Protein AF-0000000086665544 (afdb_homodimer)

InterPro domains:
  IPR039535 Arylsulfotransferase-like [PF14269] (119-391)
  IPR053143 Arylsulfate Sulfotransferase [PTHR35340] (20-478)

Radius of gyration: 30.98 Å; Cα contacts (8 Å, |Δi|>4): 2988; chains: 2; bounding box: 83×92×81 Å

Structure (mmCIF, N/CA/C/O backbone):
data_AF-0000000086665544-model_v1
#
loop_
_entity.id
_entity.type
_entity.pdbx_description
1 polymer Arylsulfotransferase
#
loop_
_atom_site.group_PDB
_atom_site.id
_atom_site.type_symbol
_atom_site.label_atom_id
_atom_site.label_alt_id
_atom_site.label_comp_id
_atom_site.label_asym_id
_atom_site.label_entity_id
_atom_site.label_seq_id
_atom_site.pdbx_PDB_ins_code
_atom_site.Cartn_x
_atom_site.Cartn_y
_atom_site.Cartn_z
_atom_site.occupancy
_atom_site.B_iso_or_equiv
_atom_site.auth_seq_id
_atom_site.auth_comp_id
_atom_site.auth_asym_id
_atom_site.auth_atom_id
_atom_site.pdbx_PDB_model_num
ATOM 1 N N . MET A 1 1 ? -32.938 -29.781 50.812 1 25.48 1 MET A N 1
ATOM 2 C CA . MET A 1 1 ? -32.125 -30.25 49.688 1 25.48 1 MET A CA 1
ATOM 3 C C . MET A 1 1 ? -32.5 -29.547 48.406 1 25.48 1 MET A C 1
ATOM 5 O O . MET A 1 1 ? -33.5 -29.906 47.781 1 25.48 1 MET A O 1
ATOM 9 N N . LYS A 1 2 ? -32.406 -28.172 48.375 1 32.16 2 LYS A N 1
ATOM 10 C CA . LYS A 1 2 ? -32.844 -27.25 47.344 1 32.16 2 LYS A CA 1
ATOM 11 C C . LYS A 1 2 ? -32.156 -27.516 46.031 1 32.16 2 LYS A C 1
ATOM 13 O O . LYS A 1 2 ? -30.938 -27.484 45.938 1 32.16 2 LYS A O 1
ATOM 18 N N . LEU A 1 3 ? -32.781 -28.375 45.125 1 28.08 3 LEU A N 1
ATOM 19 C CA . LEU A 1 3 ? -32.312 -28.828 43.812 1 28.08 3 LEU A CA 1
ATOM 20 C C . LEU A 1 3 ? -32.094 -27.641 42.875 1 28.08 3 LEU A C 1
ATOM 22 O O . LEU A 1 3 ? -33.031 -26.922 42.562 1 28.08 3 LEU A O 1
ATOM 26 N N . THR A 1 4 ? -31.062 -26.891 43.031 1 28.59 4 THR A N 1
ATOM 27 C CA . THR A 1 4 ? -30.75 -25.828 42.094 1 28.59 4 THR A CA 1
ATOM 28 C C . THR A 1 4 ? -30.547 -26.391 40.688 1 28.59 4 THR A C 1
ATOM 30 O O . THR A 1 4 ? -29.703 -27.25 40.469 1 28.59 4 THR A O 1
ATOM 33 N N . ALA A 1 5 ? -31.625 -26.297 39.844 1 33.19 5 ALA A N 1
ATOM 34 C CA . ALA A 1 5 ? -31.625 -26.719 38.469 1 33.19 5 ALA A CA 1
ATOM 35 C C . ALA A 1 5 ? -30.547 -26 37.656 1 33.19 5 ALA A C 1
ATOM 37 O O . ALA A 1 5 ? -30.469 -24.781 37.656 1 33.19 5 ALA A O 1
ATOM 38 N N . GLY A 1 6 ? -29.406 -26.703 37.406 1 28.08 6 GLY A N 1
ATOM 39 C CA . GLY A 1 6 ? -28.297 -26.25 36.594 1 28.08 6 GLY A CA 1
ATOM 40 C C . GLY A 1 6 ? -28.703 -25.891 35.156 1 28.08 6 GLY A C 1
ATOM 41 O O . GLY A 1 6 ? -29.344 -26.703 34.469 1 28.08 6 GLY A O 1
ATOM 42 N N . VAL A 1 7 ? -29 -24.656 34.844 1 32.38 7 VAL A N 1
ATOM 43 C CA . VAL A 1 7 ? -29.266 -24.188 33.469 1 32.38 7 VAL A CA 1
ATOM 44 C C . VAL A 1 7 ? -28.125 -24.594 32.562 1 32.38 7 VAL A C 1
ATOM 46 O O . VAL A 1 7 ? -26.984 -24.203 32.781 1 32.38 7 VAL A O 1
ATOM 49 N N . ALA A 1 8 ? -28.297 -25.734 31.797 1 29.84 8 ALA A N 1
ATOM 50 C CA . ALA A 1 8 ? -27.406 -26.156 30.719 1 29.84 8 ALA A CA 1
ATOM 51 C C . ALA A 1 8 ? -27.281 -25.047 29.656 1 29.84 8 ALA A C 1
ATOM 53 O O . ALA A 1 8 ? -28.266 -24.656 29.047 1 29.84 8 ALA A O 1
ATOM 54 N N . CYS A 1 9 ? -26.312 -24.188 29.781 1 27.97 9 CYS A N 1
ATOM 55 C CA . CYS A 1 9 ? -25.938 -23.312 28.688 1 27.97 9 CYS A CA 1
ATOM 56 C C . CYS A 1 9 ? -25.719 -24.094 27.406 1 27.97 9 CYS A C 1
ATOM 58 O O . CYS A 1 9 ? -24.766 -24.875 27.312 1 27.97 9 CYS A O 1
ATOM 60 N N . LEU A 1 10 ? -26.781 -24.422 26.734 1 27.52 10 LEU A N 1
ATOM 61 C CA . LEU A 1 10 ? -26.625 -24.953 25.391 1 27.52 10 LEU A CA 1
ATOM 62 C C . LEU A 1 10 ? -25.672 -24.094 24.562 1 27.52 10 LEU A C 1
ATOM 64 O O . LEU A 1 10 ? -25.938 -22.922 24.328 1 27.52 10 LEU A O 1
ATOM 68 N N . SER A 1 11 ? -24.438 -24.359 24.656 1 27.33 11 SER A N 1
ATOM 69 C CA . SER A 1 11 ? -23.484 -23.828 23.688 1 27.33 11 SER A CA 1
ATOM 70 C C . SER A 1 11 ? -23.953 -24.078 22.266 1 27.33 11 SER A C 1
ATOM 72 O O . SER A 1 11 ? -24.047 -25.219 21.828 1 27.33 11 SER A O 1
ATOM 74 N N . LEU A 1 12 ? -24.875 -23.328 21.781 1 29.78 12 LEU A N 1
ATOM 75 C CA . LEU A 1 12 ? -25.125 -23.422 20.344 1 29.78 12 LEU A CA 1
ATOM 76 C C . LEU A 1 12 ? -23.812 -23.375 19.562 1 29.78 12 LEU A C 1
ATOM 78 O O . LEU A 1 12 ? -23.094 -22.375 19.609 1 29.78 12 LEU A O 1
ATOM 82 N N . ALA A 1 13 ? -23.25 -24.516 19.344 1 28.38 13 ALA A N 1
ATOM 83 C CA . ALA A 1 13 ? -22.234 -24.656 18.312 1 28.38 13 ALA A CA 1
ATOM 84 C C . ALA A 1 13 ? -22.656 -23.922 17.031 1 28.38 13 ALA A C 1
ATOM 86 O O . ALA A 1 13 ? -23.625 -24.344 16.375 1 28.38 13 ALA A O 1
ATOM 87 N N . SER A 1 14 ? -22.484 -22.672 17.078 1 31.03 14 SER A N 1
ATOM 88 C CA . SER A 1 14 ? -22.578 -22.016 15.781 1 31.03 14 SER A CA 1
ATOM 89 C C . SER A 1 14 ? -21.859 -22.812 14.703 1 31.03 14 SER A C 1
ATOM 91 O O . SER A 1 14 ? -20.641 -23.031 14.805 1 31.03 14 SER A O 1
ATOM 93 N N . LEU A 1 15 ? -22.422 -23.75 14.133 1 30.53 15 LEU A N 1
ATOM 94 C CA . LEU A 1 15 ? -21.922 -24.312 12.891 1 30.53 15 LEU A CA 1
ATOM 95 C C . LEU A 1 15 ? -21.344 -23.219 11.992 1 30.53 15 LEU A C 1
ATOM 97 O O . LEU A 1 15 ? -22.062 -22.312 11.562 1 30.53 15 LEU A O 1
ATOM 101 N N . ALA A 1 16 ? -20.156 -22.984 12.211 1 33.19 16 ALA A N 1
ATOM 102 C CA . ALA A 1 16 ? -19.422 -22.141 11.273 1 33.19 16 ALA A CA 1
ATOM 103 C C . ALA A 1 16 ? -19.641 -22.594 9.836 1 33.19 16 ALA A C 1
ATOM 105 O O . ALA A 1 16 ? -19.031 -23.562 9.375 1 33.19 16 ALA A O 1
ATOM 106 N N . ALA A 1 17 ? -20.859 -22.531 9.32 1 37 17 ALA A N 1
ATOM 107 C CA . ALA A 1 17 ? -21.078 -22.656 7.883 1 37 17 ALA A CA 1
ATOM 108 C C . ALA A 1 17 ? -20.094 -21.781 7.105 1 37 17 ALA A C 1
ATOM 110 O O . ALA A 1 17 ? -19.672 -20.734 7.594 1 37 17 ALA A O 1
ATOM 111 N N . ALA A 1 18 ? -19.375 -22.25 6.191 1 42.38 18 ALA A N 1
ATOM 112 C CA . ALA A 1 18 ? -18.562 -21.547 5.195 1 42.38 18 ALA A CA 1
ATOM 113 C C . ALA A 1 18 ? -19.172 -20.188 4.875 1 42.38 18 ALA A C 1
ATOM 115 O O . ALA A 1 18 ? -20.375 -20.062 4.641 1 42.38 18 ALA A O 1
ATOM 116 N N . ASP A 1 19 ? -18.734 -19.109 5.406 1 54.22 19 ASP A N 1
ATOM 117 C CA . ASP A 1 19 ? -19.266 -17.781 5.066 1 54.22 19 ASP A CA 1
ATOM 118 C C . ASP A 1 19 ? -19.344 -17.594 3.555 1 54.22 19 ASP A C 1
ATOM 120 O O . ASP A 1 19 ? -18.359 -17.219 2.914 1 54.22 19 ASP A O 1
ATOM 124 N N . TRP A 1 20 ? -20.094 -18.391 2.891 1 66.25 20 TRP A N 1
ATOM 125 C CA . TRP A 1 20 ? -20.578 -18.328 1.517 1 66.25 20 TRP A CA 1
ATOM 126 C C . TRP A 1 20 ? -21.312 -17 1.256 1 66.25 20 TRP A C 1
ATOM 128 O O . TRP A 1 20 ? -22.406 -16.984 0.68 1 66.25 20 TRP A O 1
ATOM 138 N N . ARG A 1 21 ? -20.594 -15.984 1.589 1 78.25 21 ARG A N 1
ATOM 139 C CA . ARG A 1 21 ? -21.406 -14.766 1.526 1 78.25 21 ARG A CA 1
ATOM 140 C C . ARG A 1 21 ? -21.75 -14.414 0.085 1 78.25 21 ARG A C 1
ATOM 142 O O . ARG A 1 21 ? -22.922 -14.156 -0.227 1 78.25 21 ARG A O 1
ATOM 149 N N . PHE A 1 22 ? -20.719 -14.539 -0.818 1 90.56 22 PHE A N 1
ATOM 150 C CA . PHE A 1 22 ? -20.969 -14.258 -2.229 1 90.56 22 PHE A CA 1
ATOM 151 C C . PHE A 1 22 ? -20.531 -15.43 -3.098 1 90.56 22 PHE A C 1
ATOM 153 O O . PHE A 1 22 ? -19.344 -15.773 -3.148 1 90.56 22 PHE A O 1
ATOM 160 N N . ARG A 1 23 ? -21.422 -15.977 -3.826 1 89.69 23 ARG A N 1
ATOM 161 C CA . ARG A 1 23 ? -21.141 -17.125 -4.676 1 89.69 23 ARG A CA 1
ATOM 162 C C . ARG A 1 23 ? -20.438 -16.703 -5.965 1 89.69 23 ARG A C 1
ATOM 164 O O . ARG A 1 23 ? -19.594 -17.422 -6.492 1 89.69 23 ARG A O 1
ATOM 171 N N . SER A 1 24 ? -20.828 -15.547 -6.496 1 93 24 SER A N 1
ATOM 172 C CA . SER A 1 24 ? -20.234 -15.039 -7.73 1 93 24 SER A CA 1
ATOM 173 C C . SER A 1 24 ? -18.844 -14.477 -7.484 1 93 24 SER A C 1
ATOM 175 O O . SER A 1 24 ? -18.062 -14.328 -8.422 1 93 24 SER A O 1
ATOM 177 N N . ARG A 1 25 ? -18.578 -14.125 -6.25 1 92.56 25 ARG A N 1
ATOM 178 C CA . ARG A 1 25 ? -17.297 -13.562 -5.859 1 92.56 25 ARG A CA 1
ATOM 179 C C . ARG A 1 25 ? -16.781 -14.211 -4.578 1 92.56 25 ARG A C 1
ATOM 181 O O . ARG A 1 25 ? -16.656 -13.547 -3.547 1 92.56 25 ARG A O 1
ATOM 188 N N . PRO A 1 26 ? -16.359 -15.398 -4.656 1 87.44 26 PRO A N 1
ATOM 189 C CA . PRO A 1 26 ? -16 -16.125 -3.438 1 87.44 26 PRO A CA 1
ATOM 190 C C . PRO A 1 26 ? -14.727 -15.609 -2.789 1 87.44 26 PRO A C 1
ATOM 192 O O . PRO A 1 26 ? -14.438 -15.93 -1.633 1 87.44 26 PRO A O 1
ATOM 195 N N . GLU A 1 27 ? -13.961 -14.836 -3.496 1 86.88 27 GLU A N 1
ATOM 196 C CA . GLU A 1 27 ? -12.695 -14.32 -2.971 1 86.88 27 GLU A CA 1
ATOM 197 C C . GLU A 1 27 ? -12.93 -13.117 -2.059 1 86.88 27 GLU A C 1
ATOM 199 O O . GLU A 1 27 ? -12.023 -12.703 -1.335 1 86.88 27 GLU A O 1
ATOM 204 N N . LEU A 1 28 ? -14.133 -12.586 -2.008 1 90.44 28 LEU A N 1
ATOM 205 C CA . LEU A 1 28 ? -14.406 -11.383 -1.223 1 90.44 28 LEU A CA 1
ATOM 206 C C . LEU A 1 28 ? -14.875 -11.75 0.182 1 90.44 28 LEU A C 1
ATOM 208 O O . LEU A 1 28 ? -15.797 -12.555 0.344 1 90.44 28 LEU A O 1
ATOM 212 N N . ALA A 1 29 ? -14.25 -11.195 1.102 1 88.88 29 ALA A N 1
ATOM 213 C CA . ALA A 1 29 ? -14.633 -11.281 2.51 1 88.88 29 ALA A CA 1
ATOM 214 C C . ALA A 1 29 ? -14.758 -9.891 3.127 1 88.88 29 ALA A C 1
ATOM 216 O O . ALA A 1 29 ? -14.023 -9.539 4.051 1 88.88 29 ALA A O 1
ATOM 217 N N . ALA A 1 30 ? -15.727 -9.133 2.686 1 92.75 30 ALA A N 1
ATOM 218 C CA . ALA A 1 30 ? -15.93 -7.754 3.125 1 92.75 30 ALA A CA 1
ATOM 219 C C . ALA A 1 30 ? -16.406 -7.707 4.574 1 92.75 30 ALA A C 1
ATOM 221 O O . ALA A 1 30 ? -17.125 -8.594 5.031 1 92.75 30 ALA A O 1
ATOM 222 N N . PRO A 1 31 ? -16.062 -6.621 5.277 1 95.19 31 PRO A N 1
ATOM 223 C CA . PRO A 1 31 ? -16.609 -6.445 6.617 1 95.19 31 PRO A CA 1
ATOM 224 C C . PRO A 1 31 ? -18.141 -6.391 6.621 1 95.19 31 PRO A C 1
ATOM 226 O O . PRO A 1 31 ? -18.75 -6.02 5.613 1 95.19 31 PRO A O 1
ATOM 229 N N . ARG A 1 32 ? -18.672 -6.855 7.773 1 96.12 32 ARG A N 1
ATOM 230 C CA . ARG A 1 32 ? -20.109 -6.742 7.996 1 96.12 32 ARG A CA 1
ATOM 231 C C . ARG A 1 32 ? -20.422 -5.688 9.047 1 96.12 32 ARG A C 1
ATOM 233 O O . ARG A 1 32 ? -20.078 -5.855 10.227 1 96.12 32 ARG A O 1
ATOM 240 N N . LEU A 1 33 ? -21.094 -4.652 8.594 1 97.69 33 LEU A N 1
ATOM 241 C CA . LEU A 1 33 ? -21.453 -3.625 9.562 1 97.69 33 LEU A CA 1
ATOM 242 C C . LEU A 1 33 ? -22.312 -4.207 10.672 1 97.69 33 LEU A C 1
ATOM 244 O O . LEU A 1 33 ? -23.25 -4.961 10.406 1 97.69 33 LEU A O 1
ATOM 248 N N . ASN A 1 34 ? -21.938 -3.955 11.875 1 98.06 34 ASN A N 1
ATOM 249 C CA . ASN A 1 34 ? -22.797 -4.262 13.016 1 98.06 34 ASN A CA 1
ATOM 250 C C . ASN A 1 34 ? -23.719 -3.098 13.352 1 98.06 34 ASN A C 1
ATOM 252 O O . ASN A 1 34 ? -23.391 -2.256 14.188 1 98.06 34 ASN A O 1
ATOM 256 N N . ILE A 1 35 ? -24.891 -3.131 12.773 1 98.25 35 ILE A N 1
ATOM 257 C CA . ILE A 1 35 ? -25.844 -2.031 12.898 1 98.25 35 ILE A CA 1
ATOM 258 C C . ILE A 1 35 ? -26.641 -2.189 14.188 1 98.25 35 ILE A C 1
ATOM 260 O O . ILE A 1 35 ? -27.422 -3.139 14.328 1 98.25 35 ILE A O 1
ATOM 264 N N . THR A 1 36 ? -26.484 -1.255 15.07 1 98.19 36 THR A N 1
ATOM 265 C CA . THR A 1 36 ? -27.188 -1.326 16.344 1 98.19 36 THR A CA 1
ATOM 266 C C . THR A 1 36 ? -28.344 -0.335 16.391 1 98.19 36 THR A C 1
ATOM 268 O O . THR A 1 36 ? -29.266 -0.489 17.188 1 98.19 36 THR A O 1
ATOM 271 N N . VAL A 1 37 ? -28.281 0.735 15.625 1 98.38 37 VAL A N 1
ATOM 272 C CA . VAL A 1 37 ? -29.406 1.625 15.367 1 98.38 37 VAL A CA 1
ATOM 273 C C . VAL A 1 37 ? -29.688 1.677 13.867 1 98.38 37 VAL A C 1
ATOM 275 O O . VAL A 1 37 ? -29 2.377 13.117 1 98.38 37 VAL A O 1
ATOM 278 N N . PRO A 1 38 ? -30.703 0.982 13.438 1 98.12 38 PRO A N 1
ATOM 279 C CA . PRO A 1 38 ? -31 0.979 12 1 98.12 38 PRO A CA 1
ATOM 280 C C . PRO A 1 38 ? -31.391 2.361 11.477 1 98.12 38 PRO A C 1
ATOM 282 O O . PRO A 1 38 ? -32 3.15 12.195 1 98.12 38 PRO A O 1
ATOM 285 N N . ALA A 1 39 ? -31.047 2.557 10.258 1 97.81 39 ALA A N 1
ATOM 286 C CA . ALA A 1 39 ? -31.281 3.863 9.648 1 97.81 39 ALA A CA 1
ATOM 287 C C . ALA A 1 39 ? -32.781 4.176 9.586 1 97.81 39 ALA A C 1
ATOM 289 O O . ALA A 1 39 ? -33.562 3.352 9.125 1 97.81 39 ALA A O 1
ATOM 290 N N . ASP A 1 40 ? -33.094 5.332 10.008 1 93.44 40 ASP A N 1
ATOM 291 C CA . ASP A 1 40 ? -34.438 5.883 9.734 1 93.44 40 ASP A CA 1
ATOM 292 C C . ASP A 1 40 ? -34.5 6.445 8.32 1 93.44 40 ASP A C 1
ATOM 294 O O . ASP A 1 40 ? -34.125 7.594 8.078 1 93.44 40 ASP A O 1
ATOM 298 N N . ARG A 1 41 ? -35.062 5.785 7.457 1 90.44 41 ARG A N 1
ATOM 299 C CA . ARG A 1 41 ? -35 6.078 6.031 1 90.44 41 ARG A CA 1
ATOM 300 C C . ARG A 1 41 ? -35.594 7.453 5.723 1 90.44 41 ARG A C 1
ATOM 302 O O . ARG A 1 41 ? -35.188 8.094 4.746 1 90.44 41 ARG A O 1
ATOM 309 N N . ASN A 1 42 ? -36.406 7.922 6.527 1 93.81 42 ASN A N 1
ATOM 310 C CA . ASN A 1 42 ? -37.031 9.211 6.285 1 93.81 42 ASN A CA 1
ATOM 311 C C . ASN A 1 42 ? -36.219 10.359 6.879 1 93.81 42 ASN A C 1
ATOM 313 O O . ASN A 1 42 ? -36.469 11.523 6.574 1 93.81 42 ASN A O 1
ATOM 317 N N . ALA A 1 43 ? -35.219 9.977 7.629 1 97.12 43 ALA A N 1
ATOM 318 C CA . ALA A 1 43 ? -34.531 11.031 8.359 1 97.12 43 ALA A CA 1
ATOM 319 C C . ALA A 1 43 ? -33.031 11.086 7.965 1 97.12 43 ALA A C 1
ATOM 321 O O . ALA A 1 43 ? -32.438 12.148 8.008 1 97.12 43 ALA A O 1
ATOM 322 N N . VAL A 1 44 ? -32.5 9.977 7.621 1 98.19 44 VAL A N 1
ATOM 323 C CA . VAL A 1 44 ? -31.078 9.961 7.254 1 98.19 44 VAL A CA 1
ATOM 324 C C . VAL A 1 44 ? -30.906 10.578 5.867 1 98.19 44 VAL A C 1
ATOM 326 O O . VAL A 1 44 ? -31.859 10.633 5.082 1 98.19 44 VAL A O 1
ATOM 329 N N . GLU A 1 45 ? -29.734 11.109 5.66 1 98.12 45 GLU A N 1
ATOM 330 C CA . GLU A 1 45 ? -29.391 11.656 4.352 1 98.12 45 GLU A CA 1
ATOM 331 C C . GLU A 1 45 ? -29.266 10.547 3.307 1 98.12 45 GLU A C 1
ATOM 333 O O . GLU A 1 45 ? -28.938 9.406 3.643 1 98.12 45 GLU A O 1
ATOM 338 N N . LYS A 1 46 ? -29.547 10.883 2.006 1 96.69 46 LYS A N 1
ATOM 339 C CA . LYS A 1 46 ? -29.344 9.938 0.911 1 96.69 46 LYS A CA 1
ATOM 340 C C . LYS A 1 46 ? -27.859 9.688 0.66 1 96.69 46 LYS A C 1
ATOM 342 O O . LYS A 1 46 ? -27.016 10.5 1.047 1 96.69 46 LYS A O 1
ATOM 347 N N . GLY A 1 47 ? -27.609 8.5 0.01 1 97.69 47 GLY A N 1
ATOM 348 C CA . GLY A 1 47 ? -26.25 8.172 -0.39 1 97.69 47 GLY A CA 1
ATOM 349 C C . GLY A 1 47 ? -25.703 6.957 0.319 1 97.69 47 GLY A C 1
ATOM 350 O O . GLY A 1 47 ? -26.453 6.117 0.814 1 97.69 47 GLY A O 1
ATOM 351 N N . PHE A 1 48 ? -24.328 6.855 0.219 1 98.75 48 PHE A N 1
ATOM 352 C CA . PHE A 1 48 ? -23.625 5.672 0.682 1 98.75 48 PHE A CA 1
ATOM 353 C C . PHE A 1 48 ? -22.641 6.023 1.791 1 98.75 48 PHE A C 1
ATOM 355 O O . PHE A 1 48 ? -22.375 7.203 2.039 1 98.75 48 PHE A O 1
ATOM 362 N N . ILE A 1 49 ? -22.203 5.008 2.496 1 98.88 49 ILE A N 1
ATOM 363 C CA . ILE A 1 49 ? -21.203 5.137 3.545 1 98.88 49 ILE A CA 1
ATOM 364 C C . ILE A 1 49 ? -19.828 4.773 2.99 1 98.88 49 ILE A C 1
ATOM 366 O O . ILE A 1 49 ? -19.656 3.713 2.389 1 98.88 49 ILE A O 1
ATOM 370 N N . PHE A 1 50 ? -18.891 5.668 3.145 1 98.94 50 PHE A N 1
ATOM 371 C CA . PHE A 1 50 ? -17.516 5.488 2.697 1 98.94 50 PHE A CA 1
ATOM 372 C C . PHE A 1 50 ? -16.562 5.324 3.885 1 98.94 50 PHE A C 1
ATOM 374 O O . PHE A 1 50 ? -16.391 6.254 4.68 1 98.94 50 PHE A O 1
ATOM 381 N N . VAL A 1 51 ? -15.977 4.109 4.039 1 98.88 51 VAL A N 1
ATOM 382 C CA . VAL A 1 51 ? -15.062 3.812 5.137 1 98.88 51 VAL A CA 1
ATOM 383 C C . VAL A 1 51 ? -13.891 2.973 4.621 1 98.88 51 VAL A C 1
ATOM 385 O O . VAL A 1 51 ? -13.969 2.387 3.541 1 98.88 51 VAL A O 1
ATOM 388 N N . ALA A 1 52 ? -12.852 2.969 5.344 1 98.5 52 ALA A N 1
ATOM 389 C CA . ALA A 1 52 ? -11.68 2.145 5.059 1 98.5 52 ALA A CA 1
ATOM 390 C C . ALA A 1 52 ? -11.266 1.337 6.289 1 98.5 52 ALA A C 1
ATOM 392 O O . ALA A 1 52 ? -10.219 1.598 6.891 1 98.5 52 ALA A O 1
ATOM 393 N N . PRO A 1 53 ? -12.031 0.327 6.613 1 97.81 53 PRO A N 1
ATOM 394 C CA . PRO A 1 53 ? -11.781 -0.468 7.82 1 97.81 53 PRO A CA 1
ATOM 395 C C . PRO A 1 53 ? -10.422 -1.161 7.801 1 97.81 53 PRO A C 1
ATOM 397 O O . PRO A 1 53 ? -9.984 -1.639 6.75 1 97.81 53 PRO A O 1
ATOM 400 N N . TYR A 1 54 ? -9.75 -1.202 8.945 1 95 54 TYR A N 1
ATOM 401 C CA . TYR A 1 54 ? -8.484 -1.913 9.133 1 95 54 TYR A CA 1
ATOM 402 C C . TYR A 1 54 ? -8.328 -2.367 10.578 1 95 54 TYR A C 1
ATOM 404 O O . TYR A 1 54 ? -9.219 -2.168 11.406 1 95 54 TYR A O 1
ATOM 412 N N . GLU A 1 55 ? -7.289 -3.018 10.906 1 92.44 55 GLU A N 1
ATOM 413 C CA . GLU A 1 55 ? -7.07 -3.693 12.18 1 92.44 55 GLU A CA 1
ATOM 414 C C . GLU A 1 55 ? -6.941 -2.688 13.32 1 92.44 55 GLU A C 1
ATOM 416 O O . GLU A 1 55 ? -6.324 -1.631 13.156 1 92.44 55 GLU A O 1
ATOM 421 N N . GLY A 1 56 ? -7.453 -3.072 14.461 1 91.94 56 GLY A N 1
ATOM 422 C CA . GLY A 1 56 ? -7.367 -2.234 15.641 1 91.94 56 GLY A CA 1
ATOM 423 C C . GLY A 1 56 ? -6.008 -2.285 16.312 1 91.94 56 GLY A C 1
ATOM 424 O O . GLY A 1 56 ? -5.176 -3.135 15.977 1 91.94 56 GLY A O 1
ATOM 425 N N . PHE A 1 57 ? -5.824 -1.354 17.219 1 87.25 57 PHE A N 1
ATOM 426 C CA . PHE A 1 57 ? -4.559 -1.276 17.938 1 87.25 57 PHE A CA 1
ATOM 427 C C . PHE A 1 57 ? -4.652 -1.994 19.281 1 87.25 57 PHE A C 1
ATOM 429 O O . PHE A 1 57 ? -3.631 -2.277 19.922 1 87.25 57 PHE A O 1
ATOM 436 N N . GLU A 1 58 ? -5.84 -2.279 19.672 1 87 58 GLU A N 1
ATOM 437 C CA . GLU A 1 58 ? -6.059 -2.816 21.016 1 87 58 GLU A CA 1
ATOM 438 C C . GLU A 1 58 ? -5.73 -4.305 21.078 1 87 58 GLU A C 1
ATOM 440 O O . GLU A 1 58 ? -5.824 -5.008 20.062 1 87 58 GLU A O 1
ATOM 445 N N . GLU A 1 59 ? -5.371 -4.68 22.281 1 88.44 59 GLU A N 1
ATOM 446 C CA . GLU A 1 59 ? -5.184 -6.113 22.484 1 88.44 59 GLU A CA 1
ATOM 447 C C . GLU A 1 59 ? -6.48 -6.879 22.234 1 88.44 59 GLU A C 1
ATOM 449 O O . GLU A 1 59 ? -7.559 -6.434 22.641 1 88.44 59 GLU A O 1
ATOM 454 N N . GLY A 1 60 ? -6.375 -7.914 21.625 1 90.12 60 GLY A N 1
ATOM 455 C CA . GLY A 1 60 ? -7.535 -8.75 21.359 1 90.12 60 GLY A CA 1
ATOM 456 C C . GLY A 1 60 ? -8.227 -8.406 20.047 1 90.12 60 GLY A C 1
ATOM 457 O O . GLY A 1 60 ? -9.211 -9.047 19.688 1 90.12 60 GLY A O 1
ATOM 458 N N . HIS A 1 61 ? -7.703 -7.422 19.391 1 92.06 61 HIS A N 1
ATOM 459 C CA . HIS A 1 61 ? -8.289 -7.078 18.109 1 92.06 61 HIS A CA 1
ATOM 460 C C . HIS A 1 61 ? -8.211 -8.25 17.125 1 92.06 61 HIS A C 1
ATOM 462 O O . HIS A 1 61 ? -7.336 -9.109 17.25 1 92.06 61 HIS A O 1
ATOM 468 N N . ARG A 1 62 ? -9.242 -8.281 16.25 1 90.06 62 ARG A N 1
ATOM 469 C CA . ARG A 1 62 ? -9.312 -9.273 15.172 1 90.06 62 ARG A CA 1
ATOM 470 C C . ARG A 1 62 ? -9.891 -8.664 13.898 1 90.06 62 ARG A C 1
ATOM 472 O O . ARG A 1 62 ? -10.859 -7.902 13.953 1 90.06 62 ARG A O 1
ATOM 479 N N . GLY A 1 63 ? -9.312 -9.164 12.773 1 86.56 63 GLY A N 1
ATOM 480 C CA . GLY A 1 63 ? -9.836 -8.703 11.492 1 86.56 63 GLY A CA 1
ATOM 481 C C . GLY A 1 63 ? -9.625 -7.219 11.258 1 86.56 63 GLY A C 1
ATOM 482 O O . GLY A 1 63 ? -8.852 -6.578 11.977 1 86.56 63 GLY A O 1
ATOM 483 N N . PRO A 1 64 ? -10.367 -6.664 10.344 1 91.44 64 PRO A N 1
ATOM 484 C CA . PRO A 1 64 ? -11.195 -7.371 9.359 1 91.44 64 PRO A CA 1
ATOM 485 C C . PRO A 1 64 ? -10.398 -8.352 8.508 1 91.44 64 PRO A C 1
ATOM 487 O O . PRO A 1 64 ? -9.18 -8.203 8.367 1 91.44 64 PRO A O 1
ATOM 490 N N . ILE A 1 65 ? -11.023 -9.258 7.941 1 87.69 65 ILE A N 1
ATOM 491 C CA . ILE A 1 65 ? -10.391 -10.273 7.113 1 87.69 65 ILE A CA 1
ATOM 492 C C . ILE A 1 65 ? -9.758 -9.625 5.887 1 87.69 65 ILE A C 1
ATOM 494 O O . ILE A 1 65 ? -8.641 -9.984 5.496 1 87.69 65 ILE A O 1
ATOM 498 N N . GLN A 1 66 ? -10.406 -8.703 5.316 1 90.81 66 GLN A N 1
ATOM 499 C CA . GLN A 1 66 ? -9.914 -7.941 4.176 1 90.81 66 GLN A CA 1
ATOM 500 C C . GLN A 1 66 ? -9.992 -6.441 4.445 1 90.81 66 GLN A C 1
ATOM 502 O O . GLN A 1 66 ? -11.008 -5.805 4.152 1 90.81 66 GLN A O 1
ATOM 507 N N . PRO A 1 67 ? -8.922 -5.871 5.031 1 93.5 67 PRO A N 1
ATOM 508 C CA . PRO A 1 67 ? -8.898 -4.418 5.207 1 93.5 67 PRO A CA 1
ATOM 509 C C . PRO A 1 67 ? -8.867 -3.662 3.881 1 93.5 67 PRO A C 1
ATOM 511 O O . PRO A 1 67 ? -8.375 -4.188 2.881 1 93.5 67 PRO A O 1
ATOM 514 N N . GLY A 1 68 ? -9.406 -2.471 3.844 1 95.62 68 GLY A N 1
ATOM 515 C CA . GLY A 1 68 ? -9.406 -1.66 2.637 1 95.62 68 GLY A CA 1
ATOM 516 C C . GLY A 1 68 ? -10.57 -0.686 2.574 1 95.62 68 GLY A C 1
ATOM 517 O O . GLY A 1 68 ? -11.273 -0.491 3.564 1 95.62 68 GLY A O 1
ATOM 518 N N . ALA A 1 69 ? -10.719 -0.055 1.425 1 98.38 69 ALA A N 1
ATOM 519 C CA . ALA A 1 69 ? -11.805 0.896 1.209 1 98.38 69 ALA A CA 1
ATOM 520 C C . ALA A 1 69 ? -13.086 0.178 0.81 1 98.38 69 ALA A C 1
ATOM 522 O O . ALA A 1 69 ? -13.062 -0.763 0.013 1 98.38 69 ALA A O 1
ATOM 523 N N . TYR A 1 70 ? -14.203 0.651 1.396 1 98.75 70 TYR A N 1
ATOM 524 C CA . TYR A 1 70 ? -15.5 0.051 1.097 1 98.75 70 TYR A CA 1
ATOM 525 C C . TYR A 1 70 ? -16.578 1.118 0.984 1 98.75 70 TYR A C 1
ATOM 527 O O . TYR A 1 70 ? -16.5 2.16 1.642 1 98.75 70 TYR A O 1
ATOM 535 N N . ILE A 1 71 ? -17.5 0.854 0.15 1 98.94 71 ILE A N 1
ATOM 536 C CA . ILE A 1 71 ? -18.766 1.593 0.082 1 98.94 71 ILE A CA 1
ATOM 537 C C . ILE A 1 71 ? -19.906 0.695 0.527 1 98.94 71 ILE A C 1
ATOM 539 O O . ILE A 1 71 ? -20.062 -0.419 0.023 1 98.94 71 ILE A O 1
ATOM 543 N N . PHE A 1 72 ? -20.688 1.189 1.49 1 98.81 72 PHE A N 1
ATOM 544 C CA . PHE A 1 72 ? -21.828 0.447 2.002 1 98.81 72 PHE A CA 1
ATOM 545 C C . PHE A 1 72 ? -23.109 1.277 1.896 1 98.81 72 PHE A C 1
ATOM 547 O O . PHE A 1 72 ? -23.062 2.508 1.924 1 98.81 72 PHE A O 1
ATOM 554 N N . ARG A 1 73 ? -24.203 0.571 1.781 1 98.19 73 ARG A N 1
ATOM 555 C CA . ARG A 1 73 ? -25.484 1.174 2.131 1 98.19 73 ARG A CA 1
ATOM 556 C C . ARG A 1 73 ? -25.688 1.186 3.641 1 98.19 73 ARG A C 1
ATOM 558 O O . ARG A 1 73 ? -25.031 0.438 4.367 1 98.19 73 ARG A O 1
ATOM 565 N N . ASP A 1 74 ? -26.594 1.998 4.082 1 97.44 74 ASP A N 1
ATOM 566 C CA . ASP A 1 74 ? -26.812 2.119 5.52 1 97.44 74 ASP A CA 1
ATOM 567 C C . ASP A 1 74 ? -27.625 0.939 6.051 1 97.44 74 ASP A C 1
ATOM 569 O O . ASP A 1 74 ? -27.938 0.875 7.246 1 97.44 74 ASP A O 1
ATOM 573 N N . ASP A 1 75 ? -28.016 -0.041 5.238 1 96.81 75 ASP A N 1
ATOM 574 C CA . ASP A 1 75 ? -28.578 -1.292 5.727 1 96.81 75 ASP A CA 1
ATOM 575 C C . ASP A 1 75 ? -27.516 -2.387 5.809 1 96.81 75 ASP A C 1
ATOM 577 O O . ASP A 1 75 ? -27.828 -3.543 6.098 1 96.81 75 ASP A O 1
ATOM 581 N N . GLY A 1 76 ? -26.328 -2.021 5.477 1 96.44 76 GLY A N 1
ATOM 582 C CA . GLY A 1 76 ? -25.219 -2.945 5.641 1 96.44 76 GLY A CA 1
ATOM 583 C C . GLY A 1 76 ? -24.828 -3.639 4.348 1 96.44 76 GLY A C 1
ATOM 584 O O . GLY A 1 76 ? -23.812 -4.352 4.305 1 96.44 76 GLY A O 1
ATOM 585 N N . GLU A 1 77 ? -25.531 -3.408 3.295 1 96.88 77 GLU A N 1
ATOM 586 C CA . GLU A 1 77 ? -25.219 -4.043 2.016 1 96.88 77 GLU A CA 1
ATOM 587 C C . GLU A 1 77 ? -23.953 -3.463 1.396 1 96.88 77 GLU A C 1
ATOM 589 O O . GLU A 1 77 ? -23.75 -2.248 1.404 1 96.88 77 GLU A O 1
ATOM 594 N N . LEU A 1 78 ? -23.125 -4.391 0.893 1 98.06 78 LEU A N 1
ATOM 595 C CA . LEU A 1 78 ? -21.922 -3.988 0.183 1 98.06 78 LEU A CA 1
ATOM 596 C C . LEU A 1 78 ? -22.266 -3.375 -1.17 1 98.06 78 LEU A C 1
ATOM 598 O O . LEU A 1 78 ? -23.125 -3.889 -1.89 1 98.06 78 LEU A O 1
ATOM 602 N N . VAL A 1 79 ? -21.641 -2.281 -1.46 1 98.56 79 VAL A N 1
ATOM 603 C CA . VAL A 1 79 ? -21.734 -1.685 -2.787 1 98.56 79 VAL A CA 1
ATOM 604 C C . VAL A 1 79 ? -20.438 -1.891 -3.553 1 98.56 79 VAL A C 1
ATOM 606 O O . VAL A 1 79 ? -20.453 -2.23 -4.738 1 98.56 79 VAL A O 1
ATOM 609 N N . TRP A 1 80 ? -19.312 -1.69 -2.895 1 98.69 80 TRP A N 1
ATOM 610 C CA . TRP A 1 80 ? -18.016 -1.788 -3.549 1 98.69 80 TRP A CA 1
ATOM 611 C C . TRP A 1 80 ? -16.938 -2.219 -2.559 1 98.69 80 TRP A C 1
ATOM 613 O O . TRP A 1 80 ? -16.859 -1.688 -1.448 1 98.69 80 TRP A O 1
ATOM 623 N N . SER A 1 81 ? -16.203 -3.207 -2.947 1 97.56 81 SER A N 1
ATOM 624 C CA . SER A 1 81 ? -14.961 -3.57 -2.271 1 97.56 81 SER A CA 1
ATOM 625 C C . SER A 1 81 ? -13.742 -3.006 -3 1 97.56 81 SER A C 1
ATOM 627 O O . SER A 1 81 ? -13.547 -3.271 -4.188 1 97.56 81 SER A O 1
ATOM 629 N N . GLY A 1 82 ? -12.93 -2.307 -2.24 1 96.75 82 GLY A N 1
ATOM 630 C CA . GLY A 1 82 ? -11.727 -1.726 -2.828 1 96.75 82 GLY A CA 1
ATOM 631 C C . GLY A 1 82 ? -10.547 -2.676 -2.834 1 96.75 82 GLY A C 1
ATOM 632 O O . GLY A 1 82 ? -9.438 -2.293 -3.221 1 96.75 82 GLY A O 1
ATOM 633 N N . VAL A 1 83 ? -10.75 -3.898 -2.451 1 93.25 83 VAL A N 1
ATOM 634 C CA . VAL A 1 83 ? -9.672 -4.887 -2.459 1 93.25 83 VAL A CA 1
ATOM 635 C C . VAL A 1 83 ? -9.164 -5.086 -3.885 1 93.25 83 VAL A C 1
ATOM 637 O O . VAL A 1 83 ? -9.953 -5.355 -4.797 1 93.25 83 VAL A O 1
ATOM 640 N N . GLY A 1 84 ? -7.898 -4.859 -4.047 1 91.62 84 GLY A N 1
ATOM 641 C CA . GLY A 1 84 ? -7.312 -4.98 -5.375 1 91.62 84 GLY A CA 1
ATOM 642 C C . GLY A 1 84 ? -7.285 -3.666 -6.133 1 91.62 84 GLY A C 1
ATOM 643 O O . GLY A 1 84 ? -6.668 -3.57 -7.195 1 91.62 84 GLY A O 1
ATOM 644 N N . TYR A 1 85 ? -7.965 -2.635 -5.602 1 94.62 85 TYR A N 1
ATOM 645 C CA . TYR A 1 85 ? -8.023 -1.338 -6.27 1 94.62 85 TYR A CA 1
ATOM 646 C C . TYR A 1 85 ? -7.133 -0.323 -5.559 1 94.62 85 TYR A C 1
ATOM 648 O O . TYR A 1 85 ? -6.707 0.665 -6.16 1 94.62 85 TYR A O 1
ATOM 656 N N . HIS A 1 86 ? -6.906 -0.507 -4.32 1 95.12 86 HIS A N 1
ATOM 657 C CA . HIS A 1 86 ? -5.918 0.22 -3.529 1 95.12 86 HIS A CA 1
ATOM 658 C C . HIS A 1 86 ? -4.84 -0.718 -3 1 95.12 86 HIS A C 1
ATOM 660 O O . HIS A 1 86 ? -5.039 -1.933 -2.939 1 95.12 86 HIS A O 1
ATOM 666 N N . SER A 1 87 ? -3.746 -0.057 -2.664 1 92.44 87 SER A N 1
ATOM 667 C CA . SER A 1 87 ? -2.609 -0.84 -2.191 1 92.44 87 SER A CA 1
ATOM 668 C C . SER A 1 87 ? -2.236 -0.467 -0.761 1 92.44 87 SER A C 1
ATOM 670 O O . SER A 1 87 ? -1.959 0.699 -0.47 1 92.44 87 SER A O 1
ATOM 672 N N . GLY A 1 88 ? -2.281 -1.514 0.06 1 92.75 88 GLY A N 1
ATOM 673 C CA . GLY A 1 88 ? -1.852 -1.284 1.43 1 92.75 88 GLY A CA 1
ATOM 674 C C . GLY A 1 88 ? -2.943 -0.704 2.309 1 92.75 88 GLY A C 1
ATOM 675 O O . GLY A 1 88 ? -4.117 -1.048 2.156 1 92.75 88 GLY A O 1
ATOM 676 N N . TRP A 1 89 ? -2.484 0.076 3.287 1 94.56 89 TRP A N 1
ATOM 677 C CA . TRP A 1 89 ? -3.373 0.76 4.223 1 94.56 89 TRP A CA 1
ATOM 678 C C . TRP A 1 89 ? -4.039 1.963 3.561 1 94.56 89 TRP A C 1
ATOM 680 O O . TRP A 1 89 ? -3.371 2.76 2.895 1 94.56 89 TRP A O 1
ATOM 690 N N . VAL A 1 90 ? -5.383 2.031 3.713 1 97.25 90 VAL A N 1
ATOM 691 C CA . VAL A 1 90 ? -6.148 3.072 3.037 1 97.25 90 VAL A CA 1
ATOM 692 C C . VAL A 1 90 ? -6.762 4.016 4.07 1 97.25 90 VAL A C 1
ATOM 694 O O . VAL A 1 90 ? -7.246 3.572 5.113 1 97.25 90 VAL A O 1
ATOM 697 N N . ALA A 1 91 ? -6.711 5.348 3.764 1 97.19 91 ALA A N 1
ATOM 698 C CA . ALA A 1 91 ? -7.316 6.363 4.625 1 97.19 91 ALA A CA 1
ATOM 699 C C . ALA A 1 91 ? -7.941 7.48 3.801 1 97.19 91 ALA A C 1
ATOM 701 O O . ALA A 1 91 ? -7.637 7.633 2.615 1 97.19 91 ALA A O 1
ATOM 702 N N . ASN A 1 92 ? -8.867 8.203 4.395 1 97.31 92 ASN A N 1
ATOM 703 C CA . ASN A 1 92 ? -9.484 9.391 3.803 1 97.31 92 ASN A CA 1
ATOM 704 C C . ASN A 1 92 ? -10.211 9.055 2.506 1 97.31 92 ASN A C 1
ATOM 706 O O . ASN A 1 92 ? -10.039 9.742 1.495 1 97.31 92 ASN A O 1
ATOM 710 N N . PHE A 1 93 ? -10.977 8.031 2.641 1 98.69 93 PHE A N 1
ATOM 711 C CA . PHE A 1 93 ? -11.672 7.527 1.467 1 98.69 93 PHE A CA 1
ATOM 712 C C . PHE A 1 93 ? -13.047 8.172 1.331 1 98.69 93 PHE A C 1
ATOM 714 O O . PHE A 1 93 ? -13.898 8.023 2.209 1 98.69 93 PHE A O 1
ATOM 721 N N . ARG A 1 94 ? -13.266 8.844 0.212 1 98.5 94 ARG A N 1
ATOM 722 C CA . ARG A 1 94 ? -14.547 9.477 -0.085 1 98.5 94 ARG A CA 1
ATOM 723 C C . ARG A 1 94 ? -14.562 10.047 -1.498 1 98.5 94 ARG A C 1
ATOM 725 O O . ARG A 1 94 ? -13.516 10.18 -2.133 1 98.5 94 ARG A O 1
ATOM 732 N N . PRO A 1 95 ? -15.789 10.352 -2.049 1 98.56 95 PRO A N 1
ATOM 733 C CA . PRO A 1 95 ? -15.836 11.102 -3.305 1 98.56 95 PRO A CA 1
ATOM 734 C C . PRO A 1 95 ? -15.375 12.547 -3.145 1 98.56 95 PRO A C 1
ATOM 736 O O . PRO A 1 95 ? -15.523 13.133 -2.064 1 98.56 95 PRO A O 1
ATOM 739 N N . ASP A 1 96 ? -14.797 13.031 -4.148 1 98.19 96 ASP A N 1
ATOM 740 C CA . ASP A 1 96 ? -14.43 14.438 -4.285 1 98.19 96 ASP A CA 1
ATOM 741 C C . ASP A 1 96 ? -14.406 14.859 -5.754 1 98.19 96 ASP A C 1
ATOM 743 O O . ASP A 1 96 ? -14.703 14.055 -6.641 1 98.19 96 ASP A O 1
ATOM 747 N N . THR A 1 97 ? -14.242 16.125 -6.023 1 98.06 97 THR A N 1
ATOM 748 C CA . THR A 1 97 ? -14.344 16.641 -7.383 1 98.06 97 THR A CA 1
ATOM 749 C C . THR A 1 97 ? -12.977 17.109 -7.891 1 98.06 97 THR A C 1
ATOM 751 O O . THR A 1 97 ? -12.289 17.875 -7.219 1 98.06 97 THR A O 1
ATOM 754 N N . TRP A 1 98 ? -12.531 1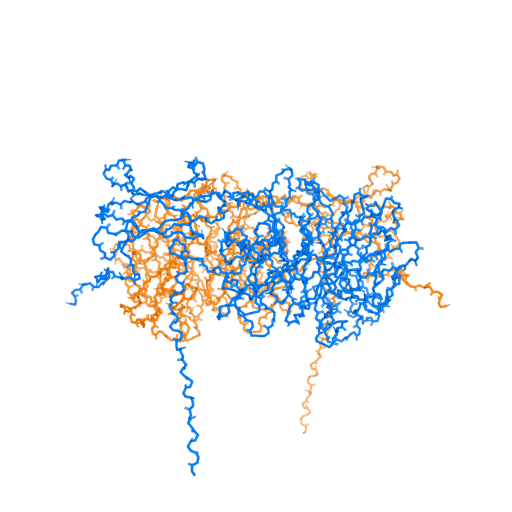6.594 -8.992 1 98.31 98 TRP A N 1
ATOM 755 C CA . TRP A 1 98 ? -11.352 17.031 -9.734 1 98.31 98 TRP A CA 1
ATOM 756 C C . TRP A 1 98 ? -11.688 17.312 -11.188 1 98.31 98 TRP A C 1
ATOM 758 O O . TRP A 1 98 ? -12.289 16.469 -11.867 1 98.31 98 TRP A O 1
ATOM 768 N N . ASP A 1 99 ? -11.438 18.578 -11.648 1 97.31 99 ASP A N 1
ATOM 769 C CA . ASP A 1 99 ? -11.703 19.031 -13.016 1 97.31 99 ASP A CA 1
ATOM 770 C C . ASP A 1 99 ? -13.172 18.859 -13.375 1 97.31 99 ASP A C 1
ATOM 772 O O . ASP A 1 99 ? -13.508 18.312 -14.43 1 97.31 99 ASP A O 1
ATOM 776 N N . GLY A 1 100 ? -14.023 19.125 -12.445 1 97.44 100 GLY A N 1
ATOM 777 C CA . GLY A 1 100 ? -15.461 19.172 -12.656 1 97.44 100 GLY A CA 1
ATOM 778 C C . GLY A 1 100 ? -16.125 17.812 -12.617 1 97.44 100 GLY A C 1
ATOM 779 O O . GLY A 1 100 ? -17.328 17.703 -12.805 1 97.44 100 GLY A O 1
ATOM 780 N N . LYS A 1 101 ? -15.391 16.781 -12.344 1 97.81 101 LYS A N 1
ATOM 781 C CA . LYS A 1 101 ? -15.938 15.422 -12.336 1 97.81 101 LYS A CA 1
ATOM 782 C C . LYS A 1 101 ? -15.695 14.734 -11 1 97.81 101 LYS A C 1
ATOM 784 O O . LYS A 1 101 ? -14.711 15.031 -10.32 1 97.81 101 LYS A O 1
ATOM 789 N N . PRO A 1 102 ? -16.562 13.812 -10.641 1 98 102 PRO A N 1
ATOM 790 C CA . PRO A 1 102 ? -16.391 13.102 -9.367 1 98 102 PRO A CA 1
ATOM 791 C C . PRO A 1 102 ? -15.352 11.992 -9.445 1 98 102 PRO A C 1
ATOM 793 O O . PRO A 1 102 ? -15.289 11.266 -10.438 1 98 102 PRO A O 1
ATOM 796 N N . TYR A 1 103 ? -14.523 11.898 -8.477 1 98.62 103 TYR A N 1
ATOM 797 C CA . TYR A 1 103 ? -13.547 10.828 -8.281 1 98.62 103 TYR A CA 1
ATOM 798 C C . TYR A 1 103 ? -13.57 10.328 -6.844 1 98.62 103 TYR A C 1
ATOM 800 O O . TYR A 1 103 ? -14.062 11.016 -5.945 1 98.62 103 TYR A O 1
ATOM 808 N N . LEU A 1 104 ? -13.141 9.102 -6.637 1 98.75 104 LEU A N 1
ATOM 809 C CA . LEU A 1 104 ? -12.891 8.609 -5.285 1 98.75 104 LEU A CA 1
ATOM 810 C C . LEU A 1 104 ? -11.453 8.898 -4.863 1 98.75 104 LEU A C 1
ATOM 812 O O . LEU A 1 104 ? -10.508 8.484 -5.539 1 98.75 104 LEU A O 1
ATOM 816 N N . ARG A 1 105 ? -11.266 9.648 -3.836 1 98.5 105 ARG A N 1
ATOM 817 C CA . ARG A 1 105 ? -9.922 9.945 -3.367 1 98.5 105 ARG A CA 1
ATOM 818 C C . ARG A 1 105 ? -9.578 9.133 -2.125 1 98.5 105 ARG A C 1
ATOM 820 O O . ARG A 1 105 ? -10.445 8.875 -1.284 1 98.5 105 ARG A O 1
ATOM 827 N N . ALA A 1 106 ? -8.312 8.727 -2.016 1 98.44 106 ALA A N 1
ATOM 828 C CA . ALA A 1 106 ? -7.812 8.039 -0.83 1 98.44 106 ALA A CA 1
ATOM 829 C C . ALA A 1 106 ? -6.293 8.125 -0.744 1 98.44 106 ALA A C 1
ATOM 831 O O . ALA A 1 106 ? -5.621 8.383 -1.747 1 98.44 106 ALA A O 1
ATOM 832 N N . PHE A 1 107 ? -5.859 8.039 0.465 1 97.69 107 PHE A N 1
ATOM 833 C CA . PHE A 1 107 ? -4.465 7.672 0.674 1 97.69 107 PHE A CA 1
ATOM 834 C C . PHE A 1 107 ? -4.289 6.16 0.61 1 97.69 107 PHE A C 1
ATOM 836 O O . PHE A 1 107 ? -5.125 5.41 1.121 1 97.69 107 PHE A O 1
ATOM 843 N N . GLN A 1 108 ? -3.186 5.66 0.039 1 96.94 108 GLN A N 1
ATOM 844 C CA . GLN A 1 108 ? -2.77 4.262 0.106 1 96.94 108 GLN A CA 1
ATOM 845 C C . GLN A 1 108 ? -1.291 4.148 0.467 1 96.94 108 GLN A C 1
ATOM 847 O O . GLN A 1 108 ? -0.464 4.918 -0.022 1 96.94 108 GLN A O 1
ATOM 852 N N . GLY A 1 109 ? -1.016 3.229 1.375 1 95.06 109 GLY A N 1
ATOM 853 C CA . GLY A 1 109 ? 0.37 3.037 1.775 1 95.06 109 GLY A CA 1
ATOM 854 C C . GLY A 1 109 ? 0.52 2.18 3.018 1 95.06 109 GLY A C 1
ATOM 855 O O . GLY A 1 109 ? -0.109 1.126 3.129 1 95.06 109 GLY A O 1
ATOM 856 N N . SER A 1 110 ? 1.474 2.58 3.848 1 92.06 110 SER A N 1
ATOM 857 C CA . SER A 1 110 ? 1.737 1.874 5.098 1 92.06 110 SER A CA 1
ATOM 858 C C . SER A 1 110 ? 1.646 2.816 6.293 1 92.06 110 SER A C 1
ATOM 860 O O . SER A 1 110 ? 1.843 4.023 6.152 1 92.06 110 SER A O 1
ATOM 862 N N . LEU A 1 111 ? 1.296 2.174 7.391 1 89.25 111 LEU A N 1
ATOM 863 C CA . LEU A 1 111 ? 1.204 2.891 8.656 1 89.25 111 LEU A CA 1
ATOM 864 C C . LEU A 1 111 ? 2.236 2.373 9.656 1 89.25 111 LEU A C 1
ATOM 866 O O . LEU A 1 111 ? 2.275 1.175 9.945 1 89.25 111 LEU A O 1
ATOM 870 N N . ASP A 1 112 ? 3.107 3.24 10.039 1 82.75 112 ASP A N 1
ATOM 871 C CA . ASP A 1 112 ? 3.893 3.012 11.25 1 82.75 112 ASP A CA 1
ATOM 872 C C . ASP A 1 112 ? 3.162 3.529 12.484 1 82.75 112 ASP A C 1
ATOM 874 O O . ASP A 1 112 ? 3.338 4.684 12.883 1 82.75 112 ASP A O 1
ATOM 878 N N . GLY A 1 113 ? 2.43 2.656 13.039 1 73.19 113 GLY A N 1
ATOM 879 C CA . GLY A 1 113 ? 1.537 3.049 14.117 1 73.19 113 GLY A CA 1
ATOM 880 C C . GLY A 1 113 ? 2.273 3.531 15.352 1 73.19 113 GLY A C 1
ATOM 881 O O . GLY A 1 113 ? 1.818 4.453 16.031 1 73.19 113 GLY A O 1
ATOM 882 N N . LYS A 1 114 ? 3.363 3.006 15.586 1 72.94 114 LYS A N 1
ATOM 883 C CA . LYS A 1 114 ? 4.129 3.359 16.781 1 72.94 114 LYS A CA 1
ATOM 884 C C . LYS A 1 114 ? 4.602 4.809 16.719 1 72.94 114 LYS A C 1
ATOM 886 O O . LYS A 1 114 ? 4.59 5.512 17.734 1 72.94 114 LYS A O 1
ATOM 891 N N . HIS A 1 115 ? 4.906 5.27 15.539 1 77.44 115 HIS A N 1
ATOM 892 C CA . HIS A 1 115 ? 5.508 6.598 15.438 1 77.44 115 HIS A CA 1
ATOM 893 C C . HIS A 1 115 ? 4.559 7.574 14.75 1 77.44 115 HIS A C 1
ATOM 895 O O . HIS A 1 115 ? 4.867 8.766 14.633 1 77.44 115 HIS A O 1
ATOM 901 N N . GLY A 1 116 ? 3.469 7.043 14.32 1 76.62 116 GLY A N 1
ATOM 902 C CA . GLY A 1 116 ? 2.502 7.898 13.648 1 76.62 116 GLY A CA 1
ATOM 903 C C . GLY A 1 116 ? 2.955 8.352 12.273 1 76.62 116 GLY A C 1
ATOM 904 O O . GLY A 1 116 ? 2.562 9.422 11.805 1 76.62 116 GLY A O 1
ATOM 905 N N . ARG A 1 117 ? 3.871 7.578 11.609 1 84.62 117 ARG A N 1
ATOM 906 C CA . ARG A 1 117 ? 4.375 7.883 10.273 1 84.62 117 ARG A CA 1
ATOM 907 C C . ARG A 1 117 ? 3.643 7.066 9.211 1 84.62 117 ARG A C 1
ATOM 909 O O . ARG A 1 117 ? 3.096 6.004 9.508 1 84.62 117 ARG A O 1
ATOM 916 N N . MET A 1 118 ? 3.57 7.629 8.094 1 90.62 118 MET A N 1
ATOM 917 C CA . MET A 1 118 ? 2.914 6.973 6.969 1 90.62 118 MET A CA 1
ATOM 918 C C . MET A 1 118 ? 3.746 7.109 5.699 1 90.62 118 MET A C 1
ATOM 920 O O . MET A 1 118 ? 4.414 8.125 5.496 1 90.62 118 MET A O 1
ATOM 924 N N . PHE A 1 119 ? 3.713 6.098 4.918 1 90.44 119 PHE A N 1
ATOM 925 C CA . PHE A 1 119 ? 4.445 6.086 3.658 1 90.44 119 PHE A CA 1
ATOM 926 C C . PHE A 1 119 ? 3.541 5.641 2.512 1 90.44 119 PHE A C 1
ATOM 928 O O . PHE A 1 119 ? 2.789 4.676 2.646 1 90.44 119 PHE A O 1
ATOM 935 N N . GLY A 1 120 ? 3.578 6.355 1.444 1 94.12 120 GLY A N 1
ATOM 936 C CA . GLY A 1 120 ? 2.721 6.094 0.3 1 94.12 120 GLY A CA 1
ATOM 937 C C . GLY A 1 120 ? 2.404 7.34 -0.505 1 94.12 120 GLY A C 1
ATOM 938 O O . GLY A 1 120 ? 3.25 8.227 -0.648 1 94.12 120 GLY A O 1
ATOM 939 N N . TYR A 1 121 ? 1.214 7.344 -1.121 1 95.62 121 TYR A N 1
ATOM 940 C CA . TYR A 1 121 ? 0.753 8.5 -1.875 1 95.62 121 TYR A CA 1
ATOM 941 C C . TYR A 1 121 ? -0.766 8.5 -2.008 1 95.62 121 TYR A C 1
ATOM 943 O O . TYR A 1 121 ? -1.425 7.527 -1.632 1 95.62 121 TYR A O 1
ATOM 951 N N . HIS A 1 122 ? -1.302 9.555 -2.504 1 97.44 122 HIS A N 1
ATOM 952 C CA . HIS A 1 122 ? -2.74 9.719 -2.684 1 97.44 122 HIS A CA 1
ATOM 953 C C . HIS A 1 122 ? -3.16 9.344 -4.102 1 97.44 122 HIS A C 1
ATOM 955 O O . HIS A 1 122 ? -2.389 9.523 -5.051 1 97.44 122 HIS A O 1
ATOM 961 N N . THR A 1 123 ? -4.402 8.812 -4.23 1 97.19 123 THR A N 1
ATOM 962 C CA . THR A 1 123 ? -4.906 8.445 -5.551 1 97.19 123 THR A CA 1
ATOM 963 C C . THR A 1 123 ? -6.324 8.961 -5.75 1 97.19 123 THR A C 1
ATOM 965 O O . THR A 1 123 ? -7.055 9.18 -4.781 1 97.19 123 THR A O 1
ATOM 968 N N . LEU A 1 124 ? -6.641 9.172 -6.992 1 98.12 124 LEU A N 1
ATOM 969 C CA . LEU A 1 124 ? -7.996 9.414 -7.469 1 98.12 124 LEU A CA 1
ATOM 970 C C . LEU A 1 124 ? -8.453 8.289 -8.391 1 98.12 124 LEU A C 1
ATOM 972 O O . LEU A 1 124 ? -7.82 8.016 -9.414 1 98.12 124 LEU A O 1
ATOM 976 N N . LEU A 1 125 ? -9.547 7.629 -7.992 1 98.25 125 LEU A N 1
ATOM 977 C CA . LEU A 1 125 ? -10.164 6.625 -8.852 1 98.25 125 LEU A CA 1
ATOM 978 C C . LEU A 1 125 ? -11.375 7.199 -9.578 1 98.25 125 LEU A C 1
ATOM 980 O O . LEU A 1 125 ? -12.172 7.93 -8.984 1 98.25 125 LEU A O 1
ATOM 984 N N . GLY A 1 126 ? -11.523 6.875 -10.805 1 98.19 126 GLY A N 1
ATOM 985 C CA . GLY A 1 126 ? -12.695 7.293 -11.562 1 98.19 126 GLY A CA 1
ATOM 986 C C . GLY A 1 126 ? -13.938 6.492 -11.227 1 98.19 126 GLY A C 1
ATOM 987 O O . GLY A 1 126 ? -13.891 5.59 -10.383 1 98.19 126 GLY A O 1
ATOM 988 N N . PRO A 1 127 ? -15.039 6.922 -11.914 1 97.88 127 PRO A N 1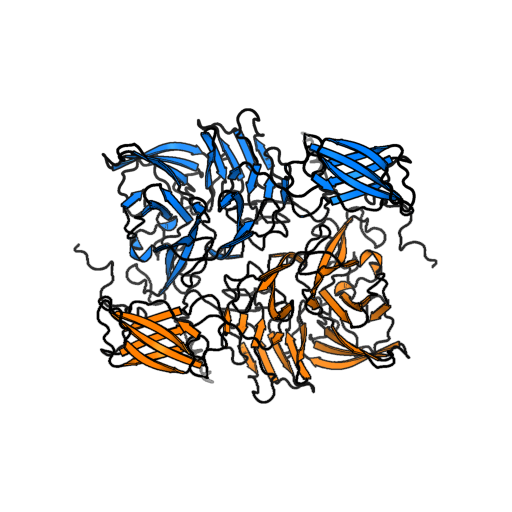
ATOM 989 C CA . PRO A 1 127 ? -16.266 6.152 -11.703 1 97.88 127 PRO A CA 1
ATOM 990 C C . PRO A 1 127 ? -16.125 4.695 -12.141 1 97.88 127 PRO A C 1
ATOM 992 O O . PRO A 1 127 ? -16.938 3.852 -11.75 1 97.88 127 PRO A O 1
ATOM 995 N N . ASP A 1 128 ? -15.172 4.391 -12.977 1 96.94 128 ASP A N 1
ATOM 996 C CA . ASP A 1 128 ? -14.875 3.021 -13.391 1 96.94 128 ASP A CA 1
ATOM 997 C C . ASP A 1 128 ? -13.961 2.328 -12.375 1 96.94 128 ASP A C 1
ATOM 999 O O . ASP A 1 128 ? -13.594 1.167 -12.562 1 96.94 128 ASP A O 1
ATOM 1003 N N . TYR A 1 129 ? -13.508 3.047 -11.312 1 97.12 129 TYR A N 1
ATOM 1004 C CA . TYR A 1 129 ? -12.711 2.588 -10.18 1 97.12 129 TYR A CA 1
ATOM 1005 C C . TYR A 1 129 ? -11.266 2.318 -10.602 1 97.12 129 TYR A C 1
ATOM 1007 O O . TYR A 1 129 ? -10.531 1.614 -9.914 1 97.12 129 TYR A O 1
ATOM 1015 N N . GLU A 1 130 ? -10.883 2.838 -11.734 1 94.19 130 GLU A N 1
ATOM 1016 C CA . GLU A 1 130 ? -9.484 2.77 -12.148 1 94.19 130 GLU A CA 1
ATOM 1017 C C . GLU A 1 130 ? -8.703 3.994 -11.664 1 94.19 130 GLU A C 1
ATOM 1019 O O . GLU A 1 130 ? -9.273 5.078 -11.516 1 94.19 130 GLU A O 1
ATOM 1024 N N . VAL A 1 131 ? -7.445 3.844 -11.5 1 94.38 131 VAL A N 1
ATOM 1025 C CA . VAL A 1 131 ? -6.617 4.965 -11.078 1 94.38 131 VAL A CA 1
ATOM 1026 C C . VAL A 1 131 ? -6.578 6.027 -12.172 1 94.38 131 VAL A C 1
ATOM 1028 O O . VAL A 1 131 ? -6.113 5.766 -13.281 1 94.38 131 VAL A O 1
ATOM 1031 N N . ALA A 1 132 ? -7.047 7.148 -11.852 1 96.06 132 ALA A N 1
ATOM 1032 C CA . ALA A 1 132 ? -7.059 8.258 -12.797 1 96.06 132 ALA A CA 1
ATOM 1033 C C . ALA A 1 132 ? -5.883 9.203 -12.555 1 96.06 132 ALA A C 1
ATOM 1035 O O . ALA A 1 132 ? -5.383 9.828 -13.492 1 96.06 132 ALA A O 1
ATOM 1036 N N . LYS A 1 133 ? -5.496 9.312 -11.289 1 96.25 133 LYS A N 1
ATOM 1037 C CA . LYS A 1 133 ? -4.422 10.234 -10.945 1 96.25 133 LYS A CA 1
ATOM 1038 C C . LYS A 1 133 ? -3.734 9.82 -9.648 1 96.25 133 LYS A C 1
ATOM 1040 O O . LYS A 1 133 ? -4.391 9.367 -8.703 1 96.25 133 LYS A O 1
ATOM 1045 N N . VAL A 1 134 ? -2.434 9.883 -9.672 1 94.94 134 VAL A N 1
ATOM 1046 C CA . VAL A 1 134 ? -1.624 9.805 -8.461 1 94.94 134 VAL A CA 1
ATOM 1047 C C . VAL A 1 134 ? -1.188 11.203 -8.039 1 94.94 134 VAL A C 1
ATOM 1049 O O . VAL A 1 134 ? -0.727 11.992 -8.867 1 94.94 134 VAL A O 1
ATOM 1052 N N . VAL A 1 135 ? -1.398 11.523 -6.734 1 95.81 135 VAL A N 1
ATOM 1053 C CA . VAL A 1 135 ? -1.007 12.828 -6.211 1 95.81 135 VAL A CA 1
ATOM 1054 C C . VAL A 1 135 ? 0.062 12.656 -5.137 1 95.81 135 VAL A C 1
ATOM 1056 O O . VAL A 1 135 ? -0.196 12.062 -4.086 1 95.81 135 VAL A O 1
ATOM 1059 N N . LYS A 1 136 ? 1.203 13.188 -5.395 1 93.44 136 LYS A N 1
ATOM 1060 C CA . LYS A 1 136 ? 2.328 13.109 -4.469 1 93.44 136 LYS A CA 1
ATOM 1061 C C . LYS A 1 136 ? 2.658 14.477 -3.879 1 93.44 136 LYS A C 1
ATOM 1063 O O . LYS A 1 136 ? 2.238 15.5 -4.414 1 93.44 136 LYS A O 1
ATOM 1068 N N . VAL A 1 137 ? 3.387 14.414 -2.779 1 94.69 137 VAL A N 1
ATOM 1069 C CA . VAL A 1 137 ? 3.861 15.656 -2.18 1 94.69 137 VAL A CA 1
ATOM 1070 C C . VAL A 1 137 ? 5.121 16.125 -2.9 1 94.69 137 VAL A C 1
ATOM 1072 O O . VAL A 1 137 ? 5.762 15.359 -3.619 1 94.69 137 VAL A O 1
ATOM 1075 N N . GLY A 1 138 ? 5.371 17.438 -2.723 1 92.69 138 GLY A N 1
ATOM 1076 C CA . GLY A 1 138 ? 6.57 18.016 -3.299 1 92.69 138 GLY A CA 1
ATOM 1077 C C . GLY A 1 138 ? 7.605 18.406 -2.262 1 92.69 138 GLY A C 1
ATOM 1078 O O . GLY A 1 138 ? 7.488 18.031 -1.092 1 92.69 138 GLY A O 1
ATOM 1079 N N . SER A 1 139 ? 8.68 18.938 -2.725 1 91.19 139 SER A N 1
ATOM 1080 C CA . SER A 1 139 ? 9.719 19.547 -1.894 1 91.19 139 SER A CA 1
ATOM 1081 C C . SER A 1 139 ? 10.469 18.484 -1.095 1 91.19 139 SER A C 1
ATOM 1083 O O . SER A 1 139 ? 10.859 18.719 0.049 1 91.19 139 SER A O 1
ATOM 1085 N N . HIS A 1 140 ? 10.523 17.344 -1.646 1 91.62 140 HIS A N 1
ATOM 1086 C CA . HIS A 1 140 ? 11.305 16.266 -1.048 1 91.62 140 HIS A CA 1
ATOM 1087 C C . HIS A 1 140 ? 10.75 15.875 0.321 1 91.62 140 HIS A C 1
ATOM 1089 O O . HIS A 1 140 ? 11.516 15.633 1.259 1 91.62 140 HIS A O 1
ATOM 1095 N N . ARG A 1 141 ? 9.438 15.977 0.451 1 92.81 141 ARG A N 1
ATOM 1096 C CA . ARG A 1 141 ? 8.797 15.594 1.705 1 92.81 141 ARG A CA 1
ATOM 1097 C C . ARG A 1 141 ? 8.156 14.211 1.591 1 92.81 141 ARG A C 1
ATOM 1099 O O . ARG A 1 141 ? 8.023 13.672 0.491 1 92.81 141 ARG A O 1
ATOM 1106 N N . LEU A 1 142 ? 7.926 13.656 2.74 1 91.69 142 LEU A N 1
ATOM 1107 C CA . LEU A 1 142 ? 7.086 12.461 2.805 1 91.69 142 LEU A CA 1
ATOM 1108 C C . LEU A 1 142 ? 5.648 12.828 3.154 1 91.69 142 LEU A C 1
ATOM 1110 O O . LEU A 1 142 ? 5.406 13.812 3.863 1 91.69 142 LEU A O 1
ATOM 1114 N N . VAL A 1 143 ? 4.793 12.016 2.67 1 93.69 143 VAL A N 1
ATOM 1115 C CA . VAL A 1 143 ? 3.367 12.312 2.777 1 93.69 143 VAL A CA 1
ATOM 1116 C C . VAL A 1 143 ? 2.832 11.805 4.113 1 93.69 143 VAL A C 1
ATOM 1118 O O . VAL A 1 143 ? 3.428 10.922 4.734 1 93.69 143 VAL A O 1
ATOM 1121 N N . SER A 1 144 ? 1.779 12.469 4.531 1 93.75 144 SER A N 1
ATOM 1122 C CA . SER A 1 144 ? 0.917 11.953 5.59 1 93.75 144 SER A CA 1
ATOM 1123 C C . SER A 1 144 ? -0.49 11.672 5.07 1 93.75 144 SER A C 1
ATOM 1125 O O . SER A 1 144 ? -0.985 12.391 4.191 1 93.75 144 SER A O 1
ATOM 1127 N N . ALA A 1 145 ? -1.126 10.68 5.637 1 94.62 145 ALA A N 1
ATOM 1128 C CA . ALA A 1 145 ? -2.475 10.297 5.23 1 94.62 145 ALA A CA 1
ATOM 1129 C C . ALA A 1 145 ? -3.521 11.203 5.875 1 94.62 145 ALA A C 1
ATOM 1131 O O . ALA A 1 145 ? -4.695 11.164 5.508 1 94.62 145 ALA A O 1
ATOM 1132 N N . HIS A 1 146 ? -3.125 12.039 6.723 1 95.94 146 HIS A N 1
ATOM 1133 C CA . HIS A 1 146 ? -4.062 12.695 7.625 1 95.94 146 HIS A CA 1
ATOM 1134 C C . HIS A 1 146 ? -5.035 13.586 6.855 1 95.94 146 HIS A C 1
ATOM 1136 O O . HIS A 1 146 ? -6.164 13.805 7.301 1 95.94 146 HIS A O 1
ATOM 1142 N N . GLU A 1 147 ? -4.527 14.062 5.719 1 97.25 147 GLU A N 1
ATOM 1143 C CA . GLU A 1 147 ? -5.438 14.891 4.938 1 97.25 147 GLU A CA 1
ATOM 1144 C C . GLU A 1 147 ? -5.23 14.68 3.439 1 97.25 147 GLU A C 1
ATOM 1146 O O . GLU A 1 147 ? -4.098 14.523 2.977 1 97.25 147 GLU A O 1
ATOM 1151 N N . PHE A 1 148 ? -6.266 14.68 2.766 1 98.06 148 PHE A N 1
ATOM 1152 C CA . PHE A 1 148 ? -6.324 14.758 1.311 1 98.06 148 PHE A CA 1
ATOM 1153 C C . PHE A 1 148 ? -7.598 15.453 0.855 1 98.06 148 PHE A C 1
ATOM 1155 O O . PHE A 1 148 ? -8.562 14.797 0.459 1 98.06 148 PHE A O 1
ATOM 1162 N N . ARG A 1 149 ? -7.559 16.734 0.913 1 97.75 149 ARG A N 1
ATOM 1163 C CA . ARG A 1 149 ? -8.727 17.547 0.585 1 97.75 149 ARG A CA 1
ATOM 1164 C C . ARG A 1 149 ? -8.531 18.281 -0.739 1 97.75 149 ARG A C 1
ATOM 1166 O O . ARG A 1 149 ? -7.543 18.984 -0.919 1 97.75 149 ARG A O 1
ATOM 1173 N N . LEU A 1 150 ? -9.5 18.078 -1.639 1 98.25 150 LEU A N 1
ATOM 1174 C CA . LEU A 1 150 ? -9.438 18.781 -2.908 1 98.25 150 LEU A CA 1
ATOM 1175 C C . LEU A 1 150 ? -10.117 20.141 -2.799 1 98.25 150 LEU A C 1
ATOM 1177 O O . LEU A 1 150 ? -11.172 20.266 -2.168 1 98.25 150 LEU A O 1
ATOM 1181 N N . VAL A 1 151 ? -9.5 21.094 -3.379 1 98.12 151 VAL A N 1
ATOM 1182 C CA . VAL A 1 151 ? -10.008 22.469 -3.332 1 98.12 151 VAL A CA 1
ATOM 1183 C C . VAL A 1 151 ? -10.328 22.938 -4.742 1 98.12 151 VAL A C 1
ATOM 1185 O O . VAL A 1 151 ? -9.469 22.922 -5.625 1 98.12 151 VAL A O 1
ATOM 1188 N N . ASP A 1 152 ? -11.578 23.328 -4.996 1 96.5 152 ASP A N 1
ATOM 1189 C CA . ASP A 1 152 ? -12.094 23.938 -6.219 1 96.5 152 ASP A CA 1
ATOM 1190 C C . ASP A 1 152 ? -11.852 23.031 -7.426 1 96.5 152 ASP A C 1
ATOM 1192 O O . ASP A 1 152 ? -11.766 23.5 -8.562 1 96.5 152 ASP A O 1
ATOM 1196 N N . GLY A 1 153 ? -11.586 21.812 -7.164 1 97.12 153 GLY A N 1
ATOM 1197 C CA . GLY A 1 153 ? -11.367 20.859 -8.234 1 97.12 153 GLY A CA 1
ATOM 1198 C C . GLY A 1 153 ? -10.031 21.016 -8.922 1 97.12 153 GLY A C 1
ATOM 1199 O O . GLY A 1 153 ? -9.828 20.531 -10.031 1 97.12 153 GLY A O 1
ATOM 1200 N N . LYS A 1 154 ? -9.078 21.688 -8.289 1 97.88 154 LYS A N 1
ATOM 1201 C CA . LYS A 1 154 ? -7.828 22.031 -8.969 1 97.88 154 LYS A CA 1
ATOM 1202 C C . LYS A 1 154 ? -6.621 21.656 -8.109 1 97.88 154 LYS A C 1
ATOM 1204 O O . LYS A 1 154 ? -5.59 21.234 -8.633 1 97.88 154 LYS A O 1
ATOM 1209 N N . THR A 1 155 ? -6.723 21.922 -6.824 1 98.44 155 THR A N 1
ATOM 1210 C CA . THR A 1 155 ? -5.578 21.688 -5.953 1 98.44 155 THR A CA 1
ATOM 1211 C C . THR A 1 155 ? -5.949 20.719 -4.836 1 98.44 155 THR A C 1
ATOM 1213 O O . THR A 1 155 ? -7.121 20.391 -4.652 1 98.44 155 THR A O 1
ATOM 1216 N N . ALA A 1 156 ? -4.922 20.203 -4.199 1 98.56 156 ALA A N 1
ATOM 1217 C CA . ALA A 1 156 ? -5.102 19.297 -3.064 1 98.56 156 ALA A CA 1
ATOM 1218 C C . ALA A 1 156 ? -4.344 19.797 -1.839 1 98.56 156 ALA A C 1
ATOM 1220 O O . ALA A 1 156 ? -3.223 20.297 -1.956 1 98.56 156 ALA A O 1
ATOM 1221 N N . LEU A 1 157 ? -4.992 19.75 -0.69 1 98.75 157 LEU A N 1
ATOM 1222 C CA . LEU A 1 157 ? -4.344 19.969 0.598 1 98.75 157 LEU A CA 1
ATOM 1223 C C . LEU A 1 157 ? -3.852 18.656 1.189 1 98.75 157 LEU A C 1
ATOM 1225 O O . LEU A 1 157 ? -4.645 17.734 1.416 1 98.75 157 LEU A O 1
ATOM 1229 N N . VAL A 1 158 ? -2.547 18.578 1.38 1 98.12 158 VAL A N 1
ATOM 1230 C CA . VAL A 1 158 ? -1.915 17.375 1.921 1 98.12 158 VAL A CA 1
ATOM 1231 C C . VAL A 1 158 ? -0.979 17.75 3.066 1 98.12 158 VAL A C 1
ATOM 1233 O O . VAL A 1 158 ? -0.516 18.891 3.143 1 98.12 158 VAL A O 1
ATOM 1236 N N . GLU A 1 159 ? -0.788 16.781 3.977 1 97.69 159 GLU A N 1
ATOM 1237 C CA . GLU A 1 159 ? 0.081 17.062 5.117 1 97.69 159 GLU A CA 1
ATOM 1238 C C . GLU A 1 159 ? 1.425 16.359 4.973 1 97.69 159 GLU A C 1
ATOM 1240 O O . GLU A 1 159 ? 1.505 15.281 4.383 1 97.69 159 GLU A O 1
ATOM 1245 N N . THR A 1 160 ? 2.441 17 5.504 1 96.25 160 THR A N 1
ATOM 1246 C CA . THR A 1 160 ? 3.811 16.5 5.422 1 96.25 160 THR A CA 1
ATOM 1247 C C . THR A 1 160 ? 4.488 16.578 6.789 1 96.25 160 THR A C 1
ATOM 1249 O O . THR A 1 160 ? 4.73 17.656 7.316 1 96.25 160 THR A O 1
ATOM 1252 N N . PRO A 1 161 ? 4.785 15.484 7.41 1 93.75 161 PRO A N 1
ATOM 1253 C CA . PRO A 1 161 ? 5.664 15.531 8.578 1 93.75 161 PRO A CA 1
ATOM 1254 C C . PRO A 1 161 ? 7.113 15.836 8.219 1 93.75 161 PRO A C 1
ATOM 1256 O O . PRO A 1 161 ? 7.668 15.227 7.301 1 93.75 161 PRO A O 1
ATOM 1259 N N . ILE A 1 162 ? 7.719 16.781 8.922 1 92.5 162 ILE A N 1
ATOM 1260 C CA . ILE A 1 162 ? 9.062 17.25 8.57 1 92.5 162 ILE A CA 1
ATOM 1261 C C . ILE A 1 162 ? 10 17.047 9.758 1 92.5 162 ILE A C 1
ATOM 1263 O O . ILE A 1 162 ? 10.039 17.875 10.664 1 92.5 162 ILE A O 1
ATOM 1267 N N . PRO A 1 163 ? 10.766 16.016 9.695 1 90.31 163 PRO A N 1
ATOM 1268 C CA . PRO A 1 163 ? 11.781 15.891 10.75 1 90.31 163 PRO A CA 1
ATOM 1269 C C . PRO A 1 163 ? 12.867 16.953 10.641 1 90.31 163 PRO A C 1
ATOM 1271 O O . PRO A 1 163 ? 13.375 17.219 9.547 1 90.31 163 PRO A O 1
ATOM 1274 N N . ARG A 1 164 ? 13.102 17.562 11.758 1 87.69 164 ARG A N 1
ATOM 1275 C CA . ARG A 1 164 ? 14.156 18.578 11.859 1 87.69 164 ARG A CA 1
ATOM 1276 C C . ARG A 1 164 ? 15.195 18.172 12.898 1 87.69 164 ARG A C 1
ATOM 1278 O O . ARG A 1 164 ? 14.852 17.641 13.961 1 87.69 164 ARG A O 1
ATOM 1285 N N . THR A 1 165 ? 16.406 18.453 12.5 1 83.94 165 THR A N 1
ATOM 1286 C CA . THR A 1 165 ? 17.484 18.266 13.461 1 83.94 165 THR A CA 1
ATOM 1287 C C . THR A 1 165 ? 17.75 19.547 14.25 1 83.94 165 THR A C 1
ATOM 1289 O O . THR A 1 165 ? 18.297 20.516 13.703 1 83.94 165 THR A O 1
ATOM 1292 N N . VAL A 1 166 ? 17.375 19.453 15.492 1 85.5 166 VAL A N 1
ATOM 1293 C CA . VAL A 1 166 ? 17.547 20.578 16.406 1 85.5 166 VAL A CA 1
ATOM 1294 C C . VAL A 1 166 ? 17.75 20.062 17.828 1 85.5 166 VAL A C 1
ATOM 1296 O O . VAL A 1 166 ? 17.109 19.094 18.234 1 85.5 166 VAL A O 1
ATOM 1299 N N . SER A 1 167 ? 18.734 20.75 18.516 1 89.19 167 SER A N 1
ATOM 1300 C CA . SER A 1 167 ? 18.844 20.406 19.922 1 89.19 167 SER A CA 1
ATOM 1301 C C . SER A 1 167 ? 17.547 20.672 20.672 1 89.19 167 SER A C 1
ATOM 1303 O O . SER A 1 167 ? 16.969 21.75 20.531 1 89.19 167 SER A O 1
ATOM 1305 N N . LEU A 1 168 ? 17.188 19.75 21.516 1 93.94 168 LEU A N 1
ATOM 1306 C CA . LEU A 1 168 ? 15.93 19.922 22.25 1 93.94 168 LEU A CA 1
ATOM 1307 C C . LEU A 1 168 ? 16.203 20.469 23.656 1 93.94 168 LEU A C 1
ATOM 1309 O O . LEU A 1 168 ? 15.266 20.625 24.453 1 93.94 168 LEU A O 1
ATOM 1313 N N . LYS A 1 169 ? 17.406 20.859 23.953 1 93.12 169 LYS A N 1
ATOM 1314 C CA . LYS A 1 169 ? 17.797 21.344 25.281 1 93.12 169 LYS A CA 1
ATOM 1315 C C . LYS A 1 169 ? 16.953 22.547 25.703 1 93.12 169 LYS A C 1
ATOM 1317 O O . LYS A 1 169 ? 16.547 22.656 26.859 1 93.12 169 LYS A O 1
ATOM 1322 N N . PRO A 1 170 ? 16.656 23.438 24.781 1 92.75 170 PRO A N 1
ATOM 1323 C CA . PRO A 1 170 ? 15.859 24.594 25.203 1 92.75 170 PRO A CA 1
ATOM 1324 C C . PRO A 1 170 ? 14.492 24.203 25.75 1 92.75 170 PRO A C 1
ATOM 1326 O O . PRO A 1 170 ? 13.859 24.984 26.469 1 92.75 170 PRO A O 1
ATOM 1329 N N . TRP A 1 171 ? 14.062 23.078 25.453 1 95.06 171 TRP A N 1
ATOM 1330 C CA . TRP A 1 171 ? 12.75 22.641 25.922 1 95.06 171 TRP A CA 1
ATOM 1331 C C . TRP A 1 171 ? 12.891 21.516 26.953 1 95.06 171 TRP A C 1
ATOM 1333 O O . TRP A 1 171 ? 11.945 20.781 27.203 1 95.06 171 TRP A O 1
ATOM 1343 N N . GLY A 1 172 ? 14.117 21.375 27.438 1 94.06 172 GLY A N 1
ATOM 1344 C CA . GLY A 1 172 ? 14.344 20.422 28.516 1 94.06 172 GLY A CA 1
ATOM 1345 C C . GLY A 1 172 ? 14.906 19.109 28.047 1 94.06 172 GLY A C 1
ATOM 1346 O O . GLY A 1 172 ? 14.969 18.141 28.797 1 94.06 172 GLY A O 1
ATOM 1347 N N . GLY A 1 173 ? 15.328 19.016 26.875 1 94 173 GLY A N 1
ATOM 1348 C CA . GLY A 1 173 ? 15.852 17.781 26.328 1 94 173 GLY A CA 1
ATOM 1349 C C . GLY A 1 173 ? 17.281 17.5 26.75 1 94 173 GLY A C 1
ATOM 1350 O O . GLY A 1 173 ? 17.969 18.375 27.281 1 94 173 GLY A O 1
ATOM 1351 N N . THR A 1 174 ? 17.688 16.25 26.594 1 93.19 174 THR A N 1
ATOM 1352 C CA . THR A 1 174 ? 19.062 15.828 26.844 1 93.19 174 THR A CA 1
ATOM 1353 C C . THR A 1 174 ? 19.938 16.078 25.625 1 93.19 174 THR A C 1
ATOM 1355 O O . THR A 1 174 ? 19.438 16.484 24.562 1 93.19 174 THR A O 1
ATOM 1358 N N . ALA A 1 175 ? 21.203 15.766 25.734 1 90 175 ALA A N 1
ATOM 1359 C CA . ALA A 1 175 ? 22.156 15.961 24.656 1 90 175 ALA A CA 1
ATOM 1360 C C . ALA A 1 175 ? 21.906 15 23.516 1 90 175 ALA A C 1
ATOM 1362 O O . ALA A 1 175 ? 22.234 15.289 22.359 1 90 175 ALA A O 1
ATOM 1363 N N . GLU A 1 176 ? 21.219 13.914 23.844 1 89.44 176 GLU A N 1
ATOM 1364 C CA . GLU A 1 176 ? 20.984 12.891 22.828 1 89.44 176 GLU A CA 1
ATOM 1365 C C . GLU A 1 176 ? 19.703 13.172 22.047 1 89.44 176 GLU A C 1
ATOM 1367 O O . GLU A 1 176 ? 19.453 12.562 21.016 1 89.44 176 GLU A O 1
ATOM 1372 N N . GLN A 1 177 ? 18.953 14.094 22.484 1 92.25 177 GLN A N 1
ATOM 1373 C CA . GLN A 1 177 ? 17.688 14.43 21.844 1 92.25 177 GLN A CA 1
ATOM 1374 C C . GLN A 1 177 ? 17.844 15.617 20.891 1 92.25 177 GLN A C 1
ATOM 1376 O O . GLN A 1 177 ? 17.953 16.766 21.344 1 92.25 177 GLN A O 1
ATOM 1381 N N . ASN A 1 178 ? 17.844 15.305 19.625 1 89.94 178 ASN A N 1
ATOM 1382 C CA . ASN A 1 178 ? 18.141 16.359 18.656 1 89.94 178 ASN A CA 1
ATOM 1383 C C . ASN A 1 178 ? 17.188 16.312 17.469 1 89.94 178 ASN A C 1
ATOM 1385 O O . ASN A 1 178 ? 17.5 16.828 16.391 1 89.94 178 ASN A O 1
ATOM 1389 N N . TRP A 1 179 ? 16.047 15.586 17.625 1 91.06 179 TRP A N 1
ATOM 1390 C CA . TRP A 1 179 ? 15.094 15.453 16.516 1 91.06 179 TRP A CA 1
ATOM 1391 C C . TRP A 1 179 ? 13.703 15.93 16.938 1 91.06 179 TRP A C 1
ATOM 1393 O O . TRP A 1 179 ? 13.172 15.477 17.953 1 91.06 179 TRP A O 1
ATOM 1403 N N . ILE A 1 180 ? 13.18 16.844 16.188 1 93.75 180 ILE A N 1
ATOM 1404 C CA . ILE A 1 180 ? 11.812 17.297 16.391 1 93.75 180 ILE A CA 1
ATOM 1405 C C . ILE A 1 180 ? 11.016 17.109 15.102 1 93.75 180 ILE A C 1
ATOM 1407 O O . ILE A 1 180 ? 11.562 17.234 14 1 93.75 180 ILE A O 1
ATOM 1411 N N . LEU A 1 181 ? 9.789 16.719 15.242 1 95 181 LEU A N 1
ATOM 1412 C CA . LEU A 1 181 ? 8.914 16.562 14.086 1 95 181 LEU A CA 1
ATOM 1413 C C . LEU A 1 181 ? 8.047 17.812 13.898 1 95 181 LEU A C 1
ATOM 1415 O O . LEU A 1 181 ? 7.113 18.031 14.672 1 95 181 LEU A O 1
ATOM 1419 N N . SER A 1 182 ? 8.383 18.547 12.867 1 95.06 182 SER A N 1
ATOM 1420 C CA . SER A 1 182 ? 7.555 19.688 12.5 1 95.06 182 SER A CA 1
ATOM 1421 C C . SER A 1 182 ? 6.32 19.25 11.711 1 95.06 182 SER A C 1
ATOM 1423 O O . SER A 1 182 ? 6.414 18.391 10.828 1 95.06 182 SER A O 1
ATOM 1425 N N . GLY A 1 183 ? 5.121 19.703 12.133 1 95 183 GLY A N 1
ATOM 1426 C CA . GLY A 1 183 ? 3.928 19.484 11.336 1 95 183 GLY A CA 1
ATOM 1427 C C . GLY A 1 183 ? 3.836 20.422 10.141 1 95 183 GLY A C 1
ATOM 1428 O O . GLY A 1 183 ? 3.963 21.641 10.289 1 95 183 GLY A O 1
ATOM 1429 N N . GLY A 1 184 ? 3.729 19.844 8.969 1 96.56 184 GLY A N 1
ATOM 1430 C CA . GLY A 1 184 ? 3.656 20.656 7.762 1 96.56 184 GLY A CA 1
ATOM 1431 C C . GLY A 1 184 ? 2.5 20.281 6.855 1 96.56 184 GLY A C 1
ATOM 1432 O O . GLY A 1 184 ? 1.89 19.234 7.027 1 96.56 184 GLY A O 1
ATOM 1433 N N . PHE A 1 185 ? 2.133 21.203 5.934 1 98.38 185 PHE A N 1
ATOM 1434 C CA . PHE A 1 185 ? 1.176 20.891 4.875 1 98.38 185 PHE A CA 1
ATOM 1435 C C . PHE A 1 185 ? 1.52 21.641 3.596 1 98.38 185 PHE A C 1
ATOM 1437 O O . PHE A 1 185 ? 2.314 22.578 3.615 1 98.38 185 PHE A O 1
ATOM 1444 N N . GLN A 1 186 ? 1.002 21.125 2.523 1 98.38 186 GLN A N 1
ATOM 1445 C CA . GLN A 1 186 ? 1.152 21.719 1.202 1 98.38 186 GLN A CA 1
ATOM 1446 C C . GLN A 1 186 ? -0.193 21.828 0.491 1 98.38 186 GLN A C 1
ATOM 1448 O O . GLN A 1 186 ? -1.09 21.016 0.72 1 98.38 186 GLN A O 1
ATOM 1453 N N . GLU A 1 187 ? -0.378 22.875 -0.203 1 98.69 187 GLU A N 1
ATOM 1454 C CA . GLU A 1 187 ? -1.35 22.891 -1.293 1 98.69 187 GLU A CA 1
ATOM 1455 C C . GLU A 1 187 ? -0.677 22.625 -2.637 1 98.69 187 GLU A C 1
ATOM 1457 O O . GLU A 1 187 ? 0.235 23.359 -3.033 1 98.69 187 GLU A O 1
ATOM 1462 N N . ILE A 1 188 ? -1.185 21.594 -3.316 1 98.06 188 ILE A N 1
ATOM 1463 C CA . ILE A 1 188 ? -0.518 21.109 -4.523 1 98.06 188 ILE A CA 1
ATOM 1464 C C . ILE A 1 188 ? -1.477 21.188 -5.707 1 98.06 188 ILE A C 1
ATOM 1466 O O . ILE A 1 188 ? -2.658 20.859 -5.582 1 98.06 188 ILE A O 1
ATOM 1470 N N . ASP A 1 189 ? -0.939 21.688 -6.809 1 98.19 189 ASP A N 1
ATOM 1471 C CA . ASP A 1 189 ? -1.707 21.578 -8.047 1 98.19 189 ASP A CA 1
ATOM 1472 C C . ASP A 1 189 ? -1.803 20.125 -8.508 1 98.19 189 ASP A C 1
ATOM 1474 O O . ASP A 1 189 ? -0.782 19.484 -8.758 1 98.19 189 ASP A O 1
ATOM 1478 N N . ILE A 1 190 ? -2.982 19.609 -8.711 1 97.88 190 ILE A N 1
ATOM 1479 C CA . ILE A 1 190 ? -3.176 18.188 -8.953 1 97.88 190 ILE A CA 1
ATOM 1480 C C . ILE A 1 190 ? -2.629 17.812 -10.328 1 97.88 190 ILE A C 1
ATOM 1482 O O . ILE A 1 190 ? -2.035 16.75 -10.5 1 97.88 190 ILE A O 1
ATOM 1486 N N . ASP A 1 191 ? -2.76 18.656 -11.305 1 96.19 191 ASP A N 1
ATOM 1487 C CA . ASP A 1 191 ? -2.367 18.344 -12.68 1 96.19 191 ASP A CA 1
ATOM 1488 C C . ASP A 1 191 ? -0.849 18.375 -12.836 1 96.19 191 ASP A C 1
ATOM 1490 O O . ASP A 1 191 ? -0.259 17.469 -13.414 1 96.19 191 ASP A O 1
ATOM 1494 N N . THR A 1 192 ? -0.197 19.391 -12.203 1 93.88 192 THR A N 1
ATOM 1495 C CA . THR A 1 192 ? 1.22 19.609 -12.477 1 93.88 192 THR A CA 1
ATOM 1496 C C . THR A 1 192 ? 2.078 19 -11.367 1 93.88 192 THR A C 1
ATOM 1498 O O . THR A 1 192 ? 3.262 18.719 -11.57 1 93.88 192 THR A O 1
ATOM 1501 N N . GLY A 1 193 ? 1.479 18.969 -10.203 1 93.56 193 GLY A N 1
ATOM 1502 C CA . GLY A 1 193 ? 2.26 18.531 -9.055 1 93.56 193 GLY A CA 1
ATOM 1503 C C . GLY A 1 193 ? 3.006 19.656 -8.375 1 93.56 193 GLY A C 1
ATOM 1504 O O . GLY A 1 193 ? 3.719 19.438 -7.395 1 93.56 193 GLY A O 1
ATOM 1505 N N . ASP A 1 194 ? 2.764 20.875 -8.797 1 95.12 194 ASP A N 1
ATOM 1506 C CA . ASP A 1 194 ? 3.473 22.016 -8.234 1 95.12 194 ASP A CA 1
ATOM 1507 C C . ASP A 1 194 ? 2.957 22.359 -6.836 1 95.12 194 ASP A C 1
ATOM 1509 O O . ASP A 1 194 ? 1.75 22.312 -6.586 1 95.12 194 ASP A O 1
ATOM 1513 N N . VAL A 1 195 ? 3.889 22.688 -5.996 1 96.25 195 VAL A N 1
ATOM 1514 C CA . VAL A 1 195 ? 3.531 23.188 -4.668 1 96.25 195 VAL A CA 1
ATOM 1515 C C . VAL A 1 195 ? 3.189 24.672 -4.742 1 96.25 195 VAL A C 1
ATOM 1517 O O . VAL A 1 195 ? 4.047 25.5 -5.059 1 96.25 195 VAL A O 1
ATOM 1520 N N . ILE A 1 196 ? 1.953 24.984 -4.367 1 96.5 196 ILE A N 1
ATOM 1521 C CA . ILE A 1 196 ? 1.494 26.359 -4.465 1 96.5 196 ILE A CA 1
ATOM 1522 C C . ILE A 1 196 ? 1.691 27.062 -3.125 1 96.5 196 ILE A C 1
ATOM 1524 O O . ILE A 1 196 ? 1.823 28.297 -3.076 1 96.5 196 ILE A O 1
ATOM 1528 N N . PHE A 1 197 ? 1.63 26.375 -2.094 1 97.75 197 PHE A N 1
ATOM 1529 C CA . PHE A 1 197 ? 1.805 26.875 -0.735 1 97.75 197 PHE A CA 1
ATOM 1530 C C . PHE A 1 197 ? 2.354 25.781 0.175 1 97.75 197 PHE A C 1
ATOM 1532 O O . PHE A 1 197 ? 1.99 24.609 0.037 1 97.75 197 PHE A O 1
ATOM 1539 N N . GLU A 1 198 ? 3.219 26.156 0.99 1 97.06 198 GLU A N 1
ATOM 1540 C CA . GLU A 1 198 ? 3.785 25.234 1.978 1 97.06 198 GLU A CA 1
ATOM 1541 C C . GLU A 1 198 ? 3.941 25.922 3.334 1 97.06 198 GLU A C 1
ATOM 1543 O O . GLU A 1 198 ? 4.277 27.094 3.406 1 97.06 198 GLU A O 1
ATOM 1548 N N . TRP A 1 199 ? 3.652 25.219 4.402 1 97.56 199 TRP A N 1
ATOM 1549 C CA . TRP A 1 199 ? 3.701 25.703 5.777 1 97.56 199 TRP A CA 1
ATOM 1550 C C . TRP A 1 199 ? 4.254 24.641 6.719 1 97.56 199 TRP A C 1
ATOM 1552 O O . TRP A 1 199 ? 4.051 23.453 6.496 1 97.56 199 TRP A O 1
ATOM 1562 N N . GLU A 1 200 ? 4.992 25.016 7.754 1 95.88 200 GLU A N 1
ATOM 1563 C CA . GLU A 1 200 ? 5.387 24.078 8.805 1 95.88 200 GLU A CA 1
ATOM 1564 C C . GLU A 1 200 ? 5.289 24.719 10.18 1 95.88 200 GLU A C 1
ATOM 1566 O O . GLU A 1 200 ? 5.539 25.922 10.328 1 95.88 200 GLU A O 1
ATOM 1571 N N . SER A 1 201 ? 5.047 23.969 11.117 1 97.56 201 SER A N 1
ATOM 1572 C CA . SER A 1 201 ? 4.684 24.438 12.453 1 97.56 201 SER A CA 1
ATOM 1573 C C . SER A 1 201 ? 5.895 25 13.188 1 97.56 201 SER A C 1
ATOM 1575 O O . SER A 1 201 ? 5.777 25.984 13.922 1 97.56 201 SER A O 1
ATOM 1577 N N . PHE A 1 202 ? 7.035 24.438 12.992 1 95.5 202 PHE A N 1
ATOM 1578 C CA . PHE A 1 202 ? 8.188 24.781 13.82 1 95.5 202 PHE A CA 1
ATOM 1579 C C . PHE A 1 202 ? 8.633 26.219 13.562 1 95.5 202 PHE A C 1
ATOM 1581 O O . PHE A 1 202 ? 9.273 26.828 14.414 1 95.5 202 PHE A O 1
ATOM 1588 N N . ASP A 1 203 ? 8.273 26.781 12.477 1 92.31 203 ASP A N 1
ATOM 1589 C CA . ASP A 1 203 ? 8.594 28.172 12.156 1 92.31 203 ASP A CA 1
ATOM 1590 C C . ASP A 1 203 ? 7.648 29.141 12.875 1 92.31 203 ASP A C 1
ATOM 1592 O O . ASP A 1 203 ? 7.918 30.328 12.945 1 92.31 203 ASP A O 1
ATOM 1596 N N . HIS A 1 204 ? 6.559 28.641 13.438 1 95.69 204 HIS A N 1
ATOM 1597 C CA . HIS A 1 204 ? 5.512 29.562 13.859 1 95.69 204 HIS A CA 1
ATOM 1598 C C . HIS A 1 204 ? 5.062 29.281 15.289 1 95.69 204 HIS A C 1
ATOM 1600 O O . HIS A 1 204 ? 4.535 30.156 15.977 1 95.69 204 HIS A O 1
ATOM 1606 N N . VAL A 1 205 ? 5.227 28.062 15.727 1 97.06 205 VAL A N 1
ATOM 1607 C CA . VAL A 1 205 ? 4.668 27.656 17.016 1 97.06 205 VAL A CA 1
ATOM 1608 C C . VAL A 1 205 ? 5.773 27.109 17.906 1 97.06 205 VAL A C 1
ATOM 1610 O O . VAL A 1 205 ? 6.414 26.109 17.562 1 97.06 205 VAL A O 1
ATOM 1613 N N . ASP A 1 206 ? 5.945 27.703 19.062 1 96.12 206 ASP A N 1
ATOM 1614 C CA . ASP A 1 206 ? 6.926 27.266 20.047 1 96.12 206 ASP A CA 1
ATOM 1615 C C . ASP A 1 206 ? 6.555 25.891 20.609 1 96.12 206 ASP A C 1
ATOM 1617 O O . ASP A 1 206 ? 5.434 25.688 21.078 1 96.12 206 ASP A O 1
ATOM 1621 N N . PRO A 1 207 ? 7.496 24.938 20.625 1 96.56 207 PRO A N 1
ATOM 1622 C CA . PRO A 1 207 ? 7.215 23.594 21.125 1 96.56 207 PRO A CA 1
ATOM 1623 C C . PRO A 1 207 ? 6.832 23.594 22.609 1 96.56 207 PRO A C 1
ATOM 1625 O O . PRO A 1 207 ? 6.316 22.594 23.109 1 96.56 207 PRO A O 1
ATOM 1628 N N . LYS A 1 208 ? 7.066 24.641 23.328 1 95.75 208 LYS A N 1
ATOM 1629 C CA . LYS A 1 208 ? 6.699 24.719 24.734 1 95.75 208 LYS A CA 1
ATOM 1630 C C . LYS A 1 208 ? 5.191 24.594 24.922 1 95.75 208 LYS A C 1
ATOM 1632 O O . LYS A 1 208 ? 4.715 24.281 26.016 1 95.75 208 LYS A O 1
ATOM 1637 N N . TYR A 1 209 ? 4.457 24.844 23.859 1 96.5 209 TYR A N 1
ATOM 1638 C CA . TYR A 1 209 ? 3.002 24.828 23.938 1 96.5 209 TYR A CA 1
ATOM 1639 C C . TYR A 1 209 ? 2.467 23.406 23.766 1 96.5 209 TYR A C 1
ATOM 1641 O O . TYR A 1 209 ? 1.263 23.172 23.891 1 96.5 209 TYR A O 1
ATOM 1649 N N . SER A 1 210 ? 3.314 22.438 23.516 1 96.56 210 SER A N 1
ATOM 1650 C CA . SER A 1 210 ? 2.869 21.078 23.312 1 96.56 210 SER A CA 1
ATOM 1651 C C . SER A 1 210 ? 2.213 20.5 24.562 1 96.56 210 SER A C 1
ATOM 1653 O O . SER A 1 210 ? 2.678 20.75 25.672 1 96.56 210 SER A O 1
ATOM 1655 N N . ALA A 1 211 ? 1.18 19.781 24.359 1 95.12 211 ALA A N 1
ATOM 1656 C CA . ALA A 1 211 ? 0.528 19.047 25.438 1 95.12 211 ALA A CA 1
ATOM 1657 C C . ALA A 1 211 ? 1.399 17.891 25.922 1 95.12 211 ALA A C 1
ATOM 1659 O O . ALA A 1 211 ? 1.118 17.281 26.969 1 95.12 211 ALA A O 1
ATOM 1660 N N . PHE A 1 212 ? 2.486 17.641 25.203 1 94.62 212 PHE A N 1
ATOM 1661 C CA . PHE A 1 212 ? 3.396 16.547 25.5 1 94.62 212 PHE A CA 1
ATOM 1662 C C . PHE A 1 212 ? 4.828 17.047 25.656 1 94.62 212 PHE A C 1
ATOM 1664 O O . PHE A 1 212 ? 5.676 16.781 24.797 1 94.62 212 PHE A O 1
ATOM 1671 N N . PRO A 1 213 ? 5.062 17.672 26.766 1 94.12 213 PRO A N 1
ATOM 1672 C CA . PRO A 1 213 ? 6.445 18.094 27 1 94.12 213 PRO A CA 1
ATOM 1673 C C . PRO A 1 213 ? 7.418 16.922 27.062 1 94.12 213 PRO A C 1
ATOM 1675 O O . PRO A 1 213 ? 6.996 15.781 27.281 1 94.12 213 PRO A O 1
ATOM 1678 N N . LEU A 1 214 ? 8.648 17.219 26.891 1 93.88 214 LEU A N 1
ATOM 1679 C CA . LEU A 1 214 ? 9.664 16.172 26.75 1 93.88 214 LEU A CA 1
ATOM 1680 C C . LEU A 1 214 ? 9.734 15.32 28 1 93.88 214 LEU A C 1
ATOM 1682 O O . LEU A 1 214 ? 10.141 14.156 27.938 1 93.88 214 LEU A O 1
ATOM 1686 N N . ASP A 1 215 ? 9.43 15.797 29.125 1 91.06 215 ASP A N 1
ATOM 1687 C CA . ASP A 1 215 ? 9.461 15.047 30.391 1 91.06 215 ASP A CA 1
ATOM 1688 C C . ASP A 1 215 ? 8.109 14.391 30.672 1 91.06 215 ASP A C 1
ATOM 1690 O O . ASP A 1 215 ? 7.832 13.992 31.797 1 91.06 215 ASP A O 1
ATOM 1694 N N . PHE A 1 216 ? 7.273 14.266 29.719 1 91.12 216 PHE A N 1
ATOM 1695 C CA . PHE A 1 216 ? 5.926 13.719 29.859 1 91.12 216 PHE A CA 1
ATOM 1696 C C . PHE A 1 216 ? 5.973 12.289 30.391 1 91.12 216 PHE A C 1
ATOM 1698 O O . PHE A 1 216 ? 5.055 11.852 31.078 1 91.12 216 PHE A O 1
ATOM 1705 N N . GLY A 1 217 ? 7.031 11.57 30.062 1 88.19 217 GLY A N 1
ATOM 1706 C CA . GLY A 1 217 ? 7.137 10.188 30.5 1 88.19 217 GLY A CA 1
ATOM 1707 C C . GLY A 1 217 ? 6.488 9.211 29.547 1 88.19 217 GLY A C 1
ATOM 1708 O O . GLY A 1 217 ? 6.645 9.32 28.328 1 88.19 217 GLY A O 1
ATOM 1709 N N . ALA A 1 218 ? 5.855 8.148 30.125 1 84.88 218 ALA A N 1
ATOM 1710 C CA . ALA A 1 218 ? 5.25 7.102 29.312 1 84.88 218 ALA A CA 1
ATOM 1711 C C . ALA A 1 218 ? 4.176 7.68 28.391 1 84.88 218 ALA A C 1
ATOM 1713 O O . ALA A 1 218 ? 3.27 8.375 28.844 1 84.88 218 ALA A O 1
ATOM 1714 N N . GLY A 1 219 ? 4.371 7.414 27.047 1 84.56 219 GLY A N 1
ATOM 1715 C CA . GLY A 1 219 ? 3.389 7.879 26.078 1 84.56 219 GLY A CA 1
ATOM 1716 C C . GLY A 1 219 ? 3.842 9.102 25.312 1 84.56 219 GLY A C 1
ATOM 1717 O O . GLY A 1 219 ? 3.115 9.609 24.453 1 84.56 219 GLY A O 1
ATOM 1718 N N . LEU A 1 220 ? 5.039 9.688 25.641 1 88.62 220 LEU A N 1
ATOM 1719 C CA . LEU A 1 220 ? 5.602 10.781 24.859 1 88.62 220 LEU A CA 1
ATOM 1720 C C . LEU A 1 220 ? 5.648 10.422 23.375 1 88.62 220 LEU A C 1
ATOM 1722 O O . LEU A 1 220 ? 6.18 9.375 23.016 1 88.62 220 LEU A O 1
ATOM 1726 N N . PRO A 1 221 ? 5.012 11.273 22.578 1 92.19 221 PRO A N 1
ATOM 1727 C CA . PRO A 1 221 ? 5.066 10.969 21.141 1 92.19 221 PRO A CA 1
ATOM 1728 C C . PRO A 1 221 ? 6.43 11.281 20.531 1 92.19 221 PRO A C 1
ATOM 1730 O O . PRO A 1 221 ? 6.652 12.391 20.047 1 92.19 221 PRO A O 1
ATOM 1733 N N . GLY A 1 222 ? 7.301 10.273 20.516 1 92.94 222 GLY A N 1
ATOM 1734 C CA . GLY A 1 222 ? 8.641 10.43 19.969 1 92.94 222 GLY A CA 1
ATOM 1735 C C . GLY A 1 222 ? 9.656 10.883 21 1 92.94 222 GLY A C 1
ATOM 1736 O O . GLY A 1 222 ? 9.484 11.922 21.641 1 92.94 222 GLY A O 1
ATOM 1737 N N . SER A 1 223 ? 10.734 10.266 21.094 1 92.25 223 SER A N 1
ATOM 1738 C CA . SER A 1 223 ? 11.742 10.539 22.109 1 92.25 223 SER A CA 1
ATOM 1739 C C . SER A 1 223 ? 12.656 11.688 21.672 1 92.25 223 SER A C 1
ATOM 1741 O O . SER A 1 223 ? 13.359 12.273 22.516 1 92.25 223 SER A O 1
ATOM 1743 N N . GLY A 1 224 ? 12.742 11.922 20.375 1 92.88 224 GLY A N 1
ATOM 1744 C CA . GLY A 1 224 ? 13.602 12.961 19.844 1 92.88 224 GLY A CA 1
ATOM 1745 C C . GLY A 1 224 ? 15.023 12.484 19.594 1 92.88 224 GLY A C 1
ATOM 1746 O O . GLY A 1 224 ? 15.906 13.289 19.297 1 92.88 224 GLY A O 1
ATOM 1747 N N . THR A 1 225 ? 15.234 11.188 19.594 1 89.81 225 THR A N 1
ATOM 1748 C CA . THR A 1 225 ? 16.609 10.703 19.531 1 89.81 225 THR A CA 1
ATOM 1749 C C . THR A 1 225 ? 16.969 10.281 18.094 1 89.81 225 THR A C 1
ATOM 1751 O O . THR A 1 225 ? 18.141 10.133 17.766 1 89.81 225 THR A O 1
ATOM 1754 N N . THR A 1 226 ? 15.961 9.992 17.281 1 84.31 226 THR A N 1
ATOM 1755 C CA . THR A 1 226 ? 16.188 9.617 15.898 1 84.31 226 THR A CA 1
ATOM 1756 C C . THR A 1 226 ? 15.18 10.32 14.984 1 84.31 226 THR A C 1
ATOM 1758 O O . THR A 1 226 ? 14.219 10.93 15.461 1 84.31 226 THR A O 1
ATOM 1761 N N . GLU A 1 227 ? 15.461 10.234 13.703 1 83.81 227 GLU A N 1
ATOM 1762 C CA . GLU A 1 227 ? 14.555 10.812 12.719 1 83.81 227 GLU A CA 1
ATOM 1763 C C . GLU A 1 227 ? 13.148 10.219 12.852 1 83.81 227 GLU A C 1
ATOM 1765 O O . GLU A 1 227 ? 12.156 10.953 12.836 1 83.81 227 GLU A O 1
ATOM 1770 N N . THR A 1 228 ? 13.062 8.938 12.992 1 84.12 228 THR A N 1
ATOM 1771 C CA . THR A 1 228 ? 11.781 8.227 13.016 1 84.12 228 THR A CA 1
ATOM 1772 C C . THR A 1 228 ? 11.07 8.438 14.344 1 84.12 228 THR A C 1
ATOM 1774 O O . THR A 1 228 ? 9.836 8.422 14.406 1 84.12 228 THR A O 1
ATOM 1777 N N . ASP A 1 229 ? 11.867 8.609 15.352 1 90.62 229 ASP A N 1
ATOM 1778 C CA . ASP A 1 229 ? 11.32 8.82 16.688 1 90.62 229 ASP A CA 1
ATOM 1779 C C . ASP A 1 229 ? 11.477 10.273 17.125 1 90.62 229 ASP A C 1
ATOM 1781 O O . ASP A 1 229 ? 11.789 10.555 18.281 1 90.62 229 ASP A O 1
ATOM 1785 N N . ALA A 1 230 ? 11.344 11.156 16.188 1 92.75 230 ALA A N 1
ATOM 1786 C CA . ALA A 1 230 ? 11.43 12.586 16.469 1 92.75 230 ALA A CA 1
ATOM 1787 C C . ALA A 1 230 ? 10.297 13.031 17.391 1 92.75 230 ALA A C 1
ATOM 1789 O O . ALA A 1 230 ? 9.195 12.477 17.344 1 92.75 230 ALA A O 1
ATOM 1790 N N . TRP A 1 231 ? 10.609 14.039 18.234 1 96 231 TRP A N 1
ATOM 1791 C CA . TRP A 1 231 ? 9.602 14.57 19.141 1 96 231 TRP A CA 1
ATOM 1792 C C . TRP A 1 231 ? 8.445 15.188 18.375 1 96 231 TRP A C 1
ATOM 1794 O O . TRP A 1 231 ? 8.594 16.25 17.75 1 96 231 TRP A O 1
ATOM 1804 N N . ASN A 1 232 ? 7.305 14.516 18.438 1 95.69 232 ASN A N 1
ATOM 1805 C CA . ASN A 1 232 ? 6.105 14.938 17.719 1 95.69 232 ASN A CA 1
ATOM 1806 C C . ASN A 1 232 ? 5.281 15.938 18.531 1 95.69 232 ASN A C 1
ATOM 1808 O O . ASN A 1 232 ? 4.199 15.602 19.016 1 95.69 232 ASN A O 1
ATOM 1812 N N . TYR A 1 233 ? 5.684 17.203 18.578 1 96.38 233 TYR A N 1
ATOM 1813 C CA . TYR A 1 233 ? 5.148 18.188 19.516 1 96.38 233 TYR A CA 1
ATOM 1814 C C . TYR A 1 233 ? 3.84 18.781 19 1 96.38 233 TYR A C 1
ATOM 1816 O O . TYR A 1 233 ? 3.049 19.312 19.781 1 96.38 233 TYR A O 1
ATOM 1824 N N . PHE A 1 234 ? 3.553 18.719 17.75 1 96.62 234 PHE A N 1
ATOM 1825 C CA . PHE A 1 234 ? 2.467 19.453 17.109 1 96.62 234 PHE A CA 1
ATOM 1826 C C . PHE A 1 234 ? 1.416 18.484 16.562 1 96.62 234 PHE A C 1
ATOM 1828 O O . PHE A 1 234 ? 0.242 18.578 16.938 1 96.62 234 PHE A O 1
ATOM 1835 N N . HIS A 1 235 ? 1.747 17.547 15.68 1 96.06 235 HIS A N 1
ATOM 1836 C CA . HIS A 1 235 ? 0.928 16.5 15.078 1 96.06 235 HIS A CA 1
ATOM 1837 C C . HIS A 1 235 ? -0.271 17.094 14.344 1 96.06 235 HIS A C 1
ATOM 1839 O O . HIS A 1 235 ? -1.415 16.922 14.773 1 96.06 235 HIS A O 1
ATOM 1845 N N . ILE A 1 236 ? -0.049 17.625 13.203 1 97.38 236 ILE A N 1
ATOM 1846 C CA . ILE A 1 236 ? -1.102 18.172 12.359 1 97.38 236 ILE A CA 1
ATOM 1847 C C . ILE A 1 236 ? -1.955 17.031 11.797 1 97.38 236 ILE A C 1
ATOM 1849 O O . ILE A 1 236 ? -1.433 15.977 11.43 1 97.38 236 ILE A O 1
ATOM 1853 N N . ASN A 1 237 ? -3.326 17.234 11.711 1 97.06 237 ASN A N 1
ATOM 1854 C CA . ASN A 1 237 ? -4.098 16.094 11.219 1 97.06 237 ASN A CA 1
ATOM 1855 C C . ASN A 1 237 ? -5.277 16.547 10.359 1 97.06 237 ASN A C 1
ATOM 1857 O O . ASN A 1 237 ? -6.094 15.727 9.945 1 97.06 237 ASN A O 1
ATOM 1861 N N . SER A 1 238 ? -5.457 17.766 10.117 1 98.5 238 SER A N 1
ATOM 1862 C CA . SER A 1 238 ? -6.402 18.25 9.117 1 98.5 238 SER A CA 1
ATOM 1863 C C . SER A 1 238 ? -6.004 19.625 8.594 1 98.5 238 SER A C 1
ATOM 1865 O O . SER A 1 238 ? -5.348 20.391 9.297 1 98.5 238 SER A O 1
ATOM 1867 N N . VAL A 1 239 ? -6.309 19.922 7.391 1 98.75 239 VAL A N 1
ATOM 1868 C CA . VAL A 1 239 ? -6.152 21.219 6.734 1 98.75 239 VAL A CA 1
ATOM 1869 C C . VAL A 1 239 ? -7.383 21.516 5.879 1 98.75 239 VAL A C 1
ATOM 1871 O O . VAL A 1 239 ? -7.836 20.656 5.113 1 98.75 239 VAL A O 1
ATOM 1874 N N . ASP A 1 240 ? -7.941 22.609 6.098 1 98.75 240 ASP A N 1
ATOM 1875 C CA . ASP A 1 240 ? -9.047 23.156 5.309 1 98.75 240 ASP A CA 1
ATOM 1876 C C . ASP A 1 240 ? -8.703 24.531 4.762 1 98.75 240 ASP A C 1
ATOM 1878 O O . ASP A 1 240 ? -7.676 25.109 5.121 1 98.75 240 ASP A O 1
ATOM 1882 N N . LYS A 1 241 ? -9.484 24.969 3.822 1 98.75 241 LYS A N 1
ATOM 1883 C CA . LYS A 1 241 ? -9.25 26.266 3.195 1 98.75 241 LYS A CA 1
ATOM 1884 C C . LYS A 1 241 ? -10.555 27.047 3.045 1 98.75 241 LYS A C 1
ATOM 1886 O O . LYS A 1 241 ? -11.594 26.469 2.703 1 98.75 241 LYS A O 1
ATOM 1891 N N . ASP A 1 242 ? -10.516 28.359 3.32 1 97.75 242 ASP A N 1
ATOM 1892 C CA . ASP A 1 242 ? -11.727 29.172 3.166 1 97.75 242 ASP A CA 1
ATOM 1893 C C . ASP A 1 242 ? -11.688 29.969 1.866 1 97.75 242 ASP A C 1
ATOM 1895 O O . ASP A 1 242 ? -10.773 29.797 1.053 1 97.75 242 ASP A O 1
ATOM 1899 N N . ASP A 1 243 ? -12.727 30.766 1.663 1 96.19 243 ASP A N 1
ATOM 1900 C CA . ASP A 1 243 ? -12.891 31.484 0.405 1 96.19 243 ASP A CA 1
ATOM 1901 C C . ASP A 1 243 ? -11.992 32.719 0.356 1 96.19 243 ASP A C 1
ATOM 1903 O O . ASP A 1 243 ? -11.883 33.375 -0.684 1 96.19 243 ASP A O 1
ATOM 1907 N N . GLU A 1 244 ? -11.305 33.031 1.479 1 96.56 244 GLU A N 1
ATOM 1908 C CA . GLU A 1 244 ? -10.375 34.156 1.516 1 96.56 244 GLU A CA 1
ATOM 1909 C C . GLU A 1 244 ? -8.938 33.719 1.281 1 96.56 244 GLU A C 1
ATOM 1911 O O . GLU A 1 244 ? -8.016 34.531 1.255 1 96.56 244 GLU A O 1
ATOM 1916 N N . GLY A 1 245 ? -8.781 32.469 1.157 1 97.69 245 GLY A N 1
ATOM 1917 C CA . GLY A 1 245 ? -7.473 31.906 0.854 1 97.69 245 GLY A CA 1
ATOM 1918 C C . GLY A 1 245 ? -6.691 31.5 2.092 1 97.69 245 GLY A C 1
ATOM 1919 O O . GLY A 1 245 ? -5.512 31.156 2.004 1 97.69 245 GLY A O 1
ATOM 1920 N N . ASN A 1 246 ? -7.367 31.516 3.268 1 98.56 246 ASN A N 1
ATOM 1921 C CA . ASN A 1 246 ? -6.715 31.125 4.508 1 98.56 246 ASN A CA 1
ATOM 1922 C C . ASN A 1 246 ? -6.945 29.641 4.816 1 98.56 246 ASN A C 1
ATOM 1924 O O . ASN A 1 246 ? -7.852 29.016 4.254 1 98.56 246 ASN A O 1
ATOM 1928 N N . TYR A 1 247 ? -6.082 29.141 5.676 1 98.88 247 TYR A N 1
ATOM 1929 C CA . TYR A 1 247 ? -6.145 27.734 5.996 1 98.88 247 TYR A CA 1
ATOM 1930 C C . TYR A 1 247 ? -6.543 27.516 7.453 1 98.88 247 TYR A C 1
ATOM 1932 O O . TYR A 1 247 ? -6.27 28.359 8.312 1 98.88 247 TYR A O 1
ATOM 1940 N N . LEU A 1 248 ? -7.258 26.453 7.75 1 98.94 248 LEU A N 1
ATOM 1941 C CA . LEU A 1 248 ? -7.566 25.969 9.094 1 98.94 248 LEU A CA 1
ATOM 1942 C C . LEU A 1 248 ? -6.867 24.641 9.375 1 98.94 248 LEU A C 1
ATOM 1944 O O . LEU A 1 248 ? -7.062 23.672 8.648 1 98.94 248 LEU A O 1
ATOM 1948 N N . ILE A 1 249 ? -6.012 24.594 10.438 1 98.75 249 ILE A N 1
ATOM 1949 C CA . ILE A 1 249 ? -5.301 23.344 10.719 1 98.75 249 ILE A CA 1
ATOM 1950 C C . ILE A 1 249 ? -5.57 22.906 12.156 1 98.75 249 ILE A C 1
ATOM 1952 O O . ILE A 1 249 ? -5.789 23.734 13.039 1 98.75 249 ILE A O 1
ATOM 1956 N N . SER A 1 250 ? -5.598 21.625 12.32 1 98.69 250 SER A N 1
ATOM 1957 C CA . SER A 1 250 ? -5.758 21.016 13.641 1 98.69 250 SER A CA 1
ATOM 1958 C C . SER A 1 250 ? -4.438 20.438 14.141 1 98.69 250 SER A C 1
ATOM 1960 O O . SER A 1 250 ? -3.82 19.609 13.469 1 98.69 250 SER A O 1
ATOM 1962 N N . ALA A 1 251 ? -4 20.875 15.32 1 98.25 251 ALA A N 1
ATOM 1963 C CA . ALA A 1 251 ? -2.793 20.375 15.977 1 98.25 251 ALA A CA 1
ATOM 1964 C C . ALA A 1 251 ? -3.143 19.547 17.203 1 98.25 251 ALA A C 1
ATOM 1966 O O . ALA A 1 251 ? -3.32 20.094 18.297 1 98.25 251 ALA A O 1
ATOM 1967 N N . ARG A 1 252 ? -3.123 18.312 17.016 1 97 252 ARG A N 1
ATOM 1968 C CA . ARG A 1 252 ? -3.561 17.406 18.078 1 97 252 ARG A CA 1
ATOM 1969 C C . ARG A 1 252 ? -2.721 17.578 19.328 1 97 252 ARG A C 1
ATOM 1971 O O . ARG A 1 252 ? -3.26 17.672 20.438 1 97 252 ARG A O 1
ATOM 1978 N N . ASN A 1 253 ? -1.399 17.656 19.172 1 96.5 253 ASN A N 1
ATOM 1979 C CA . ASN A 1 253 ? -0.51 17.594 20.328 1 96.5 253 ASN A CA 1
ATOM 1980 C C . ASN A 1 253 ? -0.323 18.969 20.969 1 96.5 253 ASN A C 1
ATOM 1982 O O . ASN A 1 253 ? 0.371 19.094 21.984 1 96.5 253 ASN A O 1
ATOM 1986 N N . VAL A 1 254 ? -0.994 19.953 20.438 1 97.31 254 VAL A N 1
ATOM 1987 C CA . VAL A 1 254 ? -1.107 21.25 21.094 1 97.31 254 VAL A CA 1
ATOM 1988 C C . VAL A 1 254 ? -2.514 21.422 21.672 1 97.31 254 VAL A C 1
ATOM 1990 O O . VAL A 1 254 ? -2.779 22.375 22.406 1 97.31 254 VAL A O 1
ATOM 1993 N N . ALA A 1 255 ? -3.402 20.547 21.266 1 97.38 255 ALA A N 1
ATOM 1994 C CA . ALA A 1 255 ? -4.824 20.625 21.578 1 97.38 255 ALA A CA 1
ATOM 1995 C C . ALA A 1 255 ? -5.41 21.969 21.125 1 97.38 255 ALA A C 1
ATOM 1997 O O . ALA A 1 255 ? -6.074 22.656 21.906 1 97.38 255 ALA A O 1
ATOM 1998 N N . ALA A 1 256 ? -5.113 22.281 19.891 1 98.5 256 ALA A N 1
ATOM 1999 C CA . ALA A 1 256 ? -5.516 23.578 19.391 1 98.5 256 ALA A CA 1
ATOM 2000 C C . ALA A 1 256 ? -5.828 23.516 17.891 1 98.5 256 ALA A C 1
ATOM 2002 O O . ALA A 1 256 ? -5.426 22.578 17.203 1 98.5 256 ALA A O 1
ATOM 2003 N N . VAL A 1 257 ? -6.547 24.484 17.422 1 98.81 257 VAL A N 1
ATOM 2004 C CA . VAL A 1 257 ? -6.82 24.75 16.016 1 98.81 257 VAL A CA 1
ATOM 2005 C C . VAL A 1 257 ? -6.262 26.109 15.625 1 98.81 257 VAL A C 1
ATOM 2007 O O . VAL A 1 257 ? -6.344 27.062 16.406 1 98.81 257 VAL A O 1
ATOM 2010 N N . PHE A 1 258 ? -5.656 26.203 14.477 1 98.88 258 PHE A N 1
ATOM 2011 C CA . PHE A 1 258 ? -5.039 27.438 14.016 1 98.88 258 PHE A CA 1
ATOM 2012 C C . PHE A 1 258 ? -5.625 27.875 12.672 1 98.88 258 PHE A C 1
ATOM 2014 O O . PHE A 1 258 ? -5.855 27.031 11.797 1 98.88 258 PHE A O 1
ATOM 2021 N N . LYS A 1 259 ? -5.891 29.141 12.562 1 98.88 259 LYS A N 1
ATOM 2022 C CA . LYS A 1 259 ? -6.094 29.75 11.25 1 98.88 259 LYS A CA 1
ATOM 2023 C C . LYS A 1 259 ? -4.809 30.375 10.719 1 98.88 259 LYS A C 1
ATOM 2025 O O . LYS A 1 259 ? -4.172 31.172 11.414 1 98.88 259 LYS A O 1
ATOM 2030 N N . ILE A 1 260 ? -4.441 29.969 9.539 1 98.81 260 ILE A N 1
ATOM 2031 C CA . ILE A 1 260 ? -3.17 30.359 8.945 1 98.81 260 ILE A CA 1
ATOM 2032 C C . ILE A 1 260 ? -3.418 31.281 7.746 1 98.81 260 ILE A C 1
ATOM 2034 O O . ILE A 1 260 ? -4.262 30.984 6.895 1 98.81 260 ILE A O 1
ATOM 2038 N N . ASN A 1 261 ? -2.65 32.375 7.688 1 98.62 261 ASN A N 1
ATOM 2039 C CA . ASN A 1 261 ? -2.695 33.25 6.527 1 98.62 261 ASN A CA 1
ATOM 2040 C C . ASN A 1 261 ? -2.152 32.562 5.277 1 98.62 261 ASN A C 1
ATOM 2042 O O . ASN A 1 261 ? -1.016 32.062 5.273 1 98.62 261 ASN A O 1
ATOM 2046 N N . GLY A 1 262 ? -2.887 32.531 4.246 1 98.19 262 GLY A N 1
ATOM 2047 C CA . GLY A 1 262 ? -2.551 31.781 3.053 1 98.19 262 GLY A CA 1
ATOM 2048 C C . GLY A 1 262 ? -1.535 32.469 2.168 1 98.19 262 GLY A C 1
ATOM 2049 O O . GLY A 1 262 ? -1.085 31.906 1.167 1 98.19 262 GLY A O 1
ATOM 2050 N N . THR A 1 263 ? -1.146 33.656 2.508 1 96.94 263 THR A N 1
ATOM 2051 C CA . THR A 1 263 ? -0.183 34.406 1.707 1 96.94 263 THR A CA 1
ATOM 2052 C C . THR A 1 263 ? 1.209 34.312 2.33 1 96.94 263 THR A C 1
ATOM 2054 O O . THR A 1 263 ? 2.182 34 1.649 1 96.94 263 THR A O 1
ATOM 2057 N N . ASN A 1 264 ? 1.271 34.531 3.656 1 96.06 264 ASN A N 1
ATOM 2058 C CA . ASN A 1 264 ? 2.6 34.625 4.254 1 96.06 264 ASN A CA 1
ATOM 2059 C C . ASN A 1 264 ? 2.795 33.562 5.324 1 96.06 264 ASN A C 1
ATOM 2061 O O . ASN A 1 264 ? 3.881 33.438 5.895 1 96.06 264 ASN A O 1
ATOM 2065 N N . GLY A 1 265 ? 1.753 32.844 5.676 1 97.94 265 GLY A N 1
ATOM 2066 C CA . GLY A 1 265 ? 1.884 31.703 6.578 1 97.94 265 GLY A CA 1
ATOM 2067 C C . GLY A 1 265 ? 1.75 32.094 8.039 1 97.94 265 GLY A C 1
ATOM 2068 O O . GLY A 1 265 ? 1.802 31.234 8.922 1 97.94 265 GLY A O 1
ATOM 2069 N N . GLU A 1 266 ? 1.534 33.312 8.297 1 98.12 266 GLU A N 1
ATOM 2070 C CA . GLU A 1 266 ? 1.413 33.75 9.688 1 98.12 266 GLU A CA 1
ATOM 2071 C C . GLU A 1 266 ? 0.13 33.219 10.32 1 98.12 266 GLU A C 1
ATOM 2073 O O . GLU A 1 266 ? -0.879 33.062 9.633 1 98.12 266 GLU A O 1
ATOM 2078 N N . ILE A 1 267 ? 0.18 33.062 11.602 1 98.38 267 ILE A N 1
ATOM 2079 C CA . ILE A 1 267 ? -1.001 32.625 12.344 1 98.38 267 ILE A CA 1
ATOM 2080 C C . ILE A 1 267 ? -1.944 33.812 12.547 1 98.38 267 ILE A C 1
ATOM 2082 O O . ILE A 1 267 ? -1.553 34.844 13.102 1 98.38 267 ILE A O 1
ATOM 2086 N N . ILE A 1 268 ? -3.152 33.656 12.078 1 98.44 268 ILE A N 1
ATOM 2087 C CA . ILE A 1 268 ? -4.168 34.688 12.266 1 98.44 268 ILE A CA 1
ATOM 2088 C C . ILE A 1 268 ? -4.789 34.531 13.656 1 98.44 268 ILE A C 1
ATOM 2090 O O . ILE A 1 268 ? -4.93 35.531 14.375 1 98.44 268 ILE A O 1
ATOM 2094 N N . TRP A 1 269 ? -5.16 33.375 14.055 1 98.44 269 TRP A N 1
ATOM 2095 C CA . TRP A 1 269 ? -5.629 33.094 15.414 1 98.44 269 TRP A CA 1
ATOM 2096 C C . TRP A 1 269 ? -5.43 31.641 15.781 1 98.44 269 TRP A C 1
ATOM 2098 O O . TRP A 1 269 ? -5.223 30.797 14.906 1 98.44 269 TRP A O 1
ATOM 2108 N N . GLN A 1 270 ? -5.391 31.422 17.062 1 98.69 270 GLN A N 1
ATOM 2109 C CA . GLN A 1 270 ? -5.379 30.094 17.688 1 98.69 270 GLN A CA 1
ATOM 2110 C C . GLN A 1 270 ? -6.609 29.906 18.578 1 98.69 270 GLN A C 1
ATOM 2112 O O . GLN A 1 270 ? -7.008 30.812 19.312 1 98.69 270 GLN A O 1
ATOM 2117 N N . LEU A 1 271 ? -7.281 28.766 18.391 1 98.81 271 LEU A N 1
ATOM 2118 C CA . LEU A 1 271 ? -8.352 28.328 19.281 1 98.81 271 LEU A CA 1
ATOM 2119 C C . LEU A 1 271 ? -7.891 27.156 20.141 1 98.81 271 LEU A C 1
ATOM 2121 O O . LEU A 1 271 ? -7.473 26.125 19.625 1 98.81 271 LEU A O 1
ATOM 2125 N N . GLY A 1 272 ? -8.039 27.344 21.469 1 98.06 272 GLY A N 1
ATOM 2126 C CA . GLY A 1 272 ? -7.641 26.297 22.391 1 98.06 272 GLY A CA 1
ATOM 2127 C C . GLY A 1 272 ? -6.145 26.266 22.641 1 98.06 272 GLY A C 1
ATOM 2128 O O . GLY A 1 272 ? -5.43 27.203 22.297 1 98.06 272 GLY A O 1
ATOM 2129 N N . GLY A 1 273 ? -5.664 25.109 23.297 1 97.12 273 GLY A N 1
ATOM 2130 C CA . GLY A 1 273 ? -4.289 24.922 23.719 1 97.12 273 GLY A CA 1
ATOM 2131 C C . GLY A 1 273 ? -4.156 24.656 25.203 1 97.12 273 GLY A C 1
ATOM 2132 O O . GLY A 1 273 ? -4.625 25.438 26.031 1 97.12 273 GLY A O 1
ATOM 2133 N N . PHE A 1 274 ? -3.49 23.625 25.547 1 95 274 PHE A N 1
ATOM 2134 C CA . PHE A 1 274 ? -3.383 23.25 26.953 1 95 274 PHE A CA 1
ATOM 2135 C C . PHE A 1 274 ? -2.387 24.141 27.672 1 95 274 PHE A C 1
ATOM 2137 O O . PHE A 1 274 ? -2.514 24.375 28.891 1 95 274 PHE A O 1
ATOM 2144 N N . HIS A 1 275 ? -1.455 24.641 26.953 1 95.25 275 HIS A N 1
ATOM 2145 C CA . HIS A 1 275 ? -0.413 25.438 27.594 1 95.25 275 HIS A CA 1
ATOM 2146 C C . HIS A 1 275 ? -0.437 26.891 27.094 1 95.25 275 HIS A C 1
ATOM 2148 O O . HIS A 1 275 ? 0.612 27.516 26.984 1 95.25 275 HIS A O 1
ATOM 2154 N N . GLY A 1 276 ? -1.6 27.328 26.625 1 94.19 276 GLY A N 1
ATOM 2155 C CA . GLY A 1 276 ? -1.804 28.734 26.297 1 94.19 276 GLY A CA 1
ATOM 2156 C C . GLY A 1 276 ? -1.815 29 24.797 1 94.19 276 GLY A C 1
ATOM 2157 O O . GLY A 1 276 ? -1.875 28.062 24 1 94.19 276 GLY A O 1
ATOM 2158 N N . GLY A 1 277 ? -1.984 30.297 24.438 1 95.06 277 GLY A N 1
ATOM 2159 C CA . GLY A 1 277 ? -1.876 30.75 23.062 1 95.06 277 GLY A CA 1
ATOM 2160 C C . GLY A 1 277 ? -3.221 31.047 22.422 1 95.06 277 GLY A C 1
ATOM 2161 O O . GLY A 1 277 ? -3.283 31.672 21.359 1 95.06 277 GLY A O 1
ATOM 2162 N N . SER A 1 278 ? -4.277 30.703 23.109 1 97.75 278 SER A N 1
ATOM 2163 C CA . SER A 1 278 ? -5.594 30.891 22.5 1 97.75 278 SER A CA 1
ATOM 2164 C C . SER A 1 278 ? -5.957 32.375 22.438 1 97.75 278 SER A C 1
ATOM 2166 O O . SER A 1 278 ? -5.711 33.125 23.375 1 97.75 278 SER A O 1
ATOM 2168 N N . LEU A 1 279 ? -6.496 32.75 21.375 1 97.94 279 LEU A N 1
ATOM 2169 C CA . LEU A 1 279 ? -7.016 34.094 21.219 1 97.94 279 LEU A CA 1
ATOM 2170 C C . LEU A 1 279 ? -8.43 34.219 21.797 1 97.94 279 LEU A C 1
ATOM 2172 O O . LEU A 1 279 ? -8.938 35.312 21.984 1 97.94 279 LEU A O 1
ATOM 2176 N N . PHE A 1 280 ? -9.047 33.062 22.094 1 98.62 280 PHE A N 1
ATOM 2177 C CA . PHE A 1 280 ? -10.43 33 22.562 1 98.62 280 PHE A CA 1
ATOM 2178 C C . PHE A 1 280 ? -10.516 32.438 23.969 1 98.62 280 PHE A C 1
ATOM 2180 O O . PHE A 1 280 ? -9.805 31.469 24.297 1 98.62 280 PHE A O 1
ATOM 2187 N N . THR A 1 281 ? -11.398 33 24.719 1 98.12 281 THR A N 1
ATOM 2188 C CA . THR A 1 281 ? -11.734 32.406 26 1 98.12 281 THR A CA 1
ATOM 2189 C C . THR A 1 281 ? -12.789 31.312 25.844 1 98.12 281 THR A C 1
ATOM 2191 O O . THR A 1 281 ? -13.797 31.516 25.156 1 98.12 281 THR A O 1
ATOM 2194 N N . LEU A 1 282 ? -12.516 30.188 26.469 1 97.25 282 LEU A N 1
ATOM 2195 C CA . LEU A 1 282 ? -13.445 29.062 26.453 1 97.25 282 LEU A CA 1
ATOM 2196 C C . LEU A 1 282 ? -13.867 28.688 27.875 1 97.25 282 LEU A C 1
ATOM 2198 O O . LEU A 1 282 ? -13.023 28.609 28.766 1 97.25 282 LEU A O 1
ATOM 2202 N N . ALA A 1 283 ? -15.148 28.5 28.062 1 96.31 283 ALA A N 1
ATOM 2203 C CA . ALA A 1 283 ? -15.586 27.906 29.312 1 96.31 283 ALA A CA 1
ATOM 2204 C C . ALA A 1 283 ? -15.07 26.484 29.469 1 96.31 283 ALA A C 1
ATOM 2206 O O . ALA A 1 283 ? -14.711 25.844 28.469 1 96.31 283 ALA A O 1
ATOM 2207 N N . SER A 1 284 ? -15.047 26 30.641 1 94.38 284 SER A N 1
ATOM 2208 C CA . SER A 1 284 ? -14.5 24.688 30.938 1 94.38 284 SER A CA 1
ATOM 2209 C C . SER A 1 284 ? -15.211 23.594 30.125 1 94.38 284 SER A C 1
ATOM 2211 O O . SER A 1 284 ? -14.57 22.641 29.672 1 94.38 284 SER A O 1
ATOM 2213 N N . GLU A 1 285 ? -16.453 23.75 29.953 1 94.31 285 GLU A N 1
ATOM 2214 C CA . GLU A 1 285 ? -17.25 22.734 29.25 1 94.31 285 GLU A CA 1
ATOM 2215 C C . GLU A 1 285 ? -17.016 22.797 27.75 1 94.31 285 GLU A C 1
ATOM 2217 O O . GLU A 1 285 ? -17.375 21.859 27.016 1 94.31 285 GLU A O 1
ATOM 2222 N N . ASP A 1 286 ? -16.391 23.859 27.312 1 96.75 286 ASP A N 1
ATOM 2223 C CA . ASP A 1 286 ? -16.203 24.062 25.891 1 96.75 286 ASP A CA 1
ATOM 2224 C C . ASP A 1 286 ? -14.789 23.688 25.469 1 96.75 286 ASP A C 1
ATOM 2226 O O . ASP A 1 286 ? -14.461 23.734 24.281 1 96.75 286 ASP A O 1
ATOM 2230 N N . VAL A 1 287 ? -14 23.25 26.438 1 96.56 287 VAL A N 1
ATOM 2231 C CA . VAL A 1 287 ? -12.617 22.875 26.156 1 96.56 287 VAL A CA 1
ATOM 2232 C C . VAL A 1 287 ? -12.594 21.547 25.391 1 96.56 287 VAL A C 1
ATOM 2234 O O . VAL A 1 287 ? -13.391 20.656 25.672 1 96.56 287 VAL A O 1
ATOM 2237 N N . PHE A 1 288 ? -11.758 21.469 24.422 1 97.31 288 PHE A N 1
ATOM 2238 C CA . PHE A 1 288 ? -11.531 20.234 23.672 1 97.31 288 PHE A CA 1
ATOM 2239 C C . PHE A 1 288 ? -10.078 19.781 23.797 1 97.31 288 PHE A C 1
ATOM 2241 O O . PHE A 1 288 ? -9.234 20.516 24.312 1 97.31 288 PHE A O 1
ATOM 2248 N N . GLY A 1 289 ? -9.828 18.547 23.406 1 96.88 289 GLY A N 1
ATOM 2249 C CA . GLY A 1 289 ? -8.469 18.031 23.438 1 96.88 289 GLY A CA 1
ATOM 2250 C C . GLY A 1 289 ? -8.234 16.906 22.453 1 96.88 289 GLY A C 1
ATOM 2251 O O . GLY A 1 289 ? -9.141 16.125 22.172 1 96.88 289 GLY A O 1
ATOM 2252 N N . TYR A 1 290 ? -7.023 16.891 21.875 1 96.56 290 TYR A N 1
ATOM 2253 C CA . TYR A 1 290 ? -6.547 15.828 21 1 96.56 290 TYR A CA 1
ATOM 2254 C C . TYR A 1 290 ? -7.445 15.68 19.781 1 96.56 290 TYR A C 1
ATOM 2256 O O . TYR A 1 290 ? -7.68 14.562 19.312 1 96.56 290 TYR A O 1
ATOM 2264 N N . GLN A 1 291 ? -7.945 16.781 19.375 1 98.06 291 GLN A N 1
ATOM 2265 C CA . GLN A 1 291 ? -9.016 16.859 18.391 1 98.06 291 GLN A CA 1
ATOM 2266 C C . GLN A 1 291 ? -8.508 16.469 17 1 98.06 291 GLN A C 1
ATOM 2268 O O . GLN A 1 291 ? -7.297 16.453 16.766 1 98.06 291 GLN A O 1
ATOM 2273 N N . HIS A 1 292 ? -9.445 16.125 16.125 1 98.56 292 HIS A N 1
ATOM 2274 C CA . HIS A 1 292 ? -9.211 15.82 14.719 1 98.56 292 HIS A CA 1
ATOM 2275 C C . HIS A 1 292 ? -10.219 16.547 13.82 1 98.56 292 HIS A C 1
ATOM 2277 O O . HIS A 1 292 ? -11.258 17 14.297 1 98.56 292 HIS A O 1
ATOM 2283 N N . HIS A 1 293 ? -9.922 16.734 12.562 1 98.75 293 HIS A N 1
ATOM 2284 C CA . HIS A 1 293 ? -10.836 17.047 11.469 1 98.75 293 HIS A CA 1
ATOM 2285 C C . HIS A 1 293 ? -11.484 18.406 11.672 1 98.75 293 HIS A C 1
ATOM 2287 O O . HIS A 1 293 ? -12.711 18.531 11.641 1 98.75 293 HIS A O 1
ATOM 2293 N N . ALA A 1 294 ? -10.75 19.422 11.852 1 98.88 294 ALA A N 1
ATOM 2294 C CA . ALA A 1 294 ? -11.258 20.797 11.922 1 98.88 294 ALA A CA 1
ATOM 2295 C C . ALA A 1 294 ? -11.648 21.312 10.539 1 98.88 294 ALA A C 1
ATOM 2297 O O . ALA A 1 294 ? -10.891 21.156 9.578 1 98.88 294 ALA A O 1
ATOM 2298 N N . ARG A 1 295 ? -12.898 21.906 10.438 1 98.81 295 ARG A N 1
ATOM 2299 C CA . ARG A 1 295 ? -13.406 22.391 9.164 1 98.81 295 ARG A CA 1
ATOM 2300 C C . ARG A 1 295 ? -14.062 23.766 9.336 1 98.81 295 ARG A C 1
ATOM 2302 O O . ARG A 1 295 ? -14.766 24 10.312 1 98.81 295 ARG A O 1
ATOM 2309 N N . PHE A 1 296 ? -13.836 24.625 8.328 1 98.62 296 PHE A N 1
ATOM 2310 C CA . PHE A 1 296 ? -14.625 25.844 8.242 1 98.62 296 PHE A CA 1
ATOM 2311 C C . PHE A 1 296 ? -16.078 25.516 7.902 1 98.62 296 PHE A C 1
ATOM 2313 O O . PHE A 1 296 ? -16.344 24.609 7.129 1 98.62 296 PHE A O 1
ATOM 2320 N N . ARG A 1 297 ? -16.969 26.328 8.445 1 97.94 297 ARG A N 1
ATOM 2321 C CA . ARG A 1 297 ? -18.375 26.125 8.102 1 97.94 297 ARG A CA 1
ATOM 2322 C C . ARG A 1 297 ? -18.984 27.422 7.578 1 97.94 297 ARG A C 1
ATOM 2324 O O . ARG A 1 297 ? -19.625 27.422 6.52 1 97.94 297 ARG A O 1
ATOM 2331 N N . SER A 1 298 ? -18.875 28.484 8.43 1 97.31 298 SER A N 1
ATOM 2332 C CA . SER A 1 298 ? -19.484 29.734 7.996 1 97.31 298 SER A CA 1
ATOM 2333 C C . SER A 1 298 ? -18.812 30.938 8.672 1 97.31 298 SER A C 1
ATOM 2335 O O . SER A 1 298 ? -18.047 30.766 9.617 1 97.31 298 SER A O 1
ATOM 2337 N N . ARG A 1 299 ? -19.062 32.031 8.102 1 97.44 299 ARG A N 1
ATOM 2338 C CA . ARG A 1 299 ? -18.609 33.344 8.602 1 97.44 299 ARG A CA 1
ATOM 2339 C C . ARG A 1 299 ? -19.656 34.406 8.367 1 97.44 299 ARG A C 1
ATOM 2341 O O . ARG A 1 299 ? -20.281 34.469 7.301 1 97.44 299 ARG A O 1
ATOM 2348 N N . SER A 1 300 ? -19.797 35.25 9.367 1 97.31 300 SER A N 1
ATOM 2349 C CA . SER A 1 300 ? -20.734 36.344 9.203 1 97.31 300 SER A CA 1
ATOM 2350 C C . SER A 1 300 ? -20.234 37.344 8.164 1 97.31 300 SER A C 1
ATOM 2352 O O . SER A 1 300 ? -19.031 37.438 7.902 1 97.31 300 SER A O 1
ATOM 2354 N N . ALA A 1 301 ? -21.156 38.094 7.672 1 95.94 301 ALA A N 1
ATOM 2355 C CA . ALA A 1 301 ? -20.844 39.031 6.605 1 95.94 301 ALA A CA 1
ATOM 2356 C C . ALA A 1 301 ? -19.781 40.031 7.066 1 95.94 301 ALA A C 1
ATOM 2358 O O . ALA A 1 301 ? -18.922 40.469 6.281 1 95.94 301 ALA A O 1
ATOM 2359 N N . ASP A 1 302 ? -19.844 40.375 8.344 1 95.62 302 ASP A N 1
ATOM 2360 C CA . ASP A 1 302 ? -18.906 41.375 8.859 1 95.62 302 ASP A CA 1
ATOM 2361 C C . ASP A 1 302 ? -17.641 40.719 9.367 1 95.62 302 ASP A C 1
ATOM 2363 O O . ASP A 1 302 ? -16.734 41.375 9.867 1 95.62 302 ASP A O 1
ATOM 2367 N N . GLY A 1 303 ? -17.594 39.438 9.344 1 94.56 303 GLY A N 1
ATOM 2368 C CA . GLY A 1 303 ? -16.391 38.688 9.688 1 94.56 303 GLY A CA 1
ATOM 2369 C C . GLY A 1 303 ? -16.203 38.531 11.18 1 94.56 303 GLY A C 1
ATOM 2370 O O . GLY A 1 303 ? -15.203 37.938 11.625 1 94.56 303 GLY A O 1
ATOM 2371 N N . LYS A 1 304 ? -17.172 38.906 11.961 1 97.38 304 LYS A N 1
ATOM 2372 C CA . LYS A 1 304 ? -17 38.906 13.414 1 97.38 304 LYS A CA 1
ATOM 2373 C C . LYS A 1 304 ? -17.297 37.562 14.031 1 97.38 304 LYS A C 1
ATOM 2375 O O . LYS A 1 304 ? -16.828 37.25 15.125 1 97.38 304 LYS A O 1
ATOM 2380 N N . ILE A 1 305 ? -18.172 36.844 13.352 1 98.25 305 ILE A N 1
ATOM 2381 C CA . ILE A 1 305 ? -18.531 35.5 13.844 1 98.25 305 ILE A CA 1
ATOM 2382 C C . ILE A 1 305 ? -18.078 34.438 12.836 1 98.25 305 ILE A C 1
ATOM 2384 O O . ILE A 1 305 ? -18.375 34.562 11.641 1 98.25 305 ILE A O 1
ATOM 2388 N N . GLU A 1 306 ? -17.359 33.5 13.312 1 98.5 306 GLU A N 1
ATOM 2389 C CA . GLU A 1 306 ? -16.969 32.344 12.508 1 98.5 306 GLU A CA 1
ATOM 2390 C C . GLU A 1 306 ? -17.438 31.047 13.156 1 98.5 306 GLU A C 1
ATOM 2392 O O . GLU A 1 306 ? -17.469 30.922 14.383 1 98.5 306 GLU A O 1
ATOM 2397 N N . VAL A 1 307 ? -17.828 30.094 12.336 1 98.69 307 VAL A N 1
ATOM 2398 C CA . VAL A 1 307 ? -18.281 28.797 12.812 1 98.69 307 VAL A CA 1
ATOM 2399 C C . VAL A 1 307 ? -17.375 27.703 12.227 1 98.69 307 VAL A C 1
ATOM 2401 O O . VAL A 1 307 ? -17.094 27.703 11.031 1 98.69 307 VAL A O 1
ATOM 2404 N N . ILE A 1 308 ? -16.891 26.828 13.078 1 98.81 308 ILE A N 1
ATOM 2405 C CA . ILE A 1 308 ? -16.094 25.688 12.641 1 98.81 308 ILE A CA 1
ATOM 2406 C C . ILE A 1 308 ? -16.609 24.406 13.297 1 98.81 308 ILE A C 1
ATOM 2408 O O . ILE A 1 308 ? -17.375 24.469 14.266 1 98.81 308 ILE A O 1
ATOM 2412 N N . THR A 1 309 ? -16.297 23.266 12.711 1 98.81 309 THR A N 1
ATOM 2413 C CA . THR A 1 309 ? -16.547 21.969 13.328 1 98.81 309 THR A CA 1
ATOM 2414 C C . THR A 1 309 ? -15.242 21.25 13.625 1 98.81 309 THR A C 1
ATOM 2416 O O . THR A 1 309 ? -14.219 21.516 12.992 1 98.81 309 THR A O 1
ATOM 2419 N N . LEU A 1 310 ? -15.242 20.375 14.586 1 98.5 310 LEU A N 1
ATOM 2420 C CA . LEU A 1 310 ? -14.125 19.469 14.82 1 98.5 310 LEU A CA 1
ATOM 2421 C C . LEU A 1 310 ? -14.594 18.219 15.562 1 98.5 310 LEU A C 1
ATOM 2423 O O . LEU A 1 310 ? -15.695 18.188 16.109 1 98.5 310 LEU A O 1
ATOM 2427 N N . PHE A 1 311 ? -13.875 17.188 15.406 1 98.81 311 PHE A N 1
ATOM 2428 C CA . PHE A 1 311 ? -14.016 15.977 16.203 1 98.81 311 PHE A CA 1
ATOM 2429 C C . PHE A 1 311 ? -13.172 16.047 17.469 1 98.81 311 PHE A C 1
ATOM 2431 O O . PHE A 1 311 ? -11.945 16.094 17.406 1 98.81 311 PHE A O 1
ATOM 2438 N N . ASP A 1 312 ? -13.797 16.078 18.609 1 98.62 312 ASP A N 1
ATOM 2439 C CA . ASP A 1 312 ? -13.117 16.141 19.891 1 98.62 312 ASP A CA 1
ATOM 2440 C C . ASP A 1 312 ? -12.883 14.742 20.453 1 98.62 312 ASP A C 1
ATOM 2442 O O . ASP A 1 312 ? -13.797 14.141 21.047 1 98.62 312 ASP A O 1
ATOM 2446 N N . ASN A 1 313 ? -11.656 14.281 20.344 1 98 313 ASN A N 1
ATOM 2447 C CA . ASN A 1 313 ? -11.344 12.961 20.891 1 98 313 ASN A CA 1
ATOM 2448 C C . ASN A 1 313 ? -11.516 12.938 22.406 1 98 313 ASN A C 1
ATOM 2450 O O . ASN A 1 313 ? -11.969 11.945 22.969 1 98 313 ASN A O 1
ATOM 2454 N N . GLY A 1 314 ? -11.102 13.984 22.984 1 95.25 314 GLY A N 1
ATOM 2455 C CA . GLY A 1 314 ? -11.266 14.141 24.422 1 95.25 314 GLY A CA 1
ATOM 2456 C C . GLY A 1 314 ? -10.359 13.227 25.234 1 95.25 314 GLY A C 1
ATOM 2457 O O . GLY A 1 314 ? -10.477 13.156 26.453 1 95.25 314 GLY A O 1
ATOM 2458 N N . ALA A 1 315 ? -9.477 12.484 24.5 1 87.62 315 ALA A N 1
ATOM 2459 C CA . ALA A 1 315 ? -8.617 11.547 25.219 1 87.62 315 ALA A CA 1
ATOM 2460 C C . ALA A 1 315 ? -7.355 11.234 24.422 1 87.62 315 ALA A C 1
ATOM 2462 O O . ALA A 1 315 ? -7.406 11.078 23.203 1 87.62 315 ALA A O 1
ATOM 2463 N N . HIS A 1 316 ? -6.258 11.195 25.109 1 82.88 316 HIS A N 1
ATOM 2464 C CA . HIS A 1 316 ? -5.012 10.625 24.609 1 82.88 316 HIS A CA 1
ATOM 2465 C C . HIS A 1 316 ? -4.824 9.195 25.094 1 82.88 316 HIS A C 1
ATOM 2467 O O . HIS A 1 316 ? -4.492 8.305 24.297 1 82.88 316 HIS A O 1
ATOM 2473 N N . SER A 1 317 ? -4.961 9.047 26.266 1 74.06 317 SER A N 1
ATOM 2474 C CA . SER A 1 317 ? -4.938 7.777 26.984 1 74.06 317 SER A CA 1
ATOM 2475 C C . SER A 1 317 ? -5.984 7.754 28.094 1 74.06 317 SER A C 1
ATOM 2477 O O . SER A 1 317 ? -6.672 8.75 28.328 1 74.06 317 SER A O 1
ATOM 2479 N N . ALA A 1 318 ? -5.996 6.543 28.688 1 61.62 318 ALA A N 1
ATOM 2480 C CA . ALA A 1 318 ? -6.996 6.395 29.734 1 61.62 318 ALA A CA 1
ATOM 2481 C C . ALA A 1 318 ? -6.777 7.414 30.844 1 61.62 318 ALA A C 1
ATOM 2483 O O . ALA A 1 318 ? -7.723 8.062 31.297 1 61.62 318 ALA A O 1
ATOM 2484 N N . PRO A 1 319 ? -5.656 7.621 31.203 1 68.81 319 PRO A N 1
ATOM 2485 C CA . PRO A 1 319 ? -5.477 8.562 32.312 1 68.81 319 PRO A CA 1
ATOM 2486 C C . PRO A 1 319 ? -5.441 10.016 31.859 1 68.81 319 PRO A C 1
ATOM 2488 O O . PRO A 1 319 ? -5.598 10.93 32.656 1 68.81 319 PRO A O 1
ATOM 2491 N N . LYS A 1 320 ? -5.324 10.32 30.672 1 78.69 320 LYS A N 1
ATOM 2492 C CA . LYS A 1 320 ? -5.227 11.672 30.141 1 78.69 320 LYS A CA 1
ATOM 2493 C C . LYS A 1 320 ? -6.402 11.992 29.219 1 78.69 320 LYS A C 1
ATOM 2495 O O . LYS A 1 320 ? -6.324 11.781 28.016 1 78.69 320 LYS A O 1
ATOM 2500 N N . LYS A 1 321 ? -7.453 12.586 29.891 1 86.69 321 LYS A N 1
ATOM 2501 C CA . LYS A 1 321 ? -8.695 12.891 29.188 1 86.69 321 LYS A CA 1
ATOM 2502 C C . LYS A 1 321 ? -9.195 14.289 29.531 1 86.69 321 LYS A C 1
ATOM 2504 O O . LYS A 1 321 ? -8.984 14.773 30.641 1 86.69 321 LYS A O 1
ATOM 2509 N N . THR A 1 322 ? -9.773 14.891 28.547 1 88.38 322 THR A N 1
ATOM 2510 C CA . THR A 1 322 ? -10.5 16.125 28.797 1 88.38 322 THR A CA 1
ATOM 2511 C C . THR A 1 322 ? -12 15.859 28.922 1 88.38 322 THR A C 1
ATOM 2513 O O . THR A 1 322 ? -12.75 16.703 29.406 1 88.38 322 THR A O 1
ATOM 2516 N N . ASN A 1 323 ? -12.414 14.727 28.422 1 91.88 323 ASN A N 1
ATOM 2517 C CA . ASN A 1 323 ? -13.805 14.289 28.5 1 91.88 323 ASN A CA 1
ATOM 2518 C C . ASN A 1 323 ? -13.914 12.773 28.531 1 91.88 323 ASN A C 1
ATOM 2520 O O . ASN A 1 323 ? -13.055 12.07 27.984 1 91.88 323 ASN A O 1
ATOM 2524 N N . ALA A 1 324 ? -14.984 12.266 29.109 1 91.69 324 ALA A N 1
ATOM 2525 C CA . ALA A 1 324 ? -15.141 10.828 29.328 1 91.69 324 ALA A CA 1
ATOM 2526 C C . ALA A 1 324 ? -15.359 10.094 28.016 1 91.69 324 ALA A C 1
ATOM 2528 O O . ALA A 1 324 ? -14.977 8.93 27.875 1 91.69 324 ALA A O 1
ATOM 2529 N N . PHE A 1 325 ? -15.992 10.703 27.094 1 94.94 325 PHE A N 1
ATOM 2530 C CA . PHE A 1 325 ? -16.25 10.109 25.781 1 94.94 325 PHE A CA 1
ATOM 2531 C C . PHE A 1 325 ? -15.977 11.109 24.672 1 94.94 325 PHE A C 1
ATOM 2533 O O . PHE A 1 325 ? -15.859 12.312 24.922 1 94.94 325 PHE A O 1
ATOM 2540 N N . SER A 1 326 ? -15.719 10.648 23.484 1 97.94 326 SER A N 1
ATOM 2541 C CA . SER A 1 326 ? -15.484 11.508 22.328 1 97.94 326 SER A CA 1
ATOM 2542 C C . SER A 1 326 ? -16.766 12.18 21.859 1 97.94 326 SER A C 1
ATOM 2544 O O . SER A 1 326 ? -17.859 11.719 22.172 1 97.94 326 SER A O 1
ATOM 2546 N N . ARG A 1 327 ? -16.609 13.297 21.141 1 98 327 ARG A N 1
ATOM 2547 C CA . ARG A 1 327 ? -17.781 14.07 20.719 1 98 327 ARG A CA 1
ATOM 2548 C C . ARG A 1 327 ? -17.5 14.812 19.422 1 98 327 ARG A C 1
ATOM 2550 O O . ARG A 1 327 ? -16.344 15.141 19.125 1 98 327 ARG A O 1
ATOM 2557 N N . GLY A 1 328 ? -18.547 14.961 18.594 1 98.56 328 GLY A N 1
ATOM 2558 C CA . GLY A 1 328 ? -18.531 15.945 17.531 1 98.56 328 GLY A CA 1
ATOM 2559 C C . GLY A 1 328 ? -19.031 17.312 17.969 1 98.56 328 GLY A C 1
ATOM 2560 O O . GLY A 1 328 ? -20.031 17.406 18.688 1 98.56 328 GLY A O 1
ATOM 2561 N N . ARG A 1 329 ? -18.312 18.406 17.531 1 98.38 329 ARG A N 1
ATOM 2562 C CA . ARG A 1 329 ? -18.672 19.703 18.078 1 98.38 329 ARG A CA 1
ATOM 2563 C C . ARG A 1 329 ? -18.688 20.766 16.984 1 98.38 329 ARG A C 1
ATOM 2565 O O . ARG A 1 329 ? -17.859 20.734 16.062 1 98.38 329 ARG A O 1
ATOM 2572 N N . ILE A 1 330 ? -19.625 21.719 17.141 1 98.69 330 ILE A N 1
ATOM 2573 C CA . ILE A 1 330 ? -19.688 22.938 16.344 1 98.69 330 ILE A CA 1
ATOM 2574 C C . ILE A 1 330 ? -19.359 24.141 17.234 1 98.69 330 ILE A C 1
ATOM 2576 O O . ILE A 1 330 ? -20.031 24.359 18.234 1 98.69 330 ILE A O 1
ATOM 2580 N N . TYR A 1 331 ? -18.359 24.906 16.859 1 98.81 331 TYR A N 1
ATOM 2581 C CA . TYR A 1 331 ? -17.922 26.062 17.641 1 98.81 331 TYR A CA 1
ATOM 2582 C C . TYR A 1 331 ? -18.297 27.359 16.938 1 98.81 331 TYR A C 1
ATOM 2584 O O . TYR A 1 331 ? -18.172 27.469 15.719 1 98.81 331 TYR A O 1
ATOM 2592 N N . GLN A 1 332 ? -18.703 28.25 17.703 1 98.75 332 GLN A N 1
ATOM 2593 C CA . GLN A 1 332 ? -18.828 29.641 17.281 1 98.75 332 GLN A CA 1
ATOM 2594 C C . GLN A 1 332 ? -17.719 30.5 17.891 1 98.75 332 GLN A C 1
ATOM 2596 O O . GLN A 1 332 ? -17.531 30.516 19.109 1 98.75 332 GLN A O 1
ATOM 2601 N N . LEU A 1 333 ? -17.031 31.141 17.062 1 98.81 333 LEU A N 1
ATOM 2602 C CA . LEU A 1 333 ? -15.969 32.062 17.469 1 98.81 333 LEU A CA 1
ATOM 2603 C C . LEU A 1 333 ? -16.422 33.5 17.312 1 98.81 333 LEU A C 1
ATOM 2605 O O . LEU A 1 333 ? -16.812 33.938 16.219 1 98.81 333 LEU A O 1
ATOM 2609 N N . ASN A 1 334 ? -16.375 34.219 18.375 1 98.69 334 ASN A N 1
ATOM 2610 C CA . ASN A 1 334 ? -16.703 35.625 18.375 1 98.69 334 ASN A CA 1
ATOM 2611 C C . ASN A 1 334 ? -15.461 36.5 18.453 1 98.69 334 ASN A C 1
ATOM 2613 O O . ASN A 1 334 ? -14.859 36.625 19.516 1 98.69 334 ASN A O 1
ATOM 2617 N N . HIS A 1 335 ? -15.18 37.156 17.453 1 97.69 335 HIS A N 1
ATOM 2618 C CA . HIS A 1 335 ? -13.953 37.938 17.359 1 97.69 335 HIS A CA 1
ATOM 2619 C C . HIS A 1 335 ? -14.109 39.312 18 1 97.69 335 HIS A C 1
ATOM 2621 O O . HIS A 1 335 ? -13.117 40 18.234 1 97.69 335 HIS A O 1
ATOM 2627 N N . THR A 1 336 ? -15.242 39.688 18.281 1 97.75 336 THR A N 1
ATOM 2628 C CA . THR A 1 336 ? -15.492 40.969 18.922 1 97.75 336 THR A CA 1
ATOM 2629 C C . THR A 1 336 ? -15.125 40.906 20.406 1 97.75 336 THR A C 1
ATOM 2631 O O . THR A 1 336 ? -14.438 41.781 20.922 1 97.75 336 THR A O 1
ATOM 2634 N N . ASP A 1 337 ? -15.484 39.812 21.047 1 97 337 ASP A N 1
ATOM 2635 C CA . ASP A 1 337 ? -15.234 39.75 22.484 1 97 337 ASP A CA 1
ATOM 2636 C C . ASP A 1 337 ? -14.195 38.688 22.828 1 97 337 ASP A C 1
ATOM 2638 O O . ASP A 1 337 ? -13.883 38.469 24 1 97 337 ASP A O 1
ATOM 2642 N N . GLY A 1 338 ? -13.766 38 21.844 1 97.94 338 GLY A N 1
ATOM 2643 C CA . GLY A 1 338 ? -12.688 37.062 22.031 1 97.94 338 GLY A CA 1
ATOM 2644 C C . GLY A 1 338 ? -13.141 35.781 22.734 1 97.94 338 GLY A C 1
ATOM 2645 O O . GLY A 1 338 ? -12.391 35.188 23.531 1 97.94 338 GLY A O 1
ATOM 2646 N N . THR A 1 339 ? -14.391 35.344 22.5 1 98.38 339 THR A N 1
ATOM 2647 C CA . THR A 1 339 ? -14.898 34.125 23.141 1 98.38 339 THR A CA 1
ATOM 2648 C C . THR A 1 339 ? -15.227 33.062 22.094 1 98.38 339 THR A C 1
ATOM 2650 O O . THR A 1 339 ? -15.438 33.406 20.922 1 98.38 339 THR A O 1
ATOM 2653 N N . ALA A 1 340 ? -15.156 31.891 22.469 1 98.62 340 ALA A N 1
ATOM 2654 C CA . ALA A 1 340 ? -15.602 30.766 21.656 1 98.62 340 ALA A CA 1
ATOM 2655 C C . ALA A 1 340 ? -16.469 29.797 22.469 1 98.62 340 ALA A C 1
ATOM 2657 O O . ALA A 1 340 ? -16.188 29.562 23.656 1 98.62 340 ALA A O 1
ATOM 2658 N N . LYS A 1 341 ? -17.469 29.297 21.859 1 98.25 341 LYS A N 1
ATOM 2659 C CA . LYS A 1 341 ? -18.375 28.359 22.531 1 98.25 341 LYS A CA 1
ATOM 2660 C C . LYS A 1 341 ? -18.812 27.234 21.609 1 98.25 341 LYS A C 1
ATOM 2662 O O . LYS A 1 341 ? -19 27.453 20.406 1 98.25 341 LYS A O 1
ATOM 2667 N N . ALA A 1 342 ? -18.984 26.078 22.188 1 98.06 342 ALA A N 1
ATOM 2668 C CA . ALA A 1 342 ? -19.609 24.984 21.453 1 98.06 342 ALA A CA 1
ATOM 2669 C C . ALA A 1 342 ? -21.125 25.188 21.391 1 98.06 342 ALA A C 1
ATOM 2671 O O . ALA A 1 342 ? -21.828 25.062 22.391 1 98.06 342 ALA A O 1
ATOM 2672 N N . ILE A 1 343 ? -21.641 25.438 20.25 1 97.88 343 ILE A N 1
ATOM 2673 C CA . ILE A 1 343 ? -23.062 25.734 20.141 1 97.88 343 ILE A CA 1
ATOM 2674 C C . ILE A 1 343 ? -23.844 24.453 19.875 1 97.88 343 ILE A C 1
ATOM 2676 O O . ILE A 1 343 ? -25.062 24.422 20.016 1 97.88 343 ILE A O 1
ATOM 2680 N N . GLN A 1 344 ? -23.188 23.438 19.453 1 97.94 344 GLN A N 1
ATOM 2681 C CA . GLN A 1 344 ? -23.766 22.094 19.312 1 97.94 344 GLN A CA 1
ATOM 2682 C C . GLN A 1 344 ? -22.734 21.016 19.656 1 97.94 344 GLN A C 1
ATOM 2684 O O . GLN A 1 344 ? -21.562 21.156 19.312 1 97.94 344 GLN A O 1
ATOM 2689 N N . THR A 1 345 ? -23.172 20 20.328 1 98 345 THR A N 1
ATOM 2690 C CA . THR A 1 345 ? -22.344 18.859 20.703 1 98 345 THR A CA 1
ATOM 2691 C C . THR A 1 345 ? -23.078 17.547 20.406 1 98 345 THR A C 1
ATOM 2693 O O . THR A 1 345 ? -24.266 17.422 20.672 1 98 345 THR A O 1
ATOM 2696 N N . TYR A 1 346 ? -22.406 16.625 19.812 1 98.62 346 TYR A N 1
ATOM 2697 C CA . TYR A 1 346 ? -22.891 15.281 19.547 1 98.62 346 TYR A CA 1
ATOM 2698 C C . TYR A 1 346 ? -22.062 14.242 20.281 1 98.62 346 TYR A C 1
ATOM 2700 O O . TYR A 1 346 ? -20.938 13.93 19.875 1 98.62 346 TYR A O 1
ATOM 2708 N N . ASP A 1 347 ? -22.625 13.68 21.297 1 97.75 347 ASP A N 1
ATOM 2709 C CA . ASP A 1 347 ? -21.906 12.734 22.141 1 97.75 347 ASP A CA 1
ATOM 2710 C C . ASP A 1 347 ? -21.859 11.352 21.484 1 97.75 347 ASP A C 1
ATOM 2712 O O . ASP A 1 347 ? -22.812 10.93 20.844 1 97.75 347 ASP A O 1
ATOM 2716 N N . ALA A 1 348 ? -20.781 10.711 21.734 1 97.94 348 ALA A N 1
ATOM 2717 C CA . ALA A 1 348 ? -20.641 9.375 21.172 1 97.94 348 ALA A CA 1
ATOM 2718 C C . ALA A 1 348 ? -21.656 8.406 21.766 1 97.94 348 ALA A C 1
ATOM 2720 O O . ALA A 1 348 ? -21.812 8.344 22.984 1 97.94 348 ALA A O 1
ATOM 2721 N N . PRO A 1 349 ? -22.266 7.645 20.906 1 97.44 349 PRO A N 1
ATOM 2722 C CA . PRO A 1 349 ? -23.094 6.562 21.453 1 97.44 349 PRO A CA 1
ATOM 2723 C C . PRO A 1 349 ? -22.266 5.547 22.234 1 97.44 349 PRO A C 1
ATOM 2725 O O . PRO A 1 349 ? -21.078 5.355 21.969 1 97.44 349 PRO A O 1
ATOM 2728 N N . ASP A 1 350 ? -22.906 4.918 23.266 1 96.44 350 ASP A N 1
ATOM 2729 C CA . ASP A 1 350 ? -22.328 3.836 24.047 1 96.44 350 ASP A CA 1
ATOM 2730 C C . ASP A 1 350 ? -21.109 4.328 24.844 1 96.44 350 ASP A C 1
ATOM 2732 O O . ASP A 1 350 ? -20.297 3.525 25.312 1 96.44 350 ASP A O 1
ATOM 2736 N N . GLY A 1 351 ? -20.922 5.629 24.859 1 95.62 351 GLY A N 1
ATOM 2737 C CA . GLY A 1 351 ? -19.797 6.195 25.594 1 95.62 351 GLY A CA 1
ATOM 2738 C C . GLY A 1 351 ? -18.469 5.93 24.922 1 95.62 351 GLY A C 1
ATOM 2739 O O . GLY A 1 351 ? -17.438 5.809 25.594 1 95.62 351 GLY A O 1
ATOM 2740 N N . LEU A 1 352 ? -18.453 5.844 23.641 1 96.19 352 LEU A N 1
ATOM 2741 C CA . LEU A 1 352 ? -17.234 5.566 22.906 1 96.19 352 LEU A CA 1
ATOM 2742 C C . LEU A 1 352 ? -16.188 6.656 23.141 1 96.19 352 LEU A C 1
ATOM 2744 O O . LEU A 1 352 ? -16.516 7.844 23.156 1 96.19 352 LEU A O 1
ATOM 2748 N N . SER A 1 353 ? -14.977 6.254 23.375 1 96.06 353 SER A N 1
ATOM 2749 C CA . SER A 1 353 ? -13.828 7.141 23.516 1 96.06 353 SER A CA 1
ATOM 2750 C C . SER A 1 353 ? -12.711 6.766 22.547 1 96.06 353 SER A C 1
ATOM 2752 O O . SER A 1 353 ? -11.938 5.848 22.812 1 96.06 353 SER A O 1
ATOM 2754 N N . ALA A 1 354 ? -12.688 7.414 21.469 1 95.56 354 ALA A N 1
ATOM 2755 C CA . ALA A 1 354 ? -11.641 7.207 20.469 1 95.56 354 ALA A CA 1
ATOM 2756 C C . ALA A 1 354 ? -10.383 8 20.812 1 95.56 354 ALA A C 1
ATOM 2758 O O . ALA A 1 354 ? -10.383 9.234 20.734 1 95.56 354 ALA A O 1
ATOM 2759 N N . ARG A 1 355 ? -9.32 7.383 21.047 1 93.31 355 ARG A N 1
ATOM 2760 C CA . ARG A 1 355 ? -8.086 8.055 21.422 1 93.31 355 ARG A CA 1
ATOM 2761 C C . ARG A 1 355 ? -7.473 8.781 20.234 1 93.31 355 ARG A C 1
ATOM 2763 O O . ARG A 1 355 ? -6.762 9.773 20.391 1 93.31 355 ARG A O 1
ATOM 2770 N N . THR A 1 356 ? -7.652 8.227 19.062 1 94.19 356 THR A N 1
ATOM 2771 C CA . THR A 1 356 ? -7.074 8.797 17.859 1 94.19 356 THR A CA 1
ATOM 2772 C C . THR A 1 356 ? -8.078 8.766 16.703 1 94.19 356 THR A C 1
ATOM 2774 O O . THR A 1 356 ? -9.094 8.078 16.781 1 94.19 356 THR A O 1
ATOM 2777 N N . GLN A 1 357 ? -7.793 9.578 15.672 1 96.38 357 GLN A N 1
ATOM 2778 C CA . GLN A 1 357 ? -8.555 9.555 14.422 1 96.38 357 GLN A CA 1
ATOM 2779 C C . GLN A 1 357 ? -9.938 10.164 14.617 1 96.38 357 GLN A C 1
ATOM 2781 O O . GLN A 1 357 ? -10.188 10.859 15.609 1 96.38 357 GLN A O 1
ATOM 2786 N N . GLY A 1 358 ? -10.781 10.078 13.602 1 98.38 358 GLY A N 1
ATOM 2787 C CA . GLY A 1 358 ? -12.156 10.539 13.656 1 98.38 358 GLY A CA 1
ATOM 2788 C C . GLY A 1 358 ? -12.438 11.688 12.711 1 98.38 358 GLY A C 1
ATOM 2789 O O . GLY A 1 358 ? -11.516 12.359 12.242 1 98.38 358 GLY A O 1
ATOM 2790 N N . SER A 1 359 ? -13.75 11.852 12.484 1 98.88 359 SER A N 1
ATOM 2791 C CA . SER A 1 359 ? -14.195 12.922 11.602 1 98.88 359 SER A CA 1
ATOM 2792 C C . SER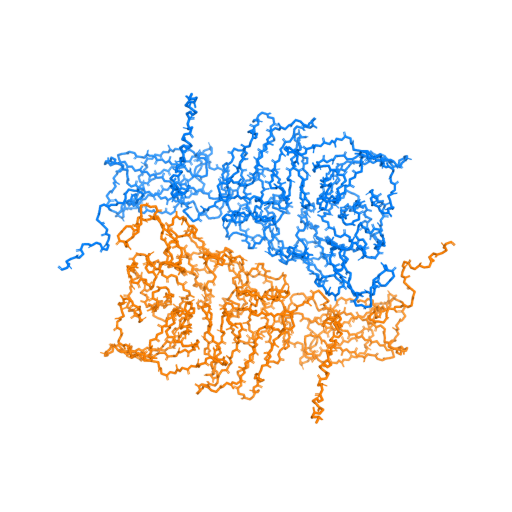 A 1 359 ? -15.641 13.305 11.883 1 98.88 359 SER A C 1
ATOM 2794 O O . SER A 1 359 ? -16.422 12.5 12.398 1 98.88 359 SER A O 1
ATOM 2796 N N . LEU A 1 360 ? -15.938 14.516 11.594 1 98.81 360 LEU A N 1
ATOM 2797 C CA . LEU A 1 360 ? -17.297 15.062 11.625 1 98.81 360 LEU A CA 1
ATOM 2798 C C . LEU A 1 360 ? -17.656 15.719 10.297 1 98.81 360 LEU A C 1
ATOM 2800 O O . LEU A 1 360 ? -16.922 16.594 9.812 1 98.81 360 LEU A O 1
ATOM 2804 N N . GLN A 1 361 ? -18.766 15.289 9.75 1 98.75 361 GLN A N 1
ATOM 2805 C CA . GLN A 1 361 ? -19.266 15.805 8.484 1 98.75 361 GLN A CA 1
ATOM 2806 C C . GLN A 1 361 ? -20.688 16.344 8.625 1 98.75 361 GLN A C 1
ATOM 2808 O O . GLN A 1 361 ? -21.578 15.648 9.117 1 98.75 361 GLN A O 1
ATOM 2813 N N . ILE A 1 362 ? -20.859 17.578 8.227 1 98.56 362 ILE A N 1
ATOM 2814 C CA . ILE A 1 362 ? -22.219 18.094 8.094 1 98.56 362 ILE A CA 1
ATOM 2815 C C . ILE A 1 362 ? -22.797 17.703 6.73 1 98.56 362 ILE A C 1
ATOM 2817 O O . ILE A 1 362 ? -22.172 17.953 5.695 1 98.56 362 ILE A O 1
ATOM 2821 N N . LEU A 1 363 ? -23.938 17.125 6.766 1 98.56 363 LEU A N 1
ATOM 2822 C CA . LEU A 1 363 ? -24.562 16.625 5.539 1 98.56 363 LEU A CA 1
ATOM 2823 C C . LEU A 1 363 ? -25.469 17.672 4.922 1 98.56 363 LEU A C 1
ATOM 2825 O O . LEU A 1 363 ? -25.859 18.641 5.59 1 98.56 363 LEU A O 1
ATOM 2829 N N . PRO A 1 364 ? -25.859 17.547 3.645 1 97.31 364 PRO A N 1
ATOM 2830 C CA . PRO A 1 364 ? -26.703 18.531 2.953 1 97.31 364 PRO A CA 1
ATOM 2831 C C . PRO A 1 364 ? -28.047 18.75 3.65 1 97.31 364 PRO A C 1
ATOM 2833 O O . PRO A 1 364 ? -28.594 19.859 3.598 1 97.31 364 PRO A O 1
ATOM 2836 N N . ASN A 1 365 ? -28.594 17.797 4.27 1 97.88 365 ASN A N 1
ATOM 2837 C CA . ASN A 1 365 ? -29.875 17.953 4.969 1 97.88 365 ASN A CA 1
ATOM 2838 C C . ASN A 1 365 ? -29.672 18.438 6.398 1 97.88 365 ASN A C 1
ATOM 2840 O O . ASN A 1 365 ? -30.578 18.328 7.227 1 97.88 365 ASN A O 1
ATOM 2844 N N . ASN A 1 366 ? -28.453 18.766 6.773 1 97.12 366 ASN A N 1
ATOM 2845 C CA . ASN A 1 366 ? -28.047 19.359 8.047 1 97.12 366 ASN A CA 1
ATOM 2846 C C . ASN A 1 366 ? -27.859 18.281 9.117 1 97.12 366 ASN A C 1
ATOM 2848 O O . ASN A 1 366 ? -27.562 18.609 10.273 1 97.12 366 ASN A O 1
ATOM 2852 N N . ASN A 1 367 ? -28.062 17 8.711 1 98.62 367 ASN A N 1
ATOM 2853 C CA . ASN A 1 367 ? -27.609 15.945 9.609 1 98.62 367 ASN A CA 1
ATOM 2854 C C . ASN A 1 367 ? -26.094 15.992 9.805 1 98.62 367 ASN A C 1
ATOM 2856 O O . ASN A 1 367 ? -25.391 16.734 9.109 1 98.62 367 ASN A O 1
ATOM 2860 N N . VAL A 1 368 ? -25.688 15.281 10.828 1 98.81 368 VAL A N 1
ATOM 2861 C CA . VAL A 1 368 ? -24.266 15.195 11.125 1 98.81 368 VAL A CA 1
ATOM 2862 C C . VAL A 1 368 ? -23.812 13.742 11.086 1 98.81 368 VAL A C 1
ATOM 2864 O O . VAL A 1 368 ? -24.406 12.883 11.742 1 98.81 368 VAL A O 1
ATOM 2867 N N . PHE A 1 369 ? -22.828 13.461 10.258 1 98.88 369 PHE A N 1
ATOM 2868 C CA . PHE A 1 369 ? -22.234 12.133 10.164 1 98.88 369 PHE A CA 1
ATOM 2869 C C . PHE A 1 369 ? -20.875 12.086 10.844 1 98.88 369 PHE A C 1
ATOM 2871 O O . PHE A 1 369 ? -19.984 12.859 10.492 1 98.88 369 PHE A O 1
ATOM 2878 N N . ILE A 1 370 ? -20.688 11.18 11.836 1 98.94 370 ILE A N 1
ATOM 2879 C CA . ILE A 1 370 ? -19.453 11.125 12.609 1 98.94 370 ILE A CA 1
ATOM 2880 C C . ILE A 1 370 ? -18.828 9.734 12.492 1 98.94 370 ILE A C 1
ATOM 2882 O O . ILE A 1 370 ? -19.516 8.727 12.648 1 98.94 370 ILE A O 1
ATOM 2886 N N . ASN A 1 371 ? -17.609 9.656 12.117 1 98.88 371 ASN A N 1
ATOM 2887 C CA . ASN A 1 371 ? -16.75 8.484 12.266 1 98.88 371 ASN A CA 1
ATOM 2888 C C . ASN A 1 371 ? -15.953 8.547 13.562 1 98.88 371 ASN A C 1
ATOM 2890 O O . ASN A 1 371 ? -15.242 9.523 13.812 1 98.88 371 ASN A O 1
ATOM 2894 N N . TRP A 1 372 ? -15.992 7.508 14.305 1 98.62 372 TRP A N 1
ATOM 2895 C CA . TRP A 1 372 ? -15.453 7.555 15.664 1 98.62 372 TRP A CA 1
ATOM 2896 C C . TRP A 1 372 ? -14.031 7.012 15.703 1 98.62 372 TRP A C 1
ATOM 2898 O O . TRP A 1 372 ? -13.602 6.449 16.719 1 98.62 372 TRP A O 1
ATOM 2908 N N . GLY A 1 373 ? -13.297 7.023 14.594 1 97.31 373 GLY A N 1
ATOM 2909 C CA . GLY A 1 373 ? -11.875 6.734 14.523 1 97.31 373 GLY A CA 1
ATOM 2910 C C . GLY A 1 373 ? -11.516 5.371 15.086 1 97.31 373 GLY A C 1
ATOM 2911 O O . GLY A 1 373 ? -12.078 4.355 14.672 1 97.31 373 GLY A O 1
ATOM 2912 N N . GLN A 1 374 ? -10.672 5.418 16.094 1 96 374 GLN A N 1
ATOM 2913 C CA . GLN A 1 374 ? -10.125 4.203 16.688 1 96 374 GLN A CA 1
ATOM 2914 C C . GLN A 1 374 ? -11.219 3.357 17.328 1 96 374 GLN A C 1
ATOM 2916 O O . GLN A 1 374 ? -11.047 2.152 17.516 1 96 374 GLN A O 1
ATOM 2921 N N . SER A 1 375 ? -12.336 3.992 17.625 1 96.44 375 SER A N 1
ATOM 2922 C CA . SER A 1 375 ? -13.406 3.252 18.281 1 96.44 375 SER A CA 1
ATOM 2923 C C . SER A 1 375 ? -14.211 2.428 17.281 1 96.44 375 SER A C 1
ATOM 2925 O O . SER A 1 375 ? -15.016 1.58 17.672 1 96.44 375 SER A O 1
ATOM 2927 N N . GLY A 1 376 ? -14.086 2.709 16.016 1 97.62 376 GLY A N 1
ATOM 2928 C CA . GLY A 1 376 ? -14.508 1.781 14.977 1 97.62 376 GLY A CA 1
ATOM 2929 C C . GLY A 1 376 ? -16 1.798 14.734 1 97.62 376 GLY A C 1
ATOM 2930 O O . GLY A 1 376 ? -16.625 0.744 14.594 1 97.62 376 GLY A O 1
ATOM 2931 N N . ALA A 1 377 ? -16.594 2.994 14.68 1 98.62 377 ALA A N 1
ATOM 2932 C CA . ALA A 1 377 ? -18.031 3.115 14.43 1 98.62 377 ALA A CA 1
ATOM 2933 C C . ALA A 1 377 ? -18.344 4.371 13.617 1 98.62 377 ALA A C 1
ATOM 2935 O O . ALA A 1 377 ? -17.484 5.246 13.469 1 98.62 377 ALA A O 1
ATOM 2936 N N . VAL A 1 378 ? -19.547 4.383 13.094 1 98.81 378 VAL A N 1
ATOM 2937 C CA . VAL A 1 378 ? -20.078 5.574 12.445 1 98.81 378 VAL A CA 1
ATOM 2938 C C . VAL A 1 378 ? -21.484 5.848 12.945 1 98.81 378 VAL A C 1
ATOM 2940 O O . VAL A 1 378 ? -22.234 4.914 13.266 1 98.81 378 VAL A O 1
ATOM 2943 N N . THR A 1 379 ? -21.844 7.129 13.008 1 98.88 379 THR A N 1
ATOM 2944 C CA . THR A 1 379 ? -23.156 7.566 13.461 1 98.88 379 THR A CA 1
ATOM 2945 C C . THR A 1 379 ? -23.672 8.727 12.609 1 98.88 379 THR A C 1
ATOM 2947 O O . THR A 1 379 ? -22.906 9.625 12.266 1 98.88 379 THR A O 1
ATOM 2950 N N . GLU A 1 380 ? -24.906 8.672 12.273 1 98.94 380 GLU A N 1
ATOM 2951 C CA . GLU A 1 380 ? -25.594 9.852 11.742 1 98.94 380 GLU A CA 1
ATOM 2952 C C . GLU A 1 380 ? -26.578 10.422 12.766 1 98.94 380 GLU A C 1
ATOM 2954 O O . GLU A 1 380 ? -27.391 9.695 13.328 1 98.94 380 GLU A O 1
ATOM 2959 N N . TYR A 1 381 ? -26.438 11.695 12.953 1 98.75 381 TYR A N 1
ATOM 2960 C CA . TYR A 1 381 ? -27.312 12.438 13.852 1 98.75 381 TYR A CA 1
ATOM 2961 C C . TYR A 1 381 ? -28.219 13.375 13.07 1 98.75 381 TYR A C 1
ATOM 2963 O O . TYR A 1 381 ? -27.828 13.914 12.031 1 98.75 381 TYR A O 1
ATOM 2971 N N . SER A 1 382 ? -29.406 13.547 13.695 1 98.38 382 SER A N 1
ATOM 2972 C CA . SER A 1 382 ? -30.109 14.758 13.297 1 98.38 382 SER A CA 1
ATOM 2973 C C . SER A 1 382 ? -29.359 16.016 13.719 1 98.38 382 SER A C 1
ATOM 2975 O O . SER A 1 382 ? -28.422 15.938 14.523 1 98.38 382 SER A O 1
ATOM 2977 N N . HIS A 1 383 ? -29.797 17.094 13.164 1 96.88 383 HIS A N 1
ATOM 2978 C CA . HIS A 1 383 ? -29.156 18.359 13.555 1 96.88 383 HIS A CA 1
ATOM 2979 C C . HIS A 1 383 ? -29.281 18.594 15.055 1 96.88 383 HIS A C 1
ATOM 2981 O O . HIS A 1 383 ? -28.375 19.141 15.68 1 96.88 383 HIS A O 1
ATOM 2987 N N . GLU A 1 384 ? -30.359 18.141 15.688 1 96.56 384 GLU A N 1
ATOM 2988 C CA . GLU A 1 384 ? -30.656 18.375 17.094 1 96.56 384 GLU A CA 1
ATOM 2989 C C . GLU A 1 384 ? -29.938 17.375 17.984 1 96.56 384 GLU A C 1
ATOM 2991 O O . GLU A 1 384 ? -29.922 17.516 19.219 1 96.56 384 GLU A O 1
ATOM 2996 N N . GLY A 1 385 ? -29.406 16.328 17.344 1 97.31 385 GLY A N 1
ATOM 2997 C CA . GLY A 1 385 ? -28.562 15.445 18.156 1 97.31 385 GLY A CA 1
ATOM 2998 C C . GLY A 1 385 ? -29.172 14.07 18.359 1 97.31 385 GLY A C 1
ATOM 2999 O O . GLY A 1 385 ? -28.609 13.242 19.094 1 97.31 385 GLY A O 1
ATOM 3000 N N . LYS A 1 386 ? -30.266 13.812 17.688 1 97.69 386 LYS A N 1
ATOM 3001 C CA . LYS A 1 386 ? -30.859 12.477 17.766 1 97.69 386 LYS A CA 1
ATOM 3002 C C . LYS A 1 386 ? -30.078 11.484 16.891 1 97.69 386 LYS A C 1
ATOM 3004 O O . LYS A 1 386 ? -29.766 11.773 15.742 1 97.69 386 LYS A O 1
ATOM 3009 N N . VAL A 1 387 ? -29.797 10.32 17.484 1 98.25 387 VAL A N 1
ATOM 3010 C CA . VAL A 1 387 ? -29.125 9.281 16.703 1 98.25 387 VAL A CA 1
ATOM 3011 C C . VAL A 1 387 ? -30.109 8.688 15.695 1 98.25 387 VAL A C 1
ATOM 3013 O O . VAL A 1 387 ? -31.141 8.141 16.078 1 98.25 387 VAL A O 1
ATOM 3016 N N . LEU A 1 388 ? -29.719 8.781 14.453 1 98.75 388 LEU A N 1
ATOM 3017 C CA . LEU A 1 388 ? -30.578 8.297 13.375 1 98.75 388 LEU A CA 1
ATOM 3018 C C . LEU A 1 388 ? -30.047 6.988 12.805 1 98.75 388 LEU A C 1
ATOM 3020 O O . LEU A 1 388 ? -30.781 6.234 12.172 1 98.75 388 LEU A O 1
ATOM 3024 N N . PHE A 1 389 ? -28.812 6.695 12.961 1 98.69 389 PHE A N 1
ATOM 3025 C CA . PHE A 1 389 ? -28.094 5.52 12.484 1 98.69 389 PHE A CA 1
ATOM 3026 C C . PHE A 1 389 ? -26.812 5.316 13.266 1 98.69 389 PHE A C 1
ATOM 3028 O O . PHE A 1 389 ? -26.109 6.281 13.594 1 98.69 389 PHE A O 1
ATOM 3035 N N . HIS A 1 390 ? -26.5 4.074 13.648 1 98.75 390 HIS A N 1
ATOM 3036 C CA . HIS A 1 390 ? -25.234 3.742 14.312 1 98.75 390 HIS A CA 1
ATOM 3037 C C . HIS A 1 390 ? -24.781 2.334 13.953 1 98.75 390 HIS A C 1
ATOM 3039 O O . HIS A 1 390 ? -25.562 1.387 14.008 1 98.75 390 HIS A O 1
ATOM 3045 N N . ALA A 1 391 ? -23.516 2.221 13.555 1 98.69 391 ALA A N 1
ATOM 3046 C CA . ALA A 1 391 ? -22.984 0.911 13.188 1 98.69 391 ALA A CA 1
ATOM 3047 C C . ALA A 1 391 ? -21.5 0.803 13.539 1 98.69 391 ALA A C 1
ATOM 3049 O O . ALA A 1 391 ? -20.734 1.751 13.336 1 98.69 391 ALA A O 1
ATOM 3050 N N . TYR A 1 392 ? -21.125 -0.325 14.062 1 98.38 392 TYR A N 1
ATOM 3051 C CA . TYR A 1 392 ? -19.719 -0.687 14.141 1 98.38 392 TYR A CA 1
ATOM 3052 C C . TYR A 1 392 ? -19.219 -1.242 12.812 1 98.38 392 TYR A C 1
ATOM 3054 O O . TYR A 1 392 ? -20 -1.824 12.047 1 98.38 392 TYR A O 1
ATOM 3062 N N . LEU A 1 393 ? -17.984 -1.14 12.547 1 98.31 393 LEU A N 1
ATOM 3063 C CA . LEU A 1 393 ? -17.453 -1.26 11.188 1 98.31 393 LEU A CA 1
ATOM 3064 C C . LEU A 1 393 ? -17.188 -2.719 10.836 1 98.31 393 LEU A C 1
ATOM 3066 O O . LEU A 1 393 ? -16.781 -3.025 9.719 1 98.31 393 LEU A O 1
ATOM 3070 N N . ASP A 1 394 ? -17.328 -3.613 11.711 1 96.38 394 ASP A N 1
ATOM 3071 C CA . ASP A 1 394 ? -17.297 -5.051 11.461 1 96.38 394 ASP A CA 1
ATOM 3072 C C . ASP A 1 394 ? -18.047 -5.812 12.562 1 96.38 394 ASP A C 1
ATOM 3074 O O . ASP A 1 394 ? -18.625 -5.203 13.461 1 96.38 394 ASP A O 1
ATOM 3078 N N . SER A 1 395 ? -18.172 -7.125 12.398 1 93 395 SER A N 1
ATOM 3079 C CA . SER A 1 395 ? -18.922 -7.953 13.336 1 93 395 SER A CA 1
ATOM 3080 C C . SER A 1 395 ? -18.078 -9.141 13.805 1 93 395 SER A C 1
ATOM 3082 O O . SER A 1 395 ? -17.344 -9.742 13.023 1 93 395 SER A O 1
ATOM 3084 N N . ALA A 1 396 ? -18.203 -9.43 15.109 1 85.69 396 ALA A N 1
ATOM 3085 C CA . ALA A 1 396 ? -17.594 -10.633 15.664 1 85.69 396 ALA A CA 1
ATOM 3086 C C . ALA A 1 396 ? -18.219 -11.891 15.055 1 85.69 396 ALA A C 1
ATOM 3088 O O . ALA A 1 396 ? -19.391 -11.883 14.672 1 85.69 396 ALA A O 1
ATOM 3089 N N . PRO A 1 397 ? -17.516 -12.883 14.922 1 87.31 397 PRO A N 1
ATOM 3090 C CA . PRO A 1 397 ? -16.156 -13.023 15.453 1 87.31 397 PRO A CA 1
ATOM 3091 C C . PRO A 1 397 ? -15.086 -12.57 14.461 1 87.31 397 PRO A C 1
ATOM 3093 O O . PRO A 1 397 ? -13.914 -12.453 14.82 1 87.31 397 PRO A O 1
ATOM 3096 N N . GLU A 1 398 ? -15.445 -12.25 13.281 1 82.5 398 GLU A N 1
ATOM 3097 C CA . GLU A 1 398 ? -14.477 -11.969 12.234 1 82.5 398 GLU A CA 1
ATOM 3098 C C . GLU A 1 398 ? -13.805 -10.617 12.461 1 82.5 398 GLU A C 1
ATOM 3100 O O . GLU A 1 398 ? -12.641 -10.422 12.086 1 82.5 398 GLU A O 1
ATOM 3105 N N . GLY A 1 399 ? -14.547 -9.766 13.031 1 89.44 399 GLY A N 1
ATOM 3106 C CA . GLY A 1 399 ? -14.016 -8.43 13.266 1 89.44 399 GLY A CA 1
ATOM 3107 C C . GLY A 1 399 ? -14.266 -7.934 14.68 1 89.44 399 GLY A C 1
ATOM 3108 O O . GLY A 1 399 ? -15.406 -7.883 15.133 1 89.44 399 GLY A O 1
ATOM 3109 N N . ILE A 1 400 ? -13.188 -7.625 15.344 1 93.12 400 ILE A N 1
ATOM 3110 C CA . ILE A 1 400 ? -13.203 -7.043 16.688 1 93.12 400 ILE A CA 1
ATOM 3111 C C . ILE A 1 400 ? -12.281 -5.824 16.734 1 93.12 400 ILE A C 1
ATOM 3113 O O . ILE A 1 400 ? -11.117 -5.906 16.344 1 93.12 400 ILE A O 1
ATOM 3117 N N . PHE A 1 401 ? -12.844 -4.664 17.062 1 94.62 401 PHE A N 1
ATOM 3118 C CA . PHE A 1 401 ? -12.133 -3.4 17.219 1 94.62 401 PHE A CA 1
ATOM 3119 C C . PHE A 1 401 ? -11.656 -2.885 15.867 1 94.62 401 PHE A C 1
ATOM 3121 O O . PHE A 1 401 ? -10.586 -2.27 15.773 1 94.62 401 PHE A O 1
ATOM 3128 N N . THR A 1 402 ? -12.383 -3.322 14.836 1 96.44 402 THR A N 1
ATOM 3129 C CA . THR A 1 402 ? -12.109 -2.752 13.516 1 96.44 402 THR A CA 1
ATOM 3130 C C . THR A 1 402 ? -12.312 -1.24 13.531 1 96.44 402 THR A C 1
ATOM 3132 O O . THR A 1 402 ? -13.281 -0.742 14.117 1 96.44 402 THR A O 1
ATOM 3135 N N . GLN A 1 403 ? -11.375 -0.526 12.914 1 97.44 403 GLN A N 1
ATOM 3136 C CA . GLN A 1 403 ? -11.422 0.932 12.953 1 97.44 403 GLN A CA 1
ATOM 3137 C C . GLN A 1 403 ? -11.281 1.519 11.547 1 97.44 403 GLN A C 1
ATOM 3139 O O . GLN A 1 403 ? -11.062 0.784 10.586 1 97.44 403 GLN A O 1
ATOM 3144 N N . SER A 1 404 ? -11.562 2.729 11.375 1 98.31 404 SER A N 1
ATOM 3145 C CA . SER A 1 404 ? -11.352 3.527 10.172 1 98.31 404 SER A CA 1
ATOM 3146 C C . SER A 1 404 ? -10.852 4.926 10.523 1 98.31 404 SER A C 1
ATOM 3148 O O . SER A 1 404 ? -11.391 5.578 11.422 1 98.31 404 SER A O 1
ATOM 3150 N N . TYR A 1 405 ? -9.852 5.434 9.82 1 97.62 405 TYR A N 1
ATOM 3151 C CA . TYR A 1 405 ? -9.273 6.738 10.125 1 97.62 405 TYR A CA 1
ATOM 3152 C C . TYR A 1 405 ? -10.336 7.828 10.07 1 97.62 405 TYR A C 1
ATOM 3154 O O . TYR A 1 405 ? -10.461 8.625 11 1 97.62 405 TYR A O 1
ATOM 3162 N N . ARG A 1 406 ? -11.023 7.941 8.992 1 98.75 406 ARG A N 1
ATOM 3163 C CA . ARG A 1 406 ? -12.211 8.766 8.812 1 98.75 406 ARG A CA 1
ATOM 3164 C C . ARG A 1 406 ? -13.32 7.984 8.117 1 98.75 406 ARG A C 1
ATOM 3166 O O . ARG A 1 406 ? -13.109 6.855 7.676 1 98.75 406 ARG A O 1
ATOM 3173 N N . GLY A 1 407 ? -14.508 8.469 8.055 1 98.81 407 GLY A N 1
ATOM 3174 C CA . GLY A 1 407 ? -15.68 7.953 7.363 1 98.81 407 GLY A CA 1
ATOM 3175 C C . GLY A 1 407 ? -16.656 9.031 6.965 1 98.81 407 GLY A C 1
ATOM 3176 O O . GLY A 1 407 ? -16.75 10.07 7.621 1 98.81 407 GLY A O 1
ATOM 3177 N N . PHE A 1 408 ? -17.422 8.742 5.898 1 98.88 408 PHE A N 1
ATOM 3178 C CA . PHE A 1 408 ? -18.25 9.797 5.32 1 98.88 408 PHE A CA 1
ATOM 3179 C C . PHE A 1 408 ? -19.516 9.203 4.699 1 98.88 408 PHE A C 1
ATOM 3181 O O . PHE A 1 408 ? -19.609 7.996 4.488 1 98.88 408 PHE A O 1
ATOM 3188 N N . ARG A 1 409 ? -20.438 10.07 4.484 1 98.81 409 ARG A N 1
ATOM 3189 C CA . ARG A 1 409 ? -21.625 9.766 3.688 1 98.81 409 ARG A CA 1
ATOM 3190 C C . ARG A 1 409 ? -21.719 10.68 2.471 1 98.81 409 ARG A C 1
ATOM 3192 O O . ARG A 1 409 ? -21.641 11.906 2.6 1 98.81 409 ARG A O 1
ATOM 3199 N N . TYR A 1 410 ? -21.812 10.086 1.288 1 98.69 410 TYR A N 1
ATOM 3200 C CA . TYR A 1 410 ? -21.922 10.812 0.028 1 98.69 410 TYR A CA 1
ATOM 3201 C C . TYR A 1 410 ? -22.75 10.031 -0.982 1 98.69 410 TYR A C 1
ATOM 3203 O O . TYR A 1 410 ? -22.969 8.828 -0.824 1 98.69 410 TYR A O 1
ATOM 3211 N N . ASN A 1 411 ? -23.203 10.789 -1.969 1 98.12 411 ASN A N 1
ATOM 3212 C CA . ASN A 1 411 ? -23.688 10.133 -3.178 1 98.12 411 ASN A CA 1
ATOM 3213 C C . ASN A 1 411 ? -22.531 9.703 -4.086 1 98.12 411 ASN A C 1
ATOM 3215 O O . ASN A 1 411 ? -21.453 10.297 -4.043 1 98.12 411 ASN A O 1
ATOM 3219 N N . TRP A 1 412 ? -22.812 8.625 -4.863 1 98.56 412 TRP A N 1
ATOM 3220 C CA . TRP A 1 412 ? -21.812 8.125 -5.789 1 98.56 412 TRP A CA 1
ATOM 3221 C C . TRP A 1 412 ? -22.453 7.355 -6.938 1 98.56 412 TRP A C 1
ATOM 3223 O O . TRP A 1 412 ? -23.359 6.543 -6.719 1 98.56 412 TRP A O 1
ATOM 3233 N N . THR A 1 413 ? -22.031 7.664 -8.125 1 98.31 413 THR A N 1
ATOM 3234 C CA . THR A 1 413 ? -22.391 6.879 -9.297 1 98.31 413 THR A CA 1
ATOM 3235 C C . THR A 1 413 ? -21.203 6.07 -9.797 1 98.31 413 THR A C 1
ATOM 3237 O O . THR A 1 413 ? -20.234 6.637 -10.305 1 98.31 413 THR A O 1
ATOM 3240 N N . GLY A 1 414 ? -21.328 4.777 -9.633 1 98.12 414 GLY A N 1
ATOM 3241 C CA . GLY A 1 414 ? -20.266 3.877 -10.055 1 98.12 414 GLY A CA 1
ATOM 3242 C C . GLY A 1 414 ? -20.609 3.092 -11.305 1 98.12 414 GLY A C 1
ATOM 3243 O O . GLY A 1 414 ? -21.672 2.471 -11.383 1 98.12 414 GLY A O 1
ATOM 3244 N N . THR A 1 415 ? -19.688 3.148 -12.25 1 96.56 415 THR A N 1
ATOM 3245 C CA . THR A 1 415 ? -19.766 2.352 -13.469 1 96.56 415 THR A CA 1
ATOM 3246 C C . THR A 1 415 ? -18.469 1.559 -13.672 1 96.56 415 THR A C 1
ATOM 3248 O O . THR A 1 415 ? -17.641 1.914 -14.508 1 96.56 415 THR A O 1
ATOM 3251 N N . PRO A 1 416 ? -18.375 0.468 -12.992 1 97 416 PRO A N 1
ATOM 3252 C CA . PRO A 1 416 ? -17.109 -0.246 -12.93 1 97 416 PRO A CA 1
ATOM 3253 C C . PRO A 1 416 ? -16.609 -0.691 -14.305 1 97 416 PRO A C 1
ATOM 3255 O O . PRO A 1 416 ? -17.406 -1.102 -15.148 1 97 416 PRO A O 1
ATOM 3258 N N . GLY A 1 417 ? -15.312 -0.558 -14.477 1 92.56 417 GLY A N 1
ATOM 3259 C CA . GLY A 1 417 ? -14.695 -1.098 -15.68 1 92.56 417 GLY A CA 1
ATOM 3260 C C . GLY A 1 417 ? -14.695 -2.615 -15.719 1 92.56 417 GLY A C 1
ATOM 3261 O O . GLY A 1 417 ? -14.781 -3.211 -16.797 1 92.56 417 GLY A O 1
ATOM 3262 N N . GLU A 1 418 ? -14.609 -3.178 -14.617 1 92.5 418 GLU A N 1
ATOM 3263 C CA . GLU A 1 418 ? -14.688 -4.633 -14.516 1 92.5 418 GLU A CA 1
ATOM 3264 C C . GLU A 1 418 ? -16.094 -5.133 -14.82 1 92.5 418 GLU A C 1
ATOM 3266 O O . GLU A 1 418 ? -17.078 -4.574 -14.336 1 92.5 418 GLU A O 1
ATOM 3271 N N . GLU A 1 419 ? -16.172 -6.195 -15.586 1 95.38 419 GLU A N 1
ATOM 3272 C CA . GLU A 1 419 ? -17.484 -6.738 -15.914 1 95.38 419 GLU A CA 1
ATOM 3273 C C . GLU A 1 419 ? -18.125 -7.43 -14.711 1 95.38 419 GLU A C 1
ATOM 3275 O O . GLU A 1 419 ? -17.422 -7.816 -13.773 1 95.38 419 GLU A O 1
ATOM 3280 N N . PRO A 1 420 ? -19.438 -7.566 -14.734 1 98.06 420 PRO A N 1
ATOM 3281 C CA . PRO A 1 420 ? -20.078 -8.312 -13.648 1 98.06 420 PRO A CA 1
ATOM 3282 C C . PRO A 1 420 ? -19.641 -9.766 -13.594 1 98.06 420 PRO A C 1
ATOM 3284 O O . PRO A 1 420 ? -19.219 -10.328 -14.609 1 98.06 420 PRO A O 1
ATOM 3287 N N . ALA A 1 421 ? -19.719 -10.289 -12.391 1 97.19 421 ALA A N 1
ATOM 3288 C CA . ALA A 1 421 ? -19.406 -11.695 -12.164 1 97.19 421 ALA A CA 1
ATOM 3289 C C . ALA A 1 421 ? -20.688 -12.531 -12.102 1 97.19 421 ALA A C 1
ATOM 3291 O O . ALA A 1 421 ? -21.703 -12.086 -11.547 1 97.19 421 ALA A O 1
ATOM 3292 N N . VAL A 1 422 ? -20.641 -13.727 -12.672 1 96.5 422 VAL A N 1
ATOM 3293 C CA . VAL A 1 422 ? -21.797 -14.602 -12.664 1 96.5 422 VAL A CA 1
ATOM 3294 C C . VAL A 1 422 ? -21.359 -16.047 -12.477 1 96.5 422 VAL A C 1
ATOM 3296 O O . VAL A 1 422 ? -20.281 -16.438 -12.93 1 96.5 422 VAL A O 1
ATOM 3299 N N . VAL A 1 423 ? -22.125 -16.781 -11.703 1 93.06 423 VAL A N 1
ATOM 3300 C CA . VAL A 1 423 ? -21.953 -18.234 -11.594 1 93.06 423 VAL A CA 1
ATOM 3301 C C . VAL A 1 423 ? -23.328 -18.906 -11.672 1 93.06 423 VAL A C 1
ATOM 3303 O O . VAL A 1 423 ? -24.328 -18.344 -11.258 1 93.06 423 VAL A O 1
ATOM 3306 N N . ALA A 1 424 ? -23.312 -20.016 -12.289 1 93.25 424 ALA A N 1
ATOM 3307 C CA . ALA A 1 424 ? -24.547 -20.781 -12.469 1 93.25 424 ALA A CA 1
ATOM 3308 C C . ALA A 1 424 ? -24.391 -22.203 -11.953 1 93.25 424 ALA A C 1
ATOM 3310 O O . ALA A 1 424 ? -23.375 -22.859 -12.203 1 93.25 424 ALA A O 1
ATOM 3311 N N . PHE A 1 425 ? -25.438 -22.594 -11.234 1 88.94 425 PHE A N 1
ATOM 3312 C CA . PHE A 1 425 ? -25.469 -23.938 -10.672 1 88.94 425 PHE A CA 1
ATOM 3313 C C . PHE A 1 425 ? -26.75 -24.656 -11.055 1 88.94 425 PHE A C 1
ATOM 3315 O O . PHE A 1 425 ? -27.828 -24.062 -11.078 1 88.94 425 PHE A O 1
ATOM 3322 N N . LYS A 1 426 ? -26.578 -25.938 -11.258 1 88.19 426 LYS A N 1
ATOM 3323 C CA . LYS A 1 426 ? -27.781 -26.75 -11.422 1 88.19 426 LYS A CA 1
ATOM 3324 C C . LYS A 1 426 ? -28.594 -26.781 -10.133 1 88.19 426 LYS A C 1
ATOM 3326 O O . LYS A 1 426 ? -28.031 -26.875 -9.039 1 88.19 426 LYS A O 1
ATOM 3331 N N . GLY A 1 427 ? -29.891 -26.594 -10.312 1 82.75 427 GLY A N 1
ATOM 3332 C CA . GLY A 1 427 ? -30.766 -26.641 -9.156 1 82.75 427 GLY A CA 1
ATOM 3333 C C . GLY A 1 427 ? -31.094 -28.047 -8.711 1 82.75 427 GLY A C 1
ATOM 3334 O O . GLY A 1 427 ? -30.578 -29.016 -9.258 1 82.75 427 GLY A O 1
ATOM 3335 N N . ALA A 1 428 ? -31.875 -28.094 -7.645 1 78.06 428 ALA A N 1
ATOM 3336 C CA . ALA A 1 428 ? -32.281 -29.359 -7.051 1 78.06 428 ALA A CA 1
ATOM 3337 C C . ALA A 1 428 ? -33.188 -30.156 -8 1 78.06 428 ALA A C 1
ATOM 3339 O O . ALA A 1 428 ? -33.094 -31.375 -8.062 1 78.06 428 ALA A O 1
ATOM 3340 N N . ARG A 1 429 ? -34.062 -29.469 -8.711 1 80.88 429 ARG A N 1
ATOM 3341 C CA . ARG A 1 429 ? -34.969 -30.094 -9.656 1 80.88 429 ARG A CA 1
ATOM 3342 C C . ARG A 1 429 ? -34.438 -29.984 -11.086 1 80.88 429 ARG A C 1
ATOM 3344 O O . ARG A 1 429 ? -33.75 -29.016 -11.422 1 80.88 429 ARG A O 1
ATOM 3351 N N . ASP A 1 430 ? -34.688 -31.016 -11.82 1 79.12 430 ASP A N 1
ATOM 3352 C CA . ASP A 1 430 ? -34.312 -30.984 -13.227 1 79.12 430 ASP A CA 1
ATOM 3353 C C . ASP A 1 430 ? -34.844 -29.734 -13.922 1 79.12 430 ASP A C 1
ATOM 3355 O O . ASP A 1 430 ? -36.031 -29.406 -13.781 1 79.12 430 ASP A O 1
ATOM 3359 N N . GLY A 1 431 ? -33.969 -29 -14.469 1 82.06 431 GLY A N 1
ATOM 3360 C CA . GLY A 1 431 ? -34.375 -27.812 -15.203 1 82.06 431 GLY A CA 1
ATOM 3361 C C . GLY A 1 431 ? -34.25 -26.547 -14.391 1 82.06 431 GLY A C 1
ATOM 3362 O O . GLY A 1 431 ? -34.375 -25.438 -14.922 1 82.06 431 GLY A O 1
ATOM 3363 N N . ASP A 1 432 ? -34.031 -26.766 -13.133 1 88.25 432 ASP A N 1
ATOM 3364 C CA . ASP A 1 432 ? -33.844 -25.594 -12.297 1 88.25 432 ASP A CA 1
ATOM 3365 C C . ASP A 1 432 ? -32.375 -25.109 -12.344 1 88.25 432 ASP A C 1
ATOM 3367 O O . ASP A 1 432 ? -31.453 -25.922 -12.305 1 88.25 432 ASP A O 1
ATOM 3371 N N . LEU A 1 433 ? -32.281 -23.812 -12.555 1 92 433 LEU A N 1
ATOM 3372 C CA . LEU A 1 433 ? -30.953 -23.188 -12.602 1 92 433 LEU A CA 1
ATOM 3373 C C . LEU A 1 433 ? -30.859 -22.062 -11.578 1 92 433 LEU A C 1
ATOM 3375 O O . LEU A 1 433 ? -31.719 -21.188 -11.531 1 92 433 LEU A O 1
ATOM 3379 N N . ASN A 1 434 ? -29.875 -22.203 -10.672 1 92.88 434 ASN A N 1
ATOM 3380 C CA . ASN A 1 434 ? -29.547 -21.125 -9.742 1 92.88 434 ASN A CA 1
ATOM 3381 C C . ASN A 1 434 ? -28.391 -20.266 -10.273 1 92.88 434 ASN A C 1
ATOM 3383 O O . ASN A 1 434 ? -27.297 -20.766 -10.523 1 92.88 434 ASN A O 1
ATOM 3387 N N . VAL A 1 435 ? -28.703 -19.016 -10.438 1 95.12 435 VAL A N 1
ATOM 3388 C CA . VAL A 1 435 ? -27.688 -18.109 -10.961 1 95.12 435 VAL A CA 1
ATOM 3389 C C . VAL A 1 435 ? -27.406 -17 -9.953 1 95.12 435 VAL A C 1
ATOM 3391 O O . VAL A 1 435 ? -28.344 -16.453 -9.359 1 95.12 435 VAL A O 1
ATOM 3394 N N . TYR A 1 436 ? -26.172 -16.781 -9.617 1 95.75 436 TYR A N 1
ATOM 3395 C CA . TYR A 1 436 ? -25.719 -15.68 -8.773 1 95.75 436 TYR A CA 1
ATOM 3396 C C . TYR A 1 436 ? -24.906 -14.664 -9.578 1 95.75 436 TYR A C 1
ATOM 3398 O O . TYR A 1 436 ? -24 -15.047 -10.32 1 95.75 436 TYR A O 1
ATOM 3406 N N . VAL A 1 437 ? -25.297 -13.391 -9.453 1 97.94 437 VAL A N 1
ATOM 3407 C CA . VAL A 1 437 ? -24.625 -12.352 -10.234 1 97.94 437 VAL A CA 1
ATOM 3408 C C . VAL A 1 437 ? -24.328 -11.148 -9.336 1 97.94 437 VAL A C 1
ATOM 3410 O O . VAL A 1 437 ? -25.109 -10.82 -8.445 1 97.94 437 VAL A O 1
ATOM 3413 N N . SER A 1 438 ? -23.172 -10.555 -9.508 1 97.88 438 SER A N 1
ATOM 3414 C CA . SER A 1 438 ? -22.766 -9.352 -8.781 1 97.88 438 SER A CA 1
ATOM 3415 C C . SER A 1 438 ? -21.906 -8.445 -9.656 1 97.88 438 SER A C 1
ATOM 3417 O O . SER A 1 438 ? -21.281 -8.906 -10.617 1 97.88 438 SER A O 1
ATOM 3419 N N . TRP A 1 439 ? -21.922 -7.215 -9.422 1 98.25 439 TRP A N 1
ATOM 3420 C CA . TRP A 1 439 ? -21.125 -6.211 -10.117 1 98.25 439 TRP A CA 1
ATOM 3421 C C . TRP A 1 439 ? -20.531 -5.219 -9.125 1 98.25 439 TRP A C 1
ATOM 3423 O O . TRP A 1 439 ? -21.172 -4.238 -8.742 1 98.25 439 TRP A O 1
ATOM 3433 N N . ASN A 1 440 ? -19.281 -5.418 -8.766 1 98.06 440 ASN A N 1
ATOM 3434 C CA . ASN A 1 440 ? -18.609 -4.672 -7.711 1 98.06 440 ASN A CA 1
ATOM 3435 C C . ASN A 1 440 ? -18.547 -3.18 -8.031 1 98.06 440 ASN A C 1
ATOM 3437 O O . ASN A 1 440 ? -17.797 -2.762 -8.914 1 98.06 440 ASN A O 1
ATOM 3441 N N . GLY A 1 441 ? -19.344 -2.359 -7.348 1 98.38 441 GLY A N 1
ATOM 3442 C CA . GLY A 1 441 ? -19.266 -0.911 -7.441 1 98.38 441 GLY A CA 1
ATOM 3443 C C . GLY A 1 441 ? -20.375 -0.302 -8.273 1 98.38 4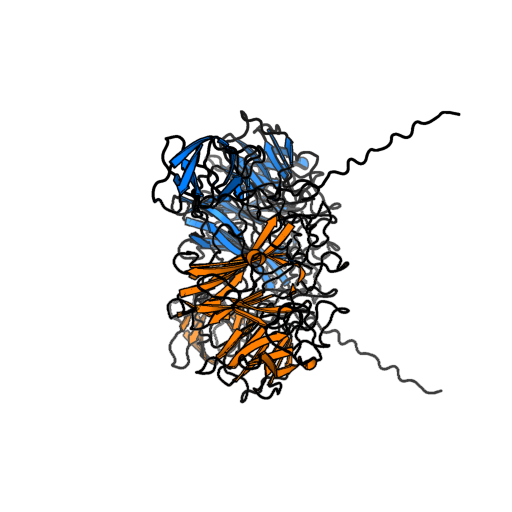41 GLY A C 1
ATOM 3444 O O . GLY A 1 441 ? -20.516 0.922 -8.328 1 98.38 441 GLY A O 1
ATOM 3445 N N . ASP A 1 442 ? -21.156 -1.131 -8.883 1 98.31 442 ASP A N 1
ATOM 3446 C CA . ASP A 1 442 ? -22.25 -0.605 -9.703 1 98.31 442 ASP A CA 1
ATOM 3447 C C . ASP A 1 442 ? -23.344 0.024 -8.836 1 98.31 442 ASP A C 1
ATOM 3449 O O . ASP A 1 442 ? -23.703 -0.522 -7.793 1 98.31 442 ASP A O 1
ATOM 3453 N N . THR A 1 443 ? -23.797 1.135 -9.273 1 98.31 443 THR A N 1
ATOM 3454 C CA . THR A 1 443 ? -24.875 1.773 -8.539 1 98.31 443 THR A CA 1
ATOM 3455 C C . THR A 1 443 ? -26.062 2.047 -9.461 1 98.31 443 THR A C 1
ATOM 3457 O O . THR A 1 443 ? -27.031 2.711 -9.062 1 98.31 443 THR A O 1
ATOM 3460 N N . GLU A 1 444 ? -26.031 1.496 -10.719 1 98.06 444 GLU A N 1
ATOM 3461 C CA . GLU A 1 444 ? -27.016 1.929 -11.711 1 98.06 444 GLU A CA 1
ATOM 3462 C C . GLU A 1 444 ? -27.906 0.773 -12.133 1 98.06 444 GLU A C 1
ATOM 3464 O O . GLU A 1 444 ? -29 0.992 -12.672 1 98.06 444 GLU A O 1
ATOM 3469 N N . ALA A 1 445 ? -27.516 -0.416 -11.984 1 98.5 445 ALA A N 1
ATOM 3470 C CA . ALA A 1 445 ? -28.328 -1.562 -12.391 1 98.5 445 ALA A CA 1
ATOM 3471 C C . ALA A 1 445 ? -29.594 -1.667 -11.555 1 98.5 445 ALA A C 1
ATOM 3473 O O . ALA A 1 445 ? -29.547 -1.56 -10.328 1 98.5 445 ALA A O 1
ATOM 3474 N N . ALA A 1 446 ? -30.703 -1.889 -12.203 1 98.44 446 ALA A N 1
ATOM 3475 C CA . ALA A 1 446 ? -32 -2.059 -11.531 1 98.44 446 ALA A CA 1
ATOM 3476 C C . ALA A 1 446 ? -32.438 -3.514 -11.586 1 98.44 446 ALA A C 1
ATOM 3478 O O . ALA A 1 446 ? -33.188 -3.971 -10.711 1 98.44 446 ALA A O 1
ATOM 3479 N N . SER A 1 447 ? -31.984 -4.156 -12.625 1 98.62 447 SER A N 1
ATOM 3480 C CA . SER A 1 447 ? -32.375 -5.559 -12.789 1 98.62 447 SER A CA 1
ATOM 3481 C C . SER A 1 447 ? -31.297 -6.332 -13.562 1 98.62 447 SER A C 1
ATOM 3483 O O . SER A 1 447 ? -30.344 -5.742 -14.078 1 98.62 447 SER A O 1
ATOM 3485 N N . TRP A 1 448 ? -31.469 -7.68 -13.555 1 98.75 448 TRP A N 1
ATOM 3486 C CA . TRP A 1 448 ? -30.594 -8.594 -14.281 1 98.75 448 TRP A CA 1
ATOM 3487 C C . TRP A 1 448 ? -31.391 -9.445 -15.266 1 98.75 448 TRP A C 1
ATOM 3489 O O . TRP A 1 448 ? -32.438 -10.016 -14.906 1 98.75 448 TRP A O 1
ATOM 3499 N N . ARG A 1 449 ? -30.906 -9.492 -16.5 1 98.5 449 ARG A N 1
ATOM 3500 C CA . ARG A 1 449 ? -31.422 -10.43 -17.484 1 98.5 449 ARG A CA 1
ATOM 3501 C C . ARG A 1 449 ? -30.453 -11.594 -17.703 1 98.5 449 ARG A C 1
ATOM 3503 O O . ARG A 1 449 ? -29.234 -11.406 -17.719 1 98.5 449 ARG A O 1
ATOM 3510 N N . PHE A 1 450 ? -31.094 -12.758 -17.859 1 97.88 450 PHE A N 1
ATOM 3511 C CA . PHE A 1 450 ? -30.281 -13.961 -18 1 97.88 450 PHE A CA 1
ATOM 3512 C C . PHE A 1 450 ? -30.547 -14.641 -19.344 1 97.88 450 PHE A C 1
ATOM 3514 O O . PHE A 1 450 ? -31.688 -14.68 -19.812 1 97.88 450 PHE A O 1
ATOM 3521 N N . TYR A 1 451 ? -29.484 -15.156 -19.906 1 96.19 451 TYR A N 1
ATOM 3522 C CA . TYR A 1 451 ? -29.531 -15.836 -21.188 1 96.19 451 TYR A CA 1
ATOM 3523 C C . TYR A 1 451 ? -28.75 -17.156 -21.141 1 96.19 451 TYR A C 1
ATOM 3525 O O . TYR A 1 451 ? -27.828 -17.297 -20.344 1 96.19 451 TYR A O 1
ATOM 3533 N N . ALA A 1 452 ? -29.172 -18.031 -21.922 1 93.38 452 ALA A N 1
ATOM 3534 C CA . ALA A 1 452 ? -28.438 -19.266 -22.172 1 93.38 452 ALA A CA 1
ATOM 3535 C C . ALA A 1 452 ? -27.906 -19.312 -23.594 1 93.38 452 ALA A C 1
ATOM 3537 O O . ALA A 1 452 ? -28.578 -18.859 -24.531 1 93.38 452 ALA A O 1
ATOM 3538 N N . ARG A 1 453 ? -26.688 -19.734 -23.703 1 91 453 ARG A N 1
ATOM 3539 C CA . ARG A 1 453 ? -26.078 -19.891 -25.016 1 91 453 ARG A CA 1
ATOM 3540 C C . ARG A 1 453 ? -25.5 -21.297 -25.203 1 91 453 ARG A C 1
ATOM 3542 O O . ARG A 1 453 ? -24.828 -21.812 -24.312 1 91 453 ARG A O 1
ATOM 3549 N N . SER A 1 454 ? -25.875 -21.906 -26.297 1 84.69 454 SER A N 1
ATOM 3550 C CA . SER A 1 454 ? -25.312 -23.219 -26.609 1 84.69 454 SER A CA 1
ATOM 3551 C C . SER A 1 454 ? -23.953 -23.094 -27.297 1 84.69 454 SER A C 1
ATOM 3553 O O . SER A 1 454 ? -23.703 -22.125 -28.016 1 84.69 454 SER A O 1
ATOM 3555 N N . ALA A 1 455 ? -23.062 -24.062 -27.016 1 73.25 455 ALA A N 1
ATOM 3556 C CA . ALA A 1 455 ? -21.734 -24.078 -27.625 1 73.25 455 ALA A CA 1
ATOM 3557 C C . ALA A 1 455 ? -21.828 -24.062 -29.141 1 73.25 455 ALA A C 1
ATOM 3559 O O . ALA A 1 455 ? -20.969 -23.484 -29.828 1 73.25 455 ALA A O 1
ATOM 3560 N N . ALA A 1 456 ? -22.797 -24.797 -29.719 1 67.44 456 ALA A N 1
ATOM 3561 C CA . ALA A 1 456 ? -22.938 -24.984 -31.156 1 67.44 456 ALA A CA 1
ATOM 3562 C C . ALA A 1 456 ? -23.609 -23.766 -31.797 1 67.44 456 ALA A C 1
ATOM 3564 O O . ALA A 1 456 ? -23.5 -23.547 -33 1 67.44 456 ALA A O 1
ATOM 3565 N N . GLY A 1 457 ? -24.156 -22.953 -30.984 1 66.19 457 GLY A N 1
ATOM 3566 C CA . GLY A 1 457 ? -24.906 -21.875 -31.594 1 66.19 457 GLY A CA 1
ATOM 3567 C C . GLY A 1 457 ? -24.484 -20.5 -31.094 1 66.19 457 GLY A C 1
ATOM 3568 O O . GLY A 1 457 ? -23.797 -20.391 -30.094 1 66.19 457 GLY A O 1
ATOM 3569 N N . SER A 1 458 ? -24.609 -19.469 -31.953 1 72.38 458 SER A N 1
ATOM 3570 C CA . SER A 1 458 ? -24.312 -18.078 -31.625 1 72.38 458 SER A CA 1
ATOM 3571 C C . SER A 1 458 ? -25.531 -17.391 -31.016 1 72.38 458 SER A C 1
ATOM 3573 O O . SER A 1 458 ? -25.406 -16.281 -30.484 1 72.38 458 SER A O 1
ATOM 3575 N N . ARG A 1 459 ? -26.609 -18.156 -30.938 1 83.81 459 ARG A N 1
ATOM 3576 C CA . ARG A 1 459 ? -27.828 -17.5 -30.484 1 83.81 459 ARG A CA 1
ATOM 3577 C C . ARG A 1 459 ? -27.938 -17.547 -28.969 1 83.81 459 ARG A C 1
ATOM 3579 O O . ARG A 1 459 ? -27.641 -18.578 -28.359 1 83.81 459 ARG A O 1
ATOM 3586 N N . GLU A 1 460 ? -28.344 -16.469 -28.281 1 90.56 460 GLU A N 1
ATOM 3587 C CA . GLU A 1 460 ? -28.625 -16.359 -26.844 1 90.56 460 GLU A CA 1
ATOM 3588 C C . GLU A 1 460 ? -30.125 -16.453 -26.578 1 90.56 460 GLU A C 1
ATOM 3590 O O . GLU A 1 460 ? -30.906 -15.656 -27.094 1 90.56 460 GLU A O 1
ATOM 3595 N N . ASP A 1 461 ? -30.547 -17.406 -25.812 1 92.5 461 ASP A N 1
ATOM 3596 C CA . ASP A 1 461 ? -31.953 -17.578 -25.422 1 92.5 461 ASP A CA 1
ATOM 3597 C C . ASP A 1 461 ? -32.25 -16.859 -24.109 1 92.5 461 ASP A C 1
ATOM 3599 O O . ASP A 1 461 ? -31.578 -17.094 -23.109 1 92.5 461 ASP A O 1
ATOM 3603 N N . PHE A 1 462 ? -33.281 -16.062 -24.156 1 95.19 462 PHE A N 1
ATOM 3604 C CA . PHE A 1 462 ? -33.688 -15.328 -22.953 1 95.19 462 PHE A CA 1
ATOM 3605 C C . PHE A 1 462 ? -34.281 -16.266 -21.922 1 95.19 462 PHE A C 1
ATOM 3607 O O . PHE A 1 462 ? -35.188 -17.031 -22.219 1 95.19 462 PHE A O 1
ATOM 3614 N N . LEU A 1 463 ? -33.75 -16.219 -20.703 1 95.38 463 LEU A N 1
ATOM 3615 C CA . LEU A 1 463 ? -34.188 -17.109 -19.641 1 95.38 463 LEU A CA 1
ATOM 3616 C C . LEU A 1 463 ? -35.125 -16.391 -18.672 1 95.38 463 LEU A C 1
ATOM 3618 O O . LEU A 1 463 ? -36 -17.016 -18.062 1 95.38 463 LEU A O 1
ATOM 3622 N N . GLY A 1 464 ? -34.844 -15.062 -18.422 1 96.19 464 GLY A N 1
ATOM 3623 C CA . GLY A 1 464 ? -35.656 -14.297 -17.484 1 96.19 464 GLY A CA 1
ATOM 3624 C C . GLY A 1 464 ? -35 -13.039 -17 1 96.19 464 GLY A C 1
ATOM 3625 O O . GLY A 1 464 ? -33.812 -12.789 -17.297 1 96.19 464 GLY A O 1
ATOM 3626 N N . GLU A 1 465 ? -35.75 -12.266 -16.281 1 97.25 465 GLU A N 1
ATOM 3627 C CA . GLU A 1 465 ? -35.312 -11.016 -15.672 1 97.25 465 GLU A CA 1
ATOM 3628 C C . GLU A 1 465 ? -35.719 -10.938 -14.211 1 97.25 465 GLU A C 1
ATOM 3630 O O . GLU A 1 465 ? -36.844 -11.305 -13.859 1 97.25 465 GLU A O 1
ATOM 3635 N N . VAL A 1 466 ? -34.781 -10.578 -13.375 1 98.12 466 VAL A N 1
ATOM 3636 C CA . VAL A 1 466 ? -35.094 -10.398 -11.961 1 98.12 466 VAL A CA 1
ATOM 3637 C C . VAL A 1 466 ? -34.594 -9.031 -11.5 1 98.12 466 VAL A C 1
ATOM 3639 O O . VAL A 1 466 ? -33.594 -8.531 -12 1 98.12 466 VAL A O 1
ATOM 3642 N N . GLU A 1 467 ? -35.281 -8.453 -10.57 1 98.19 467 GLU A N 1
ATOM 3643 C CA . GLU A 1 467 ? -34.875 -7.191 -9.977 1 98.19 467 GLU A CA 1
ATOM 3644 C C . GLU A 1 467 ? -33.562 -7.367 -9.195 1 98.19 467 GLU A C 1
ATOM 3646 O O . GLU A 1 467 ? -33.344 -8.398 -8.555 1 98.19 467 GLU A O 1
ATOM 3651 N N . ARG A 1 468 ? -32.719 -6.379 -9.289 1 98.06 468 ARG A N 1
ATOM 3652 C CA . ARG A 1 468 ? -31.484 -6.418 -8.523 1 98.06 468 ARG A CA 1
ATOM 3653 C C . ARG A 1 468 ? -31.766 -6.434 -7.023 1 98.06 468 ARG A C 1
ATOM 3655 O O . ARG A 1 468 ? -32.562 -5.645 -6.531 1 98.06 468 ARG A O 1
ATOM 3662 N N . GLU A 1 469 ? -31.078 -7.301 -6.402 1 96.06 469 GLU A N 1
ATOM 3663 C CA . GLU A 1 469 ? -31.125 -7.371 -4.945 1 96.06 469 GLU A CA 1
ATOM 3664 C C . GLU A 1 469 ? -29.734 -7.336 -4.34 1 96.06 469 GLU A C 1
ATOM 3666 O O . GLU A 1 469 ? -28.969 -8.297 -4.465 1 96.06 469 GLU A O 1
ATOM 3671 N N . GLY A 1 470 ? -29.422 -6.238 -3.719 1 94.88 470 GLY A N 1
ATOM 3672 C CA . GLY A 1 470 ? -28.156 -6.129 -2.994 1 94.88 470 GLY A CA 1
ATOM 3673 C C . GLY A 1 470 ? -26.953 -6.23 -3.895 1 94.88 470 GLY A C 1
ATOM 3674 O O . GLY A 1 470 ? -27.016 -5.898 -5.078 1 94.88 470 GLY A O 1
ATOM 3675 N N . PHE A 1 471 ? -25.844 -6.586 -3.238 1 97.38 471 PHE A N 1
ATOM 3676 C CA . PHE A 1 471 ? -24.578 -6.727 -3.941 1 97.38 471 PHE A CA 1
ATOM 3677 C C . PHE A 1 471 ? -24.609 -7.914 -4.898 1 97.38 471 PHE A C 1
ATOM 3679 O O . PHE A 1 471 ? -24.156 -7.809 -6.043 1 97.38 471 PHE A O 1
ATOM 3686 N N . GLU A 1 472 ? -25.047 -9.016 -4.387 1 97.38 472 GLU A N 1
ATOM 3687 C CA . GLU A 1 472 ? -25.234 -10.219 -5.195 1 97.38 472 GLU A CA 1
ATOM 3688 C C . GLU A 1 472 ? -26.703 -10.578 -5.301 1 97.38 472 GLU A C 1
ATOM 3690 O O . GLU A 1 472 ? -27.391 -10.703 -4.285 1 97.38 472 GLU A O 1
ATOM 3695 N N . THR A 1 473 ? -27.172 -10.742 -6.531 1 98 473 THR A N 1
ATOM 3696 C CA . THR A 1 473 ? -28.547 -11.141 -6.801 1 98 473 THR A CA 1
ATOM 3697 C C . THR A 1 473 ? -28.625 -12.617 -7.152 1 98 473 THR A C 1
ATOM 3699 O O . THR A 1 473 ? -27.828 -13.125 -7.938 1 98 473 THR A O 1
ATOM 3702 N N . HIS A 1 474 ? -29.547 -13.289 -6.504 1 96.06 474 HIS A N 1
ATOM 3703 C CA . HIS A 1 474 ? -29.812 -14.695 -6.781 1 96.06 474 HIS A CA 1
ATOM 3704 C C . HIS A 1 474 ? -31.094 -14.859 -7.609 1 96.06 474 HIS A C 1
ATOM 3706 O O . HIS A 1 474 ? -32.125 -14.297 -7.27 1 96.06 474 HIS A O 1
ATOM 3712 N N . ALA A 1 475 ? -30.953 -15.562 -8.711 1 96.19 475 ALA A N 1
ATOM 3713 C CA . ALA A 1 475 ? -32.125 -15.891 -9.531 1 96.19 475 ALA A CA 1
ATOM 3714 C C . ALA A 1 475 ? -32.281 -17.391 -9.664 1 96.19 475 ALA A C 1
ATOM 3716 O O . ALA A 1 475 ? -31.312 -18.125 -9.906 1 96.19 475 ALA A O 1
ATOM 3717 N N . THR A 1 476 ? -33.469 -17.797 -9.422 1 94.19 476 THR A N 1
ATOM 3718 C CA . THR A 1 476 ? -33.844 -19.172 -9.758 1 94.19 476 THR A CA 1
ATOM 3719 C C . THR A 1 476 ? -34.625 -19.219 -11.078 1 94.19 476 THR A C 1
ATOM 3721 O O . THR A 1 476 ? -35.719 -18.656 -11.188 1 94.19 476 THR A O 1
ATOM 3724 N N . LEU A 1 477 ? -34 -19.844 -12.023 1 93.69 477 LEU A N 1
ATOM 3725 C CA . LEU A 1 477 ? -34.594 -19.953 -13.352 1 93.69 477 LEU A CA 1
ATOM 3726 C C . LEU A 1 477 ? -35.094 -21.375 -13.609 1 93.69 477 LEU A C 1
ATOM 3728 O O . LEU A 1 477 ? -34.469 -22.344 -13.211 1 93.69 477 LEU A O 1
ATOM 3732 N N . ARG A 1 478 ? -36.25 -21.438 -14.25 1 90.31 478 ARG A N 1
ATOM 3733 C CA . ARG A 1 478 ? -36.906 -22.734 -14.43 1 90.31 478 ARG A CA 1
ATOM 3734 C C . ARG A 1 478 ? -36.938 -23.141 -15.898 1 90.31 478 ARG A C 1
ATOM 3736 O O . ARG A 1 478 ? -36.875 -22.281 -16.781 1 90.31 478 ARG A O 1
ATOM 3743 N N . TYR A 1 479 ? -37 -24.469 -16.094 1 86.88 479 TYR A N 1
ATOM 3744 C CA . TYR A 1 479 ? -37.156 -25.094 -17.406 1 86.88 479 TYR A CA 1
ATOM 3745 C C . TYR A 1 479 ? -36 -24.719 -18.328 1 86.88 479 TYR A C 1
ATOM 3747 O O . TYR A 1 479 ? -36.219 -24.344 -19.484 1 86.88 479 TYR A O 1
ATOM 3755 N N . VAL A 1 480 ? -34.906 -24.672 -17.781 1 85.38 480 VAL A N 1
ATOM 3756 C CA . VAL A 1 480 ? -33.719 -24.344 -18.547 1 85.38 480 VAL A CA 1
ATOM 3757 C C . VAL A 1 480 ? -32.969 -25.641 -18.922 1 85.38 480 VAL A C 1
ATOM 3759 O O . VAL A 1 480 ? -32.906 -26.578 -18.141 1 85.38 480 VAL A O 1
ATOM 3762 N N . ASP A 1 481 ? -32.531 -25.719 -20.188 1 80.19 481 ASP A N 1
ATOM 3763 C CA . ASP A 1 481 ? -31.656 -26.812 -20.594 1 80.19 481 ASP A CA 1
ATOM 3764 C C . ASP A 1 481 ? -30.312 -26.734 -19.875 1 80.19 481 ASP A C 1
ATOM 3766 O O . ASP A 1 481 ? -29.562 -25.781 -20.062 1 80.19 481 ASP A O 1
ATOM 3770 N N . VAL A 1 482 ? -30.031 -27.672 -19.078 1 75.38 482 VAL A N 1
ATOM 3771 C CA . VAL A 1 482 ? -28.812 -27.641 -18.25 1 75.38 482 VAL A CA 1
ATOM 3772 C C . VAL A 1 482 ? -27.828 -28.688 -18.781 1 75.38 482 VAL A C 1
ATOM 3774 O O . VAL A 1 482 ? -27.047 -29.234 -18 1 75.38 482 VAL A O 1
ATOM 3777 N N . SER A 1 483 ? -27.969 -28.969 -20.109 1 74.06 483 SER A N 1
ATOM 3778 C CA . SER A 1 483 ? -27.062 -29.953 -20.719 1 74.06 483 SER A CA 1
ATOM 3779 C C . SER A 1 483 ? -25.641 -29.406 -20.812 1 74.06 483 SER A C 1
ATOM 3781 O O . SER A 1 483 ? -25.422 -28.219 -20.641 1 74.06 483 SER A O 1
ATOM 3783 N N . GLU A 1 484 ? -24.719 -30.328 -21 1 75.75 484 GLU A N 1
ATOM 3784 C CA . GLU A 1 484 ? -23.312 -29.969 -21.203 1 75.75 484 GLU A CA 1
ATOM 3785 C C . GLU A 1 484 ? -23.156 -29.047 -22.406 1 75.75 484 GLU A C 1
ATOM 3787 O O . GLU A 1 484 ? -23.812 -29.219 -23.438 1 75.75 484 GLU A O 1
ATOM 3792 N N . GLY A 1 485 ? -22.422 -27.969 -22.25 1 81.75 485 GLY A N 1
ATOM 3793 C CA . GLY A 1 485 ? -22.125 -27.062 -23.359 1 81.75 485 GLY A CA 1
ATOM 3794 C C . GLY A 1 485 ? -22.922 -25.781 -23.312 1 81.75 485 GLY A C 1
ATOM 3795 O O . GLY A 1 485 ? -22.703 -24.875 -24.109 1 81.75 485 GLY A O 1
ATOM 3796 N N . ILE A 1 486 ? -23.859 -25.797 -22.422 1 88.25 486 ILE A N 1
ATOM 3797 C CA . ILE A 1 486 ? -24.641 -24.578 -22.281 1 88.25 486 ILE A CA 1
ATOM 3798 C C . ILE A 1 486 ? -23.922 -23.609 -21.359 1 88.25 486 ILE A C 1
ATOM 3800 O O . ILE A 1 486 ? -23.391 -24 -20.312 1 88.25 486 ILE A O 1
ATOM 3804 N N . THR A 1 487 ? -23.844 -22.359 -21.797 1 93.12 487 THR A N 1
ATOM 3805 C CA . THR A 1 487 ? -23.266 -21.312 -20.969 1 93.12 487 THR A CA 1
ATOM 3806 C C . THR A 1 487 ? -24.312 -20.266 -20.609 1 93.12 487 THR A C 1
ATOM 3808 O O . THR A 1 487 ? -25.359 -20.156 -21.266 1 93.12 487 THR A O 1
ATOM 3811 N N . VAL A 1 488 ? -24.125 -19.625 -19.484 1 94.62 488 VAL A N 1
ATOM 3812 C CA . VAL A 1 488 ? -25.047 -18.625 -18.969 1 94.62 488 VAL A CA 1
ATOM 3813 C C . VAL A 1 488 ? -24.422 -17.234 -19.016 1 94.62 488 VAL A C 1
ATOM 3815 O O . VAL A 1 488 ? -23.234 -17.078 -18.719 1 94.62 488 VAL A O 1
ATOM 3818 N N . ILE A 1 489 ? -25.188 -16.266 -19.469 1 96.38 489 ILE A N 1
ATOM 3819 C CA . ILE A 1 489 ? -24.812 -14.859 -19.531 1 96.38 489 ILE A CA 1
ATOM 3820 C C . ILE A 1 489 ? -25.812 -14 -18.766 1 96.38 489 ILE A C 1
ATOM 3822 O O . ILE A 1 489 ? -27.016 -14.273 -18.797 1 96.38 489 ILE A O 1
ATOM 3826 N N . ALA A 1 490 ? -25.312 -13.047 -18.078 1 98.19 490 ALA A N 1
ATOM 3827 C CA . ALA A 1 490 ? -26.188 -12.062 -17.438 1 98.19 490 ALA A CA 1
ATOM 3828 C C . ALA A 1 490 ? -25.906 -10.656 -17.969 1 98.19 490 ALA A C 1
ATOM 3830 O O . ALA A 1 490 ? -24.781 -10.328 -18.312 1 98.19 490 ALA A O 1
ATOM 3831 N N . GLU A 1 491 ? -26.938 -9.859 -18.016 1 98.31 491 GLU A N 1
ATOM 3832 C CA . GLU A 1 491 ? -26.875 -8.461 -18.406 1 98.31 491 GLU A CA 1
ATOM 3833 C C . GLU A 1 491 ? -27.422 -7.551 -17.312 1 98.31 491 GLU A C 1
ATOM 3835 O O . GLU A 1 491 ? -28.5 -7.812 -16.781 1 98.31 491 GLU A O 1
ATOM 3840 N N . ALA A 1 492 ? -26.688 -6.562 -17.016 1 98.69 492 ALA A N 1
ATOM 3841 C CA . ALA A 1 492 ? -27.203 -5.531 -16.109 1 98.69 492 ALA A CA 1
ATOM 3842 C C . ALA A 1 492 ? -28.062 -4.523 -16.859 1 98.69 492 ALA A C 1
ATOM 3844 O O . ALA A 1 492 ? -27.656 -3.994 -17.906 1 98.69 492 ALA A O 1
ATOM 3845 N N . VAL A 1 493 ? -29.219 -4.258 -16.312 1 98.62 493 VAL A N 1
ATOM 3846 C CA . VAL A 1 493 ? -30.172 -3.348 -16.969 1 98.62 493 VAL A CA 1
ATOM 3847 C C . VAL A 1 493 ? -30.516 -2.209 -16 1 98.62 493 VAL A C 1
ATOM 3849 O O . VAL A 1 493 ? -30.766 -2.441 -14.82 1 98.62 493 VAL A O 1
ATOM 3852 N N . ASP A 1 494 ? -30.516 -1.005 -16.531 1 98.25 494 ASP A N 1
ATOM 3853 C CA . ASP A 1 494 ? -30.828 0.121 -15.648 1 98.25 494 ASP A CA 1
ATOM 3854 C C . ASP A 1 494 ? -32.344 0.34 -15.547 1 98.25 494 ASP A C 1
ATOM 3856 O O . ASP A 1 494 ? -33.125 -0.458 -16.062 1 98.25 494 ASP A O 1
ATOM 3860 N N . LYS A 1 495 ? -32.812 1.339 -14.875 1 97.25 495 LYS A N 1
ATOM 3861 C CA . LYS A 1 495 ? -34.219 1.605 -14.578 1 97.25 495 LYS A CA 1
ATOM 3862 C C . LYS A 1 495 ? -35 1.889 -15.852 1 97.25 495 LYS A C 1
ATOM 3864 O O . LYS A 1 495 ? -36.219 1.715 -15.891 1 97.25 495 LYS A O 1
ATOM 3869 N N . ASP A 1 496 ? -34.312 2.268 -16.906 1 97.62 496 ASP A N 1
ATOM 3870 C CA . ASP A 1 496 ? -35 2.629 -18.156 1 97.62 496 ASP A CA 1
ATOM 3871 C C . ASP A 1 496 ? -34.938 1.475 -19.156 1 97.62 496 ASP A C 1
ATOM 3873 O O . ASP A 1 496 ? -35.344 1.63 -20.312 1 97.62 496 ASP A O 1
ATOM 3877 N N . GLY A 1 497 ? -34.312 0.444 -18.75 1 96.56 497 GLY A N 1
ATOM 3878 C CA . GLY A 1 497 ? -34.281 -0.741 -19.594 1 96.56 497 GLY A CA 1
ATOM 3879 C C . GLY A 1 497 ? -33.031 -0.802 -20.453 1 96.56 497 GLY A C 1
ATOM 3880 O O . GLY A 1 497 ? -32.906 -1.691 -21.297 1 96.56 497 GLY A O 1
ATOM 3881 N N . ARG A 1 498 ? -32.188 0.113 -20.297 1 96.81 498 ARG A N 1
ATOM 3882 C CA . ARG A 1 498 ? -30.953 0.12 -21.078 1 96.81 498 ARG A CA 1
ATOM 3883 C C . ARG A 1 498 ? -29.969 -0.897 -20.531 1 96.81 498 ARG A C 1
ATOM 3885 O O . ARG A 1 498 ? -29.781 -0.999 -19.312 1 96.81 498 ARG A O 1
ATOM 3892 N N . ILE A 1 499 ? -29.25 -1.562 -21.422 1 97.75 499 ILE A N 1
ATOM 3893 C CA . ILE A 1 499 ? -28.219 -2.527 -21.047 1 97.75 499 ILE A CA 1
ATOM 3894 C C . ILE A 1 499 ? -26.953 -1.794 -20.625 1 97.75 499 ILE A C 1
ATOM 3896 O O . ILE A 1 499 ? -26.422 -0.982 -21.391 1 97.75 499 ILE A O 1
ATOM 3900 N N . LEU A 1 500 ? -26.469 -2.062 -19.469 1 98.06 500 LEU A N 1
ATOM 3901 C CA . LEU A 1 500 ? -25.281 -1.394 -18.938 1 98.06 500 LEU A CA 1
ATOM 3902 C C . LEU A 1 500 ? -24.016 -2.197 -19.25 1 98.06 500 LEU A C 1
ATOM 3904 O O . LEU A 1 500 ? -23.031 -1.647 -19.734 1 98.06 500 LEU A O 1
ATOM 3908 N N . ARG A 1 501 ? -23.984 -3.482 -18.922 1 97.31 501 ARG A N 1
ATOM 3909 C CA . ARG A 1 501 ? -22.828 -4.352 -19.109 1 97.31 501 ARG A CA 1
ATOM 3910 C C . ARG A 1 501 ? -23.234 -5.82 -19.062 1 97.31 501 ARG A C 1
ATOM 3912 O O . ARG A 1 501 ? -24.219 -6.176 -18.438 1 97.31 501 ARG A O 1
ATOM 3919 N N . LYS A 1 502 ? -22.484 -6.59 -19.766 1 96.75 502 LYS A N 1
ATOM 3920 C CA . LYS A 1 502 ? -22.719 -8.031 -19.828 1 96.75 502 LYS A CA 1
ATOM 3921 C C . LYS A 1 502 ? -21.594 -8.805 -19.156 1 96.75 502 LYS A C 1
ATOM 3923 O O . LYS A 1 502 ? -20.453 -8.336 -19.109 1 96.75 502 LYS A O 1
ATOM 3928 N N . THR A 1 503 ? -21.953 -9.953 -18.594 1 96.94 503 THR A N 1
ATOM 3929 C CA . THR A 1 503 ? -20.938 -10.852 -18.062 1 96.94 503 THR A CA 1
ATOM 3930 C C . THR A 1 503 ? -20.281 -11.641 -19.188 1 96.94 503 THR A C 1
ATOM 3932 O O . THR A 1 503 ? -20.781 -11.672 -20.312 1 96.94 503 THR A O 1
ATOM 3935 N N . LYS A 1 504 ? -19.141 -12.211 -18.859 1 91.88 504 LYS A N 1
ATOM 3936 C CA . LYS A 1 504 ? -18.688 -13.32 -19.703 1 91.88 504 LYS A CA 1
ATOM 3937 C C . LYS A 1 504 ? -19.625 -14.523 -19.578 1 91.88 504 LYS A C 1
ATOM 3939 O O . LYS A 1 504 ? -20.406 -14.617 -18.641 1 91.88 504 LYS A O 1
ATOM 3944 N N . ALA A 1 505 ? -19.578 -15.359 -20.625 1 92.81 505 ALA A N 1
ATOM 3945 C CA . ALA A 1 505 ? -20.359 -16.594 -20.562 1 92.81 505 ALA A CA 1
ATOM 3946 C C . ALA A 1 505 ? -19.703 -17.609 -19.625 1 92.81 505 ALA A C 1
ATOM 3948 O O . ALA A 1 505 ? -18.484 -17.766 -19.641 1 92.81 505 ALA A O 1
ATOM 3949 N N . VAL A 1 506 ? -20.531 -18.234 -18.812 1 91.75 506 VAL A N 1
ATOM 3950 C CA . VAL A 1 506 ? -19.984 -19.203 -17.875 1 91.75 506 VAL A CA 1
ATOM 3951 C C . VAL A 1 506 ? -20.703 -20.531 -18.031 1 91.75 506 VAL A C 1
ATOM 3953 O O . VAL A 1 506 ? -21.906 -20.562 -18.312 1 91.75 506 VAL A O 1
ATOM 3956 N N . PRO A 1 507 ? -19.984 -21.609 -17.828 1 89.44 507 PRO A N 1
ATOM 3957 C CA . PRO A 1 507 ? -20.656 -22.922 -17.859 1 89.44 507 PRO A CA 1
ATOM 3958 C C . PRO A 1 507 ? -21.531 -23.156 -16.641 1 89.44 507 PRO A C 1
ATOM 3960 O O . PRO A 1 507 ? -21.391 -22.469 -15.633 1 89.44 507 PRO A O 1
ATOM 3963 N N . ILE A 1 508 ? -22.438 -24.031 -16.781 1 88.69 508 ILE A N 1
ATOM 3964 C CA . ILE A 1 508 ? -23.266 -24.453 -15.664 1 88.69 508 ILE A CA 1
ATOM 3965 C C . ILE A 1 508 ? -22.531 -25.5 -14.836 1 88.69 508 ILE A C 1
ATOM 3967 O O . ILE A 1 508 ? -22.047 -26.484 -15.375 1 88.69 508 ILE A O 1
ATOM 3971 N N . SER A 1 509 ? -22.234 -25.141 -13.594 1 80.12 509 SER A N 1
ATOM 3972 C CA . SER A 1 509 ? -21.484 -26.031 -12.711 1 80.12 509 SER A CA 1
ATOM 3973 C C . SER A 1 509 ? -22.422 -26.828 -11.805 1 80.12 509 SER A C 1
ATOM 3975 O O . SER A 1 509 ? -23.594 -26.5 -11.68 1 80.12 509 SER A O 1
ATOM 3977 N N . LEU A 1 510 ? -21.828 -27.875 -11.438 1 63.28 510 LEU A N 1
ATOM 3978 C CA . LEU A 1 510 ? -22.562 -28.609 -10.406 1 63.28 510 LEU A CA 1
ATOM 3979 C C . LEU A 1 510 ? -22.438 -27.906 -9.055 1 63.28 510 LEU A C 1
ATOM 3981 O O . LEU A 1 510 ? -21.391 -27.344 -8.734 1 63.28 510 LEU A O 1
ATOM 3985 N N . ASP A 1 511 ? -23.469 -27.359 -8.477 1 54.66 511 ASP A N 1
ATOM 3986 C CA . ASP A 1 511 ? -23.453 -26.672 -7.191 1 54.66 511 ASP A CA 1
ATOM 3987 C C . ASP A 1 511 ? -22.781 -27.516 -6.121 1 54.66 511 ASP A C 1
ATOM 3989 O O . ASP A 1 511 ? -23.297 -28.562 -5.723 1 54.66 511 ASP A O 1
ATOM 3993 N N . LEU A 1 512 ? -21.438 -27.266 -5.934 1 49.72 512 LEU A N 1
ATOM 3994 C CA . LEU A 1 512 ? -20.641 -28.078 -5.004 1 49.72 512 LEU A CA 1
ATOM 3995 C C . LEU A 1 512 ? -21.141 -27.891 -3.574 1 49.72 512 LEU A C 1
ATOM 3997 O O . LEU A 1 512 ? -20.719 -28.625 -2.67 1 49.72 512 LEU A O 1
ATOM 4001 N N . ALA A 1 513 ? -21.625 -26.781 -3.213 1 45.41 513 ALA A N 1
ATOM 4002 C CA . ALA A 1 513 ? -22.234 -26.812 -1.892 1 45.41 513 ALA A CA 1
ATOM 4003 C C . ALA A 1 513 ? -23.172 -28.016 -1.75 1 45.41 513 ALA A C 1
ATOM 4005 O O . ALA A 1 513 ? -23.531 -28.406 -0.636 1 45.41 513 ALA A O 1
ATOM 4006 N N . HIS A 1 514 ? -23.594 -28.641 -2.84 1 40.94 514 HIS A N 1
ATOM 4007 C CA . HIS A 1 514 ? -24.203 -29.953 -3.043 1 40.94 514 HIS A CA 1
ATOM 4008 C C . HIS A 1 514 ? -23.422 -30.781 -4.047 1 40.94 514 HIS A C 1
ATOM 4010 O O . HIS A 1 514 ? -23.75 -30.812 -5.234 1 40.94 514 HIS A O 1
ATOM 4016 N N . PRO A 1 515 ? -22.094 -31.188 -3.686 1 40.97 515 PRO A N 1
ATOM 4017 C CA . PRO A 1 515 ? -21.094 -31.797 -4.555 1 40.97 515 PRO A CA 1
ATOM 4018 C C . PRO A 1 515 ? -21.656 -32.938 -5.383 1 40.97 515 PRO A C 1
ATOM 4020 O O . PRO A 1 515 ? -22.594 -33.625 -4.953 1 40.97 515 PRO A O 1
ATOM 4023 N N . PRO A 1 516 ? -21.406 -33 -6.668 1 36.5 516 PRO A N 1
ATOM 4024 C CA . PRO A 1 516 ? -21.781 -34.281 -7.285 1 36.5 516 PRO A CA 1
ATOM 4025 C C . PRO A 1 516 ? -21.234 -35.5 -6.539 1 36.5 516 PRO A C 1
ATOM 4027 O O . PRO A 1 516 ? -20.234 -35.375 -5.832 1 36.5 516 PRO A O 1
ATOM 4030 N N . SER A 1 517 ? -22.031 -36.469 -6.398 1 33.88 517 SER A N 1
ATOM 4031 C CA . SER A 1 517 ? -21.672 -37.781 -5.887 1 33.88 517 SER A CA 1
ATOM 4032 C C . SER A 1 517 ? -20.297 -38.219 -6.418 1 33.88 517 SER A C 1
ATOM 4034 O O . SER A 1 517 ? -19.594 -39 -5.766 1 33.88 517 SER A O 1
ATOM 4036 N N . GLU A 1 518 ? -19.891 -38.094 -7.691 1 35.06 518 GLU A N 1
ATOM 4037 C CA . GLU A 1 518 ? -18.719 -38.75 -8.266 1 35.06 518 GLU A CA 1
ATOM 4038 C C . GLU A 1 518 ? -17.531 -37.812 -8.344 1 35.06 518 GLU A C 1
ATOM 4040 O O . GLU A 1 518 ? -17.641 -36.75 -8.945 1 35.06 518 GLU A O 1
ATOM 4045 N N . LEU A 1 519 ? -16.719 -37.719 -7.426 1 41.62 519 LEU A N 1
ATOM 4046 C CA . LEU A 1 519 ? -15.477 -36.969 -7.281 1 41.62 519 LEU A CA 1
ATOM 4047 C C . LEU A 1 519 ? -14.555 -37.188 -8.469 1 41.62 519 LEU A C 1
ATOM 4049 O O . LEU A 1 519 ? -14.461 -38.312 -8.977 1 41.62 519 LEU A O 1
ATOM 4053 N N . LYS A 1 520 ? -14.133 -36.094 -9.156 1 49.88 520 LYS A N 1
ATOM 4054 C CA . LYS A 1 520 ? -13.227 -36.188 -10.297 1 49.88 520 LYS A CA 1
ATOM 4055 C C . LYS A 1 520 ? -12.086 -37.156 -10.016 1 49.88 520 LYS A C 1
ATOM 4057 O O . LYS A 1 520 ? -11.586 -37.812 -10.922 1 49.88 520 LYS A O 1
ATOM 4062 N N . TRP A 1 521 ? -11.484 -37.125 -8.828 1 42.06 521 TRP A N 1
ATOM 4063 C CA . TRP A 1 521 ? -10.328 -37.969 -8.539 1 42.06 521 TRP A CA 1
ATOM 4064 C C . TRP A 1 521 ? -10.773 -39.312 -7.973 1 42.06 521 TRP A C 1
ATOM 4066 O O . TRP A 1 521 ? -9.945 -40.125 -7.574 1 42.06 521 TRP A O 1
ATOM 4076 N N . GLY A 1 522 ? -12.031 -39.656 -7.703 1 33.5 522 GLY A N 1
ATOM 4077 C CA . GLY A 1 522 ? -12.445 -40.875 -6.996 1 33.5 522 GLY A CA 1
ATOM 4078 C C . GLY A 1 522 ? -12.07 -42.125 -7.73 1 33.5 522 GLY A C 1
ATOM 4079 O O . GLY A 1 522 ? -11.602 -43.094 -7.113 1 33.5 522 GLY A O 1
ATOM 4080 N N . SER A 1 523 ? -12.789 -42.5 -8.844 1 31.11 523 SER A N 1
ATOM 4081 C CA . SER A 1 523 ? -13.047 -43.906 -9.047 1 31.11 523 SER A CA 1
ATOM 4082 C C . SER A 1 523 ? -11.797 -44.625 -9.547 1 31.11 523 SER A C 1
ATOM 4084 O O . SER A 1 523 ? -11.898 -45.656 -10.234 1 31.11 523 SER A O 1
ATOM 4086 N N . ASP A 1 524 ? -10.594 -44.188 -9.703 1 27.2 524 ASP A N 1
ATOM 4087 C CA . ASP A 1 524 ? -9.875 -45.375 -10.164 1 27.2 524 ASP A CA 1
ATOM 4088 C C . ASP A 1 524 ? -10.047 -46.531 -9.188 1 27.2 524 ASP A C 1
ATOM 4090 O O . ASP A 1 524 ? -10.32 -46.344 -8 1 27.2 524 ASP A O 1
ATOM 4094 N N . GLU A 1 525 ? -9.906 -47.875 -9.719 1 25.19 525 GLU A N 1
ATOM 4095 C CA . GLU A 1 525 ? -9.43 -49.219 -9.477 1 25.19 525 GLU A CA 1
ATOM 4096 C C . GLU A 1 525 ? -8.234 -49.219 -8.523 1 25.19 525 GLU A C 1
ATOM 4098 O O . GLU A 1 525 ? -7.211 -48.594 -8.812 1 25.19 525 GLU A O 1
ATOM 4103 N N . LEU A 1 526 ? -8.312 -49.375 -7.262 1 19.92 526 LEU A N 1
ATOM 4104 C CA . LEU A 1 526 ? -7.34 -50.312 -6.707 1 19.92 526 LEU A CA 1
ATOM 4105 C C . LEU A 1 526 ? -7.23 -51.531 -7.578 1 19.92 526 LEU A C 1
ATOM 4107 O O . LEU A 1 526 ? -8.25 -52.125 -7.98 1 19.92 526 LEU A O 1
ATOM 4111 N N . MET B 1 1 ? 47.281 -17.172 44.906 1 25.11 1 MET B N 1
ATOM 4112 C CA . MET B 1 1 ? 46.25 -16.125 44.844 1 25.11 1 MET B CA 1
ATOM 4113 C C . MET B 1 1 ? 46.188 -15.516 43.438 1 25.11 1 MET B C 1
ATOM 4115 O O . MET B 1 1 ? 47 -14.68 43.094 1 25.11 1 MET B O 1
ATOM 4119 N N . LYS B 1 2 ? 45.875 -16.391 42.406 1 31.19 2 LYS B N 1
ATOM 4120 C CA . LYS B 1 2 ? 45.875 -16.094 40.969 1 31.19 2 LYS B CA 1
ATOM 4121 C C . LYS B 1 2 ? 44.938 -14.953 40.625 1 31.19 2 LYS B C 1
ATOM 4123 O O . LYS B 1 2 ? 43.719 -15.039 40.938 1 31.19 2 LYS B O 1
ATOM 4128 N N . LEU B 1 3 ? 45.469 -13.68 40.594 1 27.56 3 LEU B N 1
ATOM 4129 C CA . LEU B 1 3 ? 44.781 -12.422 40.312 1 27.56 3 LEU B CA 1
ATOM 4130 C C . LEU B 1 3 ? 44.094 -12.477 38.938 1 27.56 3 LEU B C 1
ATOM 4132 O O . LEU B 1 3 ? 44.75 -12.633 37.906 1 27.56 3 LEU B O 1
ATOM 4136 N N . THR B 1 4 ? 42.969 -13.102 38.844 1 27.12 4 THR B N 1
ATOM 4137 C CA . THR B 1 4 ? 42.156 -13.102 37.625 1 27.12 4 THR B CA 1
ATOM 4138 C C . THR B 1 4 ? 41.781 -11.68 37.219 1 27.12 4 THR B C 1
ATOM 4140 O O . THR B 1 4 ? 41.094 -10.984 38 1 27.12 4 THR B O 1
ATOM 4143 N N . ALA B 1 5 ? 42.656 -11.062 36.375 1 32.88 5 ALA B N 1
ATOM 4144 C CA . ALA B 1 5 ? 42.406 -9.719 35.875 1 32.88 5 ALA B CA 1
ATOM 4145 C C . ALA B 1 5 ? 41.062 -9.633 35.156 1 32.88 5 ALA B C 1
ATOM 4147 O O . ALA B 1 5 ? 40.75 -10.43 34.281 1 32.88 5 ALA B O 1
ATOM 4148 N N . GLY B 1 6 ? 40.062 -9.062 35.875 1 28.05 6 GLY B N 1
ATOM 4149 C CA . GLY B 1 6 ? 38.719 -8.773 35.375 1 28.05 6 GLY B CA 1
ATOM 4150 C C . GLY B 1 6 ? 38.719 -7.883 34.156 1 28.05 6 GLY B C 1
ATOM 4151 O O . GLY B 1 6 ? 39.344 -6.812 34.156 1 28.05 6 GLY B O 1
ATOM 4152 N N . VAL B 1 7 ? 38.719 -8.406 32.938 1 32.12 7 VAL B N 1
ATOM 4153 C CA . VAL B 1 7 ? 38.594 -7.66 31.703 1 32.12 7 VAL B CA 1
ATOM 4154 C C . VAL B 1 7 ? 37.375 -6.762 31.75 1 32.12 7 VAL B C 1
ATOM 4156 O O . VAL B 1 7 ? 36.25 -7.246 31.906 1 32.12 7 VAL B O 1
ATOM 4159 N N . ALA B 1 8 ? 37.562 -5.457 32.156 1 29.56 8 ALA B N 1
ATOM 4160 C CA . ALA B 1 8 ? 36.531 -4.414 32.062 1 29.56 8 ALA B CA 1
ATOM 4161 C C . ALA B 1 8 ? 36 -4.305 30.641 1 29.56 8 ALA B C 1
ATOM 4163 O O . ALA B 1 8 ? 36.75 -4.023 29.703 1 29.56 8 ALA B O 1
ATOM 4164 N N . CYS B 1 9 ? 34.969 -5.027 30.344 1 28.02 9 CYS B N 1
ATOM 4165 C CA . CYS B 1 9 ? 34.219 -4.789 29.109 1 28.02 9 CYS B CA 1
ATOM 4166 C C . CYS B 1 9 ? 33.844 -3.316 28.984 1 28.02 9 CYS B C 1
ATOM 4168 O O . CYS B 1 9 ? 33.031 -2.801 29.766 1 28.02 9 CYS B O 1
ATOM 4170 N N . LEU B 1 10 ? 34.781 -2.514 28.547 1 27.45 10 LEU B N 1
ATOM 4171 C CA . LEU B 1 10 ? 34.406 -1.146 28.188 1 27.45 10 LEU B CA 1
ATOM 4172 C C . LEU B 1 10 ? 33.188 -1.126 27.266 1 27.45 10 LEU B C 1
ATOM 4174 O O . LEU B 1 10 ? 33.25 -1.68 26.172 1 27.45 10 LEU B O 1
ATOM 4178 N N . SER B 1 11 ? 32.062 -1.124 27.844 1 27.41 11 SER B N 1
ATOM 4179 C CA . SER B 1 11 ? 30.859 -0.798 27.094 1 27.41 11 SER B CA 1
ATOM 4180 C C . SER B 1 11 ? 31.031 0.491 26.297 1 27.41 11 SER B C 1
ATOM 4182 O O . SER B 1 11 ? 31.172 1.571 26.891 1 27.41 11 SER B O 1
ATOM 4184 N N . LEU B 1 12 ? 31.703 0.47 25.234 1 29.56 12 LEU B N 1
ATOM 4185 C CA . LEU B 1 12 ? 31.656 1.646 24.375 1 29.56 12 LEU B CA 1
ATOM 4186 C C . LEU B 1 12 ? 30.203 2.088 24.141 1 29.56 12 LEU B C 1
ATOM 4188 O O . LEU B 1 12 ? 29.406 1.344 23.578 1 29.56 12 LEU B O 1
ATOM 4192 N N . ALA B 1 13 ? 29.75 2.943 25.016 1 28.52 13 ALA B N 1
ATOM 4193 C CA . ALA B 1 13 ? 28.562 3.723 24.719 1 28.52 13 ALA B CA 1
ATOM 4194 C C . ALA B 1 13 ? 28.609 4.277 23.297 1 28.52 13 ALA B C 1
ATOM 4196 O O . ALA B 1 13 ? 29.453 5.129 22.984 1 28.52 13 ALA B O 1
ATOM 4197 N N . SER B 1 14 ? 28.281 3.422 22.406 1 31.11 14 SER B N 1
ATOM 4198 C CA . SER B 1 14 ? 28.031 4.012 21.094 1 31.11 14 SER B CA 1
ATOM 4199 C C . SER B 1 14 ? 27.203 5.285 21.219 1 31.11 14 SER B C 1
ATOM 4201 O O . SER B 1 14 ? 26.078 5.254 21.734 1 31.11 14 SER B O 1
ATOM 4203 N N . LEU B 1 15 ? 27.766 6.359 21.438 1 30.47 15 LEU B N 1
ATOM 4204 C CA . LEU B 1 15 ? 27.078 7.633 21.234 1 30.47 15 LEU B CA 1
ATOM 4205 C C . LEU B 1 15 ? 26.188 7.578 20 1 30.47 15 LEU B C 1
ATOM 4207 O O . LEU B 1 15 ? 26.688 7.402 18.875 1 30.47 15 LEU B O 1
ATOM 4211 N N . ALA B 1 16 ? 25.062 7.168 20.234 1 33.28 16 ALA B N 1
ATOM 4212 C CA . ALA B 1 16 ? 24.031 7.262 19.203 1 33.28 16 ALA B CA 1
ATOM 4213 C C . ALA B 1 16 ? 23.969 8.664 18.609 1 33.28 16 ALA B C 1
ATOM 4215 O O . ALA B 1 16 ? 23.391 9.578 19.203 1 33.28 16 ALA B O 1
ATOM 4216 N N . ALA B 1 17 ? 25.016 9.148 17.938 1 36.81 17 ALA B N 1
ATOM 4217 C CA . ALA B 1 17 ? 24.906 10.344 17.109 1 36.81 17 ALA B CA 1
ATOM 4218 C C . ALA B 1 17 ? 23.688 10.25 16.188 1 36.81 17 ALA B C 1
ATOM 4220 O O . ALA B 1 17 ? 23.281 9.156 15.805 1 36.81 17 ALA B O 1
ATOM 4221 N N . ALA B 1 18 ? 22.844 11.164 16.125 1 42.12 18 ALA B N 1
ATOM 4222 C CA . ALA B 1 18 ? 21.766 11.375 15.156 1 42.12 18 ALA B CA 1
ATOM 4223 C C . ALA B 1 18 ? 22.109 10.766 13.797 1 42.12 18 ALA B C 1
ATOM 4225 O O . ALA B 1 18 ? 23.219 10.969 13.289 1 42.12 18 ALA B O 1
ATOM 4226 N N . ASP B 1 19 ? 21.719 9.641 13.438 1 54.19 19 ASP B N 1
ATOM 4227 C CA . ASP B 1 19 ? 22 9.078 12.117 1 54.19 19 ASP B CA 1
ATOM 4228 C C . ASP B 1 19 ? 21.719 10.094 11.016 1 54.19 19 ASP B C 1
ATOM 4230 O O . ASP B 1 19 ? 20.594 10.211 10.539 1 54.19 19 ASP B O 1
ATOM 4234 N N . TRP B 1 20 ? 22.359 11.195 11.039 1 65.69 20 TRP B N 1
ATOM 4235 C CA . TRP B 1 20 ? 22.5 12.234 10.016 1 65.69 20 TRP B CA 1
ATOM 4236 C C . TRP B 1 20 ? 23.031 11.648 8.711 1 65.69 20 TRP B C 1
ATOM 4238 O O . TRP B 1 20 ? 23.969 12.188 8.109 1 65.69 20 TRP B O 1
ATOM 4248 N N . ARG B 1 21 ? 22.312 10.641 8.305 1 78.12 21 ARG B N 1
ATOM 4249 C CA . ARG B 1 21 ? 22.969 9.984 7.172 1 78.12 21 ARG B CA 1
ATOM 4250 C C . ARG B 1 21 ? 22.969 10.891 5.945 1 78.12 21 ARG B C 1
ATOM 4252 O O . ARG B 1 21 ? 24.016 11.07 5.309 1 78.12 21 ARG B O 1
ATOM 4259 N N . PHE B 1 22 ? 21.781 11.539 5.707 1 90.5 22 PHE B N 1
ATOM 4260 C CA . PHE B 1 22 ? 21.688 12.453 4.574 1 90.5 22 PHE B CA 1
ATOM 4261 C C . PHE B 1 22 ? 21.203 13.828 5.027 1 90.5 22 PHE B C 1
ATOM 4263 O O . PHE B 1 22 ? 20.078 13.969 5.516 1 90.5 22 PHE B O 1
ATOM 4270 N N . ARG B 1 23 ? 21.969 14.812 4.801 1 89.5 23 ARG B N 1
ATOM 4271 C CA . ARG B 1 23 ? 21.625 16.172 5.219 1 89.5 23 ARG B CA 1
ATOM 4272 C C . ARG B 1 23 ? 20.641 16.797 4.258 1 89.5 23 ARG B C 1
ATOM 4274 O O . ARG B 1 23 ? 19.766 17.578 4.668 1 89.5 23 ARG B O 1
ATOM 4281 N N . SER B 1 24 ? 20.766 16.516 2.977 1 92.88 24 SER B N 1
ATOM 4282 C CA . SER B 1 24 ? 19.875 17.062 1.966 1 92.88 24 SER B CA 1
ATOM 4283 C C . SER B 1 24 ? 18.516 16.375 1.997 1 92.88 24 SER B C 1
ATOM 4285 O O . SER B 1 24 ? 17.531 16.922 1.48 1 92.88 24 SER B O 1
ATOM 4287 N N . ARG B 1 25 ? 18.5 15.188 2.537 1 92.38 25 ARG B N 1
ATOM 4288 C CA . ARG B 1 25 ? 17.266 14.398 2.627 1 92.38 25 ARG B CA 1
ATOM 4289 C C . ARG B 1 25 ? 17.109 13.789 4.016 1 92.38 25 ARG B C 1
ATOM 4291 O O . ARG B 1 25 ? 17.156 12.562 4.172 1 92.38 25 ARG B O 1
ATOM 4298 N N . PRO B 1 26 ? 16.812 14.562 4.961 1 87.25 26 PRO B N 1
ATOM 4299 C CA . PRO B 1 26 ? 16.797 14.07 6.34 1 87.25 26 PRO B CA 1
ATOM 4300 C C . PRO B 1 26 ? 15.641 13.117 6.617 1 87.25 26 PRO B C 1
ATOM 4302 O O . PRO B 1 26 ? 15.656 12.406 7.629 1 87.25 26 PRO B O 1
ATOM 4305 N N . GLU B 1 27 ? 14.656 13.078 5.77 1 86.81 27 GLU B N 1
ATOM 4306 C CA . GLU B 1 27 ? 13.492 12.219 5.973 1 86.81 27 GLU B CA 1
ATOM 4307 C C . GLU B 1 27 ? 13.789 10.781 5.57 1 86.81 27 GLU B C 1
ATOM 4309 O O . GLU B 1 27 ? 13.023 9.867 5.891 1 86.81 27 GLU B O 1
ATOM 4314 N N . LEU B 1 28 ? 14.93 10.523 4.938 1 90.5 28 LEU B N 1
ATOM 4315 C CA . LEU B 1 28 ? 15.242 9.18 4.449 1 90.5 28 LEU B CA 1
ATOM 4316 C C . LEU B 1 28 ? 16.047 8.398 5.484 1 90.5 28 LEU B C 1
ATOM 4318 O O . LEU B 1 28 ? 17.047 8.891 6 1 90.5 28 LEU B O 1
ATOM 4322 N N . ALA B 1 29 ? 15.578 7.281 5.766 1 88.88 29 ALA B N 1
ATOM 4323 C CA . ALA B 1 29 ? 16.266 6.305 6.609 1 88.88 29 ALA B CA 1
ATOM 4324 C C . ALA B 1 29 ? 16.391 4.957 5.906 1 88.88 29 ALA B C 1
ATOM 4326 O O . ALA B 1 29 ? 15.836 3.955 6.367 1 88.88 29 ALA B O 1
ATOM 4327 N N . ALA B 1 30 ? 17.156 4.902 4.852 1 92.81 30 ALA B N 1
ATOM 4328 C CA . ALA B 1 30 ? 17.312 3.703 4.031 1 92.81 30 ALA B CA 1
ATOM 4329 C C . ALA B 1 30 ? 18.078 2.617 4.781 1 92.81 30 ALA B C 1
ATOM 4331 O O . ALA B 1 30 ? 18.969 2.916 5.578 1 92.81 30 ALA B O 1
ATOM 4332 N N . PRO B 1 31 ? 17.781 1.356 4.457 1 95.25 31 PRO B N 1
ATOM 4333 C CA . PRO B 1 31 ? 18.594 0.28 5.023 1 95.25 31 PRO B CA 1
ATOM 4334 C C . PRO B 1 31 ? 20.078 0.397 4.645 1 95.25 31 PRO B C 1
ATOM 4336 O O . PRO B 1 31 ? 20.406 0.986 3.613 1 95.25 31 PRO B O 1
ATOM 4339 N N . ARG B 1 32 ? 20.891 -0.125 5.594 1 96.12 32 ARG B N 1
ATOM 4340 C CA . ARG B 1 32 ? 22.312 -0.218 5.328 1 96.12 32 ARG B CA 1
ATOM 4341 C C . ARG B 1 32 ? 22.734 -1.666 5.105 1 96.12 32 ARG B C 1
ATOM 4343 O O . ARG B 1 32 ? 22.688 -2.482 6.027 1 96.12 32 ARG B O 1
ATOM 4350 N N . LEU B 1 33 ? 23.188 -1.918 3.891 1 97.69 33 LEU B N 1
ATOM 4351 C CA . LEU B 1 33 ? 23.641 -3.277 3.625 1 97.69 33 LEU B CA 1
ATOM 4352 C C . LEU B 1 33 ? 24.781 -3.662 4.562 1 97.69 33 LEU B C 1
ATOM 4354 O O . LEU B 1 33 ? 25.719 -2.879 4.77 1 97.69 33 LEU B O 1
ATOM 4358 N N . ASN B 1 34 ? 24.656 -4.77 5.18 1 98.12 34 ASN B N 1
ATOM 4359 C CA . ASN B 1 34 ? 25.766 -5.352 5.926 1 98.12 34 ASN B CA 1
ATOM 4360 C C . ASN B 1 34 ? 26.625 -6.266 5.043 1 98.12 34 ASN B C 1
ATOM 4362 O O . ASN B 1 34 ? 26.391 -7.473 4.988 1 98.12 34 ASN B O 1
ATOM 4366 N N . ILE B 1 35 ? 27.625 -5.691 4.457 1 98.25 35 ILE B N 1
ATOM 4367 C CA . ILE B 1 35 ? 28.453 -6.395 3.488 1 98.25 35 ILE B CA 1
ATOM 4368 C C . ILE B 1 35 ? 29.531 -7.191 4.219 1 98.25 35 ILE B C 1
ATOM 4370 O O . ILE B 1 35 ? 30.422 -6.609 4.852 1 98.25 35 ILE B O 1
ATOM 4374 N N . THR B 1 36 ? 29.469 -8.484 4.086 1 98.19 36 THR B N 1
ATOM 4375 C CA . THR B 1 36 ? 30.438 -9.336 4.77 1 98.19 36 THR B CA 1
ATOM 4376 C C . THR B 1 36 ? 31.469 -9.891 3.789 1 98.19 36 THR B C 1
ATOM 4378 O O . THR B 1 36 ? 32.562 -10.305 4.191 1 98.19 36 THR B O 1
ATOM 4381 N N . VAL B 1 37 ? 31.141 -9.992 2.523 1 98.38 37 VAL B N 1
ATOM 4382 C CA . VAL B 1 37 ? 32.094 -10.25 1.441 1 98.38 37 VAL B CA 1
ATOM 4383 C C . VAL B 1 37 ? 32.031 -9.117 0.423 1 98.38 37 VAL B C 1
ATOM 4385 O O . VAL B 1 37 ? 31.125 -9.07 -0.416 1 98.38 37 VAL B O 1
ATOM 4388 N N . PRO B 1 38 ? 32.969 -8.242 0.477 1 98.12 38 PRO B N 1
ATOM 4389 C CA . PRO B 1 38 ? 32.969 -7.117 -0.464 1 98.12 38 PRO B CA 1
ATOM 4390 C C . PRO B 1 38 ? 33.062 -7.566 -1.92 1 98.12 38 PRO B C 1
ATOM 4392 O O . PRO B 1 38 ? 33.719 -8.562 -2.217 1 98.12 38 PRO B O 1
ATOM 4395 N N . ALA B 1 39 ? 32.469 -6.789 -2.736 1 97.81 39 ALA B N 1
ATOM 4396 C CA . ALA B 1 39 ? 32.406 -7.141 -4.152 1 97.81 39 ALA B CA 1
ATOM 4397 C C . ALA B 1 39 ? 33.812 -7.141 -4.758 1 97.81 39 ALA B C 1
ATOM 4399 O O . ALA B 1 39 ? 34.562 -6.184 -4.59 1 97.81 39 ALA B O 1
ATOM 4400 N N . ASP B 1 40 ? 34.094 -8.172 -5.449 1 93.56 40 ASP B N 1
ATOM 4401 C CA . ASP B 1 40 ? 35.281 -8.188 -6.324 1 93.56 40 ASP B CA 1
ATOM 4402 C C . ASP B 1 40 ? 35 -7.461 -7.637 1 93.56 40 ASP B C 1
ATOM 4404 O O . ASP B 1 40 ? 34.438 -8.055 -8.578 1 93.56 40 ASP B O 1
ATOM 4408 N N . ARG B 1 41 ? 35.438 -6.336 -7.781 1 90.56 41 ARG B N 1
ATOM 4409 C CA . ARG B 1 41 ? 35.031 -5.438 -8.859 1 90.56 41 ARG B CA 1
ATOM 4410 C C . ARG B 1 41 ? 35.375 -6.027 -10.219 1 90.56 41 ARG B C 1
ATOM 4412 O O . ARG B 1 41 ? 34.719 -5.738 -11.219 1 90.56 41 ARG B O 1
ATOM 4419 N N . ASN B 1 42 ? 36.281 -6.859 -10.258 1 93.81 42 ASN B N 1
ATOM 4420 C CA . ASN B 1 42 ? 36.719 -7.434 -11.523 1 93.81 42 ASN B CA 1
ATOM 4421 C C . ASN B 1 42 ? 35.938 -8.703 -11.859 1 93.81 42 ASN B C 1
ATOM 4423 O O . ASN B 1 42 ? 36 -9.195 -12.984 1 93.81 42 ASN B O 1
ATOM 4427 N N . ALA B 1 43 ? 35.156 -9.133 -10.891 1 97.06 43 ALA B N 1
ATOM 4428 C CA . ALA B 1 43 ? 34.531 -10.438 -11.094 1 97.06 43 ALA B CA 1
ATOM 4429 C C . ALA B 1 43 ? 33.031 -10.32 -11.055 1 97.06 43 ALA B C 1
ATOM 4431 O O . ALA B 1 43 ? 32.312 -11.102 -11.703 1 97.06 43 ALA B O 1
ATOM 4432 N N . VAL B 1 44 ? 32.531 -9.414 -10.305 1 98.12 44 VAL B N 1
ATOM 4433 C CA . VAL B 1 44 ? 31.062 -9.266 -10.211 1 98.12 44 VAL B CA 1
ATOM 4434 C C . VAL B 1 44 ? 30.531 -8.625 -11.484 1 98.12 44 VAL B C 1
ATOM 4436 O O . VAL B 1 44 ? 31.281 -7.969 -12.219 1 98.12 44 VAL B O 1
ATOM 4439 N N . GLU B 1 45 ? 29.297 -8.93 -11.773 1 98.12 45 GLU B N 1
ATOM 4440 C CA . GLU B 1 45 ? 28.625 -8.312 -12.914 1 98.12 45 GLU B CA 1
ATOM 4441 C C . GLU B 1 45 ? 28.391 -6.824 -12.688 1 98.12 45 GLU B C 1
ATOM 4443 O O . GLU B 1 45 ? 28.281 -6.379 -11.539 1 98.12 45 GLU B O 1
ATOM 4448 N N . LYS B 1 46 ? 28.344 -6.023 -13.797 1 96.62 46 LYS B N 1
ATOM 4449 C CA . LYS B 1 46 ? 28.016 -4.605 -13.703 1 96.62 46 LYS B CA 1
ATOM 4450 C C . LYS B 1 46 ? 26.547 -4.402 -13.352 1 96.62 46 LYS B C 1
ATOM 4452 O O . LYS B 1 46 ? 25.734 -5.301 -13.547 1 96.62 46 LYS B O 1
ATOM 4457 N N . GLY B 1 47 ? 26.281 -3.172 -12.781 1 97.69 47 GLY B N 1
ATOM 4458 C CA . GLY B 1 47 ? 24.906 -2.801 -12.484 1 97.69 47 GLY B CA 1
ATOM 4459 C C . GLY B 1 47 ? 24.656 -2.613 -11 1 97.69 47 GLY B C 1
ATOM 4460 O O . GLY B 1 47 ? 25.578 -2.365 -10.227 1 97.69 47 GLY B O 1
ATOM 4461 N N . PHE B 1 48 ? 23.312 -2.619 -10.688 1 98.75 48 PHE B N 1
ATOM 4462 C CA . PHE B 1 48 ? 22.844 -2.281 -9.352 1 98.75 48 PHE B CA 1
ATOM 4463 C C . PHE B 1 48 ? 22.094 -3.453 -8.727 1 98.75 48 PHE B C 1
ATOM 4465 O O . PHE B 1 48 ? 21.781 -4.426 -9.406 1 98.75 48 PHE B O 1
ATOM 4472 N N . ILE B 1 49 ? 21.938 -3.381 -7.426 1 98.88 49 ILE B N 1
ATOM 4473 C CA . ILE B 1 49 ? 21.172 -4.367 -6.664 1 98.88 49 ILE B CA 1
ATOM 4474 C C . ILE B 1 49 ? 19.75 -3.854 -6.426 1 98.88 49 ILE B C 1
ATOM 4476 O O . ILE B 1 49 ? 19.562 -2.732 -5.945 1 98.88 49 ILE B O 1
ATOM 4480 N N . PHE B 1 50 ? 18.781 -4.633 -6.809 1 98.94 50 PHE B N 1
ATOM 4481 C CA . PHE B 1 50 ? 17.375 -4.316 -6.645 1 98.94 50 PHE B CA 1
ATOM 4482 C C . PHE B 1 50 ? 16.734 -5.215 -5.59 1 98.94 50 PHE B C 1
ATOM 4484 O O . PHE B 1 50 ? 16.641 -6.43 -5.773 1 98.94 50 PHE B O 1
ATOM 4491 N N . VAL B 1 51 ? 16.312 -4.613 -4.438 1 98.88 51 VAL B N 1
ATOM 4492 C CA . VAL B 1 51 ? 15.703 -5.352 -3.342 1 98.88 51 VAL B CA 1
ATOM 4493 C C . VAL B 1 51 ? 14.539 -4.539 -2.762 1 98.88 51 VAL B C 1
ATOM 4495 O O . VAL B 1 51 ? 14.438 -3.336 -3 1 98.88 51 VAL B O 1
ATOM 4498 N N . ALA B 1 52 ? 13.688 -5.191 -2.086 1 98.5 52 ALA B N 1
ATOM 4499 C CA . ALA B 1 52 ? 12.57 -4.566 -1.377 1 98.5 52 ALA B CA 1
ATOM 4500 C C . ALA B 1 52 ? 12.523 -5.02 0.078 1 98.5 52 ALA B C 1
ATOM 4502 O O . ALA B 1 52 ? 11.617 -5.758 0.475 1 98.5 52 ALA B O 1
ATOM 4503 N N . PRO B 1 53 ? 13.453 -4.531 0.882 1 97.81 53 PRO B N 1
ATOM 4504 C CA . PRO B 1 53 ? 13.562 -4.965 2.277 1 97.81 53 PRO B CA 1
ATOM 4505 C C . PRO B 1 53 ? 12.305 -4.645 3.088 1 97.81 53 PRO B C 1
ATOM 4507 O O . PRO B 1 53 ? 11.703 -3.584 2.904 1 97.81 53 PRO B O 1
ATOM 4510 N N . TYR B 1 54 ? 11.898 -5.566 3.965 1 95.06 54 TYR B N 1
ATOM 4511 C CA . TYR B 1 54 ? 10.789 -5.379 4.891 1 95.06 54 TYR B CA 1
ATOM 4512 C C . TYR B 1 54 ? 10.992 -6.207 6.156 1 95.06 54 TYR B C 1
ATOM 4514 O O . TYR B 1 54 ? 12.023 -6.863 6.32 1 95.06 54 TYR B O 1
ATOM 4522 N N . GLU B 1 55 ? 10.125 -6.141 7.086 1 92.62 55 GLU B N 1
ATOM 4523 C CA . GLU B 1 55 ? 10.258 -6.699 8.43 1 92.62 55 GLU B CA 1
ATOM 4524 C C . GLU B 1 55 ? 10.289 -8.227 8.391 1 92.62 55 GLU B C 1
ATOM 4526 O O . GLU B 1 55 ? 9.555 -8.844 7.617 1 92.62 55 GLU B O 1
ATOM 4531 N N . GLY B 1 56 ? 11.07 -8.789 9.273 1 92 56 GLY B N 1
ATOM 4532 C CA . GLY B 1 56 ? 11.156 -10.234 9.383 1 92 56 GLY B CA 1
ATOM 4533 C C . GLY B 1 56 ? 9.984 -10.852 10.125 1 92 56 GLY B C 1
ATOM 4534 O O . GLY B 1 56 ? 9.195 -10.141 10.742 1 92 56 GLY B O 1
ATOM 4535 N N . PHE B 1 57 ? 9.914 -12.164 10.016 1 87.25 57 PHE B N 1
ATOM 4536 C CA . PHE B 1 57 ? 8.836 -12.891 10.672 1 87.25 57 PHE B CA 1
ATOM 4537 C C . PHE B 1 57 ? 9.289 -13.438 12.016 1 87.25 57 PHE B C 1
ATOM 4539 O O . PHE B 1 57 ? 8.461 -13.836 12.844 1 87.25 57 PHE B O 1
ATOM 4546 N N . GLU B 1 58 ? 10.562 -13.43 12.219 1 86.88 58 GLU B N 1
ATOM 4547 C CA . GLU B 1 58 ? 11.117 -14.078 13.398 1 86.88 58 GLU B CA 1
ATOM 4548 C C . GLU B 1 58 ? 10.969 -13.203 14.641 1 86.88 58 GLU B C 1
ATOM 4550 O O . GLU B 1 58 ? 10.922 -11.977 14.531 1 86.88 58 GLU B O 1
ATOM 4555 N N . GLU B 1 59 ? 10.922 -13.922 15.742 1 88.5 59 GLU B N 1
ATOM 4556 C CA . GLU B 1 59 ? 10.93 -13.172 17 1 88.5 59 GLU B CA 1
ATOM 4557 C C . GLU B 1 59 ? 12.219 -12.367 17.141 1 88.5 59 GLU B C 1
ATOM 4559 O O . GLU B 1 59 ? 13.305 -12.844 16.812 1 88.5 59 GLU B O 1
ATOM 4564 N N . GLY B 1 60 ? 12.102 -11.242 17.578 1 90.25 60 GLY B N 1
ATOM 4565 C CA . GLY B 1 60 ? 13.258 -10.383 17.797 1 90.25 60 GLY B CA 1
ATOM 4566 C C . GLY B 1 60 ? 13.609 -9.531 16.594 1 90.25 60 GLY B C 1
ATOM 4567 O O . GLY B 1 60 ? 14.555 -8.75 16.625 1 90.25 60 GLY B O 1
ATOM 4568 N N . HIS B 1 61 ? 12.852 -9.727 15.555 1 92.19 61 HIS B N 1
ATOM 4569 C CA . HIS B 1 61 ? 13.102 -8.906 14.375 1 92.19 61 HIS B CA 1
ATOM 4570 C C . HIS B 1 61 ? 12.938 -7.426 14.688 1 92.19 61 HIS B C 1
ATOM 4572 O O . HIS B 1 61 ? 12.203 -7.059 15.609 1 92.19 61 HIS B O 1
ATOM 4578 N N . ARG B 1 62 ? 13.75 -6.617 13.945 1 90.19 62 ARG B N 1
ATOM 4579 C CA . ARG B 1 62 ? 13.688 -5.164 14.023 1 90.19 62 ARG B CA 1
ATOM 4580 C C . ARG B 1 62 ? 13.906 -4.527 12.656 1 90.19 62 ARG B C 1
ATOM 4582 O O . ARG B 1 62 ? 14.781 -4.961 11.898 1 90.19 62 ARG B O 1
ATOM 4589 N N . GLY B 1 63 ? 13.148 -3.395 12.469 1 86.81 63 GLY B N 1
ATOM 4590 C CA . GLY B 1 63 ? 13.328 -2.668 11.219 1 86.81 63 GLY B CA 1
ATOM 4591 C C . GLY B 1 63 ? 12.906 -3.467 10 1 86.81 63 GLY B C 1
ATOM 4592 O O . GLY B 1 63 ? 12.258 -4.504 10.125 1 86.81 63 GLY B O 1
ATOM 4593 N N . PRO B 1 64 ? 13.375 -3.062 8.852 1 91.56 64 PRO B N 1
ATOM 4594 C CA . PRO B 1 64 ? 14.039 -1.781 8.594 1 91.56 64 PRO B CA 1
ATOM 4595 C C . PRO B 1 64 ? 13.18 -0.583 8.992 1 91.56 64 PRO B C 1
ATOM 4597 O O . PRO B 1 64 ? 11.953 -0.695 9.062 1 91.56 64 PRO B O 1
ATOM 4600 N N . ILE B 1 65 ? 13.75 0.487 9.188 1 87.69 65 ILE B N 1
ATOM 4601 C CA . ILE B 1 65 ? 13.062 1.707 9.602 1 87.69 65 ILE B CA 1
ATOM 4602 C C . ILE B 1 65 ? 12.109 2.156 8.492 1 87.69 65 ILE B C 1
ATOM 4604 O O . ILE B 1 65 ? 10.977 2.564 8.773 1 87.69 65 ILE B O 1
ATOM 4608 N N . GLN B 1 66 ? 12.531 2.074 7.309 1 90.81 66 GLN B N 1
ATOM 4609 C CA . GLN B 1 66 ? 11.719 2.4 6.137 1 90.81 66 GLN B CA 1
ATOM 4610 C C . GLN B 1 66 ? 11.703 1.242 5.145 1 90.81 66 GLN B C 1
ATOM 4612 O O . GLN B 1 66 ? 12.555 1.163 4.258 1 90.81 66 GLN B O 1
ATOM 4617 N N . PRO B 1 67 ? 10.727 0.326 5.301 1 93.62 67 PRO B N 1
ATOM 4618 C CA . PRO B 1 67 ? 10.602 -0.742 4.305 1 93.62 67 PRO B CA 1
ATOM 4619 C C . PRO B 1 67 ? 10.203 -0.22 2.928 1 93.62 67 PRO B C 1
ATOM 4621 O O . PRO B 1 67 ? 9.555 0.826 2.822 1 93.62 67 PRO B O 1
ATOM 4624 N N . GLY B 1 68 ? 10.586 -0.902 1.89 1 95.62 68 GLY B N 1
ATOM 4625 C CA . GLY B 1 68 ? 10.242 -0.506 0.533 1 95.62 68 GLY B CA 1
ATOM 4626 C C . GLY B 1 68 ? 11.25 -0.971 -0.499 1 95.62 68 GLY B C 1
ATOM 4627 O O . GLY B 1 68 ? 12.133 -1.776 -0.194 1 95.62 68 GLY B O 1
ATOM 4628 N N . ALA B 1 69 ? 11.078 -0.488 -1.716 1 98.38 69 ALA B N 1
ATOM 4629 C CA . ALA B 1 69 ? 11.984 -0.826 -2.809 1 98.38 69 ALA B CA 1
ATOM 4630 C C . ALA B 1 69 ? 13.219 0.069 -2.791 1 98.38 69 ALA B C 1
ATOM 4632 O O . ALA B 1 69 ? 13.117 1.275 -2.555 1 98.38 69 ALA B O 1
ATOM 4633 N N . TYR B 1 70 ? 14.375 -0.569 -3.035 1 98.81 70 TYR B N 1
ATOM 4634 C CA . TYR B 1 70 ? 15.633 0.177 -3.047 1 98.81 70 TYR B CA 1
ATOM 4635 C C . TYR B 1 70 ? 16.547 -0.312 -4.16 1 98.81 70 TYR B C 1
ATOM 4637 O O . TYR B 1 70 ? 16.516 -1.488 -4.531 1 98.81 70 TYR B O 1
ATOM 4645 N N . ILE B 1 71 ? 17.297 0.586 -4.68 1 98.94 71 ILE B N 1
ATOM 4646 C CA . ILE B 1 71 ? 18.422 0.291 -5.559 1 98.94 71 ILE B CA 1
ATOM 4647 C C . ILE B 1 71 ? 19.734 0.645 -4.855 1 98.94 71 ILE B C 1
ATOM 4649 O O . ILE B 1 71 ? 19.891 1.761 -4.355 1 98.94 71 ILE B O 1
ATOM 4653 N N . PHE B 1 72 ? 20.641 -0.324 -4.809 1 98.81 72 PHE B N 1
ATOM 4654 C CA . PHE B 1 72 ? 21.938 -0.119 -4.18 1 98.81 72 PHE B CA 1
ATOM 4655 C C . PHE B 1 72 ? 23.062 -0.439 -5.156 1 98.81 72 PHE B C 1
ATOM 4657 O O . PHE B 1 72 ? 22.891 -1.251 -6.066 1 98.81 72 PHE B O 1
ATOM 4664 N N . ARG B 1 73 ? 24.172 0.213 -4.926 1 98.12 73 ARG B N 1
ATOM 4665 C CA . ARG B 1 73 ? 25.422 -0.307 -5.453 1 98.12 73 ARG B CA 1
ATOM 4666 C C . ARG B 1 73 ? 25.953 -1.441 -4.582 1 98.12 73 ARG B C 1
ATOM 4668 O O . ARG B 1 73 ? 25.547 -1.583 -3.426 1 98.12 73 ARG B O 1
ATOM 4675 N N . ASP B 1 74 ? 26.859 -2.209 -5.137 1 97.44 74 ASP B N 1
ATOM 4676 C CA . ASP B 1 74 ? 27.375 -3.355 -4.398 1 97.44 74 ASP B CA 1
ATOM 4677 C C . ASP B 1 74 ? 28.406 -2.92 -3.355 1 97.44 74 ASP B C 1
ATOM 4679 O O . ASP B 1 74 ? 28.969 -3.756 -2.652 1 97.44 74 ASP B O 1
ATOM 4683 N N . ASP B 1 75 ? 28.688 -1.632 -3.186 1 96.81 75 ASP B N 1
ATOM 4684 C CA . ASP B 1 75 ? 29.484 -1.14 -2.062 1 96.81 75 ASP B CA 1
ATOM 4685 C C . ASP B 1 75 ? 28.594 -0.604 -0.949 1 96.81 75 ASP B C 1
ATOM 4687 O O . ASP B 1 75 ? 29.078 -0.042 0.033 1 96.81 75 ASP B O 1
ATOM 4691 N N . GLY B 1 76 ? 27.312 -0.71 -1.155 1 96.5 76 GLY B N 1
ATOM 4692 C CA . GLY B 1 76 ? 26.375 -0.356 -0.108 1 96.5 76 GLY B CA 1
ATOM 4693 C C . GLY B 1 76 ? 25.781 1.027 -0.286 1 96.5 76 GLY B C 1
ATOM 4694 O O . GLY B 1 76 ? 24.859 1.415 0.448 1 96.5 76 GLY B O 1
ATOM 4695 N N . GLU B 1 77 ? 26.203 1.757 -1.266 1 96.94 77 GLU B N 1
ATOM 4696 C CA . GLU B 1 77 ? 25.688 3.105 -1.502 1 96.94 77 GLU B CA 1
ATOM 4697 C C . GLU B 1 77 ? 24.266 3.072 -2.041 1 96.94 77 GLU B C 1
ATOM 4699 O O . GLU B 1 77 ? 23.953 2.262 -2.912 1 96.94 77 GLU B O 1
ATOM 4704 N N . LEU B 1 78 ? 23.453 3.963 -1.465 1 98.06 78 LEU B N 1
ATOM 4705 C CA . LEU B 1 78 ? 22.078 4.117 -1.943 1 98.06 78 LEU B CA 1
ATOM 4706 C C . LEU B 1 78 ? 22.062 4.789 -3.312 1 98.06 78 LEU B C 1
ATOM 4708 O O . LEU B 1 78 ? 22.781 5.754 -3.549 1 98.06 78 LEU B O 1
ATOM 4712 N N . VAL B 1 79 ? 21.266 4.242 -4.191 1 98.56 79 VAL B N 1
ATOM 4713 C CA . VAL B 1 79 ? 21.016 4.879 -5.48 1 98.56 79 VAL B CA 1
ATOM 4714 C C . VAL B 1 79 ? 19.609 5.461 -5.504 1 98.56 79 VAL B C 1
ATOM 4716 O O . VAL B 1 79 ? 19.391 6.582 -5.973 1 98.56 79 VAL B O 1
ATOM 4719 N N . TRP B 1 80 ? 18.641 4.711 -5.012 1 98.69 80 TRP B N 1
ATOM 4720 C CA . TRP B 1 80 ? 17.25 5.141 -5.051 1 98.69 80 TRP B CA 1
ATOM 4721 C C . TRP B 1 80 ? 16.469 4.555 -3.881 1 98.69 80 TRP B C 1
ATOM 4723 O O . TRP B 1 80 ? 16.578 3.363 -3.586 1 98.69 80 TRP B O 1
ATOM 4733 N N . SER B 1 81 ? 15.773 5.414 -3.205 1 97.62 81 SER B N 1
ATOM 4734 C CA . SER B 1 81 ? 14.758 5.008 -2.244 1 97.62 81 SER B CA 1
ATOM 4735 C C . SER B 1 81 ? 13.359 5.074 -2.854 1 97.62 81 SER B C 1
ATOM 4737 O O . SER B 1 81 ? 12.938 6.129 -3.34 1 97.62 81 SER B O 1
ATOM 4739 N N . GLY B 1 82 ? 12.656 3.965 -2.74 1 96.75 82 GLY B N 1
ATOM 4740 C CA . GLY B 1 82 ? 11.305 3.916 -3.277 1 96.75 82 GLY B CA 1
ATOM 4741 C C . GLY B 1 82 ? 10.258 4.406 -2.299 1 96.75 82 GLY B C 1
ATOM 4742 O O . GLY B 1 82 ? 9.055 4.336 -2.578 1 96.75 82 GLY B O 1
ATOM 4743 N N . VAL B 1 83 ? 10.656 4.926 -1.182 1 93.25 83 VAL B N 1
ATOM 4744 C CA . VAL B 1 83 ? 9.711 5.449 -0.2 1 93.25 83 VAL B CA 1
ATOM 4745 C C . VAL B 1 83 ? 8.93 6.609 -0.807 1 93.25 83 VAL B C 1
ATOM 4747 O O . VAL B 1 83 ? 9.516 7.555 -1.336 1 93.25 83 VAL B O 1
ATOM 4750 N N . GLY B 1 84 ? 7.645 6.457 -0.786 1 91.62 84 GLY B N 1
ATOM 4751 C CA . GLY B 1 84 ? 6.797 7.48 -1.377 1 91.62 84 GLY B CA 1
ATOM 4752 C C . GLY B 1 84 ? 6.469 7.215 -2.834 1 91.62 84 GLY B C 1
ATOM 4753 O O . GLY B 1 84 ? 5.621 7.895 -3.418 1 91.62 84 GLY B O 1
ATOM 4754 N N . TYR B 1 85 ? 7.129 6.223 -3.447 1 94.69 85 TYR B N 1
ATOM 4755 C CA . TYR B 1 85 ? 6.906 5.902 -4.852 1 94.69 85 TYR B CA 1
ATOM 4756 C C . TYR B 1 85 ? 6.094 4.621 -4.996 1 94.69 85 TYR B C 1
ATOM 4758 O O . TYR B 1 85 ? 5.449 4.398 -6.027 1 94.69 85 TYR B O 1
ATOM 4766 N N . HIS B 1 86 ? 6.16 3.775 -4.047 1 95.12 86 HIS B N 1
ATOM 4767 C CA . HIS B 1 86 ? 5.297 2.607 -3.902 1 95.12 86 HIS B CA 1
ATOM 4768 C C . HIS B 1 86 ? 4.461 2.697 -2.631 1 95.12 86 HIS B C 1
ATOM 4770 O O . HIS B 1 86 ? 4.797 3.445 -1.712 1 95.12 86 HIS B O 1
ATOM 4776 N N . SER B 1 87 ? 3.4 1.901 -2.693 1 92.56 87 SER B N 1
ATOM 4777 C CA . SER B 1 87 ? 2.477 1.926 -1.563 1 92.56 87 SER B CA 1
ATOM 4778 C C . SER B 1 87 ? 2.393 0.561 -0.888 1 92.56 87 SER B C 1
ATOM 4780 O O . SER B 1 87 ? 2.051 -0.435 -1.53 1 92.56 87 SER B O 1
ATOM 4782 N N . GLY B 1 88 ? 2.736 0.619 0.401 1 92.81 88 GLY B N 1
ATOM 4783 C CA . GLY B 1 88 ? 2.598 -0.614 1.161 1 92.81 88 GLY B CA 1
ATOM 4784 C C . GLY B 1 88 ? 3.787 -1.543 1.013 1 92.81 88 GLY B C 1
ATOM 4785 O O . GLY B 1 88 ? 4.93 -1.088 0.91 1 92.81 88 GLY B O 1
ATOM 4786 N N . TRP B 1 89 ? 3.486 -2.836 1.127 1 94.62 89 TRP B N 1
ATOM 4787 C CA . TRP B 1 89 ? 4.48 -3.893 0.981 1 94.62 89 TRP B CA 1
ATOM 4788 C C . TRP B 1 89 ? 4.855 -4.09 -0.484 1 94.62 89 TRP B C 1
ATOM 4790 O O . TRP B 1 89 ? 3.98 -4.16 -1.351 1 94.62 89 TRP B O 1
ATOM 4800 N N . VAL B 1 90 ? 6.184 -4.117 -0.737 1 97.25 90 VAL B N 1
ATOM 4801 C CA . VAL B 1 90 ? 6.672 -4.191 -2.111 1 97.25 90 VAL B CA 1
ATOM 4802 C C . VAL B 1 90 ? 7.398 -5.516 -2.328 1 97.25 90 VAL B C 1
ATOM 4804 O O . VAL B 1 90 ? 8.148 -5.973 -1.46 1 97.25 90 VAL B O 1
ATOM 4807 N N . ALA B 1 91 ? 7.145 -6.141 -3.52 1 97.19 91 ALA B N 1
ATOM 4808 C CA . ALA B 1 91 ? 7.812 -7.387 -3.893 1 97.19 91 ALA B CA 1
ATOM 4809 C C . ALA B 1 91 ? 8.125 -7.41 -5.387 1 97.19 91 ALA B C 1
ATOM 4811 O O . ALA B 1 91 ? 7.562 -6.637 -6.16 1 97.19 91 ALA B O 1
ATOM 4812 N N . ASN B 1 92 ? 9.078 -8.242 -5.777 1 97.31 92 ASN B N 1
ATOM 4813 C CA . ASN B 1 92 ? 9.43 -8.492 -7.172 1 97.31 92 ASN B CA 1
ATOM 4814 C C . ASN B 1 92 ? 9.891 -7.219 -7.871 1 97.31 92 ASN B C 1
ATOM 4816 O O . ASN B 1 92 ? 9.43 -6.902 -8.969 1 97.31 92 ASN B O 1
ATOM 4820 N N . PHE B 1 93 ? 10.773 -6.586 -7.184 1 98.69 93 PHE B N 1
ATOM 4821 C CA . PHE B 1 93 ? 11.242 -5.297 -7.668 1 98.69 93 PHE B CA 1
ATOM 4822 C C . PHE B 1 93 ? 12.477 -5.469 -8.547 1 98.69 93 PHE B C 1
ATOM 4824 O O . PHE B 1 93 ? 13.516 -5.949 -8.078 1 98.69 93 PHE B O 1
ATOM 4831 N N . ARG B 1 94 ? 12.367 -5.027 -9.789 1 98.5 94 ARG B N 1
ATOM 4832 C CA . ARG B 1 94 ? 13.484 -5.078 -10.734 1 98.5 94 ARG B CA 1
ATOM 4833 C C . ARG B 1 94 ? 13.125 -4.367 -12.039 1 98.5 94 ARG B C 1
ATOM 4835 O O . ARG B 1 94 ? 11.953 -4.078 -12.289 1 98.5 94 ARG B O 1
ATOM 4842 N N . PRO B 1 95 ? 14.164 -4.02 -12.867 1 98.56 95 PRO B N 1
ATOM 4843 C CA . PRO B 1 95 ? 13.852 -3.541 -14.219 1 98.56 95 PRO B CA 1
ATOM 4844 C C . PRO B 1 95 ? 13.297 -4.641 -15.117 1 98.56 95 PRO B C 1
ATOM 4846 O O . PRO B 1 95 ? 13.617 -5.816 -14.93 1 98.56 95 PRO B O 1
ATOM 4849 N N . ASP B 1 96 ? 12.469 -4.242 -15.977 1 98.19 96 ASP B N 1
ATOM 4850 C CA . ASP B 1 96 ? 11.93 -5.078 -17.047 1 98.19 96 ASP B CA 1
ATOM 4851 C C . ASP B 1 96 ? 11.547 -4.238 -18.266 1 98.19 96 ASP B C 1
ATOM 4853 O O . ASP B 1 96 ? 11.719 -3.016 -18.25 1 98.19 96 ASP B O 1
ATOM 4857 N N . THR B 1 97 ? 11.203 -4.863 -19.359 1 98.06 97 THR B N 1
ATOM 4858 C CA . THR B 1 97 ? 10.953 -4.152 -20.609 1 98.06 97 THR B CA 1
ATOM 4859 C C . THR B 1 97 ? 9.469 -4.203 -20.969 1 98.06 97 THR B C 1
ATOM 4861 O O . THR B 1 97 ? 8.867 -5.277 -20.984 1 98.06 97 THR B O 1
ATOM 4864 N N . TRP B 1 98 ? 8.844 -3.078 -21.141 1 98.31 98 TRP B N 1
ATOM 4865 C CA . TRP B 1 98 ? 7.492 -2.92 -21.672 1 98.31 98 TRP B CA 1
ATOM 4866 C C . TRP B 1 98 ? 7.477 -1.956 -22.859 1 98.31 98 TRP B C 1
ATOM 4868 O O . TRP B 1 98 ? 8 -0.842 -22.766 1 98.31 98 TRP B O 1
ATOM 4878 N N . ASP B 1 99 ? 6.992 -2.459 -24.047 1 97.31 99 ASP B N 1
ATOM 4879 C CA . ASP B 1 99 ? 6.898 -1.676 -25.281 1 97.31 99 ASP B CA 1
ATOM 4880 C C . ASP B 1 99 ? 8.266 -1.142 -25.688 1 97.31 99 ASP B C 1
ATOM 4882 O O . ASP B 1 99 ? 8.406 0.043 -26 1 97.31 99 ASP B O 1
ATOM 4886 N N . GLY B 1 100 ? 9.266 -1.927 -25.5 1 97.44 100 GLY B N 1
ATOM 4887 C CA . GLY B 1 100 ? 10.602 -1.651 -26 1 97.44 100 GLY B CA 1
ATOM 4888 C C . GLY B 1 100 ? 11.398 -0.735 -25.078 1 97.44 100 GLY B C 1
ATOM 4889 O O . GLY B 1 100 ? 12.539 -0.39 -25.391 1 97.44 100 GLY B O 1
ATOM 4890 N N . LYS B 1 101 ? 10.859 -0.352 -23.969 1 97.75 101 LYS B N 1
ATOM 4891 C CA . LYS B 1 101 ? 11.539 0.565 -23.047 1 97.75 101 LYS B CA 1
ATOM 4892 C C . LYS B 1 101 ? 11.656 -0.037 -21.656 1 97.75 101 LYS B C 1
ATOM 4894 O O . LYS B 1 101 ? 10.82 -0.838 -21.25 1 97.75 101 LYS B O 1
ATOM 4899 N N . PRO B 1 102 ? 12.695 0.355 -20.922 1 98 102 PRO B N 1
ATOM 4900 C CA . PRO B 1 102 ? 12.875 -0.177 -19.562 1 98 102 PRO B CA 1
ATOM 4901 C C . PRO B 1 102 ? 11.961 0.493 -18.547 1 98 102 PRO B C 1
ATOM 4903 O O . PRO B 1 102 ? 11.766 1.711 -18.578 1 98 102 PRO B O 1
ATOM 4906 N N . TYR B 1 103 ? 11.367 -0.263 -17.703 1 98.62 103 TYR B N 1
ATOM 4907 C CA . TYR B 1 103 ? 10.578 0.174 -16.562 1 98.62 103 TYR B CA 1
ATOM 4908 C C . TYR B 1 103 ? 10.969 -0.592 -15.305 1 98.62 103 TYR B C 1
ATOM 4910 O O . TYR B 1 103 ? 11.555 -1.672 -15.383 1 98.62 103 TYR B O 1
ATOM 4918 N N . LEU B 1 104 ? 10.727 -0.001 -14.148 1 98.75 104 LEU B N 1
ATOM 4919 C CA . LEU B 1 104 ? 10.82 -0.736 -12.898 1 98.75 104 LEU B CA 1
ATOM 4920 C C . LEU B 1 104 ? 9.492 -1.391 -12.547 1 98.75 104 LEU B C 1
ATOM 4922 O O . LEU B 1 104 ? 8.469 -0.71 -12.445 1 98.75 104 LEU B O 1
ATOM 4926 N N . ARG B 1 105 ? 9.469 -2.666 -12.43 1 98.5 105 ARG B N 1
ATOM 4927 C CA . ARG B 1 105 ? 8.227 -3.352 -12.078 1 98.5 105 ARG B CA 1
ATOM 4928 C C . ARG B 1 105 ? 8.258 -3.812 -10.625 1 98.5 105 ARG B C 1
ATOM 4930 O O . ARG B 1 105 ? 9.305 -4.203 -10.109 1 98.5 105 ARG B O 1
ATOM 4937 N N . ALA B 1 106 ? 7.09 -3.764 -9.984 1 98.44 106 ALA B N 1
ATOM 4938 C CA . ALA B 1 106 ? 6.934 -4.277 -8.625 1 98.44 106 ALA B CA 1
ATOM 4939 C C . ALA B 1 106 ? 5.469 -4.555 -8.305 1 98.44 106 ALA B C 1
ATOM 4941 O O . ALA B 1 106 ? 4.57 -4.023 -8.961 1 98.44 106 ALA B O 1
ATOM 4942 N N . PHE B 1 107 ? 5.316 -5.461 -7.395 1 97.69 107 PHE B N 1
ATOM 4943 C CA . PHE B 1 107 ? 4.047 -5.523 -6.684 1 97.69 107 PHE B CA 1
ATOM 4944 C C . PHE B 1 107 ? 4.023 -4.523 -5.535 1 97.69 107 PHE B C 1
ATOM 4946 O O . PHE B 1 107 ? 5.02 -4.348 -4.832 1 97.69 107 PHE B O 1
ATOM 4953 N N . GLN B 1 108 ? 2.881 -3.881 -5.27 1 96.88 108 GLN B N 1
ATOM 4954 C CA . GLN B 1 108 ? 2.633 -3.078 -4.074 1 96.88 108 GLN B CA 1
ATOM 4955 C C . GLN B 1 108 ? 1.289 -3.434 -3.443 1 96.88 108 GLN B C 1
ATOM 4957 O O . GLN B 1 108 ? 0.302 -3.645 -4.152 1 96.88 108 GLN B O 1
ATOM 4962 N N . GLY B 1 109 ? 1.315 -3.557 -2.125 1 95.06 109 GLY B N 1
ATOM 4963 C CA . GLY B 1 109 ? 0.079 -3.883 -1.432 1 95.06 109 GLY B CA 1
ATOM 4964 C C . GLY B 1 109 ? 0.294 -4.289 0.015 1 95.06 109 GLY B C 1
ATOM 4965 O O . GLY B 1 109 ? 1.038 -3.629 0.745 1 95.06 109 GLY B O 1
ATOM 4966 N N . SER B 1 110 ? -0.499 -5.266 0.426 1 92.06 110 SER B N 1
ATOM 4967 C CA . SER B 1 110 ? -0.407 -5.785 1.786 1 92.06 110 SER B CA 1
ATOM 4968 C C . SER B 1 110 ? -0.159 -7.289 1.788 1 92.06 110 SER B C 1
ATOM 4970 O O . SER B 1 110 ? -0.516 -7.984 0.833 1 92.06 110 SER B O 1
ATOM 4972 N N . LEU B 1 111 ? 0.5 -7.672 2.861 1 89.31 111 LEU B N 1
ATOM 4973 C CA . LEU B 1 111 ? 0.795 -9.086 3.068 1 89.31 111 LEU B CA 1
ATOM 4974 C C . LEU B 1 111 ? 0.066 -9.617 4.297 1 89.31 111 LEU B C 1
ATOM 4976 O O . LEU B 1 111 ? 0.213 -9.07 5.395 1 89.31 111 LEU B O 1
ATOM 4980 N N . ASP B 1 112 ? -0.781 -10.57 4.066 1 82.75 112 ASP B N 1
ATOM 4981 C CA . ASP B 1 112 ? -1.253 -11.422 5.152 1 82.75 112 ASP B CA 1
ATOM 4982 C C . ASP B 1 112 ? -0.327 -12.625 5.348 1 82.75 112 ASP B C 1
ATOM 4984 O O . ASP B 1 112 ? -0.538 -13.68 4.75 1 82.75 112 ASP B O 1
ATOM 4988 N N . GLY B 1 113 ? 0.598 -12.398 6.184 1 73.44 113 GLY B N 1
ATOM 4989 C CA . GLY B 1 113 ? 1.656 -13.383 6.34 1 73.44 113 GLY B CA 1
ATOM 4990 C C . GLY B 1 113 ? 1.163 -14.711 6.891 1 73.44 113 GLY B C 1
ATOM 4991 O O . GLY B 1 113 ? 1.654 -15.773 6.504 1 73.44 113 GLY B O 1
ATOM 4992 N N . LYS B 1 114 ? 0.208 -14.656 7.676 1 72.94 114 LYS B N 1
ATOM 4993 C CA . LYS B 1 114 ? -0.31 -15.867 8.305 1 72.94 114 LYS B CA 1
ATOM 4994 C C . LYS B 1 114 ? -0.93 -16.797 7.273 1 72.94 114 LYS B C 1
ATOM 4996 O O . LYS B 1 114 ? -0.773 -18.016 7.359 1 72.94 114 LYS B O 1
ATOM 5001 N N . HIS B 1 115 ? -1.53 -16.234 6.27 1 77.44 115 HIS B N 1
ATOM 5002 C CA . HIS B 1 115 ? -2.273 -17.078 5.332 1 77.44 115 HIS B CA 1
ATOM 5003 C C . HIS B 1 115 ? -1.613 -17.078 3.959 1 77.44 115 HIS B C 1
ATOM 5005 O O . HIS B 1 115 ? -2.062 -17.797 3.053 1 77.44 115 HIS B O 1
ATOM 5011 N N . GLY B 1 116 ? -0.6 -16.297 3.861 1 76.56 116 GLY B N 1
ATOM 5012 C CA . GLY B 1 116 ? 0.096 -16.25 2.586 1 76.56 116 GLY B CA 1
ATOM 5013 C C . GLY B 1 116 ? -0.696 -15.531 1.506 1 76.56 116 GLY B C 1
ATOM 5014 O O . GLY B 1 116 ? -0.537 -15.82 0.319 1 76.56 116 GLY B O 1
ATOM 5015 N N . ARG B 1 117 ? -1.644 -14.617 1.904 1 84.38 117 ARG B N 1
ATOM 5016 C CA . ARG B 1 117 ? -2.459 -13.836 0.975 1 84.38 117 ARG B CA 1
ATOM 5017 C C . ARG B 1 117 ? -1.887 -12.438 0.783 1 84.38 117 ARG B C 1
ATOM 5019 O O . ARG B 1 117 ? -1.172 -11.93 1.648 1 84.38 117 ARG B O 1
ATOM 5026 N N . MET B 1 118 ? -2.139 -11.938 -0.352 1 90.38 118 MET B N 1
ATOM 5027 C CA . MET B 1 118 ? -1.676 -10.602 -0.692 1 90.38 118 MET B CA 1
ATOM 5028 C C . MET B 1 118 ? -2.775 -9.805 -1.39 1 90.38 118 MET B C 1
ATOM 5030 O O . MET B 1 118 ? -3.57 -10.367 -2.145 1 90.38 118 MET B O 1
ATOM 5034 N N . PHE B 1 119 ? -2.807 -8.562 -1.086 1 90.31 119 PHE B N 1
ATOM 5035 C CA . PHE B 1 119 ? -3.789 -7.668 -1.688 1 90.31 119 PHE B CA 1
ATOM 5036 C C . PHE B 1 119 ? -3.117 -6.422 -2.254 1 90.31 119 PHE B C 1
ATOM 5038 O O . PHE B 1 119 ? -2.26 -5.824 -1.604 1 90.31 119 PHE B O 1
ATOM 5045 N N . GLY B 1 120 ? -3.451 -6.09 -3.449 1 94.06 120 GLY B N 1
ATOM 5046 C CA . GLY B 1 120 ? -2.842 -4.965 -4.141 1 94.06 120 GLY B CA 1
ATOM 5047 C C . GLY B 1 120 ? -2.84 -5.117 -5.648 1 94.06 120 GLY B C 1
ATOM 5048 O O . GLY B 1 120 ? -3.787 -5.66 -6.223 1 94.06 120 GLY B O 1
ATOM 5049 N N . TYR B 1 121 ? -1.816 -4.543 -6.289 1 95.56 121 TYR B N 1
ATOM 5050 C CA . TYR B 1 121 ? -1.654 -4.668 -7.734 1 95.56 121 TYR B CA 1
ATOM 5051 C C . TYR B 1 121 ? -0.209 -4.41 -8.141 1 95.56 121 TYR B C 1
ATOM 5053 O O . TYR B 1 121 ? 0.615 -4.008 -7.32 1 95.56 121 TYR B O 1
ATOM 5061 N N . HIS B 1 122 ? 0.098 -4.652 -9.367 1 97.44 122 HIS B N 1
ATOM 5062 C CA . HIS B 1 122 ? 1.438 -4.473 -9.922 1 97.44 122 HIS B CA 1
ATOM 5063 C C . HIS B 1 122 ? 1.574 -3.115 -10.602 1 97.44 122 HIS B C 1
ATOM 5065 O O . HIS B 1 122 ? 0.602 -2.592 -11.148 1 97.44 122 HIS B O 1
ATOM 5071 N N . THR B 1 123 ? 2.795 -2.545 -10.539 1 97.19 123 THR B N 1
ATOM 5072 C CA . THR B 1 123 ? 3.031 -1.253 -11.172 1 97.19 123 THR B CA 1
ATOM 5073 C C . THR B 1 123 ? 4.312 -1.285 -12.008 1 97.19 123 THR B C 1
ATOM 5075 O O . THR B 1 123 ? 5.211 -2.086 -11.742 1 97.19 123 THR B O 1
ATOM 5078 N N . LEU B 1 124 ? 4.332 -0.441 -12.992 1 98.12 124 LEU B N 1
ATOM 5079 C CA . LEU B 1 124 ? 5.516 -0.094 -13.766 1 98.12 124 LEU B CA 1
ATOM 5080 C C . LEU B 1 124 ? 5.879 1.376 -13.578 1 98.12 124 LEU B C 1
ATOM 5082 O O . LEU B 1 124 ? 5.066 2.26 -13.859 1 98.12 124 LEU B O 1
ATOM 5086 N N . LEU B 1 125 ? 7.086 1.609 -13.078 1 98.25 125 LEU B N 1
ATOM 5087 C CA . LEU B 1 125 ? 7.605 2.969 -12.977 1 98.25 125 LEU B CA 1
ATOM 5088 C C . LEU B 1 125 ? 8.562 3.277 -14.125 1 98.25 125 LEU B C 1
ATOM 5090 O O . LEU B 1 125 ? 9.391 2.439 -14.484 1 98.25 125 LEU B O 1
ATOM 5094 N N . GLY B 1 126 ? 8.477 4.43 -14.656 1 98.19 126 GLY B N 1
ATOM 5095 C CA . GLY B 1 126 ? 9.406 4.855 -15.695 1 98.19 126 GLY B CA 1
ATOM 5096 C C . GLY B 1 126 ? 10.766 5.242 -15.148 1 98.19 126 GLY B C 1
ATOM 5097 O O . GLY B 1 126 ? 10.992 5.188 -13.938 1 98.19 126 GLY B O 1
ATOM 5098 N N . PRO B 1 127 ? 11.641 5.605 -16.141 1 97.88 127 PRO B N 1
ATOM 5099 C CA . PRO B 1 127 ? 12.953 6.07 -15.688 1 97.88 127 PRO B CA 1
ATOM 5100 C C . PRO B 1 127 ? 12.875 7.324 -14.82 1 97.88 127 PRO B C 1
ATOM 5102 O O . PRO B 1 127 ? 13.836 7.656 -14.117 1 97.88 127 PRO B O 1
ATOM 5105 N N . ASP B 1 128 ? 11.797 8.047 -14.898 1 96.94 128 ASP B N 1
ATOM 5106 C CA . ASP B 1 128 ? 11.555 9.211 -14.047 1 96.94 128 ASP B CA 1
ATOM 5107 C C . ASP B 1 128 ? 10.961 8.797 -12.703 1 96.94 128 ASP B C 1
ATOM 5109 O O . ASP B 1 128 ? 10.68 9.648 -11.852 1 96.94 128 ASP B O 1
ATOM 5113 N N . TYR B 1 129 ? 10.68 7.48 -12.484 1 97.12 129 TYR B N 1
ATOM 5114 C CA . TYR B 1 129 ? 10.195 6.832 -11.273 1 97.12 129 TYR B CA 1
ATOM 5115 C C . TYR B 1 129 ? 8.734 7.184 -11.016 1 97.12 129 TYR B C 1
ATOM 5117 O O . TYR B 1 129 ? 8.242 7.043 -9.891 1 97.12 129 TYR B O 1
ATOM 5125 N N . GLU B 1 130 ? 8.062 7.668 -12.023 1 94.31 130 GLU B N 1
ATOM 5126 C CA . GLU B 1 130 ? 6.621 7.887 -11.914 1 94.31 130 GLU B CA 1
ATOM 5127 C C . GLU B 1 130 ? 5.848 6.656 -12.383 1 94.31 130 GLU B C 1
ATOM 5129 O O . GLU B 1 130 ? 6.32 5.902 -13.234 1 94.31 130 GLU B O 1
ATOM 5134 N N . VAL B 1 131 ? 4.668 6.496 -11.891 1 94.44 131 VAL B N 1
ATOM 5135 C CA . VAL B 1 131 ? 3.842 5.367 -12.297 1 94.44 131 VAL B CA 1
ATOM 5136 C C . VAL B 1 131 ? 3.457 5.508 -13.773 1 94.44 131 VAL B C 1
ATOM 5138 O O . VAL B 1 131 ? 2.789 6.473 -14.156 1 94.44 131 VAL B O 1
ATOM 5141 N N . ALA B 1 132 ? 3.871 4.594 -14.523 1 96.12 132 ALA B N 1
ATOM 5142 C CA . ALA B 1 132 ? 3.564 4.598 -15.953 1 96.12 132 ALA B CA 1
ATOM 5143 C C . ALA B 1 132 ? 2.379 3.689 -16.266 1 96.12 132 ALA B C 1
ATOM 5145 O O . ALA B 1 132 ? 1.625 3.941 -17.203 1 96.12 132 ALA B O 1
ATOM 5146 N N . LYS B 1 133 ? 2.27 2.619 -15.484 1 96.25 133 LYS B N 1
ATOM 5147 C CA . LYS B 1 133 ? 1.212 1.646 -15.742 1 96.25 133 LYS B CA 1
ATOM 5148 C C . LYS B 1 133 ? 0.873 0.859 -14.477 1 96.25 133 LYS B C 1
ATOM 5150 O O . LYS B 1 133 ? 1.764 0.492 -13.711 1 96.25 133 LYS B O 1
ATOM 5155 N N . VAL B 1 134 ? -0.408 0.7 -14.258 1 94.94 134 VAL B N 1
ATOM 5156 C CA . VAL B 1 134 ? -0.919 -0.254 -13.281 1 94.94 134 VAL B CA 1
ATOM 5157 C C . VAL B 1 134 ? -1.396 -1.519 -13.992 1 94.94 134 VAL B C 1
ATOM 5159 O O . VAL B 1 134 ? -2.107 -1.443 -15 1 94.94 134 VAL B O 1
ATOM 5162 N N . VAL B 1 135 ? -0.938 -2.689 -13.484 1 95.75 135 VAL B N 1
ATOM 5163 C CA . VAL B 1 135 ? -1.341 -3.963 -14.07 1 95.75 135 VAL B CA 1
ATOM 5164 C C . VAL B 1 135 ? -2.125 -4.777 -13.047 1 95.75 135 VAL B C 1
ATOM 5166 O O . VAL B 1 135 ? -1.586 -5.168 -12.008 1 95.75 135 VAL B O 1
ATOM 5169 N N . LYS B 1 136 ? -3.346 -5.047 -13.359 1 93.38 136 LYS B N 1
ATOM 5170 C CA . LYS B 1 136 ? -4.227 -5.812 -12.484 1 93.38 136 LYS B CA 1
ATOM 5171 C C . LYS B 1 136 ? -4.555 -7.172 -13.094 1 93.38 136 LYS B C 1
ATOM 5173 O O . LYS B 1 136 ? -4.355 -7.387 -14.289 1 93.38 136 LYS B O 1
ATOM 5178 N N . VAL B 1 137 ? -5.035 -8.031 -12.211 1 94.69 137 VAL B N 1
ATOM 5179 C CA . VAL B 1 137 ? -5.484 -9.336 -12.688 1 94.69 137 VAL B CA 1
ATOM 5180 C C . VAL B 1 137 ? -6.914 -9.227 -13.211 1 94.69 137 VAL B C 1
ATOM 5182 O O . VAL B 1 137 ? -7.617 -8.258 -12.922 1 94.69 137 VAL B O 1
ATOM 5185 N N . GLY B 1 138 ? -7.242 -10.227 -14.055 1 92.62 138 GLY B N 1
ATOM 5186 C CA . GLY B 1 138 ? -8.594 -10.297 -14.594 1 92.62 138 GLY B CA 1
ATOM 5187 C C . GLY B 1 138 ? -9.406 -11.438 -14.023 1 92.62 138 GLY B C 1
ATOM 5188 O O . GLY B 1 138 ? -9 -12.078 -13.055 1 92.62 138 GLY B O 1
ATOM 5189 N N . SER B 1 139 ? -10.609 -11.531 -14.477 1 91.25 139 SER B N 1
ATOM 5190 C CA . SER B 1 139 ? -11.5 -12.656 -14.195 1 91.25 139 SER B CA 1
ATOM 5191 C C . SER B 1 139 ? -11.945 -12.656 -12.734 1 91.25 139 SER B C 1
ATOM 5193 O O . SER B 1 139 ? -12.102 -13.719 -12.133 1 91.25 139 SER B O 1
ATOM 5195 N N . HIS B 1 140 ? -12.008 -11.516 -12.203 1 91.69 140 HIS B N 1
ATOM 5196 C CA . HIS B 1 140 ? -12.516 -11.352 -10.844 1 91.69 140 HIS B CA 1
ATOM 5197 C C . HIS B 1 140 ? -11.648 -12.078 -9.836 1 91.69 140 HIS B C 1
ATOM 5199 O O . HIS B 1 140 ? -12.156 -12.711 -8.906 1 91.69 140 HIS B O 1
ATOM 5205 N N . ARG B 1 141 ? -10.352 -12.109 -10.109 1 92.75 141 ARG B N 1
ATOM 5206 C CA . ARG B 1 141 ? -9.422 -12.75 -9.188 1 92.75 141 ARG B CA 1
ATOM 5207 C C . ARG B 1 141 ? -8.672 -11.719 -8.359 1 92.75 141 ARG B C 1
ATOM 5209 O O . ARG B 1 141 ? -8.711 -10.523 -8.656 1 92.75 141 ARG B O 1
ATOM 5216 N N . LEU B 1 142 ? -8.156 -12.203 -7.273 1 91.62 142 LEU B N 1
ATOM 5217 C CA . LEU B 1 142 ? -7.199 -11.406 -6.512 1 91.62 142 LEU B CA 1
ATOM 5218 C C . LEU B 1 142 ? -5.766 -11.758 -6.898 1 91.62 142 LEU B C 1
ATOM 5220 O O . LEU B 1 142 ? -5.484 -12.891 -7.285 1 91.62 142 LEU B O 1
ATOM 5224 N N . VAL B 1 143 ? -4.949 -10.789 -6.758 1 93.62 143 VAL B N 1
ATOM 5225 C CA . VAL B 1 143 ? -3.576 -10.914 -7.23 1 93.62 143 VAL B CA 1
ATOM 5226 C C . VAL B 1 143 ? -2.713 -11.555 -6.145 1 93.62 143 VAL B C 1
ATOM 5228 O O . VAL B 1 143 ? -3.064 -11.516 -4.965 1 93.62 143 VAL B O 1
ATOM 5231 N N . SER B 1 144 ? -1.66 -12.18 -6.613 1 93.62 144 SER B N 1
ATOM 5232 C CA . SER B 1 144 ? -0.54 -12.562 -5.758 1 93.62 144 SER B CA 1
ATOM 5233 C C . SER B 1 144 ? 0.739 -11.836 -6.168 1 93.62 144 SER B C 1
ATOM 5235 O O . SER B 1 144 ? 0.951 -11.562 -7.352 1 93.62 144 SER B O 1
ATOM 5237 N N . ALA B 1 145 ? 1.579 -11.578 -5.207 1 94.56 145 ALA B N 1
ATOM 5238 C CA . ALA B 1 145 ? 2.84 -10.883 -5.457 1 94.56 145 ALA B CA 1
ATOM 5239 C C . ALA B 1 145 ? 3.902 -11.844 -5.984 1 94.56 145 ALA B C 1
ATOM 5241 O O . ALA B 1 145 ? 4.965 -11.422 -6.434 1 94.56 145 ALA B O 1
ATOM 5242 N N . HIS B 1 146 ? 3.619 -13.062 -6.012 1 95.88 146 HIS B N 1
ATOM 5243 C CA . HIS B 1 146 ? 4.656 -14.078 -6.164 1 95.88 146 HIS B CA 1
ATOM 5244 C C . HIS B 1 146 ? 5.34 -13.961 -7.523 1 95.88 146 HIS B C 1
ATOM 5246 O O . HIS B 1 146 ? 6.512 -14.32 -7.664 1 95.88 146 HIS B O 1
ATOM 5252 N N . GLU B 1 147 ? 4.555 -13.453 -8.477 1 97.25 147 GLU B N 1
ATOM 5253 C CA . GLU B 1 147 ? 5.176 -13.297 -9.781 1 97.25 147 GLU B CA 1
ATOM 5254 C C . GLU B 1 147 ? 4.676 -12.039 -10.492 1 97.25 147 GLU B C 1
ATOM 5256 O O . GLU B 1 147 ? 3.49 -11.711 -10.414 1 97.25 147 GLU B O 1
ATOM 5261 N N . PHE B 1 148 ? 5.535 -11.422 -11.133 1 98.06 148 PHE B N 1
ATOM 5262 C CA . PHE B 1 148 ? 5.266 -10.359 -12.086 1 98.06 148 PHE B CA 1
ATOM 5263 C C . PHE B 1 148 ? 6.332 -10.328 -13.18 1 98.06 148 PHE B C 1
ATOM 5265 O O . PHE B 1 148 ? 7.25 -9.508 -13.133 1 98.06 148 PHE B O 1
ATOM 5272 N N . ARG B 1 149 ? 6.172 -11.195 -14.109 1 97.75 149 ARG B N 1
ATOM 5273 C CA . ARG B 1 149 ? 7.152 -11.344 -15.18 1 97.75 149 ARG B CA 1
ATOM 5274 C C . ARG B 1 149 ? 6.598 -10.828 -16.5 1 97.75 149 ARG B C 1
ATOM 5276 O O . ARG B 1 149 ? 5.527 -11.258 -16.938 1 97.75 149 ARG B O 1
ATOM 5283 N N . LEU B 1 150 ? 7.355 -9.914 -17.109 1 98.31 150 LEU B N 1
ATOM 5284 C CA . LEU B 1 150 ? 6.941 -9.422 -18.406 1 98.31 150 LEU B CA 1
ATOM 5285 C C . LEU B 1 150 ? 7.488 -10.305 -19.531 1 98.31 150 LEU B C 1
ATOM 5287 O O . LEU B 1 150 ? 8.633 -10.758 -19.453 1 98.31 150 LEU B O 1
ATOM 5291 N N . VAL B 1 151 ? 6.676 -10.539 -20.484 1 98.12 151 VAL B N 1
ATOM 5292 C CA . VAL B 1 151 ? 7.031 -11.398 -21.609 1 98.12 151 VAL B CA 1
ATOM 5293 C C . VAL B 1 151 ? 6.992 -10.602 -22.906 1 98.12 151 VAL B C 1
ATOM 5295 O O . VAL B 1 151 ? 5.965 -10.016 -23.25 1 98.12 151 VAL B O 1
ATOM 5298 N N . ASP B 1 152 ? 8.102 -10.531 -23.609 1 96.5 152 ASP B N 1
ATOM 5299 C CA . ASP B 1 152 ? 8.273 -9.938 -24.938 1 96.5 152 ASP B CA 1
ATOM 5300 C C . ASP B 1 152 ? 7.871 -8.461 -24.938 1 96.5 152 ASP B C 1
ATOM 5302 O O . ASP B 1 152 ? 7.488 -7.918 -25.969 1 96.5 152 ASP B O 1
ATOM 5306 N N . GLY B 1 153 ? 7.805 -7.914 -23.797 1 97.12 153 GLY B N 1
ATOM 5307 C CA . GLY B 1 153 ? 7.457 -6.504 -23.688 1 97.12 153 GLY B CA 1
ATOM 5308 C C . GLY B 1 153 ? 5.988 -6.23 -23.938 1 97.12 153 GLY B C 1
ATOM 5309 O O . GLY B 1 153 ? 5.602 -5.09 -24.203 1 97.12 153 GLY B O 1
ATOM 5310 N N . LYS B 1 154 ? 5.137 -7.23 -23.844 1 97.88 154 LYS B N 1
ATOM 5311 C CA . LYS B 1 154 ? 3.742 -7.066 -24.25 1 97.88 154 LYS B CA 1
ATOM 5312 C C . LYS B 1 154 ? 2.797 -7.598 -23.172 1 97.88 154 LYS B C 1
ATOM 5314 O O . LYS B 1 154 ? 1.728 -7.031 -22.938 1 97.88 154 LYS B O 1
ATOM 5319 N N . THR B 1 155 ? 3.137 -8.734 -22.609 1 98.44 155 THR B N 1
ATOM 5320 C CA . THR B 1 155 ? 2.244 -9.359 -21.656 1 98.44 155 THR B CA 1
ATOM 5321 C C . THR B 1 155 ? 2.943 -9.547 -20.312 1 98.44 155 THR B C 1
ATOM 5323 O O . THR B 1 155 ? 4.156 -9.352 -20.203 1 98.44 155 THR B O 1
ATOM 5326 N N . ALA B 1 156 ? 2.139 -9.812 -19.297 1 98.56 156 ALA B N 1
ATOM 5327 C CA . ALA B 1 156 ? 2.654 -10.07 -17.953 1 98.56 156 ALA B CA 1
ATOM 5328 C C . ALA B 1 156 ? 2.135 -11.406 -17.422 1 98.56 156 ALA B C 1
ATOM 5330 O O . ALA B 1 156 ? 0.967 -11.75 -17.625 1 98.56 156 ALA B O 1
ATOM 5331 N N . LEU B 1 157 ? 3.021 -12.18 -16.828 1 98.75 157 LEU B N 1
ATOM 5332 C CA . LEU B 1 157 ? 2.65 -13.367 -16.062 1 98.75 157 LEU B CA 1
ATOM 5333 C C . LEU B 1 157 ? 2.434 -13.023 -14.594 1 98.75 157 LEU B C 1
ATOM 5335 O O . LEU B 1 157 ? 3.344 -12.516 -13.93 1 98.75 157 LEU B O 1
ATOM 5339 N N . VAL B 1 158 ? 1.215 -13.25 -14.125 1 98.12 158 VAL B N 1
ATOM 5340 C CA . VAL B 1 158 ? 0.842 -12.969 -12.742 1 98.12 158 VAL B CA 1
ATOM 5341 C C . VAL B 1 158 ? 0.145 -14.18 -12.133 1 98.12 158 VAL B C 1
ATOM 5343 O O . VAL B 1 158 ? -0.399 -15.016 -12.852 1 98.12 158 VAL B O 1
ATOM 5346 N N . GLU B 1 159 ? 0.266 -14.266 -10.797 1 97.69 159 GLU B N 1
ATOM 5347 C CA . GLU B 1 159 ? -0.359 -15.398 -10.125 1 97.69 159 GLU B CA 1
ATOM 5348 C C . GLU B 1 159 ? -1.622 -14.977 -9.383 1 97.69 159 GLU B C 1
ATOM 5350 O O . GLU B 1 159 ? -1.72 -13.836 -8.914 1 97.69 159 GLU B O 1
ATOM 5355 N N . THR B 1 160 ? -2.57 -15.906 -9.32 1 96.25 160 THR B N 1
ATOM 5356 C CA . THR B 1 160 ? -3.863 -15.664 -8.695 1 96.25 160 THR B CA 1
ATOM 5357 C C . THR B 1 160 ? -4.23 -16.812 -7.758 1 96.25 160 THR B C 1
ATOM 5359 O O . THR B 1 160 ? -4.461 -17.938 -8.211 1 96.25 160 THR B O 1
ATOM 5362 N N . PRO B 1 161 ? -4.254 -16.609 -6.488 1 93.88 161 PRO B N 1
ATOM 5363 C CA . PRO B 1 161 ? -4.855 -17.625 -5.605 1 93.88 161 PRO B CA 1
ATOM 5364 C C . PRO B 1 161 ? -6.375 -17.688 -5.738 1 93.88 161 PRO B C 1
ATOM 5366 O O . PRO B 1 161 ? -7.047 -16.656 -5.703 1 93.88 161 PRO B O 1
ATOM 5369 N N . ILE B 1 162 ? -6.914 -18.891 -5.902 1 92.5 162 ILE B N 1
ATOM 5370 C CA . ILE B 1 162 ? -8.344 -19.047 -6.168 1 92.5 162 ILE B CA 1
ATOM 5371 C C . ILE B 1 162 ? -8.977 -19.922 -5.086 1 92.5 162 ILE B C 1
ATOM 5373 O O . ILE B 1 162 ? -8.898 -21.141 -5.145 1 92.5 162 ILE B O 1
ATOM 5377 N N . PRO B 1 163 ? -9.617 -19.297 -4.176 1 90.44 163 PRO B N 1
ATOM 5378 C CA . PRO B 1 163 ? -10.359 -20.109 -3.217 1 90.44 163 PRO B CA 1
ATOM 5379 C C . PRO B 1 163 ? -11.555 -20.828 -3.852 1 90.44 163 PRO B C 1
ATOM 5381 O O . PRO B 1 163 ? -12.312 -20.219 -4.605 1 90.44 163 PRO B O 1
ATOM 5384 N N . ARG B 1 164 ? -11.594 -22.094 -3.576 1 87.75 164 ARG B N 1
ATOM 5385 C CA . ARG B 1 164 ? -12.695 -22.922 -4.043 1 87.75 164 ARG B CA 1
ATOM 5386 C C . ARG B 1 164 ? -13.438 -23.562 -2.869 1 87.75 164 ARG B C 1
ATOM 5388 O O . ARG B 1 164 ? -12.812 -23.984 -1.894 1 87.75 164 ARG B O 1
ATOM 5395 N N . THR B 1 165 ? -14.727 -23.562 -3.076 1 84 165 THR B N 1
ATOM 5396 C CA . THR B 1 165 ? -15.547 -24.281 -2.1 1 84 165 THR B CA 1
ATOM 5397 C C . THR B 1 165 ? -15.758 -25.734 -2.529 1 84 165 THR B C 1
ATOM 5399 O O . THR B 1 165 ? -16.516 -26 -3.467 1 84 165 THR B O 1
ATOM 5402 N N . VAL B 1 166 ? -15.102 -26.578 -1.79 1 85.69 166 VAL B N 1
ATOM 5403 C CA . VAL B 1 166 ? -15.203 -28 -2.047 1 85.69 166 VAL B CA 1
ATOM 5404 C C . VAL B 1 166 ? -15.031 -28.781 -0.741 1 85.69 166 VAL B C 1
ATOM 5406 O O . VAL B 1 166 ? -14.219 -28.406 0.109 1 85.69 166 VAL B O 1
ATOM 5409 N N . SER B 1 167 ? -15.906 -29.844 -0.629 1 89.25 167 SER B N 1
ATOM 5410 C CA . SER B 1 167 ? -15.672 -30.703 0.526 1 89.25 167 SER B CA 1
ATOM 5411 C C . SER B 1 167 ? -14.273 -31.312 0.489 1 89.25 167 SER B C 1
ATOM 5413 O O . SER B 1 167 ? -13.852 -31.844 -0.539 1 89.25 167 SER B O 1
ATOM 5415 N N . LEU B 1 168 ? -13.641 -31.328 1.632 1 94 168 LEU B N 1
ATOM 5416 C CA . LEU B 1 168 ? -12.289 -31.859 1.671 1 94 168 LEU B CA 1
ATOM 5417 C C . LEU B 1 168 ? -12.289 -33.312 2.178 1 94 168 LEU B C 1
ATOM 5419 O O . LEU B 1 168 ? -11.234 -33.906 2.338 1 94 168 LEU B O 1
ATOM 5423 N N . LYS B 1 169 ? -13.445 -33.906 2.322 1 93.19 169 LYS B N 1
ATOM 5424 C CA . LYS B 1 169 ? -13.594 -35.281 2.844 1 93.19 169 LYS B CA 1
ATOM 5425 C C . LYS B 1 169 ? -12.805 -36.281 2.004 1 93.19 169 LYS B C 1
ATOM 5427 O O . LYS B 1 169 ? -12.164 -37.188 2.545 1 93.19 169 LYS B O 1
ATOM 5432 N N . PRO B 1 170 ? -12.797 -36.125 0.703 1 92.88 170 PRO B N 1
ATOM 5433 C CA . PRO B 1 170 ? -12.055 -37.094 -0.097 1 92.88 170 PRO B CA 1
ATOM 5434 C C . PRO B 1 170 ? -10.57 -37.125 0.24 1 92.88 170 PRO B C 1
ATOM 5436 O O . PRO B 1 170 ? -9.883 -38.094 -0.066 1 92.88 170 PRO B O 1
ATOM 5439 N N . TRP B 1 171 ? -10.094 -36.156 0.821 1 95.12 171 TRP B N 1
ATOM 5440 C CA . TRP B 1 171 ? -8.68 -36.094 1.157 1 95.12 171 TRP B CA 1
ATOM 5441 C C . TRP B 1 171 ? -8.477 -36.156 2.668 1 95.12 171 TRP B C 1
ATOM 5443 O O . TRP B 1 171 ? -7.418 -35.781 3.176 1 95.12 171 TRP B O 1
ATOM 5453 N N . GLY B 1 172 ? -9.539 -36.531 3.35 1 94.12 172 GLY B N 1
ATOM 5454 C CA . GLY B 1 172 ? -9.43 -36.781 4.781 1 94.12 172 GLY B CA 1
ATOM 5455 C C . GLY B 1 172 ? -9.938 -35.625 5.613 1 94.12 172 GLY B C 1
ATOM 5456 O O . GLY B 1 172 ? -9.727 -35.562 6.828 1 94.12 172 GLY B O 1
ATOM 5457 N N . GLY B 1 173 ? -10.617 -34.719 5.055 1 94.06 173 GLY B N 1
ATOM 5458 C CA . GLY B 1 173 ? -11.117 -33.562 5.777 1 94.06 173 GLY B CA 1
ATOM 5459 C C . GLY B 1 173 ? -12.375 -33.875 6.566 1 94.06 173 GLY B C 1
ATOM 5460 O O . GLY B 1 173 ? -13.016 -34.906 6.371 1 94.06 173 GLY B O 1
ATOM 5461 N N . THR B 1 174 ? -12.664 -32.969 7.516 1 93.25 174 THR B N 1
ATOM 5462 C CA . THR B 1 174 ? -13.898 -33.031 8.289 1 93.25 174 THR B CA 1
ATOM 5463 C C . THR B 1 174 ? -15.039 -32.375 7.547 1 93.25 174 THR B C 1
ATOM 5465 O O . THR B 1 174 ? -14.836 -31.781 6.477 1 93.25 174 THR B O 1
ATOM 5468 N N . ALA B 1 175 ? -16.219 -32.375 8.133 1 89.94 175 ALA B N 1
ATOM 5469 C CA . ALA B 1 175 ? -17.406 -31.797 7.531 1 89.94 175 ALA B CA 1
ATOM 5470 C C . ALA B 1 175 ? -17.297 -30.266 7.5 1 89.94 175 ALA B C 1
ATOM 5472 O O . ALA B 1 175 ? -17.922 -29.609 6.656 1 89.94 175 ALA B O 1
ATOM 5473 N N . GLU B 1 176 ? -16.453 -29.75 8.375 1 89.5 176 GLU B N 1
ATOM 5474 C CA . GLU B 1 176 ? -16.328 -28.312 8.484 1 89.5 176 GLU B CA 1
ATOM 5475 C C . GLU B 1 176 ? -15.289 -27.766 7.508 1 89.5 176 GLU B C 1
ATOM 5477 O O . GLU B 1 176 ? -15.211 -26.547 7.281 1 89.5 176 GLU B O 1
ATOM 5482 N N . GLN B 1 177 ? -14.555 -28.609 6.902 1 92.25 177 GLN B N 1
ATOM 5483 C CA . GLN B 1 177 ? -13.508 -28.203 5.977 1 92.25 177 GLN B CA 1
ATOM 5484 C C . GLN B 1 177 ? -13.992 -28.266 4.531 1 92.25 177 GLN B C 1
ATOM 5486 O O . GLN B 1 177 ? -14.133 -29.359 3.965 1 92.25 177 GLN B O 1
ATOM 5491 N N . ASN B 1 178 ? -14.242 -27.109 3.988 1 90.12 178 ASN B N 1
ATOM 5492 C CA . ASN B 1 178 ? -14.852 -27.078 2.664 1 90.12 178 ASN B CA 1
ATOM 5493 C C . ASN B 1 178 ? -14.18 -26.047 1.762 1 90.12 178 ASN B C 1
ATOM 5495 O O . ASN B 1 178 ? -14.766 -25.594 0.778 1 90.12 178 ASN B O 1
ATOM 5499 N N . TRP B 1 179 ? -12.961 -25.578 2.158 1 91.19 179 TRP B N 1
ATOM 5500 C CA . TRP B 1 179 ? -12.266 -24.562 1.379 1 91.19 179 TRP B CA 1
ATOM 5501 C C . TRP B 1 179 ? -10.875 -25.047 0.974 1 91.19 179 TRP B C 1
ATOM 5503 O O . TRP B 1 179 ? -10.086 -25.469 1.821 1 91.19 179 TRP B O 1
ATOM 5513 N N . ILE B 1 180 ? -10.633 -25 -0.309 1 93.75 180 ILE B N 1
ATOM 5514 C CA . ILE B 1 180 ? -9.305 -25.312 -0.836 1 93.75 180 ILE B CA 1
ATOM 5515 C C . ILE B 1 180 ? -8.789 -24.125 -1.662 1 93.75 180 ILE B C 1
ATOM 5517 O O . ILE B 1 180 ? -9.578 -23.422 -2.309 1 93.75 180 ILE B O 1
ATOM 5521 N N . LEU B 1 181 ? -7.535 -23.859 -1.532 1 95.12 181 LEU B N 1
ATOM 5522 C CA . LEU B 1 181 ? -6.926 -22.797 -2.324 1 95.12 181 LEU B CA 1
ATOM 5523 C C . LEU B 1 181 ? -6.258 -23.359 -3.572 1 95.12 181 LEU B C 1
ATOM 5525 O O . LEU B 1 181 ? -5.211 -24 -3.482 1 95.12 181 LEU B O 1
ATOM 5529 N N . SER B 1 182 ? -6.879 -23.078 -4.688 1 95.06 182 SER B N 1
ATOM 5530 C CA . SER B 1 182 ? -6.281 -23.453 -5.969 1 95.06 182 SER B CA 1
ATOM 5531 C C . SER B 1 182 ? -5.215 -22.453 -6.391 1 95.06 182 SER B C 1
ATOM 5533 O O . SER B 1 182 ? -5.414 -21.234 -6.277 1 95.06 182 SER B O 1
ATOM 5535 N N . GLY B 1 183 ? -4 -22.938 -6.73 1 95.06 183 GLY B N 1
ATOM 5536 C CA . GLY B 1 183 ? -2.994 -22.062 -7.32 1 95.06 183 GLY B CA 1
ATOM 5537 C C . GLY B 1 183 ? -3.256 -21.75 -8.781 1 95.06 183 GLY B C 1
ATOM 5538 O O . GLY B 1 183 ? -3.471 -22.656 -9.586 1 95.06 183 GLY B O 1
ATOM 5539 N N . GLY B 1 184 ? -3.342 -20.484 -9.086 1 96.62 184 GLY B N 1
ATOM 5540 C CA . GLY B 1 184 ? -3.611 -20.094 -10.461 1 96.62 184 GLY B CA 1
ATOM 5541 C C . GLY B 1 184 ? -2.65 -19.047 -10.984 1 96.62 184 GLY B C 1
ATOM 5542 O O . GLY B 1 184 ? -1.91 -18.422 -10.211 1 96.62 184 GLY B O 1
ATOM 5543 N N . PHE B 1 185 ? -2.596 -18.891 -12.328 1 98.38 185 PHE B N 1
ATOM 5544 C CA . PHE B 1 185 ? -1.868 -17.781 -12.945 1 98.38 185 PHE B CA 1
ATOM 5545 C C . PHE B 1 185 ? -2.561 -17.328 -14.219 1 98.38 185 PHE B C 1
ATOM 5547 O O . PHE B 1 185 ? -3.424 -18.031 -14.75 1 98.38 185 PHE B O 1
ATOM 5554 N N . GLN B 1 186 ? -2.236 -16.125 -14.594 1 98.38 186 GLN B N 1
ATOM 5555 C CA . GLN B 1 186 ? -2.732 -15.523 -15.82 1 98.38 186 GLN B CA 1
ATOM 5556 C C . GLN B 1 186 ? -1.594 -14.914 -16.625 1 98.38 186 GLN B C 1
ATOM 5558 O O . GLN B 1 186 ? -0.589 -14.477 -16.062 1 98.38 186 GLN B O 1
ATOM 5563 N N . GLU B 1 187 ? -1.672 -15.031 -17.906 1 98.69 187 GLU B N 1
ATOM 5564 C CA . GLU B 1 187 ? -0.967 -14.117 -18.781 1 98.69 187 GLU B CA 1
ATOM 5565 C C . GLU B 1 187 ? -1.888 -13 -19.266 1 98.69 187 GLU B C 1
ATOM 5567 O O . GLU B 1 187 ? -2.932 -13.258 -19.875 1 98.69 187 GLU B O 1
ATOM 5572 N N . ILE B 1 188 ? -1.447 -11.758 -19 1 98.06 188 ILE B N 1
ATOM 5573 C CA . ILE B 1 188 ? -2.307 -10.602 -19.234 1 98.06 188 ILE B CA 1
ATOM 5574 C C . ILE B 1 188 ? -1.645 -9.648 -20.234 1 98.06 188 ILE B C 1
ATOM 5576 O O . ILE B 1 188 ? -0.437 -9.406 -20.156 1 98.06 188 ILE B O 1
ATOM 5580 N N . ASP B 1 189 ? -2.455 -9.203 -21.172 1 98.19 189 ASP B N 1
ATOM 5581 C CA . ASP B 1 189 ? -1.969 -8.117 -22.016 1 98.19 189 ASP B CA 1
ATOM 5582 C C . ASP B 1 189 ? -1.829 -6.82 -21.219 1 98.19 189 ASP B C 1
ATOM 5584 O O . ASP B 1 189 ? -2.805 -6.328 -20.641 1 98.19 189 ASP B O 1
ATOM 5588 N N . ILE B 1 190 ? -0.674 -6.211 -21.203 1 97.88 190 ILE B N 1
ATOM 5589 C CA . ILE B 1 190 ? -0.392 -5.098 -20.312 1 97.88 190 ILE B CA 1
ATOM 5590 C C . ILE B 1 190 ? -1.186 -3.867 -20.75 1 97.88 190 ILE B C 1
ATOM 5592 O O . ILE B 1 190 ? -1.688 -3.113 -19.906 1 97.88 190 ILE B O 1
ATOM 5596 N N . ASP B 1 191 ? -1.351 -3.645 -22.016 1 96.19 191 ASP B N 1
ATOM 5597 C CA . ASP B 1 191 ? -1.998 -2.443 -22.531 1 96.19 191 ASP B CA 1
ATOM 5598 C C . ASP B 1 191 ? -3.51 -2.502 -22.328 1 96.19 191 ASP B C 1
ATOM 5600 O O . ASP B 1 191 ? -4.117 -1.536 -21.859 1 96.19 191 ASP B O 1
ATOM 5604 N N . THR B 1 192 ? -4.113 -3.699 -22.562 1 93.88 192 THR B N 1
ATOM 5605 C CA . THR B 1 192 ? -5.57 -3.779 -22.578 1 93.88 192 THR B CA 1
ATOM 5606 C C . THR B 1 192 ? -6.102 -4.32 -21.25 1 93.88 192 THR B C 1
ATOM 5608 O O . THR B 1 192 ? -7.27 -4.109 -20.922 1 93.88 192 THR B O 1
ATOM 5611 N N . GLY B 1 193 ? -5.262 -5.117 -20.641 1 93.5 193 GLY B N 1
ATOM 5612 C CA . GLY B 1 193 ? -5.727 -5.789 -19.438 1 93.5 193 GLY B CA 1
ATOM 5613 C C . GLY B 1 193 ? -6.418 -7.109 -19.719 1 93.5 193 GLY B C 1
ATOM 5614 O O . GLY B 1 193 ? -6.875 -7.785 -18.797 1 93.5 193 GLY B O 1
ATOM 5615 N N . ASP B 1 194 ? -6.391 -7.547 -20.953 1 95.12 194 ASP B N 1
ATOM 5616 C CA . ASP B 1 194 ? -7.074 -8.781 -21.312 1 95.12 194 ASP B CA 1
ATOM 5617 C C . ASP B 1 194 ? -6.301 -10.008 -20.828 1 95.12 194 ASP B C 1
ATOM 5619 O O . ASP B 1 194 ? -5.074 -10.039 -20.922 1 95.12 194 ASP B O 1
ATOM 5623 N N . VAL B 1 195 ? -7.062 -10.953 -20.375 1 96.25 195 VAL B N 1
ATOM 5624 C CA . VAL B 1 195 ? -6.477 -12.242 -20.016 1 96.25 195 VAL B CA 1
ATOM 5625 C C . VAL B 1 195 ? -6.312 -13.102 -21.266 1 96.25 195 VAL B C 1
ATOM 5627 O O . VAL B 1 195 ? -7.297 -13.477 -21.891 1 96.25 195 VAL B O 1
ATOM 5630 N N . ILE B 1 196 ? -5.059 -13.453 -21.547 1 96.56 196 ILE B N 1
ATOM 5631 C CA . ILE B 1 196 ? -4.789 -14.219 -22.75 1 96.56 196 ILE B CA 1
ATOM 5632 C C . ILE B 1 196 ? -4.742 -15.711 -22.438 1 96.56 196 ILE B C 1
ATOM 5634 O O . ILE B 1 196 ? -4.977 -16.547 -23.297 1 96.56 196 ILE B O 1
ATOM 5638 N N . PHE B 1 197 ? -4.395 -16.047 -21.281 1 97.81 197 PHE B N 1
ATOM 5639 C CA . PHE B 1 197 ? -4.312 -17.406 -20.781 1 97.81 197 PHE B CA 1
ATOM 5640 C C . PHE B 1 197 ? -4.535 -17.453 -19.281 1 97.81 197 PHE B C 1
ATOM 5642 O O . PHE B 1 197 ? -4.094 -16.562 -18.562 1 97.81 197 PHE B O 1
ATOM 5649 N N . GLU B 1 198 ? -5.234 -18.406 -18.875 1 97.12 198 GLU B N 1
ATOM 5650 C CA . GLU B 1 198 ? -5.477 -18.641 -17.453 1 97.12 198 GLU B CA 1
ATOM 5651 C C . GLU B 1 198 ? -5.402 -20.109 -17.109 1 97.12 198 GLU B C 1
ATOM 5653 O O . GLU B 1 198 ? -5.832 -20.969 -17.891 1 97.12 198 GLU B O 1
ATOM 5658 N N . TRP B 1 199 ? -4.824 -20.453 -15.984 1 97.56 199 TRP B N 1
ATOM 5659 C CA . TRP B 1 199 ? -4.621 -21.812 -15.508 1 97.56 199 TRP B CA 1
ATOM 5660 C C . TRP B 1 199 ? -4.844 -21.906 -14 1 97.56 199 TRP B C 1
ATOM 5662 O O . TRP B 1 199 ? -4.574 -20.953 -13.266 1 97.56 199 TRP B O 1
ATOM 5672 N N . GLU B 1 200 ? -5.383 -23 -13.484 1 95.88 200 GLU B N 1
ATOM 5673 C CA . GLU B 1 200 ? -5.445 -23.234 -12.047 1 95.88 200 GLU B CA 1
ATOM 5674 C C . GLU B 1 200 ? -5.113 -24.688 -11.711 1 95.88 200 GLU B C 1
ATOM 5676 O O . GLU B 1 200 ? -5.445 -25.594 -12.469 1 95.88 200 GLU B O 1
ATOM 5681 N N . SER B 1 201 ? -4.59 -24.906 -10.617 1 97.56 201 SER B N 1
ATOM 5682 C CA . SER B 1 201 ? -3.992 -26.172 -10.227 1 97.56 201 SER B CA 1
ATOM 5683 C C . SER B 1 201 ? -5.062 -27.219 -9.938 1 97.56 201 SER B C 1
ATOM 5685 O O . SER B 1 201 ? -4.891 -28.406 -10.25 1 97.56 201 SER B O 1
ATOM 5687 N N . PHE B 1 202 ? -6.156 -26.828 -9.375 1 95.5 202 PHE B N 1
ATOM 5688 C CA . PHE B 1 202 ? -7.137 -27.781 -8.883 1 95.5 202 PHE B CA 1
ATOM 5689 C C . PHE B 1 202 ? -7.762 -28.562 -10.031 1 95.5 202 PHE B C 1
ATOM 5691 O O . PHE B 1 202 ? -8.266 -29.672 -9.836 1 95.5 202 PHE B O 1
ATOM 5698 N N . ASP B 1 203 ? -7.703 -28.062 -11.211 1 92.38 203 ASP B N 1
ATOM 5699 C CA . ASP B 1 203 ? -8.227 -28.734 -12.391 1 92.38 203 ASP B CA 1
ATOM 5700 C C . ASP B 1 203 ? -7.254 -29.812 -12.891 1 92.38 203 ASP B C 1
ATOM 5702 O O . ASP B 1 203 ? -7.617 -30.656 -13.703 1 92.38 203 ASP B O 1
ATOM 5706 N N . HIS B 1 204 ? -6.02 -29.812 -12.414 1 95.69 204 HIS B N 1
ATOM 5707 C CA . HIS B 1 204 ? -5.004 -30.609 -13.086 1 95.69 204 HIS B CA 1
ATOM 5708 C C . HIS B 1 204 ? -4.227 -31.469 -12.086 1 95.69 204 HIS B C 1
ATOM 5710 O O . HIS B 1 204 ? -3.656 -32.5 -12.453 1 95.69 204 HIS B O 1
ATOM 5716 N N . VAL B 1 205 ? -4.168 -31.031 -10.859 1 97.06 205 VAL B N 1
ATOM 5717 C CA . VAL B 1 205 ? -3.301 -31.703 -9.883 1 97.06 205 VAL B CA 1
ATOM 5718 C C . VAL B 1 205 ? -4.121 -32.125 -8.68 1 97.06 205 VAL B C 1
ATOM 5720 O O . VAL B 1 205 ? -4.715 -31.312 -7.984 1 97.06 205 VAL B O 1
ATOM 5723 N N . ASP B 1 206 ? -4.105 -33.438 -8.383 1 96.12 206 ASP B N 1
ATOM 5724 C CA . ASP B 1 206 ? -4.793 -33.969 -7.227 1 96.12 206 ASP B CA 1
ATOM 5725 C C . ASP B 1 206 ? -4.172 -33.5 -5.926 1 96.12 206 ASP B C 1
ATOM 5727 O O . ASP B 1 206 ? -2.959 -33.594 -5.73 1 96.12 206 ASP B O 1
ATOM 5731 N N . PRO B 1 207 ? -4.984 -33 -4.992 1 96.62 207 PRO B N 1
ATOM 5732 C CA . PRO B 1 207 ? -4.461 -32.469 -3.721 1 96.62 207 PRO B CA 1
ATOM 5733 C C . PRO B 1 207 ? -3.766 -33.562 -2.898 1 96.62 207 PRO B C 1
ATOM 5735 O O . PRO B 1 207 ? -3.051 -33.25 -1.94 1 96.62 207 PRO B O 1
ATOM 5738 N N . LYS B 1 208 ? -3.941 -34.781 -3.195 1 95.75 208 LYS B N 1
ATOM 5739 C CA . LYS B 1 208 ? -3.279 -35.875 -2.479 1 95.75 208 LYS B CA 1
ATOM 5740 C C . LYS B 1 208 ? -1.762 -35.781 -2.6 1 95.75 208 LYS B C 1
ATOM 5742 O O . LYS B 1 208 ? -1.027 -36.375 -1.809 1 95.75 208 LYS B O 1
ATOM 5747 N N . TYR B 1 209 ? -1.314 -35.062 -3.611 1 96.5 209 TYR B N 1
ATOM 5748 C CA . TYR B 1 209 ? 0.118 -34.938 -3.867 1 96.5 209 TYR B CA 1
ATOM 5749 C C . TYR B 1 209 ? 0.746 -33.844 -3.01 1 96.5 209 TYR B C 1
ATOM 5751 O O . TYR B 1 209 ? 1.966 -33.688 -3.02 1 96.5 209 TYR B O 1
ATOM 5759 N N . SER B 1 210 ? -0.043 -33.156 -2.238 1 96.56 210 SER B N 1
ATOM 5760 C CA . SER B 1 210 ? 0.484 -32.062 -1.417 1 96.56 210 SER B CA 1
ATOM 5761 C C . SER B 1 210 ? 1.455 -32.594 -0.364 1 96.56 210 SER B C 1
ATOM 5763 O O . SER B 1 210 ? 1.22 -33.625 0.237 1 96.56 210 SER B O 1
ATOM 5765 N N . ALA B 1 211 ? 2.494 -31.859 -0.167 1 95.12 211 ALA B N 1
ATOM 5766 C CA . ALA B 1 211 ? 3.439 -32.156 0.91 1 95.12 211 ALA B CA 1
ATOM 5767 C C . ALA B 1 211 ? 2.816 -31.875 2.275 1 95.12 211 ALA B C 1
ATOM 5769 O O . ALA B 1 211 ? 3.379 -32.25 3.309 1 95.12 211 ALA B O 1
ATOM 5770 N N . PHE B 1 212 ? 1.62 -31.266 2.26 1 94.56 212 PHE B N 1
ATOM 5771 C CA . PHE B 1 212 ? 0.916 -30.891 3.479 1 94.56 212 PHE B CA 1
ATOM 5772 C C . PHE B 1 212 ? -0.491 -31.469 3.494 1 94.56 212 PHE B C 1
ATOM 5774 O O . PHE B 1 212 ? -1.475 -30.734 3.354 1 94.56 212 PHE B O 1
ATOM 5781 N N . PRO B 1 213 ? -0.531 -32.75 3.752 1 94.19 213 PRO B N 1
ATOM 5782 C CA . PRO B 1 213 ? -1.867 -33.312 3.877 1 94.19 213 PRO B CA 1
ATOM 5783 C C . PRO B 1 213 ? -2.672 -32.719 5.027 1 94.19 213 PRO B C 1
ATOM 5785 O O . PRO B 1 213 ? -2.098 -32.125 5.934 1 94.19 213 PRO B O 1
ATOM 5788 N N . LEU B 1 214 ? -3.939 -32.906 4.965 1 93.94 214 LEU B N 1
ATOM 5789 C CA . LEU B 1 214 ? -4.844 -32.25 5.891 1 93.94 214 LEU B CA 1
ATOM 5790 C C . LEU B 1 214 ? -4.543 -32.656 7.332 1 93.94 214 LEU B C 1
ATOM 5792 O O . LEU B 1 214 ? -4.824 -31.891 8.266 1 93.94 214 LEU B O 1
ATOM 5796 N N . ASP B 1 215 ? -4.047 -33.781 7.586 1 91.19 215 ASP B N 1
ATOM 5797 C CA . ASP B 1 215 ? -3.727 -34.25 8.93 1 91.19 215 ASP B CA 1
ATOM 5798 C C . ASP B 1 215 ? -2.287 -33.906 9.305 1 91.19 215 ASP B C 1
ATOM 5800 O O . ASP B 1 215 ? -1.728 -34.469 10.234 1 91.19 215 ASP B O 1
ATOM 5804 N N . PHE B 1 216 ? -1.667 -33.031 8.648 1 91.19 216 PHE B N 1
ATOM 5805 C CA . PHE B 1 216 ? -0.276 -32.625 8.844 1 91.19 216 PHE B CA 1
ATOM 5806 C C . PHE B 1 216 ? -0.054 -32.125 10.266 1 91.19 216 PHE B C 1
ATOM 5808 O O . PHE B 1 216 ? 1.034 -32.281 10.82 1 91.19 216 PHE B O 1
ATOM 5815 N N . GLY B 1 217 ? -1.075 -31.531 10.844 1 88.31 217 GLY B N 1
ATOM 5816 C CA . GLY B 1 217 ? -0.938 -30.984 12.18 1 88.31 217 GLY B CA 1
ATOM 5817 C C . GLY B 1 217 ? -0.418 -29.562 12.195 1 88.31 217 GLY B C 1
ATOM 5818 O O . GLY B 1 217 ? -0.856 -28.719 11.398 1 88.31 217 GLY B O 1
ATOM 5819 N N . ALA B 1 218 ? 0.448 -29.266 13.219 1 84.94 218 ALA B N 1
ATOM 5820 C CA . ALA B 1 218 ? 0.963 -27.906 13.375 1 84.94 218 ALA B CA 1
ATOM 5821 C C . ALA B 1 218 ? 1.742 -27.469 12.141 1 84.94 218 ALA B C 1
ATOM 5823 O O . ALA B 1 218 ? 2.652 -28.156 11.688 1 84.94 218 ALA B O 1
ATOM 5824 N N . GLY B 1 219 ? 1.287 -26.297 11.555 1 84.88 219 GLY B N 1
ATOM 5825 C CA . GLY B 1 219 ? 1.979 -25.75 10.398 1 84.88 219 GLY B CA 1
ATOM 5826 C C . GLY B 1 219 ? 1.241 -26 9.094 1 84.88 219 GLY B C 1
ATOM 5827 O O . GLY B 1 219 ? 1.707 -25.594 8.023 1 84.88 219 GLY B O 1
ATOM 5828 N N . LEU B 1 220 ? 0.088 -26.75 9.133 1 88.81 220 LEU B N 1
ATOM 5829 C CA . LEU B 1 220 ? -0.741 -26.922 7.941 1 88.81 220 LEU B CA 1
ATOM 5830 C C . LEU B 1 220 ? -1.076 -25.578 7.316 1 88.81 220 LEU B C 1
ATOM 5832 O O . LEU B 1 220 ? -1.564 -24.672 8 1 88.81 220 LEU B O 1
ATOM 5836 N N . PRO B 1 221 ? -0.726 -25.438 6.043 1 92.31 221 PRO B N 1
ATOM 5837 C CA . PRO B 1 221 ? -1.058 -24.172 5.402 1 92.31 221 PRO B CA 1
ATOM 5838 C C . PRO B 1 221 ? -2.547 -24.031 5.09 1 92.31 221 PRO B C 1
ATOM 5840 O O . PRO B 1 221 ? -2.988 -24.422 4.004 1 92.31 221 PRO B O 1
ATOM 5843 N N . GLY B 1 222 ? -3.293 -23.469 6.031 1 92.94 222 GLY B N 1
ATOM 5844 C CA . GLY B 1 222 ? -4.727 -23.297 5.875 1 92.94 222 GLY B CA 1
ATOM 5845 C C . GLY B 1 222 ? -5.535 -24.469 6.387 1 92.94 222 GLY B C 1
ATOM 5846 O O . GLY B 1 222 ? -5.336 -25.594 5.945 1 92.94 222 GLY B O 1
ATOM 5847 N N . SER B 1 223 ? -6.5 -24.25 7.152 1 92.25 223 SER B N 1
ATOM 5848 C CA . SER B 1 223 ? -7.285 -25.297 7.785 1 92.25 223 SER B CA 1
ATOM 5849 C C . SER B 1 223 ? -8.391 -25.812 6.859 1 92.25 223 SER B C 1
ATOM 5851 O O . SER B 1 223 ? -8.945 -26.891 7.074 1 92.25 223 SER B O 1
ATOM 5853 N N . GLY B 1 224 ? -8.773 -24.984 5.898 1 92.94 224 GLY B N 1
ATOM 5854 C CA . GLY B 1 224 ? -9.836 -25.344 4.973 1 92.94 224 GLY B CA 1
ATOM 5855 C C . GLY B 1 224 ? -11.219 -24.984 5.488 1 92.94 224 GLY B C 1
ATOM 5856 O O . GLY B 1 224 ? -12.227 -25.359 4.891 1 92.94 224 GLY B O 1
ATOM 5857 N N . THR B 1 225 ? -11.281 -24.156 6.523 1 89.88 225 THR B N 1
ATOM 5858 C CA . THR B 1 225 ? -12.578 -23.938 7.156 1 89.88 225 THR B CA 1
ATOM 5859 C C . THR B 1 225 ? -13.195 -22.625 6.68 1 89.88 225 THR B C 1
ATOM 5861 O O . THR B 1 225 ? -14.391 -22.391 6.844 1 89.88 225 THR B O 1
ATOM 5864 N N . THR B 1 226 ? -12.375 -21.719 6.18 1 84.31 226 THR B N 1
ATOM 5865 C CA . THR B 1 226 ? -12.859 -20.438 5.652 1 84.31 226 THR B CA 1
ATOM 5866 C C . THR B 1 226 ? -12.156 -20.094 4.344 1 84.31 226 THR B C 1
ATOM 5868 O O . THR B 1 226 ? -11.18 -20.75 3.965 1 84.31 226 THR B O 1
ATOM 5871 N N . GLU B 1 227 ? -12.703 -19.094 3.695 1 83.81 227 GLU B N 1
ATOM 5872 C CA . GLU B 1 227 ? -12.094 -18.625 2.453 1 83.81 227 GLU B CA 1
ATOM 5873 C C . GLU B 1 227 ? -10.641 -18.203 2.676 1 83.81 227 GLU B C 1
ATOM 5875 O O . GLU B 1 227 ? -9.758 -18.547 1.888 1 83.81 227 GLU B O 1
ATOM 5880 N N . THR B 1 228 ? -10.391 -17.484 3.727 1 84 228 THR B N 1
ATOM 5881 C CA . THR B 1 228 ? -9.078 -16.922 3.998 1 84 228 THR B CA 1
ATOM 5882 C C . THR B 1 228 ? -8.117 -17.984 4.5 1 84 228 THR B C 1
ATOM 5884 O O . THR B 1 228 ? -6.906 -17.891 4.289 1 84 228 THR B O 1
ATOM 5887 N N . ASP B 1 229 ? -8.695 -18.953 5.152 1 90.62 229 ASP B N 1
ATOM 5888 C CA . ASP B 1 229 ? -7.895 -20.047 5.691 1 90.62 229 ASP B CA 1
ATOM 5889 C C . ASP B 1 229 ? -8.102 -21.328 4.883 1 90.62 229 ASP B C 1
ATOM 5891 O O . ASP B 1 229 ? -8.18 -22.406 5.449 1 90.62 229 ASP B O 1
ATOM 5895 N N . ALA B 1 230 ? -8.25 -21.172 3.615 1 92.75 230 ALA B N 1
ATOM 5896 C CA . ALA B 1 230 ? -8.422 -22.312 2.719 1 92.75 230 ALA B CA 1
ATOM 5897 C C . ALA B 1 230 ? -7.168 -23.188 2.701 1 92.75 230 ALA B C 1
ATOM 5899 O O . ALA B 1 230 ? -6.051 -22.688 2.852 1 92.75 230 ALA B O 1
ATOM 5900 N N . TRP B 1 231 ? -7.395 -24.5 2.514 1 96 231 TRP B N 1
ATOM 5901 C CA . TRP B 1 231 ? -6.273 -25.422 2.441 1 96 231 TRP B CA 1
ATOM 5902 C C . TRP B 1 231 ? -5.379 -25.109 1.245 1 96 231 TRP B C 1
ATOM 5904 O O . TRP B 1 231 ? -5.77 -25.328 0.097 1 96 231 TRP B O 1
ATOM 5914 N N . ASN B 1 232 ? -4.195 -24.625 1.55 1 95.69 232 ASN B N 1
ATOM 5915 C CA . ASN B 1 232 ? -3.232 -24.219 0.529 1 95.69 232 ASN B CA 1
ATOM 5916 C C . ASN B 1 232 ? -2.363 -25.391 0.087 1 95.69 232 ASN B C 1
ATOM 5918 O O . ASN B 1 232 ? -1.167 -25.422 0.385 1 95.69 232 ASN B O 1
ATOM 5922 N N . TYR B 1 233 ? -2.875 -26.281 -0.765 1 96.38 233 TYR B N 1
ATOM 5923 C CA . TYR B 1 233 ? -2.258 -27.578 -1.06 1 96.38 233 TYR B CA 1
ATOM 5924 C C . TYR B 1 233 ? -1.16 -27.422 -2.105 1 96.38 233 TYR B C 1
ATOM 5926 O O . TYR B 1 233 ? -0.279 -28.281 -2.217 1 96.38 233 TYR B O 1
ATOM 5934 N N . PHE B 1 234 ? -1.146 -26.406 -2.891 1 96.62 234 PHE B N 1
ATOM 5935 C CA . PHE B 1 234 ? -0.312 -26.266 -4.078 1 96.62 234 PHE B CA 1
ATOM 5936 C C . PHE B 1 234 ? 0.691 -25.141 -3.91 1 96.62 234 PHE B C 1
ATOM 5938 O O . PHE B 1 234 ? 1.9 -25.344 -4.02 1 96.62 234 PHE B O 1
ATOM 5945 N N . HIS B 1 235 ? 0.274 -23.906 -3.662 1 96.06 235 HIS B N 1
ATOM 5946 C CA . HIS B 1 235 ? 1.046 -22.688 -3.416 1 96.06 235 HIS B CA 1
ATOM 5947 C C . HIS B 1 235 ? 1.99 -22.391 -4.578 1 96.06 235 HIS B C 1
ATOM 5949 O O . HIS B 1 235 ? 3.211 -22.469 -4.426 1 96.06 235 HIS B O 1
ATOM 5955 N N . ILE B 1 236 ? 1.474 -21.891 -5.625 1 97.38 236 ILE B N 1
ATOM 5956 C CA . ILE B 1 236 ? 2.254 -21.484 -6.793 1 97.38 236 ILE B CA 1
ATOM 5957 C C . ILE B 1 236 ? 3.08 -20.234 -6.457 1 97.38 236 ILE B C 1
ATOM 5959 O O . ILE B 1 236 ? 2.602 -19.344 -5.77 1 97.38 236 ILE B O 1
ATOM 5963 N N . ASN B 1 237 ? 4.371 -20.172 -6.965 1 97.06 237 ASN B N 1
ATOM 5964 C CA . ASN B 1 237 ? 5.133 -18.984 -6.566 1 97.06 237 ASN B CA 1
ATOM 5965 C C . ASN B 1 237 ? 6.047 -18.516 -7.688 1 97.06 237 ASN B C 1
ATOM 5967 O O . ASN B 1 237 ? 6.848 -17.594 -7.488 1 97.06 237 ASN B O 1
ATOM 5971 N N . SER B 1 238 ? 6.031 -19.078 -8.805 1 98.5 238 SER B N 1
ATOM 5972 C CA . SER B 1 238 ? 6.684 -18.531 -9.984 1 98.5 238 SER B CA 1
ATOM 5973 C C . SER B 1 238 ? 6.039 -19.062 -11.266 1 98.5 238 SER B C 1
ATOM 5975 O O . SER B 1 238 ? 5.48 -20.156 -11.281 1 98.5 238 SER B O 1
ATOM 5977 N N . VAL B 1 239 ? 6.043 -18.297 -12.297 1 98.75 239 VAL B N 1
ATOM 5978 C CA . VAL B 1 239 ? 5.613 -18.641 -13.648 1 98.75 239 VAL B CA 1
ATOM 5979 C C . VAL B 1 239 ? 6.59 -18.062 -14.672 1 98.75 239 VAL B C 1
ATOM 5981 O O . VAL B 1 239 ? 6.953 -16.891 -14.594 1 98.75 239 VAL B O 1
ATOM 5984 N N . ASP B 1 240 ? 7.074 -18.875 -15.484 1 98.75 240 ASP B N 1
ATOM 5985 C CA . ASP B 1 240 ? 7.914 -18.516 -16.625 1 98.75 240 ASP B CA 1
ATOM 5986 C C . ASP B 1 240 ? 7.324 -19.016 -17.938 1 98.75 240 ASP B C 1
ATOM 5988 O O . ASP B 1 240 ? 6.355 -19.781 -17.922 1 98.75 240 ASP B O 1
ATOM 5992 N N . LYS B 1 241 ? 7.832 -18.5 -19.016 1 98.75 241 LYS B N 1
ATOM 5993 C CA . LYS B 1 241 ? 7.336 -18.891 -20.328 1 98.75 241 LYS B CA 1
ATOM 5994 C C . LYS B 1 241 ? 8.484 -19.141 -21.297 1 98.75 241 LYS B C 1
ATOM 5996 O O . LYS B 1 241 ? 9.477 -18.406 -21.297 1 98.75 241 LYS B O 1
ATOM 6001 N N . ASP B 1 242 ? 8.383 -20.203 -22.109 1 97.75 242 ASP B N 1
ATOM 6002 C CA . ASP B 1 242 ? 9.438 -20.469 -23.094 1 97.75 242 ASP B CA 1
ATOM 6003 C C . ASP B 1 242 ? 9.031 -20 -24.484 1 97.75 242 ASP B C 1
ATOM 6005 O O . ASP B 1 242 ? 7.988 -19.375 -24.656 1 97.75 242 ASP B O 1
ATOM 6009 N N . ASP B 1 243 ? 9.914 -20.25 -25.438 1 96.12 243 ASP B N 1
ATOM 6010 C CA . ASP B 1 243 ? 9.719 -19.734 -26.797 1 96.12 243 ASP B CA 1
ATOM 6011 C C . ASP B 1 243 ? 8.711 -20.578 -27.578 1 96.12 243 ASP B C 1
ATOM 6013 O O . ASP B 1 243 ? 8.312 -20.219 -28.672 1 96.12 243 ASP B O 1
ATOM 6017 N N . GLU B 1 244 ? 8.258 -21.719 -26.969 1 96.56 244 GLU B N 1
ATOM 6018 C CA . GLU B 1 244 ? 7.254 -22.562 -27.594 1 96.56 244 GLU B CA 1
ATOM 6019 C C . GLU B 1 244 ? 5.855 -22.234 -27.078 1 96.56 244 GLU B C 1
ATOM 6021 O O . GLU B 1 244 ? 4.871 -22.828 -27.531 1 96.56 244 GLU B O 1
ATOM 6026 N N . GLY B 1 245 ? 5.797 -21.359 -26.172 1 97.69 245 GLY B N 1
ATOM 6027 C CA . GLY B 1 245 ? 4.516 -20.906 -25.656 1 97.69 245 GLY B CA 1
ATOM 6028 C C . GLY B 1 245 ? 4.074 -21.672 -24.422 1 97.69 245 GLY B C 1
ATOM 6029 O O . GLY B 1 245 ? 2.943 -21.516 -23.953 1 97.69 245 GLY B O 1
ATOM 6030 N N . ASN B 1 246 ? 4.98 -22.516 -23.859 1 98.56 246 ASN B N 1
ATOM 6031 C CA . ASN B 1 246 ? 4.66 -23.266 -22.656 1 98.56 246 ASN B CA 1
ATOM 6032 C C . ASN B 1 246 ? 5.102 -22.531 -21.406 1 98.56 246 ASN B C 1
ATOM 6034 O O . ASN B 1 246 ? 5.918 -21.609 -21.469 1 98.56 246 ASN B O 1
ATOM 6038 N N . TYR B 1 247 ? 4.5 -22.953 -20.312 1 98.88 247 TYR B N 1
ATOM 6039 C CA . TYR B 1 247 ? 4.777 -22.281 -19.047 1 98.88 247 TYR B CA 1
ATOM 6040 C C . TYR B 1 247 ? 5.5 -23.203 -18.078 1 98.88 247 TYR B C 1
ATOM 6042 O O . TYR B 1 247 ? 5.328 -24.422 -18.125 1 98.88 247 TYR B O 1
ATOM 6050 N N . LEU B 1 248 ? 6.379 -22.672 -17.25 1 98.94 248 LEU B N 1
ATOM 6051 C CA . LEU B 1 248 ? 7.02 -23.344 -16.125 1 98.94 248 LEU B CA 1
ATOM 6052 C C . LEU B 1 248 ? 6.543 -22.781 -14.797 1 98.94 248 LEU B C 1
ATOM 6054 O O . LEU B 1 248 ? 6.672 -21.578 -14.547 1 98.94 248 LEU B O 1
ATOM 6058 N N . ILE B 1 249 ? 5.941 -23.641 -13.914 1 98.75 249 ILE B N 1
ATOM 6059 C CA . ILE B 1 249 ? 5.438 -23.125 -12.641 1 98.75 249 ILE B CA 1
ATOM 6060 C C . ILE B 1 249 ? 6.062 -23.906 -11.484 1 98.75 249 ILE B C 1
ATOM 6062 O O . ILE B 1 249 ? 6.383 -25.0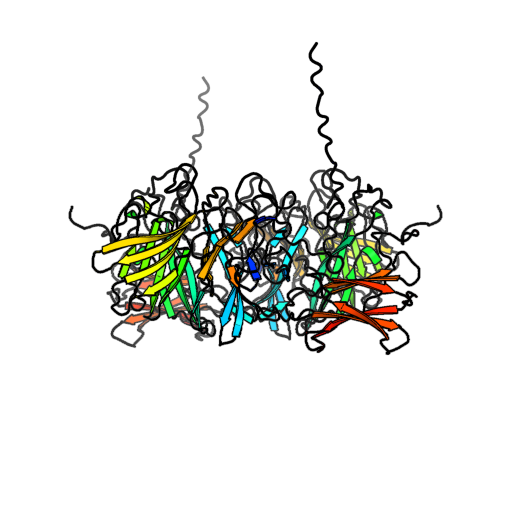94 -11.625 1 98.75 249 ILE B O 1
ATOM 6066 N N . SER B 1 250 ? 6.254 -23.203 -10.422 1 98.62 250 SER B N 1
ATOM 6067 C CA . SER B 1 250 ? 6.758 -23.797 -9.188 1 98.62 250 SER B CA 1
ATOM 6068 C C . SER B 1 250 ? 5.645 -23.938 -8.148 1 98.62 250 SER B C 1
ATOM 6070 O O . SER B 1 250 ? 4.98 -22.953 -7.809 1 98.62 250 SER B O 1
ATOM 6072 N N . ALA B 1 251 ? 5.434 -25.156 -7.656 1 98.25 251 ALA B N 1
ATOM 6073 C CA . ALA B 1 251 ? 4.457 -25.453 -6.617 1 98.25 251 ALA B CA 1
ATOM 6074 C C . ALA B 1 251 ? 5.148 -25.828 -5.305 1 98.25 251 ALA B C 1
ATOM 6076 O O . ALA B 1 251 ? 5.508 -26.984 -5.09 1 98.25 251 ALA B O 1
ATOM 6077 N N . ARG B 1 252 ? 5.215 -24.891 -4.473 1 96.94 252 ARG B N 1
ATOM 6078 C CA . ARG B 1 252 ? 5.965 -25.062 -3.232 1 96.94 252 ARG B CA 1
ATOM 6079 C C . ARG B 1 252 ? 5.402 -26.234 -2.414 1 96.94 252 ARG B C 1
ATOM 6081 O O . ARG B 1 252 ? 6.156 -27.062 -1.917 1 96.94 252 ARG B O 1
ATOM 6088 N N . ASN B 1 253 ? 4.078 -26.297 -2.291 1 96.5 253 ASN B N 1
ATOM 6089 C CA . ASN B 1 253 ? 3.471 -27.219 -1.34 1 96.5 253 ASN B CA 1
ATOM 6090 C C . ASN B 1 253 ? 3.289 -28.609 -1.947 1 96.5 253 ASN B C 1
ATOM 6092 O O . ASN B 1 253 ? 2.824 -29.531 -1.273 1 96.5 253 ASN B O 1
ATOM 6096 N N . VAL B 1 254 ? 3.719 -28.766 -3.166 1 97.31 254 VAL B N 1
ATOM 6097 C CA . VAL B 1 254 ? 3.842 -30.094 -3.773 1 97.31 254 VAL B CA 1
ATOM 6098 C C . VAL B 1 254 ? 5.312 -30.484 -3.855 1 97.31 254 VAL B C 1
ATOM 6100 O O . VAL B 1 254 ? 5.637 -31.641 -4.176 1 97.31 254 VAL B O 1
ATOM 6103 N N . ALA B 1 255 ? 6.172 -29.531 -3.635 1 97.38 255 ALA B N 1
ATOM 6104 C CA . ALA B 1 255 ? 7.613 -29.672 -3.809 1 97.38 255 ALA B CA 1
ATOM 6105 C C . ALA B 1 255 ? 7.949 -30.125 -5.227 1 97.38 255 ALA B C 1
ATOM 6107 O O . ALA B 1 255 ? 8.703 -31.094 -5.414 1 97.38 255 ALA B O 1
ATOM 6108 N N . ALA B 1 256 ? 7.363 -29.422 -6.152 1 98.5 256 ALA B N 1
ATOM 6109 C CA . ALA B 1 256 ? 7.512 -29.844 -7.547 1 98.5 256 ALA B CA 1
ATOM 6110 C C . ALA B 1 256 ? 7.5 -28.625 -8.484 1 98.5 256 ALA B C 1
ATOM 6112 O O . ALA B 1 256 ? 7.059 -27.547 -8.094 1 98.5 256 ALA B O 1
ATOM 6113 N N . VAL B 1 257 ? 7.996 -28.828 -9.656 1 98.81 257 VAL B N 1
ATOM 6114 C CA . VAL B 1 257 ? 7.926 -27.891 -10.781 1 98.81 257 VAL B CA 1
ATOM 6115 C C . VAL B 1 257 ? 7.16 -28.531 -11.938 1 98.81 257 VAL B C 1
ATOM 6117 O O . VAL B 1 257 ? 7.305 -29.734 -12.195 1 98.81 257 VAL B O 1
ATOM 6120 N N . PHE B 1 258 ? 6.309 -27.781 -12.586 1 98.88 258 PHE B N 1
ATOM 6121 C CA . PHE B 1 258 ? 5.48 -28.281 -13.672 1 98.88 258 PHE B CA 1
ATOM 6122 C C . PHE B 1 258 ? 5.715 -27.484 -14.945 1 98.88 258 PHE B C 1
ATOM 6124 O O . PHE B 1 258 ? 5.832 -26.266 -14.906 1 98.88 258 PHE B O 1
ATOM 6131 N N . LYS B 1 259 ? 5.82 -28.203 -16.047 1 98.88 259 LYS B N 1
ATOM 6132 C CA . LYS B 1 259 ? 5.672 -27.562 -17.344 1 98.88 259 LYS B CA 1
ATOM 6133 C C . LYS B 1 259 ? 4.242 -27.703 -17.859 1 98.88 259 LYS B C 1
ATOM 6135 O O . LYS B 1 259 ? 3.695 -28.797 -17.906 1 98.88 259 LYS B O 1
ATOM 6140 N N . ILE B 1 260 ? 3.666 -26.578 -18.219 1 98.81 260 ILE B N 1
ATOM 6141 C CA . ILE B 1 260 ? 2.26 -26.5 -18.609 1 98.81 260 ILE B CA 1
ATOM 6142 C C . ILE B 1 260 ? 2.148 -26.172 -20.078 1 98.81 260 ILE B C 1
ATOM 6144 O O . ILE B 1 260 ? 2.812 -25.25 -20.562 1 98.81 260 ILE B O 1
ATOM 6148 N N . ASN B 1 261 ? 1.282 -26.891 -20.781 1 98.62 261 ASN B N 1
ATOM 6149 C CA . ASN B 1 261 ? 0.979 -26.562 -22.172 1 98.62 261 ASN B CA 1
ATOM 6150 C C . ASN B 1 261 ? 0.252 -25.234 -22.281 1 98.62 261 ASN B C 1
ATOM 6152 O O . ASN B 1 261 ? -0.802 -25.031 -21.688 1 98.62 261 ASN B O 1
ATOM 6156 N N . GLY B 1 262 ? 0.746 -24.359 -23.062 1 98.19 262 GLY B N 1
ATOM 6157 C CA . GLY B 1 262 ? 0.24 -23 -23.141 1 98.19 262 GLY B CA 1
ATOM 6158 C C . GLY B 1 262 ? -1.01 -22.875 -23.984 1 98.19 262 GLY B C 1
ATOM 6159 O O . GLY B 1 262 ? -1.604 -21.797 -24.078 1 98.19 262 GLY B O 1
ATOM 6160 N N . THR B 1 263 ? -1.44 -23.922 -24.594 1 96.94 263 THR B N 1
ATOM 6161 C CA . THR B 1 263 ? -2.629 -23.891 -25.438 1 96.94 263 THR B CA 1
ATOM 6162 C C . THR B 1 263 ? -3.836 -24.469 -24.703 1 96.94 263 THR B C 1
ATOM 6164 O O . THR B 1 263 ? -4.895 -23.828 -24.656 1 96.94 263 THR B O 1
ATOM 6167 N N . ASN B 1 264 ? -3.627 -25.609 -24.031 1 96.06 264 ASN B N 1
ATOM 6168 C CA . ASN B 1 264 ? -4.793 -26.25 -23.438 1 96.06 264 ASN B CA 1
ATOM 6169 C C . ASN B 1 264 ? -4.641 -26.406 -21.922 1 96.06 264 ASN B C 1
ATOM 6171 O O . ASN B 1 264 ? -5.559 -26.875 -21.25 1 96.06 264 ASN B O 1
ATOM 6175 N N . GLY B 1 265 ? -3.482 -26.109 -21.406 1 97.94 265 GLY B N 1
ATOM 6176 C CA . GLY B 1 265 ? -3.297 -26.094 -19.953 1 97.94 265 GLY B CA 1
ATOM 6177 C C . GLY B 1 265 ? -2.889 -27.438 -19.391 1 97.94 265 GLY B C 1
ATOM 6178 O O . GLY B 1 265 ? -2.662 -27.562 -18.188 1 97.94 265 GLY B O 1
ATOM 6179 N N . GLU B 1 266 ? -2.738 -28.391 -20.219 1 98.12 266 GLU B N 1
ATOM 6180 C CA . GLU B 1 266 ? -2.363 -29.719 -19.719 1 98.12 266 GLU B CA 1
ATOM 6181 C C . GLU B 1 266 ? -0.924 -29.734 -19.219 1 98.12 266 GLU B C 1
ATOM 6183 O O . GLU B 1 266 ? -0.076 -28.984 -19.719 1 98.12 266 GLU B O 1
ATOM 6188 N N . ILE B 1 267 ? -0.683 -30.609 -18.281 1 98.38 267 ILE B N 1
ATOM 6189 C CA . ILE B 1 267 ? 0.668 -30.766 -17.75 1 98.38 267 ILE B CA 1
ATOM 6190 C C . ILE B 1 267 ? 1.507 -31.578 -18.734 1 98.38 267 ILE B C 1
ATOM 6192 O O . ILE B 1 267 ? 1.144 -32.719 -19.078 1 98.38 267 ILE B O 1
ATOM 6196 N N . ILE B 1 268 ? 2.598 -31 -19.156 1 98.44 268 ILE B N 1
ATOM 6197 C CA . ILE B 1 268 ? 3.52 -31.703 -20.047 1 98.44 268 ILE B CA 1
ATOM 6198 C C . ILE B 1 268 ? 4.438 -32.594 -19.234 1 98.44 268 ILE B C 1
ATOM 6200 O O . ILE B 1 268 ? 4.629 -33.781 -19.578 1 98.44 268 ILE B O 1
ATOM 6204 N N . TRP B 1 269 ? 5.008 -32.125 -18.172 1 98.44 269 TRP B N 1
ATOM 6205 C CA . TRP B 1 269 ? 5.781 -32.938 -17.25 1 98.44 269 TRP B CA 1
ATOM 6206 C C . TRP B 1 269 ? 5.82 -32.281 -15.859 1 98.44 269 TRP B C 1
ATOM 6208 O O . TRP B 1 269 ? 5.52 -31.094 -15.711 1 98.44 269 TRP B O 1
ATOM 6218 N N . GLN B 1 270 ? 6.074 -33.125 -14.891 1 98.69 270 GLN B N 1
ATOM 6219 C CA . GLN B 1 270 ? 6.332 -32.75 -13.508 1 98.69 270 GLN B CA 1
ATOM 6220 C C . GLN B 1 270 ? 7.738 -33.156 -13.078 1 98.69 270 GLN B C 1
ATOM 6222 O O . GLN B 1 270 ? 8.188 -34.281 -13.398 1 98.69 270 GLN B O 1
ATOM 6227 N N . LEU B 1 271 ? 8.477 -32.219 -12.492 1 98.81 271 LEU B N 1
ATOM 6228 C CA . LEU B 1 271 ? 9.758 -32.531 -11.844 1 98.81 271 LEU B CA 1
ATOM 6229 C C . LEU B 1 271 ? 9.617 -32.469 -10.328 1 98.81 271 LEU B C 1
ATOM 6231 O O . LEU B 1 271 ? 9.211 -31.453 -9.766 1 98.81 271 LEU B O 1
ATOM 6235 N N . GLY B 1 272 ? 10.031 -33.594 -9.68 1 98.12 272 GLY B N 1
ATOM 6236 C CA . GLY B 1 272 ? 9.945 -33.656 -8.227 1 98.12 272 GLY B CA 1
ATOM 6237 C C . GLY B 1 272 ? 8.555 -33.969 -7.723 1 98.12 272 GLY B C 1
ATOM 6238 O O . GLY B 1 272 ? 7.691 -34.406 -8.492 1 98.12 272 GLY B O 1
ATOM 6239 N N . GLY B 1 273 ? 8.352 -33.781 -6.344 1 97.19 273 GLY B N 1
ATOM 6240 C CA . GLY B 1 273 ? 7.129 -34.125 -5.633 1 97.19 273 GLY B CA 1
ATOM 6241 C C . GLY B 1 273 ? 7.352 -35.094 -4.488 1 97.19 273 GLY B C 1
ATOM 6242 O O . GLY B 1 273 ? 7.91 -36.156 -4.684 1 97.19 273 GLY B O 1
ATOM 6243 N N . PHE B 1 274 ? 6.875 -34.75 -3.361 1 94.94 274 PHE B N 1
ATOM 6244 C CA . PHE B 1 274 ? 7.109 -35.562 -2.186 1 94.94 274 PHE B CA 1
ATOM 6245 C C . PHE B 1 274 ? 6.211 -36.812 -2.205 1 94.94 274 PHE B C 1
ATOM 6247 O O . PHE B 1 274 ? 6.574 -37.844 -1.661 1 94.94 274 PHE B O 1
ATOM 6254 N N . HIS B 1 275 ? 5.098 -36.688 -2.832 1 95.19 275 HIS B N 1
ATOM 6255 C CA . HIS B 1 275 ? 4.145 -37.781 -2.82 1 95.19 275 HIS B CA 1
ATOM 6256 C C . HIS B 1 275 ? 3.91 -38.312 -4.227 1 95.19 275 HIS B C 1
ATOM 6258 O O . HIS B 1 275 ? 2.797 -38.75 -4.559 1 95.19 275 HIS B O 1
ATOM 6264 N N . GLY B 1 276 ? 4.898 -38.156 -5.102 1 94.12 276 GLY B N 1
ATOM 6265 C CA . GLY B 1 276 ? 4.883 -38.781 -6.414 1 94.12 276 GLY B CA 1
ATOM 6266 C C . GLY B 1 276 ? 4.539 -37.812 -7.531 1 94.12 276 GLY B C 1
ATOM 6267 O O . GLY B 1 276 ? 4.516 -36.594 -7.32 1 94.12 276 GLY B O 1
ATOM 6268 N N . GLY B 1 277 ? 4.488 -38.344 -8.773 1 95.06 277 GLY B N 1
ATOM 6269 C CA . GLY B 1 277 ? 4.039 -37.594 -9.938 1 95.06 277 GLY B CA 1
ATOM 6270 C C . GLY B 1 277 ? 5.176 -37.156 -10.852 1 95.06 277 GLY B C 1
ATOM 6271 O O . GLY B 1 277 ? 4.945 -36.75 -11.992 1 95.06 277 GLY B O 1
ATOM 6272 N N . SER B 1 278 ? 6.391 -37.344 -10.391 1 97.75 278 SER B N 1
ATOM 6273 C CA . SER B 1 278 ? 7.516 -36.875 -11.195 1 97.75 278 SER B CA 1
ATOM 6274 C C . SER B 1 278 ? 7.699 -37.75 -12.445 1 97.75 278 SER B C 1
ATOM 6276 O O . SER B 1 278 ? 7.586 -38.969 -12.383 1 97.75 278 SER B O 1
ATOM 6278 N N . LEU B 1 279 ? 7.945 -37.125 -13.492 1 97.94 279 LEU B N 1
ATOM 6279 C CA . LEU B 1 279 ? 8.273 -37.812 -14.727 1 97.94 279 LEU B CA 1
ATOM 6280 C C . LEU B 1 279 ? 9.758 -38.188 -14.766 1 97.94 279 LEU B C 1
ATOM 6282 O O . LEU B 1 279 ? 10.18 -38.969 -15.609 1 97.94 279 LEU B O 1
ATOM 6286 N N . PHE B 1 280 ? 10.555 -37.625 -13.844 1 98.62 280 PHE B N 1
ATOM 6287 C CA . PHE B 1 280 ? 12 -37.781 -13.828 1 98.62 280 PHE B CA 1
ATOM 6288 C C . PHE B 1 280 ? 12.445 -38.5 -12.547 1 98.62 280 PHE B C 1
ATOM 6290 O O . PHE B 1 280 ? 11.93 -38.188 -11.469 1 98.62 280 PHE B O 1
ATOM 6297 N N . THR B 1 281 ? 13.422 -39.344 -12.727 1 98.19 281 THR B N 1
ATOM 6298 C CA . THR B 1 281 ? 14.094 -39.906 -11.562 1 98.19 281 THR B CA 1
ATOM 6299 C C . THR B 1 281 ? 15.195 -38.969 -11.062 1 98.19 281 THR B C 1
ATOM 6301 O O . THR B 1 281 ? 16 -38.469 -11.859 1 98.19 281 THR B O 1
ATOM 6304 N N . LEU B 1 282 ? 15.164 -38.75 -9.766 1 97.25 282 LEU B N 1
ATOM 6305 C CA . LEU B 1 282 ? 16.188 -37.906 -9.125 1 97.25 282 LEU B CA 1
ATOM 6306 C C . LEU B 1 282 ? 16.938 -38.719 -8.062 1 97.25 282 LEU B C 1
ATOM 6308 O O . LEU B 1 282 ? 16.328 -39.438 -7.277 1 97.25 282 LEU B O 1
ATOM 6312 N N . ALA B 1 283 ? 18.25 -38.594 -8.078 1 96.31 283 ALA B N 1
ATOM 6313 C CA . ALA B 1 283 ? 19.016 -39.125 -6.957 1 96.31 283 ALA B CA 1
ATOM 6314 C C . ALA B 1 283 ? 18.688 -38.375 -5.668 1 96.31 283 ALA B C 1
ATOM 6316 O O . ALA B 1 283 ? 18.188 -37.25 -5.711 1 96.31 283 ALA B O 1
ATOM 6317 N N . SER B 1 284 ? 18.969 -38.969 -4.578 1 94.38 284 SER B N 1
ATOM 6318 C CA . SER B 1 284 ? 18.641 -38.406 -3.277 1 94.38 284 SER B CA 1
ATOM 6319 C C . SER B 1 284 ? 19.25 -37 -3.102 1 94.38 284 SER B C 1
ATOM 6321 O O . SER B 1 284 ? 18.641 -36.125 -2.521 1 94.38 284 SER B O 1
ATOM 6323 N N . GLU B 1 285 ? 20.422 -36.844 -3.6 1 94.25 285 GLU B N 1
ATOM 6324 C CA . GLU B 1 285 ? 21.141 -35.594 -3.432 1 94.25 285 GLU B CA 1
ATOM 6325 C C . GLU B 1 285 ? 20.578 -34.5 -4.344 1 94.25 285 GLU B C 1
ATOM 6327 O O . GLU B 1 285 ? 20.859 -33.312 -4.164 1 94.25 285 GLU B O 1
ATOM 6332 N N . ASP B 1 286 ? 19.766 -34.938 -5.281 1 96.75 286 ASP B N 1
ATOM 6333 C CA . ASP B 1 286 ? 19.25 -33.969 -6.27 1 96.75 286 ASP B CA 1
ATOM 6334 C C . ASP B 1 286 ? 17.812 -33.562 -5.945 1 96.75 286 ASP B C 1
ATOM 6336 O O . ASP B 1 286 ? 17.234 -32.75 -6.633 1 96.75 286 ASP B O 1
ATOM 6340 N N . VAL B 1 287 ? 17.312 -34.125 -4.832 1 96.56 287 VAL B N 1
ATOM 6341 C CA . VAL B 1 287 ? 15.953 -33.812 -4.422 1 96.56 287 VAL B CA 1
ATOM 6342 C C . VAL B 1 287 ? 15.898 -32.375 -3.873 1 96.56 287 VAL B C 1
ATOM 6344 O O . VAL B 1 287 ? 16.828 -31.938 -3.193 1 96.56 287 VAL B O 1
ATOM 6347 N N . PHE B 1 288 ? 14.883 -31.672 -4.227 1 97.31 288 PHE B N 1
ATOM 6348 C CA . PHE B 1 288 ? 14.633 -30.328 -3.699 1 97.31 288 PHE B CA 1
ATOM 6349 C C . PHE B 1 288 ? 13.297 -30.281 -2.965 1 97.31 288 PHE B C 1
ATOM 6351 O O . PHE B 1 288 ? 12.516 -31.234 -3.025 1 97.31 288 PHE B O 1
ATOM 6358 N N . GLY B 1 289 ? 13.078 -29.219 -2.211 1 96.81 289 GLY B N 1
ATOM 6359 C CA . GLY B 1 289 ? 11.82 -29.047 -1.499 1 96.81 289 GLY B CA 1
ATOM 6360 C C . GLY B 1 289 ? 11.5 -27.594 -1.195 1 96.81 289 GLY B C 1
ATOM 6361 O O . GLY B 1 289 ? 12.406 -26.781 -0.979 1 96.81 289 GLY B O 1
ATOM 6362 N N . TYR B 1 290 ? 10.195 -27.281 -1.285 1 96.56 290 TYR B N 1
ATOM 6363 C CA . TYR B 1 290 ? 9.664 -25.984 -0.896 1 96.56 290 TYR B CA 1
ATOM 6364 C C . TYR B 1 290 ? 10.281 -24.859 -1.727 1 96.56 290 TYR B C 1
ATOM 6366 O O . TYR B 1 290 ? 10.523 -23.766 -1.221 1 96.56 290 TYR B O 1
ATOM 6374 N N . GLN B 1 291 ? 10.57 -25.219 -2.93 1 98.06 291 GLN B N 1
ATOM 6375 C CA . GLN B 1 291 ? 11.391 -24.406 -3.822 1 98.06 291 GLN B CA 1
ATOM 6376 C C . GLN B 1 291 ? 10.633 -23.156 -4.27 1 98.06 291 GLN B C 1
ATOM 6378 O O . GLN B 1 291 ? 9.406 -23.078 -4.141 1 98.06 291 GLN B O 1
ATOM 6383 N N . HIS B 1 292 ? 11.383 -22.172 -4.742 1 98.56 292 HIS B N 1
ATOM 6384 C CA . HIS B 1 292 ? 10.883 -20.938 -5.324 1 98.56 292 HIS B CA 1
ATOM 6385 C C . HIS B 1 292 ? 11.586 -20.625 -6.641 1 98.56 292 HIS B C 1
ATOM 6387 O O . HIS B 1 292 ? 12.656 -21.156 -6.918 1 98.56 292 HIS B O 1
ATOM 6393 N N . HIS B 1 293 ? 11.008 -19.797 -7.488 1 98.75 293 HIS B N 1
ATOM 6394 C CA . HIS B 1 293 ? 11.625 -19.078 -8.602 1 98.75 293 HIS B CA 1
ATOM 6395 C C . HIS B 1 293 ? 12.156 -20.047 -9.656 1 98.75 293 HIS B C 1
ATOM 6397 O O . HIS B 1 293 ? 13.328 -19.969 -10.031 1 98.75 293 HIS B O 1
ATOM 6403 N N . ALA B 1 294 ? 11.383 -20.906 -10.164 1 98.88 294 ALA B N 1
ATOM 6404 C CA . ALA B 1 294 ? 11.75 -21.781 -11.266 1 98.88 294 ALA B CA 1
ATOM 6405 C C . ALA B 1 294 ? 11.773 -21.031 -12.586 1 98.88 294 ALA B C 1
ATOM 6407 O O . ALA B 1 294 ? 10.844 -20.281 -12.906 1 98.88 294 ALA B O 1
ATOM 6408 N N . ARG B 1 295 ? 12.898 -21.203 -13.375 1 98.81 295 ARG B N 1
ATOM 6409 C CA . ARG B 1 295 ? 13.07 -20.5 -14.641 1 98.81 295 ARG B CA 1
ATOM 6410 C C . ARG B 1 295 ? 13.602 -21.438 -15.727 1 98.81 295 ARG B C 1
ATOM 6412 O O . ARG B 1 295 ? 14.477 -22.266 -15.461 1 98.81 295 ARG B O 1
ATOM 6419 N N . PHE B 1 296 ? 13.07 -21.25 -16.938 1 98.62 296 PHE B N 1
ATOM 6420 C CA . PHE B 1 296 ? 13.695 -21.891 -18.094 1 98.62 296 PHE B CA 1
ATOM 6421 C C . PHE B 1 296 ? 15.062 -21.281 -18.375 1 98.62 296 PHE B C 1
ATOM 6423 O O . PHE B 1 296 ? 15.25 -20.062 -18.219 1 98.62 296 PHE B O 1
ATOM 6430 N N . ARG B 1 297 ? 15.961 -22.125 -18.844 1 97.94 297 ARG B N 1
ATOM 6431 C CA . ARG B 1 297 ? 17.266 -21.594 -19.219 1 97.94 297 ARG B CA 1
ATOM 6432 C C . ARG B 1 297 ? 17.625 -21.953 -20.656 1 97.94 297 ARG B C 1
ATOM 6434 O O . ARG B 1 297 ? 18 -21.094 -21.438 1 97.94 297 ARG B O 1
ATOM 6441 N N . SER B 1 298 ? 17.594 -23.297 -20.906 1 97.31 298 SER B N 1
ATOM 6442 C CA . SER B 1 298 ? 17.938 -23.719 -22.25 1 97.31 298 SER B CA 1
ATOM 6443 C C . SER B 1 298 ? 17.312 -25.062 -22.609 1 97.31 298 SER B C 1
ATOM 6445 O O . SER B 1 298 ? 16.797 -25.75 -21.719 1 97.31 298 SER B O 1
ATOM 6447 N N . ARG B 1 299 ? 17.328 -25.312 -23.844 1 97.44 299 ARG B N 1
ATOM 6448 C CA . ARG B 1 299 ? 16.859 -26.562 -24.422 1 97.44 299 ARG B CA 1
ATOM 6449 C C . ARG B 1 299 ? 17.719 -26.969 -25.625 1 97.44 299 ARG B C 1
ATOM 6451 O O . ARG B 1 299 ? 18.078 -26.125 -26.453 1 97.44 299 ARG B O 1
ATOM 6458 N N . SER B 1 300 ? 17.984 -28.25 -25.656 1 97.31 300 SER B N 1
ATOM 6459 C CA . SER B 1 300 ? 18.734 -28.734 -26.812 1 97.31 300 SER B CA 1
ATOM 6460 C C . SER B 1 300 ? 17.922 -28.656 -28.094 1 97.31 300 SER B C 1
ATOM 6462 O O . SER B 1 300 ? 16.703 -28.641 -28.062 1 97.31 300 SER B O 1
ATOM 6464 N N . ALA B 1 301 ? 18.641 -28.672 -29.156 1 96.06 301 ALA B N 1
ATOM 6465 C CA . ALA B 1 301 ? 18 -28.5 -30.469 1 96.06 301 ALA B CA 1
ATOM 6466 C C . ALA B 1 301 ? 16.984 -29.609 -30.719 1 96.06 301 ALA B C 1
ATOM 6468 O O . ALA B 1 301 ? 15.93 -29.375 -31.328 1 96.06 301 ALA B O 1
ATOM 6469 N N . ASP B 1 302 ? 17.281 -30.781 -30.203 1 95.69 302 ASP B N 1
ATOM 6470 C CA . ASP B 1 302 ? 16.391 -31.906 -30.438 1 95.69 302 ASP B CA 1
ATOM 6471 C C . ASP B 1 302 ? 15.328 -32 -29.328 1 95.69 302 ASP B C 1
ATOM 6473 O O . ASP B 1 302 ? 14.492 -32.906 -29.344 1 95.69 302 ASP B O 1
ATOM 6477 N N . GLY B 1 303 ? 15.406 -31.172 -28.375 1 94.56 303 GLY B N 1
ATOM 6478 C CA . GLY B 1 303 ? 14.398 -31.078 -27.344 1 94.56 303 GLY B CA 1
ATOM 6479 C C . GLY B 1 303 ? 14.555 -32.125 -26.25 1 94.56 303 GLY B C 1
ATOM 6480 O O . GLY B 1 303 ? 13.742 -32.188 -25.328 1 94.56 303 GLY B O 1
ATOM 6481 N N . LYS B 1 304 ? 15.641 -32.844 -26.266 1 97.38 304 LYS B N 1
ATOM 6482 C CA . LYS B 1 304 ? 15.789 -33.969 -25.359 1 97.38 304 LYS B CA 1
ATOM 6483 C C . LYS B 1 304 ? 16.359 -33.531 -24.016 1 97.38 304 LYS B C 1
ATOM 6485 O O . LYS B 1 304 ? 16.172 -34.219 -23 1 97.38 304 LYS B O 1
ATOM 6490 N N . ILE B 1 305 ? 17.109 -32.469 -24.062 1 98.25 305 ILE B N 1
ATOM 6491 C CA . ILE B 1 305 ? 17.703 -31.953 -22.844 1 98.25 305 ILE B CA 1
ATOM 6492 C C . ILE B 1 305 ? 17.172 -30.562 -22.562 1 98.25 305 ILE B C 1
ATOM 6494 O O . ILE B 1 305 ? 17.172 -29.688 -23.438 1 98.25 305 ILE B O 1
ATOM 6498 N N . GLU B 1 306 ? 16.656 -30.375 -21.391 1 98.5 306 GLU B N 1
ATOM 6499 C CA . GLU B 1 306 ? 16.219 -29.062 -20.922 1 98.5 306 GLU B CA 1
ATOM 6500 C C . GLU B 1 306 ? 16.953 -28.672 -19.641 1 98.5 306 GLU B C 1
ATOM 6502 O O . GLU B 1 306 ? 17.25 -29.531 -18.797 1 98.5 306 GLU B O 1
ATOM 6507 N N . VAL B 1 307 ? 17.25 -27.406 -19.516 1 98.69 307 VAL B N 1
ATOM 6508 C CA . VAL B 1 307 ? 17.922 -26.891 -18.328 1 98.69 307 VAL B CA 1
ATOM 6509 C C . VAL B 1 307 ? 17.047 -25.828 -17.656 1 98.69 307 VAL B C 1
ATOM 6511 O O . VAL B 1 307 ? 16.5 -24.953 -18.328 1 98.69 307 VAL B O 1
ATOM 6514 N N . ILE B 1 308 ? 16.844 -25.969 -16.375 1 98.81 308 ILE B N 1
ATOM 6515 C CA . ILE B 1 308 ? 16.094 -24.984 -15.602 1 98.81 308 ILE B CA 1
ATOM 6516 C C . ILE B 1 308 ? 16.859 -24.609 -14.336 1 98.81 308 ILE B C 1
ATOM 6518 O O . ILE B 1 308 ? 17.812 -25.297 -13.953 1 98.81 308 ILE B O 1
ATOM 6522 N N . THR B 1 309 ? 16.562 -23.469 -13.766 1 98.81 309 THR B N 1
ATOM 6523 C CA . THR B 1 309 ? 17.078 -23.078 -12.453 1 98.81 309 THR B CA 1
ATOM 6524 C C . THR B 1 309 ? 15.945 -22.953 -11.438 1 98.81 309 THR B C 1
ATOM 6526 O O . THR B 1 309 ? 14.789 -22.75 -11.812 1 98.81 309 THR B O 1
ATOM 6529 N N . LEU B 1 310 ? 16.234 -23.141 -10.188 1 98.5 310 LEU B N 1
ATOM 6530 C CA . LEU B 1 310 ? 15.305 -22.844 -9.109 1 98.5 310 LEU B CA 1
ATOM 6531 C C . LEU B 1 310 ? 16.047 -22.562 -7.805 1 98.5 310 LEU B C 1
ATOM 6533 O O . LEU B 1 310 ? 17.234 -22.844 -7.691 1 98.5 310 LEU B O 1
ATOM 6537 N N . PHE B 1 311 ? 15.422 -21.844 -6.961 1 98.81 311 PHE B N 1
ATOM 6538 C CA . PHE B 1 311 ? 15.859 -21.656 -5.582 1 98.81 311 PHE B CA 1
ATOM 6539 C C . PHE B 1 311 ? 15.305 -22.766 -4.684 1 98.81 311 PHE B C 1
ATOM 6541 O O . PHE B 1 311 ? 14.086 -22.859 -4.5 1 98.81 311 PHE B O 1
ATOM 6548 N N . ASP B 1 312 ? 16.156 -23.562 -4.141 1 98.62 312 ASP B N 1
ATOM 6549 C CA . ASP B 1 312 ? 15.766 -24.656 -3.25 1 98.62 312 ASP B CA 1
ATOM 6550 C C . ASP B 1 312 ? 15.812 -24.219 -1.79 1 98.62 312 ASP B C 1
ATOM 6552 O O . ASP B 1 312 ? 16.875 -24.172 -1.179 1 98.62 312 ASP B O 1
ATOM 6556 N N . ASN B 1 313 ? 14.625 -23.953 -1.245 1 97.94 313 ASN B N 1
ATOM 6557 C CA . ASN B 1 313 ? 14.578 -23.562 0.16 1 97.94 313 ASN B CA 1
ATOM 6558 C C . ASN B 1 313 ? 15.07 -24.688 1.069 1 97.94 313 ASN B C 1
ATOM 6560 O O . ASN B 1 313 ? 15.734 -24.422 2.076 1 97.94 313 ASN B O 1
ATOM 6564 N N . GLY B 1 314 ? 14.703 -25.828 0.73 1 95.19 314 GLY B N 1
ATOM 6565 C CA . GLY B 1 314 ? 15.156 -27 1.454 1 95.19 314 GLY B CA 1
ATOM 6566 C C . GLY B 1 314 ? 14.547 -27.125 2.84 1 95.19 314 GLY B C 1
ATOM 6567 O O . GLY B 1 314 ? 14.945 -28 3.623 1 95.19 314 GLY B O 1
ATOM 6568 N N . ALA B 1 315 ? 13.609 -26.188 3.145 1 87.62 315 ALA B N 1
ATOM 6569 C CA . ALA B 1 315 ? 13.039 -26.219 4.488 1 87.62 315 ALA B CA 1
ATOM 6570 C C . ALA B 1 315 ? 11.672 -25.547 4.523 1 87.62 315 ALA B C 1
ATOM 6572 O O . ALA B 1 315 ? 11.469 -24.5 3.881 1 87.62 315 ALA B O 1
ATOM 6573 N N . HIS B 1 316 ? 10.742 -26.141 5.215 1 83.25 316 HIS B N 1
ATOM 6574 C CA . HIS B 1 316 ? 9.484 -25.531 5.609 1 83.25 316 HIS B CA 1
ATOM 6575 C C . HIS B 1 316 ? 9.547 -25.016 7.043 1 83.25 316 HIS B C 1
ATOM 6577 O O . HIS B 1 316 ? 9.148 -23.875 7.316 1 83.25 316 HIS B O 1
ATOM 6583 N N . SER B 1 317 ? 9.945 -25.812 7.848 1 73.69 317 SER B N 1
ATOM 6584 C CA . SER B 1 317 ? 10.211 -25.562 9.266 1 73.69 317 SER B CA 1
ATOM 6585 C C . SER B 1 317 ? 11.461 -26.297 9.734 1 73.69 317 SER B C 1
ATOM 6587 O O . SER B 1 317 ? 12.062 -27.047 8.969 1 73.69 317 SER B O 1
ATOM 6589 N N . ALA B 1 318 ? 11.719 -25.984 11.016 1 61.47 318 ALA B N 1
ATOM 6590 C CA . ALA B 1 318 ? 12.93 -26.594 11.555 1 61.47 318 ALA B CA 1
ATOM 6591 C C . ALA B 1 318 ? 12.852 -28.109 11.492 1 61.47 318 ALA B C 1
ATOM 6593 O O . ALA B 1 318 ? 13.805 -28.781 11.078 1 61.47 318 ALA B O 1
ATOM 6594 N N . PRO B 1 319 ? 11.82 -28.641 11.781 1 68.62 319 PRO B N 1
ATOM 6595 C CA . PRO B 1 319 ? 11.789 -30.109 11.766 1 68.62 319 PRO B CA 1
ATOM 6596 C C . PRO B 1 319 ? 11.5 -30.672 10.383 1 68.62 319 PRO B C 1
ATOM 6598 O O . PRO B 1 319 ? 11.734 -31.859 10.133 1 68.62 319 PRO B O 1
ATOM 6601 N N . LYS B 1 320 ? 11.125 -29.953 9.469 1 78.69 320 LYS B N 1
ATOM 6602 C CA . LYS B 1 320 ? 10.773 -30.422 8.125 1 78.69 320 LYS B CA 1
ATOM 6603 C C . LYS B 1 320 ? 11.688 -29.797 7.074 1 78.69 320 LYS B C 1
ATOM 6605 O O . LYS B 1 320 ? 11.375 -28.734 6.523 1 78.69 320 LYS B O 1
ATOM 6610 N N . LYS B 1 321 ? 12.797 -30.578 6.812 1 86.75 321 LYS B N 1
ATOM 6611 C CA . LYS B 1 321 ? 13.82 -30.109 5.887 1 86.75 321 LYS B CA 1
ATOM 6612 C C . LYS B 1 321 ? 14.234 -31.219 4.922 1 86.75 321 LYS B C 1
ATOM 6614 O O . LYS B 1 321 ? 14.227 -32.406 5.273 1 86.75 321 LYS B O 1
ATOM 6619 N N . THR B 1 322 ? 14.523 -30.797 3.734 1 88.25 322 THR B N 1
ATOM 6620 C CA . THR B 1 322 ? 15.148 -31.703 2.779 1 88.25 322 THR B CA 1
ATOM 6621 C C . THR B 1 322 ? 16.656 -31.469 2.738 1 88.25 322 THR B C 1
ATOM 6623 O O . THR B 1 322 ? 17.406 -32.312 2.223 1 88.25 322 THR B O 1
ATOM 6626 N N . ASN B 1 323 ? 17.078 -30.328 3.188 1 91.75 323 ASN B N 1
ATOM 6627 C CA . ASN B 1 323 ? 18.484 -29.953 3.258 1 91.75 323 ASN B CA 1
ATOM 6628 C C . ASN B 1 323 ? 18.766 -29 4.41 1 91.75 323 ASN B C 1
ATOM 6630 O O . ASN B 1 323 ? 17.891 -28.219 4.805 1 91.75 323 ASN B O 1
ATOM 6634 N N . ALA B 1 324 ? 19.984 -29.016 4.926 1 91.44 324 ALA B N 1
ATOM 6635 C CA . ALA B 1 324 ? 20.328 -28.25 6.117 1 91.44 324 ALA B CA 1
ATOM 6636 C C . ALA B 1 324 ? 20.328 -26.75 5.82 1 91.44 324 ALA B C 1
ATOM 6638 O O . ALA B 1 324 ? 20.047 -25.938 6.707 1 91.44 324 ALA B O 1
ATOM 6639 N N . PHE B 1 325 ? 20.688 -26.375 4.656 1 94.81 325 PHE B N 1
ATOM 6640 C CA . PHE B 1 325 ? 20.703 -24.969 4.258 1 94.81 325 PHE B CA 1
ATOM 6641 C C . PHE B 1 325 ? 20.094 -24.797 2.867 1 94.81 325 PHE B C 1
ATOM 6643 O O . PHE B 1 325 ? 19.922 -25.766 2.137 1 94.81 325 PHE B O 1
ATOM 6650 N N . SER B 1 326 ? 19.641 -23.609 2.547 1 97.94 326 SER B N 1
ATOM 6651 C CA . SER B 1 326 ? 19.062 -23.297 1.239 1 97.94 326 SER B CA 1
ATOM 6652 C C . SER B 1 326 ? 20.141 -23.25 0.163 1 97.94 326 SER B C 1
ATOM 6654 O O . SER B 1 326 ? 21.328 -23.094 0.469 1 97.94 326 SER B O 1
ATOM 6656 N N . ARG B 1 327 ? 19.719 -23.422 -1.092 1 97.94 327 ARG B N 1
ATOM 6657 C CA . ARG B 1 327 ? 20.688 -23.484 -2.189 1 97.94 327 ARG B CA 1
ATOM 6658 C C . ARG B 1 327 ? 20.047 -23 -3.492 1 97.94 327 ARG B C 1
ATOM 6660 O O . ARG B 1 327 ? 18.844 -23.109 -3.676 1 97.94 327 ARG B O 1
ATOM 6667 N N . GLY B 1 328 ? 20.875 -22.359 -4.34 1 98.56 328 GLY B N 1
ATOM 6668 C CA . GLY B 1 328 ? 20.531 -22.188 -5.738 1 98.56 328 GLY B CA 1
ATOM 6669 C C . GLY B 1 328 ? 20.969 -23.344 -6.613 1 98.56 328 GLY B C 1
ATOM 6670 O O . GLY B 1 328 ? 22.078 -23.859 -6.469 1 98.56 328 GLY B O 1
ATOM 6671 N N . ARG B 1 329 ? 20.047 -23.781 -7.551 1 98.38 329 ARG B N 1
ATOM 6672 C CA . ARG B 1 329 ? 20.406 -25 -8.289 1 98.38 329 ARG B CA 1
ATOM 6673 C C . ARG B 1 329 ? 20.062 -24.859 -9.766 1 98.38 329 ARG B C 1
ATOM 6675 O O . ARG B 1 329 ? 19.062 -24.219 -10.117 1 98.38 329 ARG B O 1
ATOM 6682 N N . ILE B 1 330 ? 20.906 -25.484 -10.594 1 98.69 330 ILE B N 1
ATOM 6683 C CA . ILE B 1 330 ? 20.656 -25.672 -12.023 1 98.69 330 ILE B CA 1
ATOM 6684 C C . ILE B 1 330 ? 20.422 -27.141 -12.32 1 98.69 330 ILE B C 1
ATOM 6686 O O . ILE B 1 330 ? 21.266 -28 -12.016 1 98.69 330 ILE B O 1
ATOM 6690 N N . TYR B 1 331 ? 19.281 -27.453 -12.914 1 98.81 331 TYR B N 1
ATOM 6691 C CA . TYR B 1 331 ? 18.922 -28.828 -13.219 1 98.81 331 TYR B CA 1
ATOM 6692 C C . TYR B 1 331 ? 18.984 -29.094 -14.711 1 98.81 331 TYR B C 1
ATOM 6694 O O . TYR B 1 331 ? 18.578 -28.25 -15.516 1 98.81 331 TYR B O 1
ATOM 6702 N N . GLN B 1 332 ? 19.469 -30.219 -15.008 1 98.75 332 GLN B N 1
ATOM 6703 C CA . GLN B 1 332 ? 19.344 -30.766 -16.359 1 98.75 332 GLN B CA 1
ATOM 6704 C C . GLN B 1 332 ? 18.328 -31.906 -16.391 1 98.75 332 GLN B C 1
ATOM 6706 O O . GLN B 1 332 ? 18.406 -32.844 -15.609 1 98.75 332 GLN B O 1
ATOM 6711 N N . LEU B 1 333 ? 17.391 -31.75 -17.234 1 98.81 333 LEU B N 1
ATOM 6712 C CA . LEU B 1 333 ? 16.359 -32.75 -17.453 1 98.81 333 LEU B CA 1
ATOM 6713 C C . LEU B 1 333 ? 16.625 -33.531 -18.75 1 98.81 333 LEU B C 1
ATOM 6715 O O . LEU B 1 333 ? 16.719 -32.938 -19.812 1 98.81 333 LEU B O 1
ATOM 6719 N N . ASN B 1 334 ? 16.75 -34.781 -18.625 1 98.69 334 ASN B N 1
ATOM 6720 C CA . ASN B 1 334 ? 16.922 -35.656 -19.766 1 98.69 334 ASN B CA 1
ATOM 6721 C C . ASN B 1 334 ? 15.641 -36.406 -20.109 1 98.69 334 ASN B C 1
ATOM 6723 O O . ASN B 1 334 ? 15.281 -37.375 -19.438 1 98.69 334 ASN B O 1
ATOM 6727 N N . HIS B 1 335 ? 15.078 -36.094 -21.172 1 97.69 335 HIS B N 1
ATOM 6728 C CA . HIS B 1 335 ? 13.773 -36.656 -21.547 1 97.69 335 HIS B CA 1
ATOM 6729 C C . HIS B 1 335 ? 13.93 -38 -22.234 1 97.69 335 HIS B C 1
ATOM 6731 O O . HIS B 1 335 ? 12.945 -38.75 -22.391 1 97.69 335 HIS B O 1
ATOM 6737 N N . THR B 1 336 ? 15.062 -38.344 -22.578 1 97.75 336 THR B N 1
ATOM 6738 C CA . THR B 1 336 ? 15.312 -39.625 -23.219 1 97.75 336 THR B CA 1
ATOM 6739 C C . THR B 1 336 ? 15.289 -40.75 -22.172 1 97.75 336 THR B C 1
ATOM 6741 O O . THR B 1 336 ? 14.648 -41.781 -22.391 1 97.75 336 THR B O 1
ATOM 6744 N N . ASP B 1 337 ? 15.891 -40.531 -21.047 1 97 337 ASP B N 1
ATOM 6745 C CA . ASP B 1 337 ? 15.969 -41.594 -20.062 1 97 337 ASP B CA 1
ATOM 6746 C C . ASP B 1 337 ? 15.141 -41.281 -18.828 1 97 337 ASP B C 1
ATOM 6748 O O . ASP B 1 337 ? 15.117 -42.062 -17.875 1 97 337 ASP B O 1
ATOM 6752 N N . GLY B 1 338 ? 14.57 -40.125 -18.812 1 97.88 338 GLY B N 1
ATOM 6753 C CA . GLY B 1 338 ? 13.672 -39.781 -17.734 1 97.88 338 GLY B CA 1
ATOM 6754 C C . GLY B 1 338 ? 14.391 -39.438 -16.438 1 97.88 338 GLY B C 1
ATOM 6755 O O . GLY B 1 338 ? 13.898 -39.75 -15.352 1 97.88 338 GLY B O 1
ATOM 6756 N N . THR B 1 339 ? 15.602 -38.844 -16.516 1 98.38 339 THR B N 1
ATOM 6757 C CA . THR B 1 339 ? 16.359 -38.5 -15.32 1 98.38 339 THR B CA 1
ATOM 6758 C C . THR B 1 339 ? 16.547 -37 -15.234 1 98.38 339 THR B C 1
ATOM 6760 O O . THR B 1 339 ? 16.469 -36.281 -16.25 1 98.38 339 THR B O 1
ATOM 6763 N N . ALA B 1 340 ? 16.688 -36.531 -14.086 1 98.69 340 ALA B N 1
ATOM 6764 C CA . ALA B 1 340 ? 17.062 -35.125 -13.82 1 98.69 340 ALA B CA 1
ATOM 6765 C C . ALA B 1 340 ? 18.172 -35.062 -12.781 1 98.69 340 ALA B C 1
ATOM 6767 O O . ALA B 1 340 ? 18.188 -35.812 -11.82 1 98.69 340 ALA B O 1
ATOM 6768 N N . LYS B 1 341 ? 19.062 -34.156 -13 1 98.25 341 LYS B N 1
ATOM 6769 C CA . LYS B 1 341 ? 20.188 -33.969 -12.07 1 98.25 341 LYS B CA 1
ATOM 6770 C C . LYS B 1 341 ? 20.516 -32.5 -11.883 1 98.25 341 LYS B C 1
ATOM 6772 O O . LYS B 1 341 ? 20.422 -31.719 -12.82 1 98.25 341 LYS B O 1
ATOM 6777 N N . ALA B 1 342 ? 20.922 -32.188 -10.672 1 98.06 342 ALA B N 1
ATOM 6778 C CA . ALA B 1 342 ? 21.484 -30.875 -10.438 1 98.06 342 ALA B CA 1
ATOM 6779 C C . ALA B 1 342 ? 22.922 -30.797 -10.953 1 98.06 342 ALA B C 1
ATOM 6781 O O . ALA B 1 342 ? 23.828 -31.406 -10.383 1 98.06 342 ALA B O 1
ATOM 6782 N N . ILE B 1 343 ? 23.156 -30.031 -11.953 1 97.88 343 ILE B N 1
ATOM 6783 C CA . ILE B 1 343 ? 24.469 -30 -12.562 1 97.88 343 ILE B CA 1
ATOM 6784 C C . ILE B 1 343 ? 25.312 -28.891 -11.914 1 97.88 343 ILE B C 1
ATOM 6786 O O . ILE B 1 343 ? 26.531 -28.859 -12.07 1 97.88 343 ILE B O 1
ATOM 6790 N N . GLN B 1 344 ? 24.688 -27.969 -11.266 1 97.94 344 GLN B N 1
ATOM 6791 C CA . GLN B 1 344 ? 25.359 -26.953 -10.461 1 97.94 344 GLN B CA 1
ATOM 6792 C C . GLN B 1 344 ? 24.547 -26.625 -9.211 1 97.94 344 GLN B C 1
ATOM 6794 O O . GLN B 1 344 ? 23.312 -26.578 -9.258 1 97.94 344 GLN B O 1
ATOM 6799 N N . THR B 1 345 ? 25.219 -26.453 -8.117 1 98 345 THR B N 1
ATOM 6800 C CA . THR B 1 345 ? 24.609 -26.094 -6.84 1 98 345 THR B CA 1
ATOM 6801 C C . THR B 1 345 ? 25.391 -24.953 -6.18 1 98 345 THR B C 1
ATOM 6803 O O . THR B 1 345 ? 26.609 -24.953 -6.184 1 98 345 THR B O 1
ATOM 6806 N N . TYR B 1 346 ? 24.719 -23.969 -5.703 1 98.62 346 TYR B N 1
ATOM 6807 C CA . TYR B 1 346 ? 25.266 -22.844 -4.945 1 98.62 346 TYR B CA 1
ATOM 6808 C C . TYR B 1 346 ? 24.719 -22.844 -3.523 1 98.62 346 TYR B C 1
ATOM 6810 O O . TYR B 1 346 ? 23.578 -22.438 -3.291 1 98.62 346 TYR B O 1
ATOM 6818 N N . ASP B 1 347 ? 25.562 -23.172 -2.605 1 97.75 347 ASP B N 1
ATOM 6819 C CA . ASP B 1 347 ? 25.141 -23.281 -1.211 1 97.75 347 ASP B CA 1
ATOM 6820 C C . ASP B 1 347 ? 25.094 -21.906 -0.545 1 97.75 347 ASP B C 1
ATOM 6822 O O . ASP B 1 347 ? 25.922 -21.047 -0.828 1 97.75 347 ASP B O 1
ATOM 6826 N N . ALA B 1 348 ? 24.172 -21.797 0.315 1 97.88 348 ALA B N 1
ATOM 6827 C CA . ALA B 1 348 ? 24.047 -20.531 1.03 1 97.88 348 ALA B CA 1
ATOM 6828 C C . ALA B 1 348 ? 25.266 -20.266 1.902 1 97.88 348 ALA B C 1
ATOM 6830 O O . ALA B 1 348 ? 25.688 -21.125 2.664 1 97.88 348 ALA B O 1
ATOM 6831 N N . PRO B 1 349 ? 25.75 -19.047 1.811 1 97.38 349 PRO B N 1
ATOM 6832 C CA . PRO B 1 349 ? 26.781 -18.672 2.793 1 97.38 349 PRO B CA 1
ATOM 6833 C C . PRO B 1 349 ? 26.25 -18.719 4.227 1 97.38 349 PRO B C 1
ATOM 6835 O O . PRO B 1 349 ? 25.062 -18.5 4.461 1 97.38 349 PRO B O 1
ATOM 6838 N N . ASP B 1 350 ? 27.156 -19.031 5.203 1 96.31 350 ASP B N 1
ATOM 6839 C CA . ASP B 1 350 ? 26.859 -18.984 6.633 1 96.31 350 ASP B CA 1
ATOM 6840 C C . ASP B 1 350 ? 25.812 -20.031 7.008 1 96.31 350 ASP B C 1
ATOM 6842 O O . ASP B 1 350 ? 25.203 -19.953 8.078 1 96.31 350 ASP B O 1
ATOM 6846 N N . GLY B 1 351 ? 25.5 -20.891 6.07 1 95.5 351 GLY B N 1
ATOM 6847 C CA . GLY B 1 351 ? 24.516 -21.922 6.332 1 95.5 351 GLY B CA 1
ATOM 6848 C C . GLY B 1 351 ? 23.094 -21.391 6.414 1 95.5 351 GLY B C 1
ATOM 6849 O O . GLY B 1 351 ? 22.266 -21.922 7.152 1 95.5 351 GLY B O 1
ATOM 6850 N N . LEU B 1 352 ? 22.812 -20.375 5.691 1 96.12 352 LEU B N 1
ATOM 6851 C CA . LEU B 1 352 ? 21.5 -19.75 5.719 1 96.12 352 LEU B CA 1
ATOM 6852 C C . LEU B 1 352 ? 20.422 -20.75 5.266 1 96.12 352 LEU B C 1
ATOM 6854 O O . LEU B 1 352 ? 20.625 -21.484 4.301 1 96.12 352 LEU B O 1
ATOM 6858 N N . SER B 1 353 ? 19.344 -20.766 5.988 1 96 353 SER B N 1
ATOM 6859 C CA . SER B 1 353 ? 18.172 -21.578 5.66 1 96 353 SER B CA 1
ATOM 6860 C C . SER B 1 353 ? 16.922 -20.703 5.59 1 96 353 SER B C 1
ATOM 6862 O O . SER B 1 353 ? 16.312 -20.391 6.621 1 96 353 SER B O 1
ATOM 6864 N N . ALA B 1 354 ? 16.594 -20.312 4.434 1 95.56 354 ALA B N 1
ATOM 6865 C CA . ALA B 1 354 ? 15.383 -19.531 4.207 1 95.56 354 ALA B CA 1
ATOM 6866 C C . ALA B 1 354 ? 14.156 -20.438 4.09 1 95.56 354 ALA B C 1
ATOM 6868 O O . ALA B 1 354 ? 14.008 -21.156 3.104 1 95.56 354 ALA B O 1
ATOM 6869 N N . ARG B 1 355 ? 13.242 -20.328 4.93 1 93.38 355 ARG B N 1
ATOM 6870 C CA . ARG B 1 355 ? 12.055 -21.172 4.918 1 93.38 355 ARG B CA 1
ATOM 6871 C C . ARG B 1 355 ? 11.117 -20.781 3.775 1 93.38 355 ARG B C 1
ATOM 6873 O O . ARG B 1 355 ? 10.352 -21.609 3.281 1 93.38 355 ARG B O 1
ATOM 6880 N N . THR B 1 356 ? 11.094 -19.531 3.436 1 94.19 356 THR B N 1
ATOM 6881 C CA . THR B 1 356 ? 10.203 -19.031 2.393 1 94.19 356 THR B CA 1
ATOM 6882 C C . THR B 1 356 ? 10.938 -18.031 1.49 1 94.19 356 THR B C 1
ATOM 6884 O O . THR B 1 356 ? 12.008 -17.547 1.839 1 94.19 356 THR B O 1
ATOM 6887 N N . GLN B 1 357 ? 10.352 -17.781 0.306 1 96.38 357 GLN B N 1
ATOM 6888 C CA . GLN B 1 357 ? 10.82 -16.75 -0.607 1 96.38 357 GLN B CA 1
ATOM 6889 C C . GLN B 1 357 ? 12.141 -17.141 -1.255 1 96.38 357 GLN B C 1
ATOM 6891 O O . GLN B 1 357 ? 12.523 -18.312 -1.237 1 96.38 357 GLN B O 1
ATOM 6896 N N . GLY B 1 358 ? 12.742 -16.219 -1.988 1 98.38 358 GLY B N 1
ATOM 6897 C CA . GLY B 1 358 ? 14.047 -16.422 -2.609 1 98.38 358 GLY B CA 1
ATOM 6898 C C . GLY B 1 358 ? 13.992 -16.406 -4.125 1 98.38 358 GLY B C 1
ATOM 6899 O O . GLY B 1 358 ? 12.922 -16.578 -4.715 1 98.38 358 GLY B O 1
ATOM 6900 N N . SER B 1 359 ? 15.203 -16.219 -4.668 1 98.88 359 SER B N 1
ATOM 6901 C CA . SER B 1 359 ? 15.336 -16.188 -6.121 1 98.88 359 SER B CA 1
ATOM 6902 C C . SER B 1 359 ? 16.766 -16.5 -6.555 1 98.88 359 SER B C 1
ATOM 6904 O O . SER B 1 359 ? 17.703 -16.297 -5.793 1 98.88 359 SER B O 1
ATOM 6906 N N . LEU B 1 360 ? 16.875 -17.031 -7.719 1 98.81 360 LEU B N 1
ATOM 6907 C CA . LEU B 1 360 ? 18.141 -17.266 -8.406 1 98.81 360 LEU B CA 1
ATOM 6908 C C . LEU B 1 360 ? 18.125 -16.641 -9.797 1 98.81 360 LEU B C 1
ATOM 6910 O O . LEU B 1 360 ? 17.234 -16.906 -10.594 1 98.81 360 LEU B O 1
ATOM 6914 N N . GLN B 1 361 ? 19.125 -15.836 -10.047 1 98.75 361 GLN B N 1
ATOM 6915 C CA . GLN B 1 361 ? 19.281 -15.156 -11.328 1 98.75 361 GLN B CA 1
ATOM 6916 C C . GLN B 1 361 ? 20.625 -15.469 -11.961 1 98.75 361 GLN B C 1
ATOM 6918 O O . GLN B 1 361 ? 21.672 -15.297 -11.32 1 98.75 361 GLN B O 1
ATOM 6923 N N . ILE B 1 362 ? 20.594 -15.93 -13.172 1 98.56 362 ILE B N 1
ATOM 6924 C CA . ILE B 1 362 ? 21.828 -16.016 -13.945 1 98.56 362 ILE B CA 1
ATOM 6925 C C . ILE B 1 362 ? 22.125 -14.672 -14.602 1 98.56 362 ILE B C 1
ATOM 6927 O O . ILE B 1 362 ? 21.266 -14.117 -15.305 1 98.56 362 ILE B O 1
ATOM 6931 N N . LEU B 1 363 ? 23.297 -14.211 -14.398 1 98.56 363 LEU B N 1
ATOM 6932 C CA . LEU B 1 363 ? 23.688 -12.898 -14.898 1 98.56 363 LEU B CA 1
ATOM 6933 C C . LEU B 1 363 ? 24.328 -13.008 -16.281 1 98.56 363 LEU B C 1
ATOM 6935 O O . LEU B 1 363 ? 24.75 -14.094 -16.688 1 98.56 363 LEU B O 1
ATOM 6939 N N . PRO B 1 364 ? 24.453 -11.914 -17.047 1 97.25 364 PRO B N 1
ATOM 6940 C CA . PRO B 1 364 ? 25.016 -11.938 -18.406 1 97.25 364 PRO B CA 1
ATOM 6941 C C . PRO B 1 364 ? 26.438 -12.469 -18.438 1 97.25 364 PRO B C 1
ATOM 6943 O O . PRO B 1 364 ? 26.844 -13.086 -19.438 1 97.25 364 PRO B O 1
ATOM 6946 N N . ASN B 1 365 ? 27.203 -12.266 -17.469 1 97.81 365 ASN B N 1
ATOM 6947 C CA . ASN B 1 365 ? 28.578 -12.758 -17.422 1 97.81 365 ASN B CA 1
ATOM 6948 C C . ASN B 1 365 ? 28.656 -14.18 -16.875 1 97.81 365 ASN B C 1
ATOM 6950 O O . ASN B 1 365 ? 29.719 -14.648 -16.5 1 97.81 365 ASN B O 1
ATOM 6954 N N . ASN B 1 366 ? 27.516 -14.805 -16.641 1 97.12 366 ASN B N 1
ATOM 6955 C CA . ASN B 1 366 ? 27.328 -16.188 -16.203 1 97.12 366 ASN B CA 1
ATOM 6956 C C . ASN B 1 366 ? 27.5 -16.344 -14.703 1 97.12 366 ASN B C 1
ATOM 6958 O O . ASN B 1 366 ? 27.422 -17.453 -14.172 1 97.12 366 ASN B O 1
ATOM 6962 N N . ASN B 1 367 ? 27.734 -15.188 -14.016 1 98.62 367 ASN B N 1
ATOM 6963 C CA . ASN B 1 367 ? 27.609 -15.242 -12.562 1 98.62 367 ASN B CA 1
ATOM 6964 C C . ASN B 1 367 ? 26.172 -15.578 -12.148 1 98.62 367 ASN B C 1
ATOM 6966 O O . ASN B 1 367 ? 25.266 -15.586 -12.977 1 98.62 367 ASN B O 1
ATOM 6970 N N . VAL B 1 368 ? 26.078 -15.938 -10.891 1 98.81 368 VAL B N 1
ATOM 6971 C CA . VAL B 1 368 ? 24.766 -16.266 -10.336 1 98.81 368 VAL B CA 1
ATOM 6972 C C . VAL B 1 368 ? 24.469 -15.344 -9.148 1 98.81 368 VAL B C 1
ATOM 6974 O O . VAL B 1 368 ? 25.281 -15.234 -8.227 1 98.81 368 VAL B O 1
ATOM 6977 N N . PHE B 1 369 ? 23.359 -14.641 -9.242 1 98.88 369 PHE B N 1
ATOM 6978 C CA . PHE B 1 369 ? 22.906 -13.773 -8.156 1 98.88 369 PHE B CA 1
ATOM 6979 C C . PHE B 1 369 ? 21.734 -14.398 -7.414 1 98.88 369 PHE B C 1
ATOM 6981 O O . PHE B 1 369 ? 20.719 -14.727 -8.016 1 98.88 369 PHE B O 1
ATOM 6988 N N . ILE B 1 370 ? 21.875 -14.586 -6.066 1 98.94 370 ILE B N 1
ATOM 6989 C CA . ILE B 1 370 ? 20.844 -15.266 -5.285 1 98.94 370 ILE B CA 1
ATOM 6990 C C . ILE B 1 370 ? 20.359 -14.344 -4.164 1 98.94 370 ILE B C 1
ATOM 69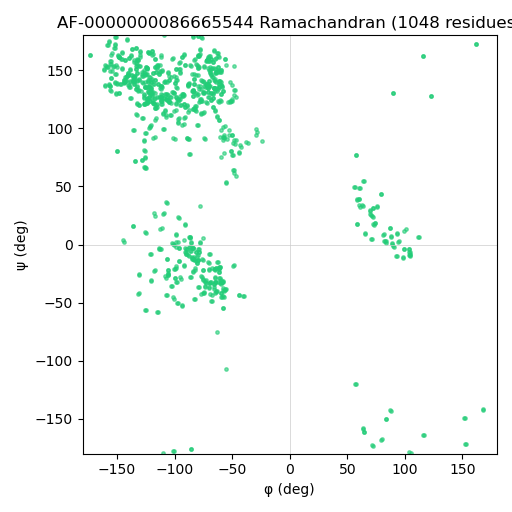92 O O . ILE B 1 370 ? 21.172 -13.742 -3.453 1 98.94 370 ILE B O 1
ATOM 6996 N N . ASN B 1 371 ? 19.094 -14.141 -4.074 1 98.88 371 ASN B N 1
ATOM 6997 C CA . ASN B 1 371 ? 18.422 -13.594 -2.902 1 98.88 371 ASN B CA 1
ATOM 6998 C C . ASN B 1 371 ? 17.922 -14.703 -1.981 1 98.88 371 ASN B C 1
ATOM 7000 O O . ASN B 1 371 ? 17.188 -15.594 -2.416 1 98.88 371 ASN B O 1
ATOM 7004 N N . TRP B 1 372 ? 18.234 -14.594 -0.74 1 98.62 372 TRP B N 1
ATOM 7005 C CA . TRP B 1 372 ? 18 -15.711 0.171 1 98.62 372 TRP B CA 1
ATOM 7006 C C . TRP B 1 372 ? 16.672 -15.539 0.917 1 98.62 372 TRP B C 1
ATOM 7008 O O . TRP B 1 372 ? 16.531 -16 2.051 1 98.62 372 TRP B O 1
ATOM 7018 N N . GLY B 1 373 ? 15.727 -14.773 0.396 1 97.31 373 GLY B N 1
ATOM 7019 C CA . GLY B 1 373 ? 14.359 -14.68 0.884 1 97.31 373 GLY B CA 1
ATOM 7020 C C . GLY B 1 373 ? 14.273 -14.266 2.342 1 97.31 373 GLY B C 1
ATOM 7021 O O . GLY B 1 373 ? 14.836 -13.242 2.738 1 97.31 373 GLY B O 1
ATOM 7022 N N . GLN B 1 374 ? 13.672 -15.148 3.104 1 95.94 374 GLN B N 1
ATOM 7023 C CA . GLN B 1 374 ? 13.391 -14.875 4.508 1 95.94 374 GLN B CA 1
ATOM 7024 C C . GLN B 1 374 ? 14.68 -14.703 5.305 1 95.94 374 GLN B C 1
ATOM 7026 O O . GLN B 1 374 ? 14.68 -14.094 6.375 1 95.94 374 GLN B O 1
ATOM 7031 N N . SER B 1 375 ? 15.766 -15.219 4.758 1 96.38 375 SER B N 1
ATOM 7032 C CA . SER B 1 375 ? 17.031 -15.141 5.488 1 96.38 375 SER B CA 1
ATOM 7033 C C . SER B 1 375 ? 17.672 -13.766 5.328 1 96.38 375 SER B C 1
ATOM 7035 O O . SER B 1 375 ? 18.625 -13.438 6.035 1 96.38 375 SER B O 1
ATOM 7037 N N . GLY B 1 376 ? 17.234 -13.008 4.367 1 97.69 376 GLY B N 1
ATOM 7038 C CA . GLY B 1 376 ? 17.516 -11.578 4.344 1 97.69 376 GLY B CA 1
ATOM 7039 C C . GLY B 1 376 ? 18.922 -11.25 3.854 1 97.69 376 GLY B C 1
ATOM 7040 O O . GLY B 1 376 ? 19.594 -10.406 4.434 1 97.69 376 GLY B O 1
ATOM 7041 N N . ALA B 1 377 ? 19.359 -11.922 2.791 1 98.62 377 ALA B N 1
ATOM 7042 C CA . ALA B 1 377 ? 20.688 -11.656 2.232 1 98.62 377 ALA B CA 1
ATOM 7043 C C . ALA B 1 377 ? 20.672 -11.82 0.714 1 98.62 377 ALA B C 1
ATOM 7045 O O . ALA B 1 377 ? 19.719 -12.352 0.144 1 98.62 377 ALA B O 1
ATOM 7046 N N . VAL B 1 378 ? 21.734 -11.305 0.12 1 98.81 378 VAL B N 1
ATOM 7047 C CA . VAL B 1 378 ? 21.984 -11.516 -1.301 1 98.81 378 VAL B CA 1
ATOM 7048 C C . VAL B 1 378 ? 23.438 -11.93 -1.51 1 98.81 378 VAL B C 1
ATOM 7050 O O . VAL B 1 378 ? 24.328 -11.492 -0.77 1 98.81 378 VAL B O 1
ATOM 7053 N N . THR B 1 379 ? 23.656 -12.758 -2.523 1 98.88 379 THR B N 1
ATOM 7054 C CA . THR B 1 379 ? 24.984 -13.25 -2.865 1 98.88 379 THR B CA 1
ATOM 7055 C C . THR B 1 379 ? 25.172 -13.297 -4.379 1 98.88 379 THR B C 1
ATOM 7057 O O . THR B 1 379 ? 24.266 -13.688 -5.109 1 98.88 379 THR B O 1
ATOM 7060 N N . GLU B 1 380 ? 26.312 -12.883 -4.824 1 98.94 380 GLU B N 1
ATOM 7061 C CA . GLU B 1 380 ? 26.734 -13.164 -6.191 1 98.94 380 GLU B CA 1
ATOM 7062 C C . GLU B 1 380 ? 27.859 -14.211 -6.215 1 98.94 380 GLU B C 1
ATOM 7064 O O . GLU B 1 380 ? 28.844 -14.086 -5.492 1 98.94 380 GLU B O 1
ATOM 7069 N N . TYR B 1 381 ? 27.625 -15.18 -7.035 1 98.75 381 TYR B N 1
ATOM 7070 C CA . TYR B 1 381 ? 28.609 -16.25 -7.238 1 98.75 381 TYR B CA 1
ATOM 7071 C C . TYR B 1 381 ? 29.219 -16.172 -8.633 1 98.75 381 TYR B C 1
ATOM 7073 O O . TYR B 1 381 ? 28.562 -15.758 -9.586 1 98.75 381 TYR B O 1
ATOM 7081 N N . SER B 1 382 ? 30.484 -16.641 -8.633 1 98.38 382 SER B N 1
ATOM 7082 C CA . SER B 1 382 ? 30.969 -17.031 -9.953 1 98.38 382 SER B CA 1
ATOM 7083 C C . SER B 1 382 ? 30.188 -18.234 -10.484 1 98.38 382 SER B C 1
ATOM 7085 O O . SER B 1 382 ? 29.469 -18.891 -9.734 1 98.38 382 SER B O 1
ATOM 7087 N N . HIS B 1 383 ? 30.391 -18.469 -11.742 1 96.88 383 HIS B N 1
ATOM 7088 C CA . HIS B 1 383 ? 29.719 -19.625 -12.312 1 96.88 383 HIS B CA 1
ATOM 7089 C C . HIS B 1 383 ? 30.141 -20.906 -11.609 1 96.88 383 HIS B C 1
ATOM 7091 O O . HIS B 1 383 ? 29.344 -21.828 -11.438 1 96.88 383 HIS B O 1
ATOM 7097 N N . GLU B 1 384 ? 31.391 -20.984 -11.125 1 96.56 384 GLU B N 1
ATOM 7098 C CA . GLU B 1 384 ? 31.953 -22.172 -10.508 1 96.56 384 GLU B CA 1
ATOM 7099 C C . GLU B 1 384 ? 31.562 -22.281 -9.039 1 96.56 384 GLU B C 1
ATOM 7101 O O . GLU B 1 384 ? 31.781 -23.312 -8.398 1 96.56 384 GLU B O 1
ATOM 7106 N N . GLY B 1 385 ? 30.984 -21.188 -8.516 1 97.31 385 GLY B N 1
ATOM 7107 C CA . GLY B 1 385 ? 30.453 -21.328 -7.176 1 97.31 385 GLY B CA 1
ATOM 7108 C C . GLY B 1 385 ? 31.219 -20.531 -6.133 1 97.31 385 GLY B C 1
ATOM 7109 O O . GLY B 1 385 ? 30.922 -20.625 -4.938 1 97.31 385 GLY B O 1
ATOM 7110 N N . LYS B 1 386 ? 32.156 -19.734 -6.59 1 97.69 386 LYS B N 1
ATOM 7111 C CA . LYS B 1 386 ? 32.875 -18.891 -5.652 1 97.69 386 LYS B CA 1
ATOM 7112 C C . LYS B 1 386 ? 32.062 -17.672 -5.258 1 97.69 386 LYS B C 1
ATOM 7114 O O . LYS B 1 386 ? 31.469 -17 -6.117 1 97.69 386 LYS B O 1
ATOM 7119 N N . VAL B 1 387 ? 32.031 -17.406 -3.947 1 98.25 387 VAL B N 1
ATOM 7120 C CA . VAL B 1 387 ? 31.312 -16.219 -3.484 1 98.25 387 VAL B CA 1
ATOM 7121 C C . VAL B 1 387 ? 32.094 -14.969 -3.865 1 98.25 387 VAL B C 1
ATOM 7123 O O . VAL B 1 387 ? 33.25 -14.797 -3.453 1 98.25 387 VAL B O 1
ATOM 7126 N N . LEU B 1 388 ? 31.453 -14.109 -4.621 1 98.75 388 LEU B N 1
ATOM 7127 C CA . LEU B 1 388 ? 32.094 -12.891 -5.102 1 98.75 388 LEU B CA 1
ATOM 7128 C C . LEU B 1 388 ? 31.578 -11.672 -4.332 1 98.75 388 LEU B C 1
ATOM 7130 O O . LEU B 1 388 ? 32.25 -10.633 -4.312 1 98.75 388 LEU B O 1
ATOM 7134 N N . PHE B 1 389 ? 30.453 -11.734 -3.748 1 98.75 389 PHE B N 1
ATOM 7135 C CA . PHE B 1 389 ? 29.766 -10.688 -2.99 1 98.75 389 PHE B CA 1
ATOM 7136 C C . PHE B 1 389 ? 28.719 -11.281 -2.072 1 98.75 389 PHE B C 1
ATOM 7138 O O . PHE B 1 389 ? 28 -12.219 -2.455 1 98.75 389 PHE B O 1
ATOM 7145 N N . HIS B 1 390 ? 28.625 -10.82 -0.833 1 98.75 390 HIS B N 1
ATOM 7146 C CA . HIS B 1 390 ? 27.594 -11.234 0.099 1 98.75 390 HIS B CA 1
ATOM 7147 C C . HIS B 1 390 ? 27.219 -10.109 1.049 1 98.75 390 HIS B C 1
ATOM 7149 O O . HIS B 1 390 ? 28.094 -9.469 1.636 1 98.75 390 HIS B O 1
ATOM 7155 N N . ALA B 1 391 ? 25.922 -9.859 1.164 1 98.69 391 ALA B N 1
ATOM 7156 C CA . ALA B 1 391 ? 25.453 -8.797 2.053 1 98.69 391 ALA B CA 1
ATOM 7157 C C . ALA B 1 391 ? 24.109 -9.148 2.674 1 98.69 391 ALA B C 1
ATOM 7159 O O . ALA B 1 391 ? 23.219 -9.68 1.995 1 98.69 391 ALA B O 1
ATOM 7160 N N . TYR B 1 392 ? 23.984 -8.852 3.941 1 98.38 392 TYR B N 1
ATOM 7161 C CA . TYR B 1 392 ? 22.656 -8.828 4.57 1 98.38 392 TYR B CA 1
ATOM 7162 C C . TYR B 1 392 ? 21.953 -7.508 4.285 1 98.38 392 TYR B C 1
ATOM 7164 O O . TYR B 1 392 ? 22.594 -6.477 4.082 1 98.38 392 TYR B O 1
ATOM 7172 N N . LEU B 1 393 ? 20.672 -7.5 4.32 1 98.31 393 LEU B N 1
ATOM 7173 C CA . LEU B 1 393 ? 19.891 -6.445 3.693 1 98.31 393 LEU B CA 1
ATOM 7174 C C . LEU B 1 393 ? 19.719 -5.266 4.645 1 98.31 393 LEU B C 1
ATOM 7176 O O . LEU B 1 393 ? 19.109 -4.25 4.273 1 98.31 393 LEU B O 1
ATOM 7180 N N . ASP B 1 394 ? 20.125 -5.34 5.824 1 96.38 394 ASP B N 1
ATOM 7181 C CA . ASP B 1 394 ? 20.188 -4.23 6.77 1 96.38 394 ASP B CA 1
ATOM 7182 C C . ASP B 1 394 ? 21.219 -4.5 7.863 1 96.38 394 ASP B C 1
ATOM 7184 O O . ASP B 1 394 ? 21.922 -5.516 7.828 1 96.38 394 ASP B O 1
ATOM 7188 N N . SER B 1 395 ? 21.453 -3.521 8.727 1 92.94 395 SER B N 1
ATOM 7189 C CA . SER B 1 395 ? 22.469 -3.625 9.773 1 92.94 395 SER B CA 1
ATOM 7190 C C . SER B 1 395 ? 21.875 -3.307 11.148 1 92.94 395 SER B C 1
ATOM 7192 O O . SER B 1 395 ? 21.047 -2.402 11.281 1 92.94 395 SER B O 1
ATOM 7194 N N . ALA B 1 396 ? 22.297 -4.113 12.133 1 85.81 396 ALA B N 1
ATOM 7195 C CA . ALA B 1 396 ? 21.953 -3.818 13.523 1 85.81 396 ALA B CA 1
ATOM 7196 C C . ALA B 1 396 ? 22.547 -2.484 13.961 1 85.81 396 ALA B C 1
ATOM 7198 O O . ALA B 1 396 ? 23.609 -2.078 13.469 1 85.81 396 ALA B O 1
ATOM 7199 N N . PRO B 1 397 ? 21.953 -1.813 14.789 1 87.5 397 PRO B N 1
ATOM 7200 C CA . PRO B 1 397 ? 20.75 -2.264 15.516 1 87.5 397 PRO B CA 1
ATOM 7201 C C . PRO B 1 397 ? 19.453 -1.907 14.797 1 87.5 397 PRO B C 1
ATOM 7203 O O . PRO B 1 397 ? 18.391 -2.369 15.188 1 87.5 397 PRO B O 1
ATOM 7206 N N . GLU B 1 398 ? 19.516 -1.173 13.758 1 82.75 398 GLU B N 1
ATOM 7207 C CA . GLU B 1 398 ? 18.312 -0.658 13.109 1 82.75 398 GLU B CA 1
ATOM 7208 C C . GLU B 1 398 ? 17.578 -1.766 12.367 1 82.75 398 GLU B C 1
ATOM 7210 O O . GLU B 1 398 ? 16.344 -1.72 12.242 1 82.75 398 GLU B O 1
ATOM 7215 N N . GLY B 1 399 ? 18.328 -2.678 11.914 1 89.5 399 GLY B N 1
ATOM 7216 C CA . GLY B 1 399 ? 17.734 -3.77 11.164 1 89.5 399 GLY B CA 1
ATOM 7217 C C . GLY B 1 399 ? 18.219 -5.137 11.602 1 89.5 399 GLY B C 1
ATOM 7218 O O . GLY B 1 399 ? 19.422 -5.395 11.602 1 89.5 399 GLY B O 1
ATOM 7219 N N . ILE B 1 400 ? 17.297 -5.949 12.016 1 93.19 400 ILE B N 1
ATOM 7220 C CA . ILE B 1 400 ? 17.547 -7.336 12.398 1 93.19 400 ILE B CA 1
ATOM 7221 C C . ILE B 1 400 ? 16.531 -8.25 11.703 1 93.19 400 ILE B C 1
ATOM 7223 O O . ILE B 1 400 ? 15.328 -8.023 11.781 1 93.19 400 ILE B O 1
ATOM 7227 N N . PHE B 1 401 ? 17.031 -9.188 10.898 1 94.69 401 PHE B N 1
ATOM 7228 C CA . PHE B 1 401 ? 16.25 -10.188 10.188 1 94.69 401 PHE B CA 1
ATOM 7229 C C . PHE B 1 401 ? 15.43 -9.539 9.07 1 94.69 401 PHE B C 1
ATOM 7231 O O . PHE B 1 401 ? 14.312 -9.977 8.781 1 94.69 401 PHE B O 1
ATOM 7238 N N . THR B 1 402 ? 15.953 -8.406 8.609 1 96.44 402 THR B N 1
ATOM 7239 C CA . THR B 1 402 ? 15.352 -7.801 7.426 1 96.44 402 THR B CA 1
ATOM 7240 C C . THR B 1 402 ? 15.391 -8.766 6.246 1 96.44 402 THR B C 1
ATOM 7242 O O . THR B 1 402 ? 16.406 -9.43 6.016 1 96.44 402 THR B O 1
ATOM 7245 N N . GLN B 1 403 ? 14.273 -8.852 5.527 1 97.5 403 GLN B N 1
ATOM 7246 C CA . GLN B 1 403 ? 14.172 -9.805 4.43 1 97.5 403 GLN B CA 1
ATOM 7247 C C . GLN B 1 403 ? 13.664 -9.133 3.158 1 97.5 403 GLN B C 1
ATOM 7249 O O . GLN B 1 403 ? 13.328 -7.949 3.17 1 97.5 403 GLN B O 1
ATOM 7254 N N . SER B 1 404 ? 13.781 -9.75 2.074 1 98.31 404 SER B N 1
ATOM 7255 C CA . SER B 1 404 ? 13.234 -9.375 0.776 1 98.31 404 SER B CA 1
ATOM 7256 C C . SER B 1 404 ? 12.68 -10.586 0.035 1 98.31 404 SER B C 1
ATOM 7258 O O . SER B 1 404 ? 13.328 -11.633 -0.033 1 98.31 404 SER B O 1
ATOM 7260 N N . TYR B 1 405 ? 11.5 -10.477 -0.561 1 97.62 405 TYR B N 1
ATOM 7261 C CA . TYR B 1 405 ? 10.867 -11.602 -1.239 1 97.62 405 TYR B CA 1
ATOM 7262 C C . TYR B 1 405 ? 11.773 -12.156 -2.338 1 97.62 405 TYR B C 1
ATOM 7264 O O . TYR B 1 405 ? 12.008 -13.359 -2.408 1 97.62 405 TYR B O 1
ATOM 7272 N N . ARG B 1 406 ? 12.203 -11.336 -3.225 1 98.75 406 ARG B N 1
ATOM 7273 C CA . ARG B 1 406 ? 13.234 -11.609 -4.227 1 98.75 406 ARG B CA 1
ATOM 7274 C C . ARG B 1 406 ? 14.242 -10.469 -4.301 1 98.75 406 ARG B C 1
ATOM 7276 O O . ARG B 1 406 ? 14.055 -9.43 -3.66 1 98.75 406 ARG B O 1
ATOM 7283 N N . GLY B 1 407 ? 15.328 -10.617 -4.969 1 98.81 407 GLY B N 1
ATOM 7284 C CA . GLY B 1 407 ? 16.359 -9.633 -5.258 1 98.81 407 GLY B CA 1
ATOM 7285 C C . GLY B 1 407 ? 17.125 -9.922 -6.539 1 98.81 407 GLY B C 1
ATOM 7286 O O . GLY B 1 407 ? 17.25 -11.086 -6.941 1 98.81 407 GLY B O 1
ATOM 7287 N N . PHE B 1 408 ? 17.641 -8.844 -7.137 1 98.88 408 PHE B N 1
ATOM 7288 C CA . PHE B 1 408 ? 18.219 -9 -8.469 1 98.88 408 PHE B CA 1
ATOM 7289 C C . PHE B 1 408 ? 19.359 -8.023 -8.68 1 98.88 408 PHE B C 1
ATOM 7291 O O . PHE B 1 408 ? 19.531 -7.074 -7.91 1 98.88 408 PHE B O 1
ATOM 7298 N N . ARG B 1 409 ? 20.141 -8.32 -9.664 1 98.81 409 ARG B N 1
ATOM 7299 C CA . ARG B 1 409 ? 21.141 -7.402 -10.18 1 98.81 409 ARG B CA 1
ATOM 7300 C C . ARG B 1 409 ? 20.859 -7.055 -11.641 1 98.81 409 ARG B C 1
ATOM 7302 O O . ARG B 1 409 ? 20.688 -7.945 -12.477 1 98.81 409 ARG B O 1
ATOM 7309 N N . TYR B 1 410 ? 20.766 -5.762 -11.938 1 98.69 410 TYR B N 1
ATOM 7310 C CA . TYR B 1 410 ? 20.516 -5.258 -13.281 1 98.69 410 TYR B CA 1
ATOM 7311 C C . TYR B 1 410 ? 21.188 -3.908 -13.5 1 98.69 410 TYR B C 1
ATOM 7313 O O . TYR B 1 410 ? 21.562 -3.234 -12.531 1 98.69 410 TYR B O 1
ATOM 7321 N N . ASN B 1 411 ? 21.328 -3.598 -14.773 1 98.12 411 ASN B N 1
ATOM 7322 C CA . ASN B 1 411 ? 21.609 -2.209 -15.125 1 98.12 411 ASN B CA 1
ATOM 7323 C C . ASN B 1 411 ? 20.328 -1.363 -15.102 1 98.12 411 ASN B C 1
ATOM 7325 O O . ASN B 1 411 ? 19.234 -1.885 -15.289 1 98.12 411 ASN B O 1
ATOM 7329 N N . TRP B 1 412 ? 20.547 -0.046 -14.812 1 98.56 412 TRP B N 1
ATOM 7330 C CA . TRP B 1 412 ? 19.422 0.875 -14.781 1 98.56 412 TRP B CA 1
ATOM 7331 C C . TRP B 1 412 ? 19.875 2.307 -15.039 1 98.56 412 TRP B C 1
ATOM 7333 O O . TRP B 1 412 ? 20.875 2.756 -14.484 1 98.56 412 TRP B O 1
ATOM 7343 N N . THR B 1 413 ? 19.172 2.965 -15.914 1 98.31 413 THR B N 1
ATOM 7344 C CA . THR B 1 413 ? 19.344 4.398 -16.125 1 98.31 413 THR B CA 1
ATOM 7345 C C . THR B 1 413 ? 18.172 5.176 -15.555 1 98.31 413 THR B C 1
ATOM 7347 O O . THR B 1 413 ? 17.047 5.094 -16.078 1 98.31 413 THR B O 1
ATOM 7350 N N . GLY B 1 414 ? 18.453 5.883 -14.492 1 98.12 414 GLY B N 1
ATOM 7351 C CA . GLY B 1 414 ? 17.422 6.676 -13.828 1 98.12 414 GLY B CA 1
ATOM 7352 C C . GLY B 1 414 ? 17.562 8.164 -14.078 1 98.12 414 GLY B C 1
ATOM 7353 O O . GLY B 1 414 ? 18.641 8.727 -13.875 1 98.12 414 GLY B O 1
ATOM 7354 N N . THR B 1 415 ? 16.469 8.758 -14.508 1 96.56 415 THR B N 1
ATOM 7355 C CA . THR B 1 415 ? 16.344 10.203 -14.664 1 96.56 415 THR B CA 1
ATOM 7356 C C . THR B 1 415 ? 15.141 10.734 -13.898 1 96.56 415 THR B C 1
ATOM 7358 O O . THR B 1 415 ? 14.117 11.062 -14.5 1 96.56 415 THR B O 1
ATOM 7361 N N . PRO B 1 416 ? 15.305 10.906 -12.641 1 97 416 PRO B N 1
ATOM 7362 C CA . PRO B 1 416 ? 14.148 11.188 -11.781 1 97 416 PRO B CA 1
ATOM 7363 C C . PRO B 1 416 ? 13.422 12.469 -12.172 1 97 416 PRO B C 1
ATOM 7365 O O . PRO B 1 416 ? 14.055 13.453 -12.555 1 97 416 PRO B O 1
ATOM 7368 N N . GLY B 1 417 ? 12.117 12.383 -12.094 1 92.56 417 GLY B N 1
ATOM 7369 C CA . GLY B 1 417 ? 11.305 13.578 -12.281 1 92.56 417 GLY B CA 1
ATOM 7370 C C . GLY B 1 417 ? 11.453 14.586 -11.156 1 92.56 417 GLY B C 1
ATOM 7371 O O . GLY B 1 417 ? 11.359 15.789 -11.375 1 92.56 417 GLY B O 1
ATOM 7372 N N . GLU B 1 418 ? 11.672 14.102 -10.031 1 92.5 418 GLU B N 1
ATOM 7373 C CA . GLU B 1 418 ? 11.922 14.961 -8.883 1 92.5 418 GLU B CA 1
ATOM 7374 C C . GLU B 1 418 ? 13.273 15.664 -9 1 92.5 418 GLU B C 1
ATOM 7376 O O . GLU B 1 418 ? 14.273 15.031 -9.336 1 92.5 418 GLU B O 1
ATOM 7381 N N . GLU B 1 419 ? 13.289 16.922 -8.68 1 95.38 419 GLU B N 1
ATOM 7382 C CA . GLU B 1 419 ? 14.547 17.656 -8.758 1 95.38 419 GLU B CA 1
ATOM 7383 C C . GLU B 1 419 ? 15.5 17.266 -7.633 1 95.38 419 GLU B C 1
ATOM 7385 O O . GLU B 1 419 ? 15.062 16.719 -6.609 1 95.38 419 GLU B O 1
ATOM 7390 N N . PRO B 1 420 ? 16.781 17.5 -7.836 1 98.06 420 PRO B N 1
ATOM 7391 C CA . PRO B 1 420 ? 17.719 17.219 -6.746 1 98.06 420 PRO B CA 1
ATOM 7392 C C . PRO B 1 420 ? 17.453 18.062 -5.504 1 98.06 420 PRO B C 1
ATOM 7394 O O . PRO B 1 420 ? 16.875 19.156 -5.605 1 98.06 420 PRO B O 1
ATOM 7397 N N . ALA B 1 421 ? 17.844 17.5 -4.395 1 97.12 421 ALA B N 1
ATOM 7398 C CA . ALA B 1 421 ? 17.75 18.203 -3.117 1 97.12 421 ALA B CA 1
ATOM 7399 C C . ALA B 1 421 ? 19.078 18.828 -2.729 1 97.12 421 ALA B C 1
ATOM 7401 O O . ALA B 1 421 ? 20.141 18.219 -2.945 1 97.12 421 ALA B O 1
ATOM 7402 N N . VAL B 1 422 ? 19.031 20.031 -2.156 1 96.5 422 VAL B N 1
ATOM 7403 C CA . VAL B 1 422 ? 20.25 20.703 -1.736 1 96.5 422 VAL B CA 1
ATOM 7404 C C . VAL B 1 422 ? 20.016 21.438 -0.423 1 96.5 422 VAL B C 1
ATOM 7406 O O . VAL B 1 422 ? 18.906 21.922 -0.168 1 96.5 422 VAL B O 1
ATOM 7409 N N . VAL B 1 423 ? 21 21.406 0.437 1 92.94 423 VAL B N 1
ATOM 7410 C CA . VAL B 1 423 ? 21.016 22.219 1.642 1 92.94 423 VAL B CA 1
ATOM 7411 C C . VAL B 1 423 ? 22.391 22.859 1.816 1 92.94 423 VAL B C 1
ATOM 7413 O O . VAL B 1 423 ? 23.406 22.281 1.42 1 92.94 423 VAL B O 1
ATOM 7416 N N . ALA B 1 424 ? 22.359 24.047 2.275 1 93.19 424 ALA B N 1
ATOM 7417 C CA . ALA B 1 424 ? 23.594 24.797 2.469 1 93.19 424 ALA B CA 1
ATOM 7418 C C . ALA B 1 424 ? 23.719 25.297 3.9 1 93.19 424 ALA B C 1
ATOM 7420 O O . ALA B 1 424 ? 22.734 25.797 4.469 1 93.19 424 ALA B O 1
ATOM 7421 N N . PHE B 1 425 ? 24.922 25.125 4.414 1 88.81 425 PHE B N 1
ATOM 7422 C CA . PHE B 1 425 ? 25.203 25.562 5.773 1 88.81 425 PHE B CA 1
ATOM 7423 C C . PHE B 1 425 ? 26.453 26.453 5.801 1 88.81 425 PHE B C 1
ATOM 7425 O O . PHE B 1 425 ? 27.422 26.188 5.09 1 88.81 425 PHE B O 1
ATOM 7432 N N . LYS B 1 426 ? 26.359 27.406 6.684 1 87.94 426 LYS B N 1
ATOM 7433 C CA . LYS B 1 426 ? 27.578 28.172 6.941 1 87.94 426 LYS B CA 1
ATOM 7434 C C . LYS B 1 426 ? 28.656 27.297 7.57 1 87.94 426 LYS B C 1
ATOM 7436 O O . LYS B 1 426 ? 28.359 26.469 8.438 1 87.94 426 LYS B O 1
ATOM 7441 N N . GLY B 1 427 ? 29.844 27.453 7.035 1 82.38 427 GLY B N 1
ATOM 7442 C CA . GLY B 1 427 ? 30.953 26.688 7.582 1 82.38 427 GLY B CA 1
ATOM 7443 C C . GLY B 1 427 ? 31.531 27.281 8.852 1 82.38 427 GLY B C 1
ATOM 7444 O O . GLY B 1 427 ? 31 28.266 9.375 1 82.38 427 GLY B O 1
ATOM 7445 N N . ALA B 1 428 ? 32.531 26.578 9.367 1 77.69 428 ALA B N 1
ATOM 7446 C CA . ALA B 1 428 ? 33.188 26.984 10.609 1 77.69 428 ALA B CA 1
ATOM 7447 C C . ALA B 1 428 ? 33.938 28.312 10.438 1 77.69 428 ALA B C 1
ATOM 7449 O O . ALA B 1 428 ? 33.969 29.141 11.352 1 77.69 428 ALA B O 1
ATOM 7450 N N . ARG B 1 429 ? 34.531 28.5 9.281 1 80.44 429 ARG B N 1
ATOM 7451 C CA . ARG B 1 429 ? 35.281 29.719 8.984 1 80.44 429 ARG B CA 1
ATOM 7452 C C . ARG B 1 429 ? 34.438 30.672 8.141 1 80.44 429 ARG B C 1
ATOM 7454 O O . ARG B 1 429 ? 33.625 30.25 7.34 1 80.44 429 ARG B O 1
ATOM 7461 N N . ASP B 1 430 ? 34.656 31.922 8.43 1 78.94 430 ASP B N 1
ATOM 7462 C CA . ASP B 1 430 ? 33.969 32.938 7.629 1 78.94 430 ASP B CA 1
ATOM 7463 C C . ASP B 1 430 ? 34.219 32.719 6.137 1 78.94 430 ASP B C 1
ATOM 7465 O O . ASP B 1 430 ? 35.344 32.531 5.715 1 78.94 430 ASP B O 1
ATOM 7469 N N . GLY B 1 431 ? 33.156 32.562 5.43 1 81.81 431 GLY B N 1
ATOM 7470 C CA . GLY B 1 431 ? 33.25 32.406 3.986 1 81.81 431 GLY B CA 1
ATOM 7471 C C . GLY B 1 431 ? 33.188 30.953 3.545 1 81.81 431 GLY B C 1
ATOM 7472 O O . GLY B 1 431 ? 33.094 30.672 2.348 1 81.81 431 GLY B O 1
ATOM 7473 N N . ASP B 1 432 ? 33.281 30.125 4.535 1 88.19 432 ASP B N 1
ATOM 7474 C CA . ASP B 1 432 ? 33.156 28.719 4.191 1 88.19 432 ASP B CA 1
ATOM 7475 C C . ASP B 1 432 ? 31.672 28.297 4.113 1 88.19 432 ASP B C 1
ATOM 7477 O O . ASP B 1 432 ? 30.875 28.688 4.953 1 88.19 432 ASP B O 1
ATOM 7481 N N . LEU B 1 433 ? 31.391 27.609 3.025 1 91.88 433 LEU B N 1
ATOM 7482 C CA . LEU B 1 433 ? 30.031 27.109 2.809 1 91.88 433 LEU B CA 1
ATOM 7483 C C . LEU B 1 433 ? 30.047 25.594 2.604 1 91.88 433 LEU B C 1
ATOM 7485 O O . LEU B 1 433 ? 30.797 25.078 1.775 1 91.88 433 LEU B O 1
ATOM 7489 N N . ASN B 1 434 ? 29.312 24.891 3.48 1 92.69 434 ASN B N 1
ATOM 7490 C CA . ASN B 1 434 ? 29.078 23.469 3.293 1 92.69 434 ASN B CA 1
ATOM 7491 C C . ASN B 1 434 ? 27.766 23.188 2.57 1 92.69 434 ASN B C 1
ATOM 7493 O O . ASN B 1 434 ? 26.703 23.594 3.039 1 92.69 434 ASN B O 1
ATOM 7497 N N . VAL B 1 435 ? 27.891 22.547 1.463 1 95.12 435 VAL B N 1
ATOM 7498 C CA . VAL B 1 435 ? 26.703 22.25 0.672 1 95.12 435 VAL B CA 1
ATOM 7499 C C . VAL B 1 435 ? 26.547 20.75 0.515 1 95.12 435 VAL B C 1
ATOM 7501 O O . VAL B 1 435 ? 27.516 20.031 0.256 1 95.12 435 VAL B O 1
ATOM 7504 N N . TYR B 1 436 ? 25.391 20.234 0.822 1 95.75 436 TYR B N 1
ATOM 7505 C CA . TYR B 1 436 ? 25.016 18.828 0.602 1 95.75 436 TYR B CA 1
ATOM 7506 C C . TYR B 1 436 ? 23.953 18.719 -0.478 1 95.75 436 TYR B C 1
ATOM 7508 O O . TYR B 1 436 ? 22.938 19.422 -0.446 1 95.75 436 TYR B O 1
ATOM 7516 N N . VAL B 1 437 ? 24.234 17.828 -1.458 1 97.94 437 VAL B N 1
ATOM 7517 C CA . VAL B 1 437 ? 23.297 17.688 -2.574 1 97.94 437 VAL B CA 1
ATOM 7518 C C . VAL B 1 437 ? 23.078 16.203 -2.877 1 97.94 437 VAL B C 1
ATOM 7520 O O . VAL B 1 437 ? 24 15.391 -2.75 1 97.94 437 VAL B O 1
ATOM 7523 N N . SER B 1 438 ? 21.859 15.828 -3.18 1 97.88 438 SER B N 1
ATOM 7524 C CA . SER B 1 438 ? 21.5 14.469 -3.557 1 97.88 438 SER B CA 1
ATOM 7525 C C . SER B 1 438 ? 20.375 14.453 -4.594 1 97.88 438 SER B C 1
ATOM 7527 O O . SER B 1 438 ? 19.609 15.422 -4.699 1 97.88 438 SER B O 1
ATOM 7529 N N . TRP B 1 439 ? 20.328 13.5 -5.391 1 98.25 439 TRP B N 1
ATOM 7530 C CA . TRP B 1 439 ? 19.297 13.289 -6.402 1 98.25 439 TRP B CA 1
ATOM 7531 C C . TRP B 1 439 ? 18.828 11.844 -6.418 1 98.25 439 TRP B C 1
ATOM 7533 O O . TRP B 1 439 ? 19.438 10.992 -7.066 1 98.25 439 TRP B O 1
ATOM 7543 N N . ASN B 1 440 ? 17.719 11.57 -5.766 1 98.06 440 ASN B N 1
ATOM 7544 C CA . ASN B 1 440 ? 17.219 10.219 -5.539 1 98.06 440 ASN B CA 1
ATOM 7545 C C . ASN B 1 440 ? 16.922 9.5 -6.852 1 98.06 440 ASN B C 1
ATOM 7547 O O . ASN B 1 440 ? 15.961 9.828 -7.543 1 98.06 440 ASN B O 1
ATOM 7551 N N . GLY B 1 441 ? 17.766 8.523 -7.238 1 98.38 441 GLY B N 1
ATOM 7552 C CA . GLY B 1 441 ? 17.516 7.66 -8.375 1 98.38 441 GLY B CA 1
ATOM 7553 C C . GLY B 1 441 ? 18.344 8.016 -9.594 1 98.38 441 GLY B C 1
ATOM 7554 O O . GLY B 1 441 ? 18.344 7.285 -10.586 1 98.38 441 GLY B O 1
ATOM 7555 N N . ASP B 1 442 ? 19.062 9.094 -9.516 1 98.31 442 ASP B N 1
ATOM 7556 C CA . ASP B 1 442 ? 19.875 9.492 -10.656 1 98.31 442 ASP B CA 1
ATOM 7557 C C . ASP B 1 442 ? 21.062 8.539 -10.836 1 98.31 442 ASP B C 1
ATOM 7559 O O . ASP B 1 442 ? 21.688 8.133 -9.867 1 98.31 442 ASP B O 1
ATOM 7563 N N . THR B 1 443 ? 21.297 8.203 -12.047 1 98.31 443 THR B N 1
ATOM 7564 C CA . THR B 1 443 ? 22.453 7.344 -12.32 1 98.31 443 THR B CA 1
ATOM 7565 C C . THR B 1 443 ? 23.359 7.988 -13.352 1 98.31 443 THR B C 1
ATOM 7567 O O . THR B 1 443 ? 24.312 7.355 -13.828 1 98.31 443 THR B O 1
ATOM 7570 N N . GLU B 1 444 ? 23.125 9.312 -13.695 1 98 444 GLU B N 1
ATOM 7571 C CA . GLU B 1 444 ? 23.812 9.883 -14.844 1 98 444 GLU B CA 1
ATOM 7572 C C . GLU B 1 444 ? 24.719 11.039 -14.422 1 98 444 GLU B C 1
ATOM 7574 O O . GLU B 1 444 ? 25.641 11.414 -15.156 1 98 444 GLU B O 1
ATOM 7579 N N . ALA B 1 445 ? 24.484 11.648 -13.336 1 98.5 445 ALA B N 1
ATOM 7580 C CA . ALA B 1 445 ? 25.297 12.781 -12.898 1 98.5 445 ALA B CA 1
ATOM 7581 C C . ALA B 1 445 ? 26.734 12.344 -12.586 1 98.5 445 ALA B C 1
ATOM 7583 O O . ALA B 1 445 ? 26.938 11.344 -11.898 1 98.5 445 ALA B O 1
ATOM 7584 N N . ALA B 1 446 ? 27.688 13.086 -13.055 1 98.44 446 ALA B N 1
ATOM 7585 C CA . ALA B 1 446 ? 29.109 12.82 -12.797 1 98.44 446 ALA B CA 1
ATOM 7586 C C . ALA B 1 446 ? 29.688 13.852 -11.828 1 98.44 446 ALA B C 1
ATOM 7588 O O . ALA B 1 446 ? 30.656 13.555 -11.109 1 98.44 446 ALA B O 1
ATOM 7589 N N . SER B 1 447 ? 29.062 15.008 -11.875 1 98.62 447 SER B N 1
ATOM 7590 C CA . SER B 1 447 ? 29.547 16.078 -11 1 98.62 447 SER B CA 1
ATOM 7591 C C . SER B 1 447 ? 28.422 17.047 -10.648 1 98.62 447 SER B C 1
ATOM 7593 O O . SER B 1 447 ? 27.328 16.953 -11.203 1 98.62 447 SER B O 1
ATOM 7595 N N . TRP B 1 448 ? 28.734 17.922 -9.656 1 98.75 448 TRP B N 1
ATOM 759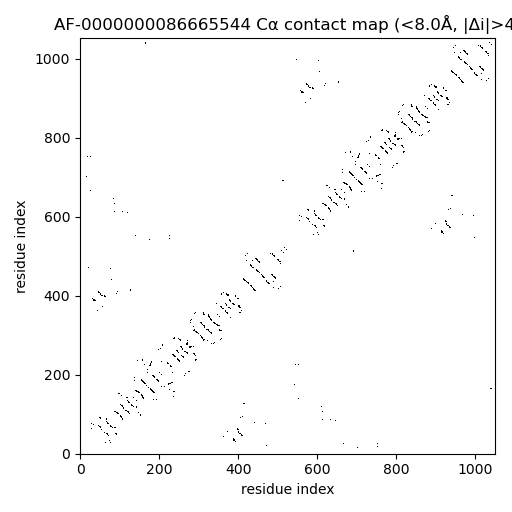6 C CA . TRP B 1 448 ? 27.812 18.969 -9.219 1 98.75 448 TRP B CA 1
ATOM 7597 C C . TRP B 1 448 ? 28.453 20.344 -9.352 1 98.75 448 TRP B C 1
ATOM 7599 O O . TRP B 1 448 ? 29.594 20.547 -8.922 1 98.75 448 TRP B O 1
ATOM 7609 N N . ARG B 1 449 ? 27.719 21.266 -9.953 1 98.56 449 ARG B N 1
ATOM 7610 C CA . ARG B 1 449 ? 28.094 22.672 -9.969 1 98.56 449 ARG B CA 1
ATOM 7611 C C . ARG B 1 449 ? 27.234 23.469 -9 1 98.56 449 ARG B C 1
ATOM 7613 O O . ARG B 1 449 ? 26.031 23.234 -8.883 1 98.56 449 ARG B O 1
ATOM 7620 N N . PHE B 1 450 ? 27.922 24.422 -8.359 1 97.88 450 PHE B N 1
ATOM 7621 C CA . PHE B 1 450 ? 27.234 25.219 -7.352 1 97.88 450 PHE B CA 1
ATOM 7622 C C . PHE B 1 450 ? 27.266 26.688 -7.711 1 97.88 450 PHE B C 1
ATOM 7624 O O . PHE B 1 450 ? 28.266 27.188 -8.219 1 97.88 450 PHE B O 1
ATOM 7631 N N . TYR B 1 451 ? 26.156 27.344 -7.434 1 96.19 451 TYR B N 1
ATOM 7632 C CA . TYR B 1 451 ? 26 28.766 -7.711 1 96.19 451 TYR B CA 1
ATOM 7633 C C . TYR B 1 451 ? 25.391 29.484 -6.52 1 96.19 451 TYR B C 1
ATOM 7635 O O . TYR B 1 451 ? 24.688 28.875 -5.711 1 96.19 451 TYR B O 1
ATOM 7643 N N . ALA B 1 452 ? 25.719 30.688 -6.406 1 93.38 452 ALA B N 1
ATOM 7644 C CA . ALA B 1 452 ? 25.078 31.594 -5.461 1 93.38 452 ALA B CA 1
ATOM 7645 C C . ALA B 1 452 ? 24.25 32.656 -6.191 1 93.38 452 ALA B C 1
ATOM 7647 O O . ALA B 1 452 ? 24.656 33.125 -7.246 1 93.38 452 ALA B O 1
ATOM 7648 N N . ARG B 1 453 ? 23.078 32.875 -5.664 1 91 453 ARG B N 1
ATOM 7649 C CA . ARG B 1 453 ? 22.219 33.906 -6.223 1 91 453 ARG B CA 1
ATOM 7650 C C . ARG B 1 453 ? 21.766 34.875 -5.145 1 91 453 ARG B C 1
ATOM 7652 O O . ARG B 1 453 ? 21.375 34.469 -4.051 1 91 453 ARG B O 1
ATOM 7659 N N . SER B 1 454 ? 21.938 36.156 -5.434 1 84.38 454 SER B N 1
ATOM 7660 C CA . SER B 1 454 ? 21.453 37.156 -4.5 1 84.38 454 SER B CA 1
ATOM 7661 C C . SER B 1 454 ? 19.984 37.469 -4.723 1 84.38 454 SER B C 1
ATOM 7663 O O . SER B 1 454 ? 19.484 37.375 -5.844 1 84.38 454 SER B O 1
ATOM 7665 N N . ALA B 1 455 ? 19.281 37.781 -3.611 1 72.62 455 ALA B N 1
ATOM 7666 C CA . ALA B 1 455 ? 17.859 38.125 -3.68 1 72.62 455 ALA B CA 1
ATOM 7667 C C . ALA B 1 455 ? 17.609 39.281 -4.648 1 72.62 455 ALA B C 1
ATOM 7669 O O . ALA B 1 455 ? 16.578 39.312 -5.32 1 72.62 455 ALA B O 1
ATOM 7670 N N . ALA B 1 456 ? 18.5 40.25 -4.668 1 67.06 456 ALA B N 1
ATOM 7671 C CA . ALA B 1 456 ? 18.344 41.5 -5.441 1 67.06 456 ALA B CA 1
ATOM 7672 C C . ALA B 1 456 ? 18.734 41.281 -6.902 1 67.06 456 ALA B C 1
ATOM 7674 O O . ALA B 1 456 ? 18.328 42.031 -7.781 1 67.06 456 ALA B O 1
ATOM 7675 N N . GLY B 1 457 ? 19.359 40.219 -7.125 1 66.12 457 GLY B N 1
ATOM 7676 C CA . GLY B 1 457 ? 19.859 40.062 -8.484 1 66.12 457 GLY B CA 1
ATOM 7677 C C . GLY B 1 457 ? 19.422 38.75 -9.141 1 66.12 457 GLY B C 1
ATOM 7678 O O . GLY B 1 457 ? 18.938 37.844 -8.461 1 66.12 457 GLY B O 1
ATOM 7679 N N . SER B 1 458 ? 19.234 38.75 -10.453 1 72.06 458 SER B N 1
ATOM 7680 C CA . SER B 1 458 ? 18.875 37.594 -11.25 1 72.06 458 SER B CA 1
ATOM 7681 C C . SER B 1 458 ? 20.125 36.812 -11.68 1 72.06 458 SER B C 1
ATOM 7683 O O . SER B 1 458 ? 20.016 35.688 -12.172 1 72.06 458 SER B O 1
ATOM 7685 N N . ARG B 1 459 ? 21.266 37.375 -11.281 1 83.69 459 ARG B N 1
ATOM 7686 C CA . ARG B 1 459 ? 22.469 36.719 -11.773 1 83.69 459 ARG B CA 1
ATOM 7687 C C . ARG B 1 459 ? 22.922 35.594 -10.828 1 83.69 459 ARG B C 1
ATOM 7689 O O . ARG B 1 459 ? 22.875 35.75 -9.609 1 83.69 459 ARG B O 1
ATOM 7696 N N . GLU B 1 460 ? 23.359 34.406 -11.312 1 90.5 460 GLU B N 1
ATOM 7697 C CA . GLU B 1 460 ? 23.938 33.312 -10.586 1 90.5 460 GLU B CA 1
ATOM 7698 C C . GLU B 1 460 ? 25.453 33.312 -10.672 1 90.5 460 GLU B C 1
ATOM 7700 O O . GLU B 1 460 ? 26.016 33.281 -11.773 1 90.5 460 GLU B O 1
ATOM 7705 N N . ASP B 1 461 ? 26.141 33.375 -9.57 1 92.44 461 ASP B N 1
ATOM 7706 C CA . ASP B 1 461 ? 27.594 33.344 -9.516 1 92.44 461 ASP B CA 1
ATOM 7707 C C . ASP B 1 461 ? 28.094 31.906 -9.32 1 92.44 461 ASP B C 1
ATOM 7709 O O . ASP B 1 461 ? 27.688 31.234 -8.375 1 92.44 461 ASP B O 1
ATOM 7713 N N . PHE B 1 462 ? 29.016 31.547 -10.172 1 95.25 462 PHE B N 1
ATOM 7714 C CA . PHE B 1 462 ? 29.609 30.203 -10.094 1 95.25 462 PHE B CA 1
ATOM 7715 C C . PHE B 1 462 ? 30.5 30.078 -8.867 1 95.25 462 PHE B C 1
ATOM 7717 O O . PHE B 1 462 ? 31.406 30.891 -8.672 1 95.25 462 PHE B O 1
ATOM 7724 N N . LEU B 1 463 ? 30.25 29.062 -8.062 1 95.38 463 LEU B N 1
ATOM 7725 C CA . LEU B 1 463 ? 31 28.891 -6.828 1 95.38 463 LEU B CA 1
ATOM 7726 C C . LEU B 1 463 ? 32.062 27.781 -6.988 1 95.38 463 LEU B C 1
ATOM 7728 O O . LEU B 1 463 ? 33.094 27.797 -6.324 1 95.38 463 LEU B O 1
ATOM 7732 N N . GLY B 1 464 ? 31.688 26.719 -7.781 1 96.25 464 GLY B N 1
ATOM 7733 C CA . GLY B 1 464 ? 32.625 25.594 -7.965 1 96.25 464 GLY B CA 1
ATOM 7734 C C . GLY B 1 464 ? 31.938 24.344 -8.477 1 96.25 464 GLY B C 1
ATOM 7735 O O . GLY B 1 464 ? 30.703 24.297 -8.586 1 96.25 464 GLY B O 1
ATOM 7736 N N . GLU B 1 465 ? 32.75 23.391 -8.797 1 97.25 465 GLU B N 1
ATOM 7737 C CA . GLU B 1 465 ? 32.312 22.078 -9.266 1 97.25 465 GLU B CA 1
ATOM 7738 C C . GLU B 1 465 ? 33.031 20.953 -8.523 1 97.25 465 GLU B C 1
ATOM 7740 O O . GLU B 1 465 ? 34.25 21.047 -8.273 1 97.25 465 GLU B O 1
ATOM 7745 N N . VAL B 1 466 ? 32.281 20 -8.078 1 98.12 466 VAL B N 1
ATOM 7746 C CA . VAL B 1 466 ? 32.875 18.844 -7.414 1 98.12 466 VAL B CA 1
ATOM 7747 C C . VAL B 1 466 ? 32.344 17.547 -8.055 1 98.12 466 VAL B C 1
ATOM 7749 O O . VAL B 1 466 ? 31.203 17.5 -8.523 1 98.12 466 VAL B O 1
ATOM 7752 N N . GLU B 1 467 ? 33.188 16.547 -8.086 1 98.19 467 GLU B N 1
ATOM 7753 C CA . GLU B 1 467 ? 32.75 15.242 -8.578 1 98.19 467 GLU B CA 1
ATOM 7754 C C . GLU B 1 467 ? 31.688 14.625 -7.684 1 98.19 467 GLU B C 1
ATOM 7756 O O . GLU B 1 467 ? 31.734 14.773 -6.461 1 98.19 467 GLU B O 1
ATOM 7761 N N . ARG B 1 468 ? 30.75 13.969 -8.312 1 98.06 468 ARG B N 1
ATOM 7762 C CA . ARG B 1 468 ? 29.719 13.289 -7.535 1 98.06 468 ARG B CA 1
ATOM 7763 C C . ARG B 1 468 ? 30.328 12.188 -6.672 1 98.06 468 ARG B C 1
ATOM 7765 O O . ARG B 1 468 ? 31.125 11.391 -7.148 1 98.06 468 ARG B O 1
ATOM 7772 N N . GLU B 1 469 ? 29.875 12.203 -5.48 1 96.06 469 GLU B N 1
ATOM 7773 C CA . GLU B 1 469 ? 30.266 11.148 -4.547 1 96.06 469 GLU B CA 1
ATOM 7774 C C . GLU B 1 469 ? 29.031 10.516 -3.896 1 96.06 469 GLU B C 1
ATOM 7776 O O . GLU B 1 469 ? 28.359 11.148 -3.076 1 96.06 469 GLU B O 1
ATOM 7781 N N . GLY B 1 470 ? 28.75 9.305 -4.277 1 94.88 470 GLY B N 1
ATOM 7782 C CA . GLY B 1 470 ? 27.672 8.555 -3.643 1 94.88 470 GLY B CA 1
ATOM 7783 C C . GLY B 1 470 ? 26.297 9.18 -3.85 1 94.88 470 GLY B C 1
ATOM 7784 O O . GLY B 1 470 ? 26.078 9.875 -4.844 1 94.88 470 GLY B O 1
ATOM 7785 N N . PHE B 1 471 ? 25.406 8.797 -2.928 1 97.31 471 PHE B N 1
ATOM 7786 C CA . PHE B 1 471 ? 24.047 9.289 -2.975 1 97.31 471 PHE B CA 1
ATOM 7787 C C . PHE B 1 471 ? 23.984 10.773 -2.668 1 97.31 471 PHE B C 1
ATOM 7789 O O . PHE B 1 471 ? 23.297 11.531 -3.352 1 97.31 471 PHE B O 1
ATOM 7796 N N . GLU B 1 472 ? 24.625 11.148 -1.621 1 97.38 472 GLU B N 1
ATOM 7797 C CA . GLU B 1 472 ? 24.766 12.555 -1.244 1 97.38 472 GLU B CA 1
ATOM 7798 C C . GLU B 1 472 ? 26.219 13.023 -1.359 1 97.38 472 GLU B C 1
ATOM 7800 O O . GLU B 1 472 ? 27.125 12.398 -0.803 1 97.38 472 GLU B O 1
ATOM 7805 N N . THR B 1 473 ? 26.406 14.109 -2.094 1 98 473 THR B N 1
ATOM 7806 C CA . THR B 1 473 ? 27.734 14.703 -2.266 1 98 473 THR B CA 1
ATOM 7807 C C . THR B 1 473 ? 27.891 15.938 -1.375 1 98 473 THR B C 1
ATOM 7809 O O . THR B 1 473 ? 26.984 16.766 -1.296 1 98 473 THR B O 1
ATOM 7812 N N . HIS B 1 474 ? 28.984 15.977 -0.666 1 96.06 474 HIS B N 1
ATOM 7813 C CA . HIS B 1 474 ? 29.328 17.125 0.172 1 96.06 474 HIS B CA 1
ATOM 7814 C C . HIS B 1 474 ? 30.391 17.984 -0.49 1 96.06 474 HIS B C 1
ATOM 7816 O O . HIS B 1 474 ? 31.422 17.469 -0.942 1 96.06 474 HIS B O 1
ATOM 7822 N N . ALA B 1 475 ? 30.109 19.266 -0.604 1 96.12 475 ALA B N 1
ATOM 7823 C CA . ALA B 1 475 ? 31.094 20.219 -1.113 1 96.12 475 ALA B CA 1
ATOM 7824 C C . ALA B 1 475 ? 31.391 21.297 -0.084 1 96.12 475 ALA B C 1
ATOM 7826 O O . ALA B 1 475 ? 30.469 21.844 0.53 1 96.12 475 ALA B O 1
ATOM 7827 N N . THR B 1 476 ? 32.625 21.5 0.115 1 94.12 476 THR B N 1
ATOM 7828 C CA . THR B 1 476 ? 33.062 22.672 0.865 1 94.12 476 THR B CA 1
ATOM 7829 C C . THR B 1 476 ? 33.5 23.781 -0.081 1 94.12 476 THR B C 1
ATOM 7831 O O . THR B 1 476 ? 34.5 23.625 -0.813 1 94.12 476 THR B O 1
ATOM 7834 N N . LEU B 1 477 ? 32.781 24.859 -0.042 1 93.62 477 LEU B N 1
ATOM 7835 C CA . LEU B 1 477 ? 33.062 25.984 -0.904 1 93.62 477 LEU B CA 1
ATOM 7836 C C . LEU B 1 477 ? 33.656 27.141 -0.096 1 93.62 477 LEU B C 1
ATOM 7838 O O . LEU B 1 477 ? 33.219 27.391 1.033 1 93.62 477 LEU B O 1
ATOM 7842 N N . ARG B 1 478 ? 34.625 27.797 -0.691 1 90.25 478 ARG B N 1
ATOM 7843 C CA . ARG B 1 478 ? 35.344 28.828 0.044 1 90.25 478 ARG B CA 1
ATOM 7844 C C . ARG B 1 478 ? 35.094 30.203 -0.555 1 90.25 478 ARG B C 1
ATOM 7846 O O . ARG B 1 478 ? 34.75 30.328 -1.734 1 90.25 478 ARG B O 1
ATOM 7853 N N . TYR B 1 479 ? 35.25 31.219 0.318 1 86.88 479 TYR B N 1
ATOM 7854 C CA . TYR B 1 479 ? 35.188 32.625 -0.037 1 86.88 479 TYR B CA 1
ATOM 7855 C C . TYR B 1 479 ? 33.812 32.969 -0.646 1 86.88 479 TYR B C 1
ATOM 7857 O O . TYR B 1 479 ? 33.75 33.625 -1.683 1 86.88 479 TYR B O 1
ATOM 7865 N N . VAL B 1 480 ? 32.875 32.406 -0.102 1 85.12 480 VAL B N 1
ATOM 7866 C CA . VAL B 1 480 ? 31.516 32.656 -0.546 1 85.12 480 VAL B CA 1
ATOM 7867 C C . VAL B 1 480 ? 30.859 33.688 0.36 1 85.12 480 VAL B C 1
ATOM 7869 O O . VAL B 1 480 ? 31.062 33.688 1.575 1 85.12 480 VAL B O 1
ATOM 7872 N N . ASP B 1 481 ? 30.172 34.656 -0.248 1 80.12 481 ASP B N 1
ATOM 7873 C CA . ASP B 1 481 ? 29.344 35.562 0.53 1 80.12 481 ASP B CA 1
ATOM 7874 C C . ASP B 1 481 ? 28.188 34.844 1.206 1 80.12 481 ASP B C 1
ATOM 7876 O O . ASP B 1 481 ? 27.312 34.281 0.53 1 80.12 481 ASP B O 1
ATOM 7880 N N . VAL B 1 482 ? 28.172 34.812 2.467 1 75.25 482 VAL B N 1
ATOM 7881 C CA . VAL B 1 482 ? 27.172 34.031 3.213 1 75.25 482 VAL B CA 1
ATOM 7882 C C . VAL B 1 482 ? 26.203 35 3.904 1 75.25 482 VAL B C 1
ATOM 7884 O O . VAL B 1 482 ? 25.672 34.688 4.969 1 75.25 482 VAL B O 1
ATOM 7887 N N . SER B 1 483 ? 26.078 36.219 3.273 1 73.69 483 SER B N 1
ATOM 7888 C CA . SER B 1 483 ? 25.172 37.219 3.842 1 73.69 483 SER B CA 1
ATOM 7889 C C . SER B 1 483 ? 23.719 36.781 3.678 1 73.69 483 SER B C 1
ATOM 7891 O O . SER B 1 483 ? 23.406 35.844 2.928 1 73.69 483 SER B O 1
ATOM 7893 N N . GLU B 1 484 ? 22.875 37.406 4.461 1 75.56 484 GLU B N 1
ATOM 7894 C CA . GLU B 1 484 ? 21.438 37.188 4.375 1 75.56 484 GLU B CA 1
ATOM 7895 C C . GLU B 1 484 ? 20.906 37.5 2.975 1 75.56 484 GLU B C 1
ATOM 7897 O O . GLU B 1 484 ? 21.344 38.438 2.336 1 75.56 484 GLU B O 1
ATOM 7902 N N . GLY B 1 485 ? 20.109 36.625 2.416 1 81.5 485 GLY B N 1
ATOM 7903 C CA . GLY B 1 485 ? 19.484 36.844 1.12 1 81.5 485 GLY B CA 1
ATOM 7904 C C . GLY B 1 485 ? 20.156 36.062 -0.002 1 81.5 485 GLY B C 1
ATOM 7905 O O . GLY B 1 485 ? 19.656 36.062 -1.134 1 81.5 485 GLY B O 1
ATOM 7906 N N . ILE B 1 486 ? 21.25 35.5 0.337 1 88.19 486 ILE B N 1
ATOM 7907 C CA . ILE B 1 486 ? 21.922 34.688 -0.671 1 88.19 486 ILE B CA 1
ATOM 7908 C C . ILE B 1 486 ? 21.312 33.281 -0.686 1 88.19 486 ILE B C 1
ATOM 7910 O O . ILE B 1 486 ? 21.062 32.688 0.37 1 88.19 486 ILE B O 1
ATOM 7914 N N . THR B 1 487 ? 21.016 32.812 -1.889 1 93.06 487 THR B N 1
ATOM 7915 C CA . THR B 1 487 ? 20.531 31.453 -2.055 1 93.06 487 THR B CA 1
ATOM 7916 C C . THR B 1 487 ? 21.531 30.625 -2.855 1 93.06 487 THR B C 1
ATOM 7918 O O . THR B 1 487 ? 22.375 31.156 -3.568 1 93.06 487 THR B O 1
ATOM 7921 N N . VAL B 1 488 ? 21.516 29.328 -2.611 1 94.56 488 VAL B N 1
ATOM 7922 C CA . VAL B 1 488 ? 22.438 28.391 -3.25 1 94.56 488 VAL B CA 1
ATOM 7923 C C . VAL B 1 488 ? 21.656 27.484 -4.199 1 94.56 488 VAL B C 1
ATOM 7925 O O . VAL B 1 488 ? 20.562 27.031 -3.877 1 94.56 488 VAL B O 1
ATOM 7928 N N . ILE B 1 489 ? 22.219 27.266 -5.387 1 96.31 489 ILE B N 1
ATOM 7929 C CA . ILE B 1 489 ? 21.672 26.375 -6.414 1 96.31 489 ILE B CA 1
ATOM 7930 C C . ILE B 1 489 ? 22.734 25.359 -6.812 1 96.31 489 ILE B C 1
ATOM 7932 O O . ILE B 1 489 ? 23.922 25.672 -6.887 1 96.31 489 ILE B O 1
ATOM 7936 N N . ALA B 1 490 ? 22.297 24.156 -7.008 1 98.12 490 ALA B N 1
ATOM 7937 C CA . ALA B 1 490 ? 23.188 23.125 -7.547 1 98.12 490 ALA B CA 1
ATOM 7938 C C . ALA B 1 490 ? 22.656 22.609 -8.883 1 98.12 490 ALA B C 1
ATOM 7940 O O . ALA B 1 490 ? 21.453 22.547 -9.094 1 98.12 490 ALA B O 1
ATOM 7941 N N . GLU B 1 491 ? 23.578 22.25 -9.742 1 98.31 491 GLU B N 1
ATOM 7942 C CA . GLU B 1 491 ? 23.266 21.625 -11.031 1 98.31 491 GLU B CA 1
ATOM 7943 C C . GLU B 1 491 ? 23.969 20.281 -11.172 1 98.31 491 GLU B C 1
ATOM 7945 O O . GLU B 1 491 ? 25.156 20.141 -10.883 1 98.31 491 GLU B O 1
ATOM 7950 N N . ALA B 1 492 ? 23.203 19.328 -11.578 1 98.69 492 ALA B N 1
ATOM 7951 C CA . ALA B 1 492 ? 23.781 18.031 -11.922 1 98.69 492 ALA B CA 1
ATOM 7952 C C . ALA B 1 492 ? 24.359 18.047 -13.336 1 98.69 492 ALA B C 1
ATOM 7954 O O . ALA B 1 492 ? 23.672 18.453 -14.281 1 98.69 492 ALA B O 1
ATOM 7955 N N . VAL B 1 493 ? 25.578 17.594 -13.461 1 98.62 493 VAL B N 1
ATOM 7956 C CA . VAL B 1 493 ? 26.266 17.594 -14.75 1 98.62 493 VAL B CA 1
ATOM 7957 C C . VAL B 1 493 ? 26.703 16.172 -15.102 1 98.62 493 VAL B C 1
ATOM 7959 O O . VAL B 1 493 ? 27.234 15.445 -14.258 1 98.62 493 VAL B O 1
ATOM 7962 N N . ASP B 1 494 ? 26.469 15.781 -16.344 1 98.25 494 ASP B N 1
ATOM 7963 C CA . ASP B 1 494 ? 26.844 14.43 -16.734 1 98.25 494 ASP B CA 1
ATOM 7964 C C . ASP B 1 494 ? 28.312 14.367 -17.172 1 98.25 494 ASP B C 1
ATOM 7966 O O . ASP B 1 494 ? 29.031 15.352 -17.047 1 98.25 494 ASP B O 1
ATOM 7970 N N . LYS B 1 495 ? 28.812 13.273 -17.625 1 97.19 495 LYS B N 1
ATOM 7971 C CA . LYS B 1 495 ? 30.203 13.016 -17.953 1 97.19 495 LYS B CA 1
ATOM 7972 C C . LYS B 1 495 ? 30.656 13.891 -19.109 1 97.19 495 LYS B C 1
ATOM 7974 O O . LYS B 1 495 ? 31.859 14.156 -19.266 1 97.19 495 LYS B O 1
ATOM 7979 N N . ASP B 1 496 ? 29.734 14.367 -19.891 1 97.56 496 ASP B N 1
ATOM 7980 C CA . ASP B 1 496 ? 30.062 15.156 -21.078 1 97.56 496 ASP B CA 1
ATOM 7981 C C . ASP B 1 496 ? 29.922 16.656 -20.797 1 97.56 496 ASP B C 1
ATOM 7983 O O . ASP B 1 496 ? 30.047 17.469 -21.719 1 97.56 496 ASP B O 1
ATOM 7987 N N . GLY B 1 497 ? 29.516 16.938 -19.625 1 96.5 497 GLY B N 1
ATOM 7988 C CA . GLY B 1 497 ? 29.406 18.328 -19.234 1 96.5 497 GLY B CA 1
ATOM 7989 C C . GLY B 1 497 ? 28.016 18.906 -19.438 1 96.5 497 GLY B C 1
ATOM 7990 O O . GLY B 1 497 ? 27.797 20.094 -19.25 1 96.5 497 GLY B O 1
ATOM 7991 N N . ARG B 1 498 ? 27.125 18.094 -19.875 1 96.88 498 ARG B N 1
ATOM 7992 C CA . ARG B 1 498 ? 25.766 18.562 -20.078 1 96.88 498 ARG B CA 1
ATOM 7993 C C . ARG B 1 498 ? 25.016 18.688 -18.75 1 96.88 498 ARG B C 1
ATOM 7995 O O . ARG B 1 498 ? 25.125 17.828 -17.875 1 96.88 498 ARG B O 1
ATOM 8002 N N . ILE B 1 499 ? 24.219 19.734 -18.641 1 97.75 499 ILE B N 1
ATOM 8003 C CA . ILE B 1 499 ? 23.406 19.953 -17.453 1 97.75 499 ILE B CA 1
ATOM 8004 C C . ILE B 1 499 ? 22.188 19.031 -17.469 1 97.75 499 ILE B C 1
ATOM 8006 O O . ILE B 1 499 ? 21.438 19.031 -18.438 1 97.75 499 ILE B O 1
ATOM 8010 N N . LEU B 1 500 ? 22 18.281 -16.453 1 98.06 500 LEU B N 1
ATOM 8011 C CA . LEU B 1 500 ? 20.891 17.328 -16.375 1 98.06 500 LEU B CA 1
ATOM 8012 C C . LEU B 1 500 ? 19.688 17.953 -15.68 1 98.06 500 LEU B C 1
ATOM 8014 O O . LEU B 1 500 ? 18.562 17.859 -16.172 1 98.06 500 LEU B O 1
ATOM 8018 N N . ARG B 1 501 ? 19.844 18.516 -14.5 1 97.31 501 ARG B N 1
ATOM 8019 C CA . ARG B 1 501 ? 18.766 19.094 -13.695 1 97.31 501 ARG B CA 1
ATOM 8020 C C . ARG B 1 501 ? 19.328 20.047 -12.641 1 97.31 501 ARG B C 1
ATOM 8022 O O . ARG B 1 501 ? 20.469 19.906 -12.203 1 97.31 501 ARG B O 1
ATOM 8029 N N . LYS B 1 502 ? 18.531 21 -12.328 1 96.75 502 LYS B N 1
ATOM 8030 C CA . LYS B 1 502 ? 18.891 22 -11.328 1 96.75 502 LYS B CA 1
ATOM 8031 C C . LYS B 1 502 ? 18.016 21.875 -10.078 1 96.75 502 LYS B C 1
ATOM 8033 O O . LYS B 1 502 ? 16.875 21.422 -10.156 1 96.75 502 LYS B O 1
ATOM 8038 N N . THR B 1 503 ? 18.625 22.219 -8.938 1 96.94 503 THR B N 1
ATOM 8039 C CA . THR B 1 503 ? 17.844 22.297 -7.703 1 96.94 503 THR B CA 1
ATOM 8040 C C . THR B 1 503 ? 17.031 23.578 -7.652 1 96.94 503 THR B C 1
ATOM 8042 O O . THR B 1 503 ? 17.281 24.5 -8.43 1 96.94 503 THR B O 1
ATOM 8045 N N . LYS B 1 504 ? 16.062 23.594 -6.77 1 91.88 504 LYS B N 1
ATOM 8046 C CA . LYS B 1 504 ? 15.555 24.891 -6.344 1 91.88 504 LYS B CA 1
ATOM 8047 C C . LYS B 1 504 ? 16.609 25.672 -5.555 1 91.88 504 LYS B C 1
ATOM 8049 O O . LYS B 1 504 ? 17.578 25.094 -5.078 1 91.88 504 LYS B O 1
ATOM 8054 N N . ALA B 1 505 ? 16.422 26.984 -5.559 1 92.75 505 ALA B N 1
ATOM 8055 C CA . ALA B 1 505 ? 17.312 27.812 -4.754 1 92.75 505 ALA B CA 1
ATOM 8056 C C . ALA B 1 505 ? 17 27.688 -3.268 1 92.75 505 ALA B C 1
ATOM 8058 O O . ALA B 1 505 ? 15.828 27.672 -2.881 1 92.75 505 ALA B O 1
ATOM 8059 N N . VAL B 1 506 ? 18.031 27.547 -2.467 1 91.62 506 VAL B N 1
ATOM 8060 C CA . VAL B 1 506 ? 17.797 27.406 -1.032 1 91.62 506 VAL B CA 1
ATOM 8061 C C . VAL B 1 506 ? 18.609 28.453 -0.275 1 91.62 506 VAL B C 1
ATOM 8063 O O . VAL B 1 506 ? 19.719 28.812 -0.694 1 91.62 506 VAL B O 1
ATOM 8066 N N . PRO B 1 507 ? 18.062 28.938 0.822 1 89.25 507 PRO B N 1
ATOM 8067 C CA . PRO B 1 507 ? 18.844 29.859 1.642 1 89.25 507 PRO B CA 1
ATOM 8068 C C . PRO B 1 507 ? 19.984 29.172 2.385 1 89.25 507 PRO B C 1
ATOM 8070 O O . PRO B 1 507 ? 20 27.953 2.502 1 89.25 507 PRO B O 1
ATOM 8073 N N . ILE B 1 508 ? 20.922 29.938 2.75 1 88.62 508 ILE B N 1
ATOM 8074 C CA . ILE B 1 508 ? 22.016 29.438 3.572 1 88.62 508 ILE B CA 1
ATOM 8075 C C . ILE B 1 508 ? 21.594 29.406 5.035 1 88.62 508 ILE B C 1
ATOM 8077 O O . ILE B 1 508 ? 21.109 30.406 5.57 1 88.62 508 ILE B O 1
ATOM 8081 N N . SER B 1 509 ? 21.531 28.203 5.574 1 79.5 509 SER B N 1
ATOM 8082 C CA . SER B 1 509 ? 21.094 28.031 6.953 1 79.5 509 SER B CA 1
ATOM 8083 C C . SER B 1 509 ? 22.266 27.953 7.91 1 79.5 509 SER B C 1
ATOM 8085 O O . SER B 1 509 ? 23.406 27.75 7.48 1 79.5 509 SER B O 1
ATOM 8087 N N . LEU B 1 510 ? 21.875 28.281 9.062 1 62.44 510 LEU B N 1
ATOM 8088 C CA . LEU B 1 510 ? 22.891 28.047 10.086 1 62.44 510 LEU B CA 1
ATOM 8089 C C . LEU B 1 510 ? 23.016 26.562 10.398 1 62.44 510 LEU B C 1
ATOM 8091 O O . LEU B 1 510 ? 22.016 25.828 10.398 1 62.44 510 LEU B O 1
ATOM 8095 N N . ASP B 1 511 ? 24.094 25.875 10.133 1 54.44 511 ASP B N 1
ATOM 8096 C CA . ASP B 1 511 ? 24.328 24.469 10.391 1 54.44 511 ASP B CA 1
ATOM 8097 C C . ASP B 1 511 ? 23.984 24.109 11.836 1 54.44 511 ASP B C 1
ATOM 8099 O O . ASP B 1 511 ? 24.656 24.547 12.766 1 54.44 511 ASP B O 1
ATOM 8103 N N . LEU B 1 512 ? 22.688 23.625 12.055 1 50.06 512 LEU B N 1
ATOM 8104 C CA . LEU B 1 512 ? 22.188 23.359 13.406 1 50.06 512 LEU B CA 1
ATOM 8105 C C . LEU B 1 512 ? 23.016 22.266 14.078 1 50.06 512 LEU B C 1
ATOM 8107 O O . LEU B 1 512 ? 22.875 22.016 15.273 1 50.06 512 LEU B O 1
ATOM 8111 N N . ALA B 1 513 ? 23.531 21.328 13.367 1 45.06 513 ALA B N 1
ATOM 8112 C CA . ALA B 1 513 ? 24.469 20.469 14.086 1 45.06 513 ALA B CA 1
ATOM 8113 C C . ALA B 1 513 ? 25.484 21.312 14.852 1 45.06 513 ALA B C 1
ATOM 8115 O O . ALA B 1 513 ? 26.156 20.812 15.758 1 45.06 513 ALA B O 1
ATOM 8116 N N . HIS B 1 514 ? 25.656 22.562 14.523 1 40.81 514 HIS B N 1
ATOM 8117 C CA . HIS B 1 514 ? 26.297 23.672 15.219 1 40.81 514 HIS B CA 1
ATOM 8118 C C . HIS B 1 514 ? 25.359 24.859 15.352 1 40.81 514 HIS B C 1
ATOM 8120 O O . HIS B 1 514 ? 25.422 25.797 14.547 1 40.81 514 HIS B O 1
ATOM 8126 N N . PRO B 1 515 ? 24.203 24.688 16.172 1 41.38 515 PRO B N 1
ATOM 8127 C CA . PRO B 1 515 ? 23.078 25.609 16.297 1 41.38 515 PRO B CA 1
ATOM 8128 C C . PRO B 1 515 ? 23.531 27.047 16.531 1 41.38 515 PRO B C 1
ATOM 8130 O O . PRO B 1 515 ? 24.594 27.281 17.125 1 41.38 515 PRO B O 1
ATOM 8133 N N . PRO B 1 516 ? 23 28.016 15.844 1 36.88 516 PRO B N 1
ATOM 8134 C CA . PRO B 1 516 ? 23.344 29.344 16.344 1 36.88 516 PRO B CA 1
ATOM 8135 C C . PRO B 1 516 ? 23.078 29.5 17.828 1 36.88 516 PRO B C 1
ATOM 8137 O O . PRO B 1 516 ? 22.281 28.766 18.406 1 36.88 516 PRO B O 1
ATOM 8140 N N . SER B 1 517 ? 23.969 30.156 18.469 1 33.97 517 SER B N 1
ATOM 8141 C CA . SER B 1 517 ? 23.859 30.578 19.859 1 33.97 517 SER B CA 1
ATOM 8142 C C . SER B 1 517 ? 22.453 31.078 20.188 1 33.97 517 SER B C 1
ATOM 8144 O O . SER B 1 517 ? 22.016 31 21.328 1 33.97 517 SER B O 1
ATOM 8146 N N . GLU B 1 518 ? 21.719 31.906 19.406 1 35.25 518 GLU B N 1
ATOM 8147 C CA . GLU B 1 518 ? 20.516 32.594 19.828 1 35.25 518 GLU B CA 1
ATOM 8148 C C . GLU B 1 518 ? 19.266 31.891 19.297 1 35.25 518 GLU B C 1
ATOM 8150 O O . GLU B 1 518 ? 19.125 31.688 18.094 1 35.25 518 GLU B O 1
ATOM 8155 N N . LEU B 1 519 ? 18.688 31.016 19.953 1 42.34 519 LEU B N 1
ATOM 8156 C CA . LEU B 1 519 ? 17.453 30.266 19.734 1 42.34 519 LEU B CA 1
ATOM 8157 C C . LEU B 1 519 ? 16.297 31.203 19.406 1 42.34 519 LEU B C 1
ATOM 8159 O O . LEU B 1 519 ? 16.172 32.281 19.984 1 42.34 519 LEU B O 1
ATOM 8163 N N . LYS B 1 520 ? 15.602 30.953 18.234 1 49.97 520 LYS B N 1
ATOM 8164 C CA . LYS B 1 520 ? 14.461 31.766 17.828 1 49.97 520 LYS B CA 1
ATOM 8165 C C . LYS B 1 520 ? 13.531 32.031 19.016 1 49.97 520 LYS B C 1
ATOM 8167 O O . LYS B 1 520 ? 12.898 33.094 19.078 1 49.97 520 LYS B O 1
ATOM 8172 N N . TRP B 1 521 ? 13.219 31.078 19.859 1 43.19 521 TRP B N 1
ATOM 8173 C CA . TRP B 1 521 ? 12.281 31.266 20.953 1 43.19 521 TRP B CA 1
ATOM 8174 C C . TRP B 1 521 ? 13.016 31.688 22.219 1 43.19 521 TRP B C 1
ATOM 8176 O O . TRP B 1 521 ? 12.43 31.734 23.312 1 43.19 521 TRP B O 1
ATOM 8186 N N . GLY B 1 522 ? 14.273 31.938 22.328 1 33.69 522 GLY B N 1
ATOM 8187 C CA . GLY B 1 522 ? 14.992 32.219 23.562 1 33.69 522 GLY B CA 1
ATOM 8188 C C . GLY B 1 522 ? 14.414 33.375 24.344 1 33.69 522 GLY B C 1
ATOM 8189 O O . GLY B 1 522 ? 13.945 33.219 25.469 1 33.69 522 GLY B O 1
ATOM 8190 N N . SER B 1 523 ? 15.172 34.594 24.344 1 30.92 523 SER B N 1
ATOM 8191 C CA . SER B 1 523 ? 15.398 35.5 25.484 1 30.92 523 SER B CA 1
ATOM 8192 C C . SER B 1 523 ? 14.18 36.375 25.766 1 30.92 523 SER B C 1
ATOM 8194 O O . SER B 1 523 ? 14.039 37.438 25.188 1 30.92 523 SER B O 1
ATOM 8196 N N . ASP B 1 524 ? 12.961 36.156 25.641 1 27.22 524 ASP B N 1
ATOM 8197 C CA . ASP B 1 524 ? 12.328 37.219 26.422 1 27.22 524 ASP B CA 1
ATOM 8198 C C . ASP B 1 524 ? 12.961 37.344 27.812 1 27.22 524 ASP B C 1
ATOM 8200 O O . ASP B 1 524 ? 13.57 36.375 28.297 1 27.22 524 ASP B O 1
ATOM 8204 N N . GLU B 1 525 ? 12.883 38.594 28.422 1 24.98 525 GLU B N 1
ATOM 8205 C CA . GLU B 1 525 ? 12.539 39.281 29.656 1 24.98 525 GLU B CA 1
ATOM 8206 C C . GLU B 1 525 ? 11.562 38.469 30.5 1 24.98 525 GLU B C 1
ATOM 8208 O O . GLU B 1 525 ? 10.453 38.188 30.047 1 24.98 525 GLU B O 1
ATOM 8213 N N . LEU B 1 526 ? 11.922 37.625 31.359 1 20.03 526 LEU B N 1
ATOM 8214 C CA . LEU B 1 526 ? 11.211 37.719 32.625 1 20.03 526 LEU B CA 1
ATOM 8215 C C . LEU B 1 526 ? 11.047 39.188 33.031 1 20.03 526 LEU B C 1
ATOM 8217 O O . LEU B 1 526 ? 12 39.969 32.969 1 20.03 526 LEU B O 1
#

Nearest PDB structures (foldseek):
  6gvl-assembly1_A  TM=3.635E-01  e=1.651E-03  Homo sapiens
  5n48-assembly1_B  TM=5.814E-01  e=2.744E+00  Homo sapiens
  6i0x-assembly1_A  TM=4.036E-01  e=5.916E-01  Porphyromonas gingivalis W83
  4ytg-assembly1_A  TM=3.589E-01  e=5.074E-01  Porphyromonas gingivalis W83
  7z3r-assembly1_B  TM=2.446E-01  e=1.342E-01  Mus musculus

Organism: Colletotrichum gloeosporioides (NCBI:txid474922)

Sequence (1052 aa):
MKLTAGVACLSLASLAAADWRFRSRPELAAPRLNITVPADRNAVEKGFIFVAPYEGFEEGHRGPIQPGAYIFRDDGELVWSGVGYHSGWVANFRPDTWDGKPYLRAFQGSLDGKHGRMFGYHTLLGPDYEVAKVVKVGSHRLVSAHEFRLVDGKTALVETPIPRTVSLKPWGGTAEQNWILSGGFQEIDIDTGDVIFEWESFDHVDPKYSAFPLDFGAGLPGSGTTETDAWNYFHINSVDKDDEGNYLISARNVAAVFKINGTNGEIIWQLGGFHGGSLFTLASEDVFGYQHHARFRSRSADGKIEVITLFDNGAHSAPKKTNAFSRGRIYQLNHTDGTAKAIQTYDAPDGLSARTQGSLQILPNNNVFINWGQSGAVTEYSHEGKVLFHAYLDSAPEGIFTQSYRGFRYNWTGTPGEEPAVVAFKGARDGDLNVYVSWNGDTEAASWRFYARSAAGSREDFLGEVEREGFETHATLRYVDVSEGITVIAEAVDKDGRILRKTKAVPISLDLAHPPSELKWGSDELMKLTAGVACLSLASLAAADWRFRSRPELAAPRLNITVPADRNAVEKGFIFVAPYEGFEEGHRGPIQPGAYIFRDDGELVWSGVGYHSGWVANFRPDTWDGKPYLRAFQGSLDGKHGRMFGYHTLLGPDYEVAKVVKVGSHRLVSAHEFRLVDGKTALVETPIPRTVSLKPWGGTAEQNWILSGGFQEIDIDTGDVIFEWESFDHVDPKYSAFPLDFGAGLPGSGTTETDAWNYFHINSVDKDDEGNYLISARNVAAVFKINGTNGEIIWQLGGFHGGSLFTLASEDVFGYQHHARFRSRSADGKIEVITLFDNGAHSAPKKTNAFSRGRIYQLNHTDGTAKAIQTYDAPDGLSARTQGSLQILPNNNVFINWGQSGAVTEYSHEGKVLFHAYLDSAPEGIFTQSYRGFRYNWTGTPGEEPAVVAFKGARDGDLNVYVSWNGDTEAASWRFYARSAAGSREDFLGEVEREGFETHATLRYVDVSEGITVIAEAVDKDGRILRKTKAVPISLDLAHPPSELKWGSDEL

Solvent-accessible surface area (backbone atoms only — not comparable to full-atom values): 54274 Å² total; per-residue (Å²): 133,83,79,74,80,77,78,77,76,75,71,73,74,71,72,70,63,61,82,70,80,37,81,40,43,57,82,62,55,71,64,42,51,38,66,78,37,69,58,40,79,90,71,53,75,79,58,31,36,22,33,18,40,28,64,36,89,54,88,83,42,28,34,38,84,52,51,25,40,36,35,26,39,78,86,49,41,56,39,26,73,30,71,50,67,49,23,30,48,40,28,54,39,41,75,45,49,51,76,88,37,71,26,40,31,31,28,23,7,37,72,40,74,91,65,72,44,39,42,16,40,32,39,29,20,37,45,39,59,44,84,71,45,75,48,64,70,51,89,89,50,49,41,34,57,57,28,78,40,68,46,93,28,51,30,32,34,36,29,26,61,41,59,39,71,37,74,32,48,91,66,70,38,54,94,58,18,32,17,32,29,27,27,26,36,34,34,25,32,59,89,80,45,45,70,78,42,74,48,53,39,66,83,76,49,68,66,81,32,20,68,54,46,76,82,59,52,91,82,47,56,36,78,6,49,34,69,76,34,16,24,43,33,33,46,57,38,22,62,32,72,53,96,86,53,31,32,35,36,18,23,24,30,22,20,28,35,36,34,30,36,60,85,81,59,47,75,73,46,32,44,50,31,77,59,51,77,39,63,38,51,59,54,81,88,49,61,66,24,40,36,24,33,36,37,82,74,49,63,42,95,84,62,42,38,38,32,33,36,29,16,27,15,10,18,71,45,90,89,46,56,78,39,88,34,14,31,38,39,33,35,39,37,33,65,82,80,30,36,36,42,59,78,42,70,38,70,40,71,95,56,38,56,16,46,44,61,21,22,54,41,79,41,97,84,50,26,34,36,33,13,40,4,55,56,11,32,38,34,33,23,40,71,90,50,48,80,36,25,33,30,28,55,26,35,75,84,58,14,30,52,18,16,23,50,29,37,45,76,42,70,76,76,28,55,39,68,67,64,37,35,62,40,35,22,55,38,95,49,93,28,28,34,38,35,28,36,30,43,75,30,47,63,56,62,41,26,37,36,34,29,40,28,42,74,93,44,94,58,69,43,82,67,49,72,47,68,59,39,80,48,61,28,77,44,83,39,69,79,40,84,81,55,91,58,31,25,40,33,44,33,34,20,30,86,84,67,46,77,74,51,54,32,70,73,34,60,65,35,72,35,40,97,60,54,66,88,74,53,91,84,55,77,77,80,129,134,83,80,74,79,75,78,76,76,76,72,73,74,71,73,70,63,61,83,68,81,36,81,39,45,57,82,61,55,72,64,42,50,37,66,80,36,68,57,39,81,89,70,53,76,80,59,31,37,22,33,18,41,27,63,36,90,54,89,83,44,28,34,38,84,52,52,26,41,36,35,27,41,79,85,49,42,56,38,28,72,30,70,51,67,49,23,31,47,39,29,56,38,42,74,45,49,52,76,87,37,70,25,40,32,30,27,25,7,37,74,40,75,92,64,72,45,42,42,16,42,32,38,28,20,36,44,39,60,44,83,71,44,75,47,66,72,52,88,89,49,51,42,34,58,59,28,76,40,68,45,95,28,51,30,32,35,36,30,25,63,39,59,37,70,39,74,33,47,91,67,69,38,53,95,60,17,33,19,32,30,28,26,27,36,36,35,26,34,59,88,79,47,45,71,76,42,76,48,53,38,66,84,76,49,68,66,82,31,19,67,52,46,77,82,59,52,91,82,47,54,36,79,7,47,33,69,77,34,16,26,43,34,33,47,58,38,23,62,31,73,52,97,84,52,30,32,36,36,17,24,26,30,23,21,29,36,37,34,29,36,59,84,80,59,48,75,74,47,30,43,48,31,77,60,52,76,38,63,38,52,58,55,81,88,50,60,65,24,40,35,22,32,35,37,82,72,48,64,42,95,84,62,44,38,38,32,34,36,30,15,28,16,10,19,70,46,90,88,46,57,77,39,89,34,14,31,35,38,33,34,40,36,32,64,82,80,28,36,37,42,60,79,42,71,39,72,41,71,95,55,39,55,16,45,45,60,21,22,53,41,78,42,96,84,50,25,35,36,34,14,41,3,54,56,10,32,40,35,34,23,40,70,89,51,48,80,36,25,32,30,31,56,25,35,73,86,57,12,32,52,17,15,23,51,29,39,47,75,41,71,78,74,28,54,38,69,67,65,37,35,64,40,38,21,54,40,96,49,92,29,28,34,38,34,28,36,30,44,75,30,48,62,56,61,42,25,38,36,34,29,40,30,44,73,91,45,91,58,70,43,82,66,49,73,45,71,58,40,80,47,59,29,78,44,82,38,70,81,40,83,80,55,91,59,32,24,41,32,43,32,33,19,29,87,84,66,48,78,73,52,55,32,70,74,33,60,65,35,71,34,41,98,60,52,66,88,75,54,94,84,54,82,72,81,128

Secondary structure (DSSP, 8-state):
----------------------SS-TT------EEEE---TTTSPSSEEEE--B--SSTT-B--SS-S-EEE-TTS-EEEE-BTTB-SEEEEEEEEEETTEEEEEEEEEEEETTTTEEEEEEEEE-TTSSEEEEE---TTPPPEEEEEEEETTTEEEEEEEEEEE---GGGT--TT--EEEEEEEEEEETTT--EEEEEEGGGTS-GGG-SS-TT--TT-S--SSSSTT-B-SS-EEEEEE-TTS-EEEEEGGGTEEEEE-TTT--EEEEEE-TTS--SSEE-GGG---S-EEEEEEEE-TTSSEEEEEEEE--BSSSS-BSSSS-EEEEEEEETTTTEEEEEEEEEPGGG---SS--EEEE-TTS-EEEE-GGG-EEEEE-TTS-EEEEEESS-TTT-BS-B-S-EEEE------SSPPEEEEEE-SSTT-EEEEEE-TT-----EEEEEEEETT-SPEEEEEEEE--SSEEEEEE-S----TTEEEEEEEE-TTS-EEEEPPPEEEE--TTS--SS-TTT----/----------------------SS-TT------EEEE---TTTSPSSEEEE--B--SSTT-B--SS-S-EEE-TTS-EEEE-BTTB-SEEEEEEEEEETTEEEEEEEEEEEETTTTEEEEEEEEE-TT-SEEEEE---TTPPPEEEEEEEETTTEEEEEEEEEEE---GGGT--TT--EEEEEEEEEEETTT--EEEEEEGGGTS-GGG-SS-TT--TT-S--SSSSTT-B-SS-EEEEEE-TTS-EEEEEGGGTEEEEE-TTT--EEEEEE-TTS--SSB--GGG---S-EEEEEEEE-TTSSEEEEEEEE--BSSSS-BSSSS-EEEEEEEETTTTEEEEEEEEEPGGG---SS--EEEE-TTS-EEEE-GGG-EEEEE-TTS-EEEEEE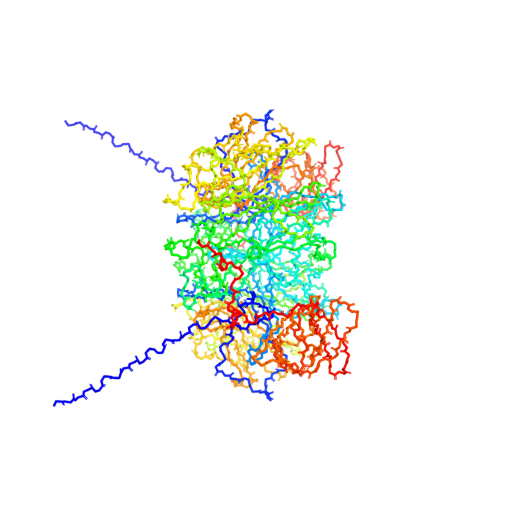SS-TTT-BS-B-S-EEEE------SSPPEEEEEE-SSTT-EEEEEE-TT-----EEEEEEEESS-SPEEEEEEEE--SSEEEEEE-S----TTEEEEEEEE-TTS-EEEEPPPEEEE--TTS--SS-TT-----

pLDDT: mean 90.48, std 16.15, range [19.92, 98.94]

Foldseek 3Di:
DPPPPDPPPPPPPPPPDQCPVAVLCSVDQAFFWFWPFQFPVVFDDDFWKWFFWDWFPDPPFFDDPDTGIFIGHSVRFGFFDCVVLAAAGKADWDWDAAPRAIWTKIWGFDAPPLQRDTAGWMFTAHLQSHTPATAAADDPFGWHRLAWDDDPNFKTKTKTWDKDFADCVVLPADPQQGIAIWIKIFIAGRPPNDTPAIETQVVADDLNLFLQGQVNPPLQNANRRDRSRRRHRFDWRYWEADPVQWIWIHTQRQQKIFIADRPPGYTPAIPAGPRDGHQADEDLVFRAHSKGAKYWDDADPVRQKTKIKIKGLQAQDPVGGSDQAIKIFIKIAGNVVRHIGTPDIATDPPRHRQNAAKYWDQDPVRWIWIFRFQQAKIFIGDNNHHTSIIIGRHDPPNGDSIGGRYMDGDHGAHQHPDAKGKAWADDPDVFKIKMKIFDRNHDFFQKKWKWKDAQPDPDTHTFDMDTDDGRMDIDITGNHPLDPRIWMKMFGAGPVGDTRHIDDTHHHDHPCVVPPPDDPPPDDDD/DPPPPDPPPPPPPPPPDQCPVAVLCSVDQAFFWFWPFQFPPVFDDDFWKWFFWDWFPDPPFFDDPDTGIFIGHLRRFGQFDCVVLAAAGKADWDWDAAPRAIWTKIWGFYAPPLQRDTAGWMFTAHLQSHTPATAAADDPFGWHRLAWDDDPNFKTKTKTWDKDFADCVVLPADPQQGIAIWIKIFIAGRVPNDTPDIETQVVADDLNLFLQGQVNPPLQNANRRDRSRRRHRFCWRYWEADPVQWIWIHTQRQQKIFIADRPPGYTPAIPAGPRDRHQADEDLVFRAHSKGAKYWDDADPVRQKTKIKIKGLQAQDDVGGSDQAIKIFMKIAGNVVRHIGTPDIATDPPRHRQNAAKYWDQDPVRWIWIFRFQQAKIFIGDNNHHTSIIIGRHDPPNGDSIGGRYMDGDHGAHQHPDAKGKAWADDPDVFKIKMKIFDRNHDFFQKKWKWKDAQPDPDTHTFDMDTDDGRMDIDITGNHDLDPRIWMKMFGAGPVGDTRHIDDTHHHDHPCVVPPPDDPPDDDDD